Protein AF-0000000080723298 (afdb_homodimer)

Secondary structure (DSSP, 8-state):
-----GGGGGGG----TT-S----HHHHHHHHTTS-HHHHHHHHHHTS-S-----GGGGTT-------HHHHHHHHHHHHHHHHHHHHHHH----HHHHHHHHHHIIIIIGGGS-PPPBSS-----SSSSSS-SEEEEEEE-SSS-EEEEEEE--TT--TT-S-TT-HHHHHHHHHHHHHHHT---HHHHHHHHHHPPPHHHHHHHHHHHHHHHHHHSPTTPPPPP------EEEEEEEETTEEEEEEEE-TTSSBTTB-EEEEE---GGGGGG--EEEEEEES--SHHHHHHHHTTTTT---HHHHHHHHHHHHHHHHHTT-SS---TT--PPPSSGGGTT--EEEEEEE-TT-SS-EEEEEE-GGGT-S-HHHHHHHHHHHHHHTT-GGGTTSHHHHHHHHHH--TT---SS-SEEEEEEEEETTEEEEEEEEEPPP--B--GGGGS------/-----GGGGGGG----TT-S----HHHHHHHHTTS-HHHHHHHHHHTS-S-----GGGGTT-------HHHHHHHHHHHHHHHHHHHHHHH----HHHHHHHHHHIIIIIGGGS-PPPBSS-----SSSSSS-SEEEEEEE-SSS-EEEEEEE--TT--TT-S-TT-HHHHHHHHHHHHHHHT---HHHHHHHHHHPPPHHHHHHHHHHHHHHHHHHSPTTPPPPP------EEEEEEEETTEEEEEEEE-TTSSBTTB-EEEEE---GGGGGG--EEEEEEES--SHHHHHHHHTTTTT---HHHHHHHHHHHHHHHHHTT-SS---TT--PPPSSGGGTT--EEEEEEE-TT-SS-EEEEEE-GGGT-S-HHHHHHHHHHHHHHTT-GGGTTSHHHHHHHHHH--TT---SS-SEEEEEEEEETTEEEEEEEEEPPP--B--GGGGT------

Radius of gyration: 32.17 Å; Cα contacts (8 Å, |Δi|>4): 1566; chains: 2; bounding box: 75×94×84 Å

Foldseek 3Di:
DPPPPPPVPPVVPPPDCPDPPPPQPVVVVLVLQADFPVVNLCVLLVVVDDDLDPPPPPQPPPPPPPLPQVQQLVVCCVQPLQLLVLQVVLLVQEDPVLSVLVVCCCSPQPSSQQEGFAAPVRRQFDPVFPQRAQKKKKWKFFPDGIWIKMKGFGFANLDQVDLPQANLNSVVRSVVRNCVVQVWDCVVVVVNCSSQPDDSVRVVVVQVVVLVVVCVPDPPPDHDDRRRHDYFWMKMWTRDHNDTWIKIKGAAPRRDVFWGIKIWTTGHPVCSSFIKIKTKGFDLFDFLVVVLCQQCVNVVNDDPQSVVQSVLCQVLVCLQLLHPDHDDRRDTQDWPDPVCNRGAWMWMWIRHHPDSGTHIKIKGFNQRRHDFQVSNLVSVLVSCVSQVTPCNPPCSSVVSCCSSANDRPDDAPGHQWTMKMWDTDPSGIIIMTMTDGRRDHPYDPPPPPPPDDDD/DPPPPPPVPPVVPPPDCPPPPPPQPVVVVLVLQQDFPVVNLCVLLVVVPDDLDPPPPPQPPPPPPPPVQVQQLVVCCVQPLQLLVLQVVLLVQEDPVLSVLVVCCCSPQPSSQQEGFAAPVRRQFDPPFPQRAQKKKKWKFFPDGIWIKMKGFGFANLDQVDLPQANLNSVVRSVVRNCVVQVWDCVVVVVNCSSQPDDSVRVVVVQVVVLVVVCVVDPPPDHDDRRRHDYFKMKMWTRDHNDTWIKIKGAAPGRDPFWGIKIWTTGHPVCSSFIKIKTKGFDLFDFLVVVLCQQCVNVVNDDPQSVVQSVLCQVLVCLQLLHPDHDDRRDTQDWPDPVCNRGAWMWMWIRHHPDSGTHIKIKGFNQRRHDFQVSNLVSVLVSCVSQVTPCNPPCSSVVSCCSSANDRPDDAPGHQWTMKMWDTDPSGIIIMTMTDGRRDHPYDPPPPPPPDDDD

Structure (mmCIF, N/CA/C/O backbone):
data_AF-0000000080723298-model_v1
#
loop_
_entity.id
_entity.type
_entity.pdbx_description
1 polymer 'Aromatic prenyl transferase'
#
loop_
_atom_site.group_PDB
_atom_site.id
_atom_site.type_symbol
_atom_site.label_atom_id
_atom_site.label_alt_id
_atom_site.label_comp_id
_atom_site.label_asym_id
_atom_site.label_entity_id
_atom_site.label_seq_id
_atom_site.pdbx_PDB_ins_code
_atom_site.Cartn_x
_atom_site.Cartn_y
_atom_site.Cartn_z
_atom_site.occupancy
_atom_site.B_iso_or_equiv
_atom_site.auth_seq_id
_atom_site.auth_comp_id
_atom_site.auth_asym_id
_atom_site.auth_atom_id
_atom_site.pdbx_PDB_model_num
ATOM 1 N N . MET A 1 1 ? -46.5 25.875 42.969 1 20.73 1 MET A N 1
ATOM 2 C CA . MET A 1 1 ? -45.438 26.875 42.875 1 20.73 1 MET A CA 1
ATOM 3 C C . MET A 1 1 ? -44.094 26.234 43.062 1 20.73 1 MET A C 1
ATOM 5 O O . MET A 1 1 ? -43.594 26.125 44.188 1 20.73 1 MET A O 1
ATOM 9 N N . GLU A 1 2 ? -43.844 25.172 42.438 1 22.92 2 GLU A N 1
ATOM 10 C CA . GLU A 1 2 ? -42.812 24.203 42.719 1 22.92 2 GLU A CA 1
ATOM 11 C C . GLU A 1 2 ? -41.406 24.781 42.469 1 22.92 2 GLU A C 1
ATOM 13 O O . GLU A 1 2 ? -41.156 25.344 41.406 1 22.92 2 GLU A O 1
ATOM 18 N N . GLN A 1 3 ? -40.688 25.234 43.5 1 19.34 3 GLN A N 1
ATOM 19 C CA . GLN A 1 3 ? -39.438 25.953 43.594 1 19.34 3 GLN A CA 1
ATOM 20 C C . GLN A 1 3 ? -38.312 25.234 42.844 1 19.34 3 GLN A C 1
ATOM 22 O O . GLN A 1 3 ? -38.031 24.062 43.125 1 19.34 3 GLN A O 1
ATOM 27 N N . LYS A 1 4 ? -38.25 25.609 41.531 1 25.42 4 LYS A N 1
ATOM 28 C CA . LYS A 1 4 ? -37.25 25.203 40.562 1 25.42 4 LYS A CA 1
ATOM 29 C C . LYS A 1 4 ? -35.844 25.234 41.156 1 25.42 4 LYS A C 1
ATOM 31 O O . LYS A 1 4 ? -35.438 26.234 41.75 1 25.42 4 LYS A O 1
ATOM 36 N N . ASP A 1 5 ? -35.406 24.047 41.562 1 24 5 ASP A N 1
ATOM 37 C CA . ASP A 1 5 ? -34.188 23.938 42.344 1 24 5 ASP A CA 1
ATOM 38 C C . ASP A 1 5 ? -33.031 24.719 41.719 1 24 5 ASP A C 1
ATOM 40 O O . ASP A 1 5 ? -32.75 24.516 40.531 1 24 5 ASP A O 1
ATOM 44 N N . PRO A 1 6 ? -32.594 25.969 42.094 1 24.38 6 PRO A N 1
ATOM 45 C CA . PRO A 1 6 ? -31.609 26.953 41.625 1 24.38 6 PRO A CA 1
ATOM 46 C C . PRO A 1 6 ? -30.234 26.359 41.375 1 24.38 6 PRO A C 1
ATOM 48 O O . PRO A 1 6 ? -29.344 27.031 40.844 1 24.38 6 PRO A O 1
ATOM 51 N N . SER A 1 7 ? -29.984 25.25 41.938 1 21.5 7 SER A N 1
ATOM 52 C CA . SER A 1 7 ? -28.594 24.844 42.094 1 21.5 7 SER A CA 1
ATOM 53 C C . SER A 1 7 ? -27.938 24.562 40.75 1 21.5 7 SER A C 1
ATOM 55 O O . SER A 1 7 ? -26.734 24.312 40.656 1 21.5 7 SER A O 1
ATOM 57 N N . ILE A 1 8 ? -28.703 24.156 39.812 1 20.89 8 ILE A N 1
ATOM 58 C CA . ILE A 1 8 ? -28.125 23.641 38.594 1 20.89 8 ILE A CA 1
ATOM 59 C C . ILE A 1 8 ? -27.406 24.766 37.844 1 20.89 8 ILE A C 1
ATOM 61 O O . ILE A 1 8 ? -26.812 24.547 36.781 1 20.89 8 ILE A O 1
ATOM 65 N N . ALA A 1 9 ? -27.734 26.031 38.219 1 20.84 9 ALA A N 1
ATOM 66 C CA . ALA A 1 9 ? -27.25 27.219 37.531 1 20.84 9 ALA A CA 1
ATOM 67 C C . ALA A 1 9 ? -25.734 27.312 37.562 1 20.84 9 ALA A C 1
ATOM 69 O O . ALA A 1 9 ? -25.109 27.906 36.688 1 20.84 9 ALA A O 1
ATOM 70 N N . ALA A 1 10 ? -25.172 26.938 38.688 1 20.16 10 ALA A N 1
ATOM 71 C CA . ALA A 1 10 ? -23.812 27.375 38.969 1 20.16 10 ALA A CA 1
ATOM 72 C C . ALA A 1 10 ? -22.797 26.688 38.062 1 20.16 10 ALA A C 1
ATOM 74 O O . ALA A 1 10 ? -21.656 27.125 37.969 1 20.16 10 ALA A O 1
ATOM 75 N N . ILE A 1 11 ? -23.094 25.547 37.656 1 21.41 11 ILE A N 1
ATOM 76 C CA . ILE A 1 11 ? -21.953 24.781 37.188 1 21.41 11 ILE A CA 1
ATOM 77 C C . ILE A 1 11 ? -21.406 25.391 35.875 1 21.41 11 ILE A C 1
ATOM 79 O O . ILE A 1 11 ? -20.469 24.859 35.281 1 21.41 11 ILE A O 1
ATOM 83 N N . GLY A 1 12 ? -22.172 26.328 35.188 1 21.97 12 GLY A N 1
ATOM 84 C CA . GLY A 1 12 ? -21.844 27.094 34 1 21.97 12 GLY A CA 1
ATOM 85 C C . GLY A 1 12 ? -20.562 27.891 34.156 1 21.97 12 GLY A C 1
ATOM 86 O O . GLY A 1 12 ? -20.109 28.531 33.188 1 21.97 12 GLY A O 1
ATOM 87 N N . GLN A 1 13 ? -20.297 28.359 35.344 1 20.66 13 GLN A N 1
ATOM 88 C CA . GLN A 1 13 ? -19.266 29.375 35.562 1 20.66 13 GLN A CA 1
ATOM 89 C C . GLN A 1 13 ? -17.875 28.781 35.406 1 20.66 13 GLN A C 1
ATOM 91 O O . GLN A 1 13 ? -17.141 28.672 36.406 1 20.66 13 GLN A O 1
ATOM 96 N N . ILE A 1 14 ? -17.672 27.688 34.906 1 22.53 14 ILE A N 1
ATOM 97 C CA . ILE A 1 14 ? -16.234 27.469 34.875 1 22.53 14 ILE A CA 1
ATOM 98 C C . ILE A 1 14 ? -15.547 28.703 34.281 1 22.53 14 ILE A C 1
ATOM 100 O O . ILE A 1 14 ? -15.914 29.172 33.219 1 22.53 14 ILE A O 1
ATOM 104 N N . SER A 1 15 ? -14.969 29.531 35.062 1 20.53 15 SER A N 1
ATOM 105 C CA . SER A 1 15 ? -14.391 30.844 34.781 1 20.53 15 SER A CA 1
ATOM 106 C C . SER A 1 15 ? -13.602 30.844 33.469 1 20.53 15 SER A C 1
ATOM 108 O O . SER A 1 15 ? -12.906 29.875 33.156 1 20.53 15 SER A O 1
ATOM 110 N N . PRO A 1 16 ? -13.953 31.609 32.469 1 21.39 16 PRO A N 1
ATOM 111 C CA . PRO A 1 16 ? -13.266 32 31.219 1 21.39 16 PRO A CA 1
ATOM 112 C C . PRO A 1 16 ? -11.766 32.219 31.422 1 21.39 16 PRO A C 1
ATOM 114 O O . PRO A 1 16 ? -11.352 32.938 32.312 1 21.39 16 PRO A O 1
ATOM 117 N N . ILE A 1 17 ? -10.906 31.203 31.469 1 24.5 17 ILE A N 1
ATOM 118 C CA . ILE A 1 17 ? -9.484 31.531 31.469 1 24.5 17 ILE A CA 1
ATOM 119 C C . ILE A 1 17 ? -9.242 32.781 30.641 1 24.5 17 ILE A C 1
ATOM 121 O O . ILE A 1 17 ? -8.859 32.719 29.484 1 24.5 17 ILE A O 1
ATOM 125 N N . SER A 1 18 ? -10.18 33.688 30.375 1 21.62 18 SER A N 1
ATOM 126 C CA . SER A 1 18 ? -10.406 34.938 29.625 1 21.62 18 SER A CA 1
ATOM 127 C C . SER A 1 18 ? -9.32 35.969 29.922 1 21.62 18 SER A C 1
ATOM 129 O O . SER A 1 18 ? -8.773 36.562 29 1 21.62 18 SER A O 1
ATOM 131 N N . ALA A 1 19 ? -9.281 36.719 31.094 1 22.47 19 ALA A N 1
ATOM 132 C CA . ALA A 1 19 ? -9.008 38.125 31.328 1 22.47 19 ALA A CA 1
ATOM 133 C C . ALA A 1 19 ? -7.508 38.375 31.438 1 22.47 19 ALA A C 1
ATOM 135 O O . ALA A 1 19 ? -7.082 39.375 32.062 1 22.47 19 ALA A O 1
ATOM 136 N N . TYR A 1 20 ? -6.703 37.438 31.453 1 20.89 20 TYR A N 1
ATOM 137 C CA . TYR A 1 20 ? -5.398 38.062 31.609 1 20.89 20 TYR A CA 1
ATOM 138 C C . TYR A 1 20 ? -5.148 39.094 30.516 1 20.89 20 TYR A C 1
ATOM 140 O O . TYR A 1 20 ? -5.504 38.875 29.359 1 20.89 20 TYR A O 1
ATOM 148 N N . PRO A 1 21 ? -5.031 40.344 30.797 1 23.66 21 PRO A N 1
ATOM 149 C CA . PRO A 1 21 ? -4.828 41.375 29.781 1 23.66 21 PRO A CA 1
ATOM 150 C C . PRO A 1 21 ? -3.936 40.906 28.641 1 23.66 21 PRO A C 1
ATOM 152 O O . PRO A 1 21 ? -3.01 40.125 28.844 1 23.66 21 PRO A O 1
ATOM 155 N N . HIS A 1 22 ? -4.469 40.688 27.422 1 24.56 22 HIS A N 1
ATOM 156 C CA . HIS A 1 22 ? -3.844 40.562 26.109 1 24.56 22 HIS A CA 1
ATOM 157 C C . HIS A 1 22 ? -2.527 41.344 26.047 1 24.56 22 HIS A C 1
ATOM 159 O O . HIS A 1 22 ? -2.52 42.531 25.812 1 24.56 22 HIS A O 1
ATOM 165 N N . ARG A 1 23 ? -1.678 41.094 27.016 1 27.34 23 ARG A N 1
ATOM 166 C CA . ARG A 1 23 ? -0.468 41.844 26.703 1 27.34 23 ARG A CA 1
ATOM 167 C C . ARG A 1 23 ? -0.009 41.531 25.266 1 27.34 23 ARG A C 1
ATOM 169 O O . ARG A 1 23 ? -0.05 40.406 24.812 1 27.34 23 ARG A O 1
ATOM 176 N N . PRO A 1 24 ? -0.028 42.531 24.406 1 26.59 24 PRO A N 1
ATOM 177 C CA . PRO A 1 24 ? 0.326 42.406 22.984 1 26.59 24 PRO A CA 1
ATOM 178 C C . PRO A 1 24 ? 1.476 41.438 22.734 1 26.59 24 PRO A C 1
ATOM 180 O O . PRO A 1 24 ? 2.504 41.5 23.406 1 26.59 24 PRO A O 1
ATOM 183 N N . ILE A 1 25 ? 1.135 40.281 22.328 1 29.56 25 ILE A N 1
ATOM 184 C CA . ILE A 1 25 ? 2.066 39.25 21.844 1 29.56 25 ILE A CA 1
ATOM 185 C C . ILE A 1 25 ? 3.297 39.906 21.25 1 29.56 25 ILE A C 1
ATOM 187 O O . ILE A 1 25 ? 4.352 39.281 21.109 1 29.56 25 ILE A O 1
ATOM 191 N N . GLY A 1 26 ? 3.074 41.094 20.766 1 28.44 26 GLY A N 1
ATOM 192 C CA . GLY A 1 26 ? 4.141 41.812 20.062 1 28.44 26 GLY A CA 1
ATOM 193 C C . GLY A 1 26 ? 5.375 42 20.922 1 28.44 26 GLY A C 1
ATOM 194 O O . GLY A 1 26 ? 6.5 41.969 20.422 1 28.44 26 GLY A O 1
ATOM 195 N N . ARG A 1 27 ? 5.105 42.438 22.141 1 30.52 27 ARG A N 1
ATOM 196 C CA . ARG A 1 27 ? 6.293 42.875 22.859 1 30.52 27 ARG A CA 1
ATOM 197 C C . ARG A 1 27 ? 7.164 41.656 23.25 1 30.52 27 ARG A C 1
ATOM 199 O O . ARG A 1 27 ? 8.391 41.781 23.328 1 30.52 27 ARG A O 1
ATOM 206 N N . ARG A 1 28 ? 6.555 40.562 23.5 1 34.62 28 ARG A N 1
ATOM 207 C CA . ARG A 1 28 ? 7.348 39.438 24.016 1 34.62 28 ARG A CA 1
ATOM 208 C C . ARG A 1 28 ? 8.055 38.688 22.891 1 34.62 28 ARG A C 1
ATOM 210 O O . ARG A 1 28 ? 9.109 38.094 23.094 1 34.62 28 ARG A O 1
ATOM 217 N N . ILE A 1 29 ? 7.457 38.688 21.766 1 34.62 29 ILE A N 1
ATOM 218 C CA . ILE A 1 29 ? 8.031 37.938 20.656 1 34.62 29 ILE A CA 1
ATOM 219 C C . ILE A 1 29 ? 9.273 38.656 20.125 1 34.62 29 ILE A C 1
ATOM 221 O O . ILE A 1 29 ? 10.203 38.031 19.625 1 34.62 29 ILE A O 1
ATOM 225 N N . THR A 1 30 ? 9.25 39.969 20.25 1 33.72 30 THR A N 1
ATOM 226 C CA . THR A 1 30 ? 10.406 40.719 19.734 1 33.72 30 THR A CA 1
ATOM 227 C C . THR A 1 30 ? 11.672 40.312 20.484 1 33.72 30 THR A C 1
ATOM 229 O O . THR A 1 30 ? 12.773 40.375 19.938 1 33.72 30 THR A O 1
ATOM 232 N N . SER A 1 31 ? 11.453 39.969 21.75 1 34.91 31 SER A N 1
ATOM 233 C CA . SER A 1 31 ? 12.688 39.656 22.469 1 34.91 31 SER A CA 1
ATOM 234 C C . SER A 1 31 ? 13.25 38.312 22.047 1 34.91 31 SER A C 1
ATOM 236 O O . SER A 1 31 ? 14.43 38.031 22.281 1 34.91 31 SER A O 1
ATOM 238 N N . LEU A 1 32 ? 12.453 37.5 21.469 1 39.88 32 LEU A N 1
ATOM 239 C CA . LEU A 1 32 ? 12.891 36.125 21.141 1 39.88 32 LEU A CA 1
ATOM 240 C C . LEU A 1 32 ? 13.734 36.125 19.875 1 39.88 32 LEU A C 1
ATOM 242 O O . LEU A 1 32 ? 14.484 35.188 19.625 1 39.88 32 LEU A O 1
ATOM 246 N N . THR A 1 33 ? 13.531 37.094 19.016 1 36.75 33 THR A N 1
ATOM 247 C CA . THR A 1 33 ? 14.195 37.094 17.719 1 36.75 33 THR A CA 1
ATOM 248 C C . THR A 1 33 ? 15.703 37.281 17.875 1 36.75 33 THR A C 1
ATOM 250 O O . THR A 1 33 ? 16.453 37.156 16.922 1 36.75 33 THR A O 1
ATOM 253 N N . THR A 1 34 ? 16.047 37.875 18.953 1 38.31 34 THR A N 1
ATOM 254 C CA . THR A 1 34 ? 17.469 38.188 19.062 1 38.31 34 THR A CA 1
ATOM 255 C C . THR A 1 34 ? 18.234 37 19.641 1 38.31 34 THR A C 1
ATOM 257 O O . THR A 1 34 ? 19.453 37.062 19.812 1 38.31 34 THR A O 1
ATOM 260 N N . HIS A 1 35 ? 17.438 36 19.969 1 38.5 35 HIS A N 1
ATOM 261 C CA . HIS A 1 35 ? 18.156 34.969 20.703 1 38.5 35 HIS A CA 1
ATOM 262 C C . HIS A 1 35 ? 18.422 33.75 19.844 1 38.5 35 HIS A C 1
ATOM 264 O O . HIS A 1 35 ? 17.719 33.5 18.859 1 38.5 35 HIS A O 1
ATOM 270 N N . THR A 1 36 ? 19.625 33.188 19.984 1 41.19 36 THR A N 1
ATOM 271 C CA . THR A 1 36 ? 19.984 31.922 19.344 1 41.19 36 THR A CA 1
ATOM 272 C C . THR A 1 36 ? 18.938 30.844 19.641 1 41.19 36 THR A C 1
ATOM 274 O O . THR A 1 36 ? 18.25 30.906 20.672 1 41.19 36 THR A O 1
ATOM 277 N N . PRO A 1 37 ? 18.734 29.922 18.797 1 41.31 37 PRO A N 1
ATOM 278 C CA . PRO A 1 37 ? 17.75 28.859 19.016 1 41.31 37 PRO A CA 1
ATOM 279 C C . PRO A 1 37 ? 17.781 28.312 20.438 1 41.31 37 PRO A C 1
ATOM 281 O O . PRO A 1 37 ? 16.734 28.141 21.062 1 41.31 37 PRO A O 1
ATOM 284 N N . PRO A 1 38 ? 18.938 28.078 21.031 1 40.25 38 PRO A N 1
ATOM 285 C CA . PRO A 1 38 ? 18.906 27.609 22.406 1 40.25 38 PRO A CA 1
ATOM 286 C C . PRO A 1 38 ? 18.25 28.609 23.359 1 40.25 38 PRO A C 1
ATOM 288 O O . PRO A 1 38 ? 17.531 28.219 24.281 1 40.25 38 PRO A O 1
ATOM 291 N N . ALA A 1 39 ? 18.516 29.812 23.031 1 42.22 39 ALA A N 1
ATOM 292 C CA . ALA A 1 39 ? 17.969 30.828 23.938 1 42.22 39 ALA A CA 1
ATOM 293 C C . ALA A 1 39 ? 16.453 30.922 23.828 1 42.22 39 ALA A C 1
ATOM 295 O O . ALA A 1 39 ? 15.766 31.094 24.828 1 42.22 39 ALA A O 1
ATOM 296 N N . VAL A 1 40 ? 16.031 30.734 22.656 1 45.28 40 VAL A N 1
ATOM 297 C CA . VAL A 1 40 ? 14.594 30.75 22.453 1 45.28 40 VAL A CA 1
ATOM 298 C C . VAL A 1 40 ? 13.961 29.562 23.172 1 45.28 40 VAL A C 1
ATOM 300 O O . VAL A 1 40 ? 12.938 29.719 23.844 1 45.28 40 VAL A O 1
ATOM 303 N N . LEU A 1 41 ? 14.656 28.516 23 1 45.78 41 LEU A N 1
ATOM 304 C CA . LEU A 1 41 ? 14.188 27.312 23.688 1 45.78 41 LEU A CA 1
ATOM 305 C C . LEU A 1 41 ? 14.234 27.5 25.203 1 45.78 41 LEU A C 1
ATOM 307 O O . LEU A 1 41 ? 13.312 27.094 25.906 1 45.78 41 LEU A O 1
ATOM 311 N N . LEU A 1 42 ? 15.359 28.109 25.641 1 42.81 42 LEU A N 1
ATOM 312 C CA . LEU A 1 42 ? 15.516 28.375 27.062 1 42.81 42 LEU A CA 1
ATOM 313 C C . LEU A 1 42 ? 14.438 29.328 27.562 1 42.81 42 LEU A C 1
ATOM 315 O O . LEU A 1 42 ? 13.906 29.156 28.656 1 42.81 42 LEU A O 1
ATOM 319 N N . LEU A 1 43 ? 14.242 30.266 26.797 1 43.28 43 LEU A N 1
ATOM 320 C CA . LEU A 1 43 ? 13.219 31.219 27.188 1 43.28 43 LEU A CA 1
ATOM 321 C C . LEU A 1 43 ? 11.844 30.562 27.203 1 43.28 43 LEU A C 1
ATOM 323 O O . LEU A 1 43 ? 11.008 30.906 28.062 1 43.28 43 LEU A O 1
ATOM 327 N N . LEU A 1 44 ? 11.844 29.703 26.266 1 42.22 44 LEU A N 1
ATOM 328 C CA . LEU A 1 44 ? 10.586 28.969 26.25 1 42.22 44 LEU A CA 1
ATOM 329 C C . LEU A 1 44 ? 10.516 27.984 27.422 1 42.22 44 LEU A C 1
ATOM 331 O O . LEU A 1 44 ? 9.453 27.797 28.016 1 42.22 44 LEU A O 1
ATOM 335 N N . VAL A 1 45 ? 11.711 27.266 27.688 1 40.84 45 VAL A N 1
ATOM 336 C CA . VAL A 1 45 ? 11.812 26.344 28.797 1 40.84 45 VAL A CA 1
ATOM 337 C C . VAL A 1 45 ? 11.797 27.109 30.125 1 40.84 45 VAL A C 1
ATOM 339 O O . VAL A 1 45 ? 11.234 26.641 31.109 1 40.84 45 VAL A O 1
ATOM 342 N N . HIS A 1 46 ? 12.492 28.188 30.172 1 37.72 46 HIS A N 1
ATOM 343 C CA . HIS A 1 46 ? 12.539 28.906 31.438 1 37.72 46 HIS A CA 1
ATOM 344 C C . HIS A 1 46 ? 11.141 29.312 31.891 1 37.72 46 HIS A C 1
ATOM 346 O O . HIS A 1 46 ? 10.922 29.594 33.062 1 37.72 46 HIS A O 1
ATOM 352 N N . GLU A 1 47 ? 10.352 29.594 30.984 1 34.84 47 GLU A N 1
ATOM 353 C CA . GLU A 1 47 ? 9.023 29.812 31.531 1 34.84 47 GLU A CA 1
ATOM 354 C C . GLU A 1 47 ? 8.438 28.516 32.094 1 34.84 47 GLU A C 1
ATOM 356 O O . GLU A 1 47 ? 7.395 28.547 32.75 1 34.84 47 GLU A O 1
ATOM 361 N N . VAL A 1 48 ? 8.898 27.359 31.641 1 31.77 48 VAL A N 1
ATOM 362 C CA . VAL A 1 48 ? 8.602 26.094 32.312 1 31.77 48 VAL A CA 1
ATOM 363 C C . VAL A 1 48 ? 9.492 25.938 33.531 1 31.77 48 VAL A C 1
ATOM 365 O O . VAL A 1 48 ? 10.711 25.781 33.406 1 31.77 48 VAL A O 1
ATOM 368 N N . ASP A 1 49 ? 9.461 26.641 34.625 1 30.08 49 ASP A N 1
ATOM 369 C CA . ASP A 1 49 ? 10.25 26.672 35.875 1 30.08 49 ASP A CA 1
ATOM 370 C C . ASP A 1 49 ? 10.797 25.297 36.219 1 30.08 49 ASP A C 1
ATOM 372 O O . ASP A 1 49 ? 12.008 25.062 36.125 1 30.08 49 ASP A O 1
ATOM 376 N N . SER A 1 50 ? 10.562 24.828 37.688 1 27.36 50 SER A N 1
ATOM 377 C CA . SER A 1 50 ? 11.211 24.219 38.844 1 27.36 50 SER A CA 1
ATOM 378 C C . SER A 1 50 ? 11.398 22.719 38.625 1 27.36 50 SER A C 1
ATOM 380 O O . SER A 1 50 ? 11.961 22.031 39.5 1 27.36 50 SER A O 1
ATOM 382 N N . ILE A 1 51 ? 10.484 21.906 38.094 1 26.41 51 ILE A N 1
ATOM 383 C CA . ILE A 1 51 ? 10.398 20.531 38.562 1 26.41 51 ILE A CA 1
ATOM 384 C C . ILE A 1 51 ? 11.305 19.641 37.719 1 26.41 51 ILE A C 1
ATOM 386 O O . ILE A 1 51 ? 10.867 19.094 36.719 1 26.41 51 ILE A O 1
ATOM 390 N N . ARG A 1 52 ? 12.469 20 37.344 1 29.22 52 ARG A N 1
ATOM 391 C CA . ARG A 1 52 ? 13.297 19.172 36.469 1 29.22 52 ARG A CA 1
ATOM 392 C C . ARG A 1 52 ? 13.727 17.891 37.188 1 29.22 52 ARG A C 1
ATOM 394 O O . ARG A 1 52 ? 14.633 17.906 38 1 29.22 52 ARG A O 1
ATOM 401 N N . ARG A 1 53 ? 12.867 16.844 37.562 1 26.33 53 ARG A N 1
ATOM 402 C CA . ARG A 1 53 ? 13.469 15.641 38.125 1 26.33 53 ARG A CA 1
ATOM 403 C C . ARG A 1 53 ? 14.227 14.852 37.062 1 26.33 53 ARG A C 1
ATOM 405 O O . ARG A 1 53 ? 13.906 14.945 35.875 1 26.33 53 ARG A O 1
ATOM 412 N N . PRO A 1 54 ? 15.445 14.188 37.375 1 25.78 54 PRO A N 1
ATOM 413 C CA . PRO A 1 54 ? 16.359 13.352 36.594 1 25.78 54 PRO A CA 1
ATOM 414 C C . PRO A 1 54 ? 15.664 12.156 35.938 1 25.78 54 PRO A C 1
ATOM 416 O O . PRO A 1 54 ? 15.156 11.281 36.656 1 25.78 54 PRO A O 1
ATOM 419 N N . TYR A 1 55 ? 14.766 12.203 35.094 1 27.02 55 TYR A N 1
ATOM 420 C CA . TYR A 1 55 ? 14.07 11.031 34.562 1 27.02 55 TYR A CA 1
ATOM 421 C C . TYR A 1 55 ? 15.023 10.164 33.75 1 27.02 55 TYR A C 1
ATOM 423 O O . TYR A 1 55 ? 14.578 9.289 33 1 27.02 55 TYR A O 1
ATOM 431 N N . MET A 1 56 ? 16.344 10.148 33.844 1 26.52 56 MET A N 1
ATOM 432 C CA . MET A 1 56 ? 17.125 9.289 32.938 1 26.52 56 MET A CA 1
ATOM 433 C C . MET A 1 56 ? 16.766 7.824 33.156 1 26.52 56 MET A C 1
ATOM 435 O O . MET A 1 56 ? 17.297 6.949 32.469 1 26.52 56 MET A O 1
ATOM 439 N N . GLN A 1 57 ? 16.297 7.387 34.312 1 24.62 57 GLN A N 1
ATOM 440 C CA . GLN A 1 57 ? 16.438 5.961 34.625 1 24.62 57 GLN A CA 1
ATOM 441 C C . GLN A 1 57 ? 15.469 5.133 33.75 1 24.62 57 GLN A C 1
ATOM 443 O O . GLN A 1 57 ? 15.453 3.904 33.844 1 24.62 57 GLN A O 1
ATOM 448 N N . TYR A 1 58 ? 14.453 5.738 33.219 1 26.91 58 TYR A N 1
ATOM 449 C CA . TYR A 1 58 ? 13.398 4.836 32.781 1 26.91 58 TYR A CA 1
ATOM 450 C C . TYR A 1 58 ? 13.805 4.105 31.5 1 26.91 58 TYR A C 1
ATOM 452 O O . TYR A 1 58 ? 12.984 3.422 30.875 1 26.91 58 TYR A O 1
ATOM 460 N N . ALA A 1 59 ? 14.984 4.195 31 1 27.34 59 ALA A N 1
ATOM 461 C CA . ALA A 1 59 ? 15.266 3.49 29.75 1 27.34 59 ALA A CA 1
ATOM 462 C C . ALA A 1 59 ? 15.086 1.984 29.922 1 27.34 59 ALA A C 1
ATOM 464 O O . ALA A 1 59 ? 14.859 1.266 28.953 1 27.34 59 ALA A O 1
ATOM 465 N N . ALA A 1 60 ? 15.484 1.362 31.078 1 28.81 60 ALA A N 1
ATOM 466 C CA . ALA A 1 60 ? 15.891 -0.039 31 1 28.81 60 ALA A CA 1
ATOM 467 C C . ALA A 1 60 ? 14.68 -0.952 30.828 1 28.81 60 ALA A C 1
ATOM 469 O O . ALA A 1 60 ? 14.797 -2.061 30.297 1 28.81 60 ALA A O 1
ATOM 470 N N . MET A 1 61 ? 13.656 -0.799 31.688 1 27.27 61 MET A N 1
ATOM 471 C CA . MET A 1 61 ? 12.844 -1.98 31.953 1 27.27 61 MET A CA 1
ATOM 472 C C . MET A 1 61 ? 11.883 -2.242 30.797 1 27.27 61 MET A C 1
ATOM 474 O O . MET A 1 61 ? 10.875 -2.939 30.969 1 27.27 61 MET A O 1
ATOM 478 N N . ALA A 1 62 ? 11.82 -1.414 29.859 1 29.73 62 ALA A N 1
ATOM 479 C CA . ALA A 1 62 ? 10.688 -1.806 29.047 1 29.73 62 ALA A CA 1
ATOM 480 C C . ALA A 1 62 ? 10.758 -3.281 28.656 1 29.73 62 ALA A C 1
ATOM 482 O O . ALA A 1 62 ? 11.766 -3.736 28.109 1 29.73 62 ALA A O 1
ATOM 483 N N . GLY A 1 63 ? 10.188 -4.137 29.5 1 29.95 63 GLY A N 1
ATOM 484 C CA . GLY A 1 63 ? 9.93 -5.547 29.266 1 29.95 63 GLY A CA 1
ATOM 485 C C . GLY A 1 63 ? 9.523 -5.836 27.828 1 29.95 63 GLY A C 1
ATOM 486 O O . GLY A 1 63 ? 8.867 -5.02 27.188 1 29.95 63 GLY A O 1
ATOM 487 N N . GLN A 1 64 ? 10.227 -6.656 27.141 1 32.19 64 GLN A N 1
ATOM 488 C CA . GLN A 1 64 ? 10.18 -7.238 25.797 1 32.19 64 GLN A CA 1
ATOM 489 C C . GLN A 1 64 ? 8.781 -7.766 25.469 1 32.19 64 GLN A C 1
ATOM 491 O O . GLN A 1 64 ? 8.531 -8.969 25.562 1 32.19 64 GLN A O 1
ATOM 496 N N . THR A 1 65 ? 7.746 -7.449 26.156 1 33.25 65 THR A N 1
ATOM 497 C CA . THR A 1 65 ? 6.621 -8.133 25.531 1 33.25 65 THR A CA 1
ATOM 498 C C . THR A 1 65 ? 6.645 -7.941 24.016 1 33.25 65 THR A C 1
ATOM 500 O O . THR A 1 65 ? 6.871 -6.828 23.531 1 33.25 65 THR A O 1
ATOM 503 N N . ARG A 1 66 ? 6.879 -8.922 23.297 1 37.94 66 ARG A N 1
ATOM 504 C CA . ARG A 1 66 ? 6.941 -8.969 21.844 1 37.94 66 ARG A CA 1
ATOM 505 C C . ARG A 1 66 ? 5.758 -8.234 21.219 1 37.94 66 ARG A C 1
ATOM 507 O O . ARG A 1 66 ? 4.617 -8.695 21.312 1 37.94 66 ARG A O 1
ATOM 514 N N . PRO A 1 67 ? 5.43 -6.902 21.312 1 47.25 67 PRO A N 1
ATOM 515 C CA . PRO A 1 67 ? 4.344 -6.223 20.594 1 47.25 67 PRO A CA 1
ATOM 516 C C . PRO A 1 67 ? 4.062 -6.828 19.219 1 47.25 67 PRO A C 1
ATOM 518 O O . PRO A 1 67 ? 4.98 -7.332 18.562 1 47.25 67 PRO A O 1
ATOM 521 N N . ASP A 1 68 ? 2.955 -7.469 19.062 1 56.97 68 ASP A N 1
ATOM 522 C CA . ASP A 1 68 ? 2.467 -8.07 17.812 1 56.97 68 ASP A CA 1
ATOM 523 C C . ASP A 1 68 ? 2.764 -7.168 16.625 1 56.97 68 ASP A C 1
ATOM 525 O O . ASP A 1 68 ? 1.853 -6.574 16.047 1 56.97 68 ASP A O 1
ATOM 529 N N . THR A 1 69 ? 4.043 -7.051 16.281 1 81.56 69 THR A N 1
ATOM 530 C CA . THR A 1 69 ? 4.703 -5.996 15.523 1 81.56 69 THR A CA 1
ATOM 531 C C . THR A 1 69 ? 4.461 -6.18 14.023 1 81.56 69 THR A C 1
ATOM 533 O O . THR A 1 69 ? 4.242 -5.203 13.305 1 81.56 69 THR A O 1
ATOM 536 N N . SER A 1 70 ? 4.105 -7.516 13.758 1 88.19 70 SER A N 1
ATOM 537 C CA . SER A 1 70 ? 3.918 -7.68 12.32 1 88.19 70 SER A CA 1
ATOM 538 C C . SER A 1 70 ? 2.512 -7.273 11.891 1 88.19 70 SER A C 1
ATOM 540 O O . SER A 1 70 ? 2.33 -6.656 10.844 1 88.19 70 SER A O 1
ATOM 542 N N . LEU A 1 71 ? 1.573 -7.613 12.844 1 91.06 71 LEU A N 1
ATOM 543 C CA . LEU A 1 71 ? 0.191 -7.238 12.562 1 91.06 71 LEU A CA 1
ATOM 544 C C . LEU A 1 71 ? 0.024 -5.723 12.57 1 91.06 71 LEU A C 1
ATOM 546 O O . LEU A 1 71 ? -0.639 -5.164 11.695 1 91.06 71 LEU A O 1
ATOM 550 N N . ASP A 1 72 ? 0.633 -5.086 13.523 1 90.88 72 ASP A N 1
ATOM 551 C CA . ASP A 1 72 ? 0.55 -3.633 13.609 1 90.88 72 ASP A CA 1
ATOM 552 C C . ASP A 1 72 ? 1.234 -2.973 12.414 1 90.88 72 ASP A C 1
ATOM 554 O O . ASP A 1 72 ? 0.664 -2.08 11.781 1 90.88 72 ASP A O 1
ATOM 558 N N . LEU A 1 73 ? 2.42 -3.475 12.148 1 93.44 73 LEU A N 1
ATOM 559 C CA . LEU A 1 73 ? 3.15 -2.93 11.016 1 93.44 73 LEU A CA 1
ATOM 560 C C . LEU A 1 73 ? 2.363 -3.123 9.719 1 93.44 73 LEU A C 1
ATOM 562 O O . LEU A 1 73 ? 2.232 -2.191 8.922 1 93.44 73 LEU A O 1
ATOM 566 N N . GLY A 1 74 ? 1.838 -4.301 9.523 1 94.31 74 GLY A N 1
ATOM 567 C CA . GLY A 1 74 ? 1.054 -4.586 8.336 1 94.31 74 GLY A CA 1
ATOM 568 C C . GLY A 1 74 ? -0.16 -3.689 8.188 1 94.31 74 GLY A C 1
ATOM 569 O O . GLY A 1 74 ? -0.47 -3.229 7.086 1 94.31 74 GLY A O 1
ATOM 570 N N . PHE A 1 75 ? -0.834 -3.48 9.258 1 93.94 75 PHE A N 1
ATOM 571 C CA . PHE A 1 75 ? -2.004 -2.611 9.234 1 93.94 75 PHE A CA 1
ATOM 572 C C . PHE A 1 75 ? -1.629 -1.209 8.773 1 93.94 75 PHE A C 1
ATOM 574 O O . PHE A 1 75 ? -2.268 -0.652 7.875 1 93.94 75 PHE A O 1
ATOM 581 N N . TRP A 1 76 ? -0.613 -0.684 9.375 1 95 76 TRP A N 1
ATOM 582 C CA . TRP A 1 76 ? -0.219 0.686 9.07 1 95 76 TRP A CA 1
ATOM 583 C C . TRP A 1 76 ? 0.332 0.784 7.648 1 95 76 TRP A C 1
ATOM 585 O O . TRP A 1 76 ? 0.142 1.797 6.969 1 95 76 TRP A O 1
ATOM 595 N N . MET A 1 77 ? 1.037 -0.231 7.172 1 96.06 77 MET A N 1
ATOM 596 C CA . MET A 1 77 ? 1.504 -0.256 5.789 1 96.06 77 MET A CA 1
ATOM 597 C C . MET A 1 77 ? 0.329 -0.211 4.82 1 96.06 77 MET A C 1
ATOM 599 O O . MET A 1 77 ? 0.303 0.617 3.906 1 96.06 77 MET A O 1
ATOM 603 N N . ARG A 1 78 ? -0.658 -1.001 5.066 1 94.38 78 ARG A N 1
ATOM 604 C CA . ARG A 1 78 ? -1.817 -1.115 4.188 1 94.38 78 ARG A CA 1
ATOM 605 C C . ARG A 1 78 ? -2.584 0.201 4.117 1 94.38 78 ARG A C 1
ATOM 607 O O . ARG A 1 78 ? -3.164 0.534 3.084 1 94.38 78 ARG A O 1
ATOM 614 N N . HIS A 1 79 ? -2.455 0.966 5.125 1 94.12 79 HIS A N 1
ATOM 615 C CA . HIS A 1 79 ? -3.309 2.146 5.195 1 94.12 79 HIS A CA 1
ATOM 616 C C . HIS A 1 79 ? -2.535 3.408 4.824 1 94.12 79 HIS A C 1
ATOM 618 O O . HIS A 1 79 ? -3.133 4.453 4.562 1 94.12 79 HIS A O 1
ATOM 624 N N . SER A 1 80 ? -1.247 3.289 4.773 1 96.81 80 SER A N 1
ATOM 625 C CA . SER A 1 80 ? -0.518 4.543 4.617 1 96.81 80 SER A CA 1
ATOM 626 C C . SER A 1 80 ? 0.281 4.559 3.32 1 96.81 80 SER A C 1
ATOM 628 O O . SER A 1 80 ? 0.446 5.613 2.699 1 96.81 80 SER A O 1
ATOM 630 N N . ILE A 1 81 ? 0.729 3.453 2.852 1 97.62 81 ILE A N 1
ATOM 631 C CA . ILE A 1 81 ? 1.707 3.43 1.769 1 97.62 81 ILE A CA 1
ATOM 632 C C . ILE A 1 81 ? 1.053 3.9 0.472 1 97.62 81 ILE A C 1
ATOM 634 O O . ILE A 1 81 ? 1.597 4.758 -0.229 1 97.62 81 ILE A O 1
ATOM 638 N N . SER A 1 82 ? -0.094 3.324 0.173 1 96.5 82 SER A N 1
ATOM 639 C CA . SER A 1 82 ? -0.724 3.621 -1.11 1 96.5 82 SER A CA 1
ATOM 640 C C . SER A 1 82 ? -1.058 5.105 -1.232 1 96.5 82 SER A C 1
ATOM 642 O O . SER A 1 82 ? -0.737 5.734 -2.242 1 96.5 82 SER A O 1
ATOM 644 N N . PRO A 1 83 ? -1.68 5.73 -0.218 1 97.56 83 PRO A N 1
ATOM 645 C CA . PRO A 1 83 ? -1.937 7.168 -0.337 1 97.56 83 PRO A CA 1
ATOM 646 C C . PRO A 1 83 ? -0.656 7.984 -0.488 1 97.56 83 PRO A C 1
ATOM 648 O O . PRO A 1 83 ? -0.599 8.906 -1.311 1 97.56 83 PRO A O 1
ATOM 651 N N . ILE A 1 84 ? 0.349 7.676 0.266 1 98.25 84 ILE A N 1
ATOM 652 C CA . ILE A 1 84 ? 1.597 8.43 0.192 1 98.25 84 ILE A CA 1
ATOM 653 C C . ILE A 1 84 ? 2.215 8.266 -1.195 1 98.25 84 ILE A C 1
ATOM 655 O O . ILE A 1 84 ? 2.67 9.242 -1.796 1 98.25 84 ILE A O 1
ATOM 659 N N . LEU A 1 85 ? 2.158 7.047 -1.697 1 97.94 85 LEU A N 1
ATOM 660 C CA . LEU A 1 85 ? 2.711 6.789 -3.023 1 97.94 85 LEU A CA 1
ATOM 661 C C . LEU A 1 85 ? 1.912 7.523 -4.094 1 97.94 85 LEU A C 1
ATOM 663 O O . LEU A 1 85 ? 2.479 7.996 -5.082 1 97.94 85 LEU A O 1
ATOM 667 N N . ALA A 1 86 ? 0.587 7.566 -3.953 1 97.19 86 ALA A N 1
ATOM 668 C CA . ALA A 1 86 ? -0.238 8.32 -4.891 1 97.19 86 ALA A CA 1
ATOM 669 C C . ALA A 1 86 ? 0.226 9.773 -4.984 1 97.19 86 ALA A C 1
ATOM 671 O O . ALA A 1 86 ? 0.339 10.328 -6.078 1 97.19 86 ALA A O 1
ATOM 672 N N . PHE A 1 87 ? 0.56 10.398 -3.871 1 97.69 87 PHE A N 1
ATOM 673 C CA . PHE A 1 87 ? 1.033 11.781 -3.838 1 97.69 87 PHE A CA 1
ATOM 674 C C . PHE A 1 87 ? 2.416 11.891 -4.469 1 97.69 87 PHE A C 1
ATOM 676 O O . PHE A 1 87 ? 2.664 12.797 -5.273 1 97.69 87 PHE A O 1
ATOM 683 N N . LEU A 1 88 ? 3.309 10.984 -4.09 1 97.94 88 LEU A N 1
ATOM 684 C CA . LEU A 1 88 ? 4.664 11.023 -4.621 1 97.94 88 LEU A CA 1
ATOM 685 C C . LEU A 1 88 ? 4.656 10.914 -6.145 1 97.94 88 LEU A C 1
ATOM 687 O O . LEU A 1 88 ? 5.375 11.648 -6.828 1 97.94 88 LEU A O 1
ATOM 691 N N . ARG A 1 89 ? 3.855 10.039 -6.605 1 95.88 89 ARG A N 1
ATOM 692 C CA . ARG A 1 89 ? 3.785 9.812 -8.047 1 95.88 89 ARG A CA 1
ATOM 693 C C . ARG A 1 89 ? 3.141 11 -8.758 1 95.88 89 ARG A C 1
ATOM 695 O O . ARG A 1 89 ? 3.6 11.414 -9.82 1 95.88 89 ARG A O 1
ATOM 702 N N . ALA A 1 90 ? 2.078 11.547 -8.211 1 93.62 90 ALA A N 1
ATOM 703 C CA . ALA A 1 90 ? 1.37 12.672 -8.82 1 93.62 90 ALA A CA 1
ATOM 704 C C . ALA A 1 90 ? 2.244 13.922 -8.844 1 93.62 90 ALA A C 1
ATOM 706 O O . ALA A 1 90 ? 2.162 14.727 -9.773 1 93.62 90 ALA A O 1
ATOM 707 N N . ALA A 1 91 ? 3.045 14.117 -7.812 1 94.38 91 ALA A N 1
ATOM 708 C CA . ALA A 1 91 ? 3.896 15.297 -7.711 1 94.38 91 ALA A CA 1
ATOM 709 C C . ALA A 1 91 ? 4.871 15.375 -8.883 1 94.38 91 ALA A C 1
ATOM 711 O O . ALA A 1 91 ? 5.25 16.469 -9.312 1 94.38 91 ALA A O 1
ATOM 712 N N . GLY A 1 92 ? 5.406 14.156 -9.367 1 91.62 92 GLY A N 1
ATOM 713 C CA . GLY A 1 92 ? 6.27 14.102 -10.539 1 91.62 92 GLY A CA 1
ATOM 714 C C . GLY A 1 92 ? 7.703 14.5 -10.242 1 91.62 92 GLY A C 1
ATOM 715 O O . GLY A 1 92 ? 8.531 14.578 -11.148 1 91.62 92 GLY A O 1
ATOM 716 N N . ALA A 1 93 ? 8 14.797 -9.016 1 91.75 93 ALA A N 1
ATOM 717 C CA . ALA A 1 93 ? 9.328 15.281 -8.641 1 91.75 93 ALA A CA 1
ATOM 718 C C . ALA A 1 93 ? 10.211 14.141 -8.148 1 91.75 93 ALA A C 1
ATOM 720 O O . ALA A 1 93 ? 11.406 14.336 -7.914 1 91.75 93 ALA A O 1
ATOM 721 N N . TYR A 1 94 ? 9.695 12.961 -8.039 1 97.31 94 TYR A N 1
ATOM 722 C CA . TYR A 1 94 ? 10.406 11.867 -7.391 1 97.31 94 TYR A CA 1
ATOM 723 C C . TYR A 1 94 ? 10.648 10.719 -8.367 1 97.31 94 TYR A C 1
ATOM 725 O O . TYR A 1 94 ? 9.711 10.227 -9 1 97.31 94 TYR A O 1
ATOM 733 N N . SER A 1 95 ? 11.906 10.297 -8.461 1 97.44 95 SER A N 1
ATOM 734 C CA . SER A 1 95 ? 12.195 9.07 -9.203 1 97.44 95 SER A CA 1
ATOM 735 C C . SER A 1 95 ? 11.664 7.844 -8.477 1 97.44 95 SER A C 1
ATOM 737 O O . SER A 1 95 ? 11.281 7.926 -7.309 1 97.44 95 SER A O 1
ATOM 739 N N . ALA A 1 96 ? 11.648 6.734 -9.172 1 96.88 96 ALA A N 1
ATOM 740 C CA . ALA A 1 96 ? 11.234 5.488 -8.531 1 96.88 96 ALA A CA 1
ATOM 741 C C . ALA A 1 96 ? 12.125 5.164 -7.34 1 96.88 96 ALA A C 1
ATOM 743 O O . ALA A 1 96 ? 11.641 4.691 -6.305 1 96.88 96 ALA A O 1
ATOM 744 N N . ALA A 1 97 ? 13.383 5.352 -7.523 1 97.38 97 ALA A N 1
ATOM 745 C CA . ALA A 1 97 ? 14.336 5.109 -6.441 1 97.38 97 ALA A CA 1
ATOM 746 C C . ALA A 1 97 ? 14.055 6.012 -5.246 1 97.38 97 ALA A C 1
ATOM 748 O O . ALA A 1 97 ? 14.133 5.57 -4.098 1 97.38 97 ALA A O 1
ATOM 749 N N . ASP A 1 98 ? 13.711 7.32 -5.523 1 98.12 98 ASP A N 1
ATOM 750 C CA . ASP A 1 98 ? 13.352 8.242 -4.449 1 98.12 98 ASP A CA 1
ATOM 751 C C . ASP A 1 98 ? 12.133 7.738 -3.678 1 98.12 98 ASP A C 1
ATOM 753 O O . ASP A 1 98 ? 12.125 7.754 -2.445 1 98.12 98 ASP A O 1
ATOM 757 N N . GLN A 1 99 ? 11.133 7.344 -4.434 1 98.31 99 GLN A N 1
ATOM 758 C CA . GLN A 1 99 ? 9.914 6.832 -3.818 1 98.31 99 GLN A CA 1
ATOM 759 C C . GLN A 1 99 ? 10.203 5.625 -2.932 1 98.31 99 GLN A C 1
ATOM 761 O O . GLN A 1 99 ? 9.703 5.535 -1.81 1 98.31 99 GLN A O 1
ATOM 766 N N . GLY A 1 100 ? 11.047 4.695 -3.455 1 97.94 100 GLY A N 1
ATOM 767 C CA . GLY A 1 100 ? 11.445 3.537 -2.67 1 97.94 100 GLY A CA 1
ATOM 768 C C . GLY A 1 100 ? 12.141 3.908 -1.37 1 97.94 100 GLY A C 1
ATOM 769 O O . GLY A 1 100 ? 11.883 3.297 -0.33 1 97.94 100 GLY A O 1
ATOM 770 N N . GLU A 1 101 ? 12.938 4.91 -1.396 1 97.81 101 GLU A N 1
ATOM 771 C CA . GLU A 1 101 ? 13.672 5.348 -0.211 1 97.81 101 GLU A CA 1
ATOM 772 C C . GLU A 1 101 ? 12.734 5.957 0.827 1 97.81 101 GLU A C 1
ATOM 774 O O . GLU A 1 101 ? 12.883 5.703 2.025 1 97.81 101 GLU A O 1
ATOM 779 N N . HIS A 1 102 ? 11.828 6.75 0.388 1 98.44 102 HIS A N 1
ATOM 780 C CA . HIS A 1 102 ? 10.883 7.363 1.315 1 98.44 102 HIS A CA 1
ATOM 781 C C . HIS A 1 102 ? 9.992 6.312 1.969 1 98.44 102 HIS A C 1
ATOM 783 O O . HIS A 1 102 ? 9.695 6.395 3.164 1 98.44 102 HIS A O 1
ATOM 789 N N . ILE A 1 103 ? 9.586 5.312 1.191 1 98.19 103 ILE A N 1
ATOM 790 C CA . ILE A 1 103 ? 8.758 4.242 1.737 1 98.19 103 ILE A CA 1
ATOM 791 C C . ILE A 1 103 ? 9.586 3.404 2.717 1 98.19 103 ILE A C 1
ATOM 793 O O . ILE A 1 103 ? 9.07 2.971 3.752 1 98.19 103 ILE A O 1
ATOM 797 N N . ARG A 1 104 ? 10.828 3.186 2.381 1 97.38 104 ARG A N 1
ATOM 798 C CA . ARG A 1 104 ? 11.695 2.457 3.297 1 97.38 104 ARG A CA 1
ATOM 799 C C . ARG A 1 104 ? 11.797 3.17 4.641 1 97.38 104 ARG A C 1
ATOM 801 O O . ARG A 1 104 ? 11.672 2.543 5.695 1 97.38 104 ARG A O 1
ATOM 808 N N . ILE A 1 105 ? 12.039 4.465 4.656 1 97.31 105 ILE A N 1
ATOM 809 C CA . ILE A 1 105 ? 12.164 5.238 5.887 1 97.31 105 ILE A CA 1
ATOM 810 C C . ILE A 1 105 ? 10.859 5.168 6.676 1 97.31 105 ILE A C 1
ATOM 812 O O . ILE A 1 105 ? 10.867 4.988 7.895 1 97.31 105 ILE A O 1
ATOM 816 N N . LEU A 1 106 ? 9.742 5.332 5.992 1 97.44 106 LEU A N 1
ATOM 817 C CA . LEU A 1 106 ? 8.43 5.238 6.621 1 97.44 106 LEU A CA 1
ATOM 818 C C . LEU A 1 106 ? 8.258 3.896 7.32 1 97.44 106 LEU A C 1
ATOM 820 O O . LEU A 1 106 ? 7.898 3.85 8.5 1 97.44 106 LEU A O 1
ATOM 824 N N . CYS A 1 107 ? 8.562 2.795 6.637 1 96 107 CYS A N 1
ATOM 825 C CA . CYS A 1 107 ? 8.305 1.445 7.125 1 96 107 CYS A CA 1
ATOM 826 C C . CYS A 1 107 ? 9.297 1.055 8.211 1 96 107 CYS A C 1
ATOM 828 O O . CYS A 1 107 ? 8.953 0.304 9.125 1 96 107 CYS A O 1
ATOM 830 N N . ASP A 1 108 ? 10.477 1.572 8.148 1 95.12 108 ASP A N 1
ATOM 831 C CA . ASP A 1 108 ? 11.531 1.116 9.055 1 95.12 108 ASP A CA 1
ATOM 832 C C . ASP A 1 108 ? 11.562 1.954 10.328 1 95.12 108 ASP A C 1
ATOM 834 O O . ASP A 1 108 ? 11.945 1.461 11.398 1 95.12 108 ASP A O 1
ATOM 838 N N . HIS A 1 109 ? 11.117 3.232 10.219 1 93.69 109 HIS A N 1
ATOM 839 C CA . HIS A 1 109 ? 11.461 4.109 11.336 1 93.69 109 HIS A CA 1
ATOM 840 C C . HIS A 1 109 ? 10.227 4.812 11.883 1 93.69 109 HIS A C 1
ATOM 842 O O . HIS A 1 109 ? 10.211 5.227 13.047 1 93.69 109 HIS A O 1
ATOM 848 N N . ILE A 1 110 ? 9.18 4.922 11.102 1 94.88 110 ILE A N 1
ATOM 849 C CA . ILE A 1 110 ? 8.016 5.668 11.562 1 94.88 110 ILE A CA 1
ATOM 850 C C . ILE A 1 110 ? 6.902 4.695 11.961 1 94.88 110 ILE A C 1
ATOM 852 O O . ILE A 1 110 ? 6.52 4.629 13.125 1 94.88 110 ILE A O 1
ATOM 856 N N . LEU A 1 111 ? 6.516 3.816 11.07 1 94.44 111 LEU A N 1
ATOM 857 C CA . LEU A 1 111 ? 5.336 2.982 11.25 1 94.44 111 LEU A CA 1
ATOM 858 C C . LEU A 1 111 ? 5.504 2.047 12.445 1 94.44 111 LEU A C 1
ATOM 860 O O . LEU A 1 111 ? 4.555 1.805 13.188 1 94.44 111 LEU A O 1
ATOM 864 N N . PRO A 1 112 ? 6.703 1.511 12.664 1 90.38 112 PRO A N 1
ATOM 865 C CA . PRO A 1 112 ? 6.848 0.622 13.82 1 90.38 112 PRO A CA 1
ATOM 866 C C . PRO A 1 112 ? 6.605 1.337 15.148 1 90.38 112 PRO A C 1
ATOM 868 O O . PRO A 1 112 ? 6.41 0.686 16.172 1 90.38 112 PRO A O 1
ATOM 871 N N . ASN A 1 113 ? 6.566 2.654 15.102 1 83.88 113 ASN A N 1
ATOM 872 C CA . ASN A 1 113 ? 6.531 3.412 16.344 1 83.88 113 ASN A CA 1
ATOM 873 C C . ASN A 1 113 ? 5.215 4.172 16.5 1 83.88 113 ASN A C 1
ATOM 875 O O . ASN A 1 113 ? 5.047 4.938 17.453 1 83.88 113 ASN A O 1
ATOM 879 N N . ILE A 1 114 ? 4.305 4.035 15.625 1 87.62 114 ILE A N 1
ATOM 880 C CA . ILE A 1 114 ? 3.08 4.82 15.703 1 87.62 114 ILE A CA 1
ATOM 881 C C . ILE A 1 114 ? 2.082 4.125 16.625 1 87.62 114 ILE A C 1
ATOM 883 O O . ILE A 1 114 ? 1.011 4.664 16.922 1 87.62 114 ILE A O 1
ATOM 887 N N . GLY A 1 115 ? 2.408 2.93 17.141 1 82.06 115 GLY A N 1
ATOM 888 C CA . GLY A 1 115 ? 1.558 2.252 18.109 1 82.06 115 GLY A CA 1
ATOM 889 C C . GLY A 1 115 ? 0.758 1.113 17.5 1 82.06 115 GLY A C 1
ATOM 890 O O . GLY A 1 115 ? 0.912 0.799 16.328 1 82.06 115 GLY A O 1
ATOM 891 N N . PRO A 1 116 ? -0.06 0.511 18.328 1 86 116 PRO A N 1
ATOM 892 C CA . PRO A 1 116 ? -0.834 -0.64 17.844 1 86 116 PRO A CA 1
ATOM 893 C C . PRO A 1 116 ? -1.944 -0.245 16.875 1 86 116 PRO A C 1
ATOM 895 O O . PRO A 1 116 ? -2.441 0.883 16.922 1 86 116 PRO A O 1
ATOM 898 N N . ARG A 1 117 ? -2.268 -1.232 16.031 1 89.19 117 ARG A N 1
ATOM 899 C CA . ARG A 1 117 ? -3.402 -1.03 15.133 1 89.19 117 ARG A CA 1
ATOM 900 C C . ARG A 1 117 ? -4.695 -0.848 15.922 1 89.19 117 ARG A C 1
ATOM 902 O O . ARG A 1 117 ? -4.887 -1.479 16.969 1 89.19 117 ARG A O 1
ATOM 909 N N . PRO A 1 118 ? -5.598 0.005 15.5 1 87.06 118 PRO A N 1
ATOM 910 C CA . PRO A 1 118 ? -6.895 0.143 16.172 1 87.06 118 PRO A CA 1
ATOM 911 C C . PRO A 1 118 ? -7.793 -1.076 15.977 1 87.06 118 PRO A C 1
ATOM 913 O O . PRO A 1 118 ? -7.859 -1.628 14.875 1 87.06 118 PRO A O 1
ATOM 916 N N . THR A 1 119 ? -8.352 -1.513 16.984 1 85.44 119 THR A N 1
ATOM 917 C CA . THR A 1 119 ? -9.328 -2.598 16.969 1 85.44 119 THR A CA 1
ATOM 918 C C . THR A 1 119 ? -10.625 -2.172 17.656 1 85.44 119 THR A C 1
ATOM 920 O O . THR A 1 119 ? -10.695 -1.09 18.234 1 85.44 119 THR A O 1
ATOM 923 N N . ALA A 1 120 ? -11.617 -2.984 17.5 1 80.19 120 ALA A N 1
ATOM 924 C CA . ALA A 1 120 ? -12.883 -2.686 18.156 1 80.19 120 ALA A CA 1
ATOM 925 C C . ALA A 1 120 ? -12.711 -2.588 19.672 1 80.19 120 ALA A C 1
ATOM 927 O O . ALA A 1 120 ? -13.344 -1.759 20.328 1 80.19 120 ALA A O 1
ATOM 928 N N . SER A 1 121 ? -11.852 -3.451 20.156 1 77.12 121 SER A N 1
ATOM 929 C CA . SER A 1 121 ? -11.633 -3.486 21.594 1 77.12 121 SER A CA 1
ATOM 930 C C . SER A 1 121 ? -10.695 -2.363 22.031 1 77.12 121 SER A C 1
ATOM 932 O O . SER A 1 121 ? -10.758 -1.92 23.188 1 77.12 121 SER A O 1
ATOM 934 N N . HIS A 1 122 ? -9.906 -1.908 21.125 1 78.44 122 HIS A N 1
ATOM 935 C CA . HIS A 1 122 ? -8.977 -0.819 21.406 1 78.44 122 HIS A CA 1
ATOM 936 C C . HIS A 1 122 ? -8.977 0.206 20.281 1 78.44 122 HIS A C 1
ATOM 938 O O . HIS A 1 122 ? -8.008 0.297 19.516 1 78.44 122 HIS A O 1
ATOM 944 N N . PRO A 1 123 ? -9.977 1.036 20.344 1 79.75 123 PRO A N 1
ATOM 945 C CA . PRO A 1 123 ? -10.133 1.979 19.234 1 79.75 123 PRO A CA 1
ATOM 946 C C . PRO A 1 123 ? -9.312 3.25 19.406 1 79.75 123 PRO A C 1
ATOM 948 O O . PRO A 1 123 ? -9.867 4.344 19.516 1 79.75 123 PRO A O 1
ATOM 951 N N . ILE A 1 124 ? -8.078 3.135 19.406 1 74.44 124 ILE A N 1
ATOM 952 C CA . ILE A 1 124 ? -7.16 4.246 19.641 1 74.44 124 ILE A CA 1
ATOM 953 C C . ILE A 1 124 ? -7.391 5.332 18.594 1 74.44 124 ILE A C 1
ATOM 955 O O . ILE A 1 124 ? -7.609 5.027 17.422 1 74.44 124 ILE A O 1
ATOM 959 N N . LYS A 1 125 ? -7.34 6.562 19.125 1 81 125 LYS A N 1
ATOM 960 C CA . LYS A 1 125 ? -7.543 7.719 18.25 1 81 125 LYS A CA 1
ATOM 961 C C . LYS A 1 125 ? -6.41 8.734 18.422 1 81 125 LYS A C 1
ATOM 963 O O . LYS A 1 125 ? -5.953 8.984 19.531 1 81 125 LYS A O 1
ATOM 968 N N . SER A 1 126 ? -5.934 9.258 17.328 1 87.25 126 SER A N 1
ATOM 969 C CA . SER A 1 126 ? -4.926 10.312 17.312 1 87.25 126 SER A CA 1
ATOM 970 C C . SER A 1 126 ? -5.559 11.688 17.5 1 87.25 126 SER A C 1
ATOM 972 O O . SER A 1 126 ? -6.668 11.93 17.016 1 87.25 126 SER A O 1
ATOM 974 N N . SER A 1 127 ? -4.91 12.578 18.141 1 82.69 127 SER A N 1
ATOM 975 C CA . SER A 1 127 ? -5.352 13.961 18.312 1 82.69 127 SER A CA 1
ATOM 976 C C . SER A 1 127 ? -4.805 14.852 17.203 1 82.69 127 SER A C 1
ATOM 978 O O . SER A 1 127 ? -5.254 15.984 17.031 1 82.69 127 SER A O 1
ATOM 980 N N . LEU A 1 128 ? -3.934 14.258 16.453 1 87.31 128 LEU A N 1
ATOM 981 C CA . LEU A 1 128 ? -3.252 15.031 15.414 1 87.31 128 LEU A CA 1
ATOM 982 C C . LEU A 1 128 ? -4.207 15.383 14.281 1 87.31 128 LEU A C 1
ATOM 984 O O . LEU A 1 128 ? -4.09 16.453 13.672 1 87.31 128 LEU A O 1
ATOM 988 N N . THR A 1 129 ? -5.098 14.461 14.031 1 89.69 129 THR A N 1
ATOM 989 C CA . THR A 1 129 ? -5.949 14.641 12.859 1 89.69 129 THR A CA 1
ATOM 990 C C . THR A 1 129 ? -7.426 14.625 13.258 1 89.69 129 THR A C 1
ATOM 992 O O . THR A 1 129 ? -7.789 14.062 14.289 1 89.69 129 THR A O 1
ATOM 995 N N . ASN A 1 130 ? -8.25 15.203 12.453 1 87.88 130 ASN A N 1
ATOM 996 C CA . ASN A 1 130 ? -9.688 15.211 12.688 1 87.88 130 ASN A CA 1
ATOM 997 C C . ASN A 1 130 ? -10.297 13.828 12.469 1 87.88 130 ASN A C 1
ATOM 999 O O . ASN A 1 130 ? -11.375 13.531 12.992 1 87.88 130 ASN A O 1
ATOM 1003 N N . SER A 1 131 ? -9.672 12.969 11.695 1 90 131 SER A N 1
ATOM 1004 C CA . SER A 1 131 ? -10.164 11.617 11.453 1 90 131 SER A CA 1
ATOM 1005 C C . SER A 1 131 ? -9.82 10.688 12.609 1 90 131 SER A C 1
ATOM 1007 O O . SER A 1 131 ? -10.422 9.625 12.766 1 90 131 SER A O 1
ATOM 1009 N N . GLY A 1 132 ? -8.789 11.055 13.344 1 89.44 132 GLY A N 1
ATOM 1010 C CA . GLY A 1 132 ? -8.289 10.18 14.383 1 89.44 132 GLY A CA 1
ATOM 1011 C C . GLY A 1 132 ? -7.148 9.289 13.922 1 89.44 132 GLY A C 1
ATOM 1012 O O . GLY A 1 132 ? -6.562 8.555 14.711 1 89.44 132 GLY A O 1
ATOM 1013 N N . SER A 1 133 ? -6.848 9.297 12.672 1 92.56 133 SER A N 1
ATOM 1014 C CA . SER A 1 133 ? -5.668 8.594 12.18 1 92.56 133 SER A CA 1
ATOM 1015 C C . SER A 1 133 ? -4.383 9.305 12.602 1 92.56 133 SER A C 1
ATOM 1017 O O . SER A 1 133 ? -4.32 10.531 12.602 1 92.56 133 SER A O 1
ATOM 1019 N N . PRO A 1 134 ? -3.377 8.609 12.906 1 93.88 134 PRO A N 1
ATOM 1020 C CA . PRO A 1 134 ? -2.146 9.258 13.375 1 93.88 134 PRO A CA 1
ATOM 1021 C C . PRO A 1 134 ? -1.312 9.836 12.242 1 93.88 134 PRO A C 1
ATOM 1023 O O . PRO A 1 134 ? -0.281 10.469 12.484 1 93.88 134 PRO A O 1
ATOM 1026 N N . ILE A 1 135 ? -1.686 9.68 11 1 96.44 135 ILE A N 1
ATOM 1027 C CA . ILE A 1 135 ? -0.852 10.102 9.875 1 96.44 135 ILE A CA 1
ATOM 1028 C C . ILE A 1 135 ? -1.593 11.148 9.047 1 96.44 135 ILE A C 1
ATOM 1030 O O . ILE A 1 135 ? -2.768 10.977 8.719 1 96.44 135 ILE A O 1
ATOM 1034 N N . GLU A 1 136 ? -0.961 12.195 8.781 1 97.75 136 GLU A N 1
ATOM 1035 C CA . GLU A 1 136 ? -1.428 13.266 7.895 1 97.75 136 GLU A CA 1
ATOM 1036 C C . GLU A 1 136 ? -0.452 13.492 6.742 1 97.75 136 GLU A C 1
ATOM 1038 O O . GLU A 1 136 ? 0.759 13.57 6.957 1 97.75 136 GLU A O 1
ATOM 1043 N N . ILE A 1 137 ? -0.975 13.531 5.535 1 98.44 137 ILE A N 1
ATOM 1044 C CA . ILE A 1 137 ? -0.168 13.812 4.352 1 98.44 137 ILE A CA 1
ATOM 1045 C C . ILE A 1 137 ? -0.356 15.266 3.932 1 98.44 137 ILE A C 1
ATOM 1047 O O . ILE A 1 137 ? -1.419 15.852 4.152 1 98.44 137 ILE A O 1
ATOM 1051 N N . SER A 1 138 ? 0.676 15.867 3.395 1 98.12 138 SER A N 1
ATOM 1052 C CA . SER A 1 138 ? 0.505 17.219 2.881 1 98.12 138 SER A CA 1
ATOM 1053 C C . SER A 1 138 ? 1.211 17.391 1.54 1 98.12 138 SER A C 1
ATOM 1055 O O . SER A 1 138 ? 2.184 16.703 1.249 1 98.12 138 SER A O 1
ATOM 1057 N N . LEU A 1 139 ? 0.666 18.188 0.736 1 96.94 139 LEU A N 1
ATOM 1058 C CA . LEU A 1 139 ? 1.176 18.578 -0.573 1 96.94 139 LEU A CA 1
ATOM 1059 C C . LEU A 1 139 ? 1.566 20.047 -0.582 1 96.94 139 LEU A C 1
ATOM 1061 O O . LEU A 1 139 ? 0.713 20.922 -0.415 1 96.94 139 LEU A O 1
ATOM 1065 N N . ASN A 1 140 ? 2.82 20.312 -0.7 1 96.06 140 ASN A N 1
ATOM 1066 C CA . ASN A 1 140 ? 3.328 21.688 -0.745 1 96.06 140 ASN A CA 1
ATOM 1067 C C . ASN A 1 140 ? 3.447 22.188 -2.18 1 96.06 140 ASN A C 1
ATOM 1069 O O . ASN A 1 140 ? 4.152 21.594 -2.996 1 96.06 140 ASN A O 1
ATOM 1073 N N . LEU A 1 141 ? 2.713 23.203 -2.451 1 93.81 141 LEU A N 1
ATOM 1074 C CA . LEU A 1 141 ? 2.668 23.797 -3.783 1 93.81 141 LEU A CA 1
ATOM 1075 C C . LEU A 1 141 ? 3.379 25.141 -3.801 1 93.81 141 LEU A C 1
ATOM 1077 O O . LEU A 1 141 ? 3.039 26.031 -3.025 1 93.81 141 LEU A O 1
ATOM 1081 N N . ARG A 1 142 ? 4.387 25.25 -4.543 1 89.06 142 ARG A N 1
ATOM 1082 C CA . ARG A 1 142 ? 5.199 26.453 -4.738 1 89.06 142 ARG A CA 1
ATOM 1083 C C . ARG A 1 142 ? 5.637 26.578 -6.195 1 89.06 142 ARG A C 1
ATOM 1085 O O . ARG A 1 142 ? 5.094 25.906 -7.074 1 89.06 142 ARG A O 1
ATOM 1092 N N . SER A 1 143 ? 6.52 27.547 -6.316 1 82.19 143 SER A N 1
ATOM 1093 C CA . SER A 1 143 ? 7.082 27.609 -7.66 1 82.19 143 SER A CA 1
ATOM 1094 C C . SER A 1 143 ? 7.844 26.344 -8.008 1 82.19 143 SER A C 1
ATOM 1096 O O . SER A 1 143 ? 8.625 25.844 -7.195 1 82.19 143 SER A O 1
ATOM 1098 N N . GLY A 1 144 ? 7.492 25.719 -9.055 1 79.38 144 GLY A N 1
ATOM 1099 C CA . GLY A 1 144 ? 8.109 24.453 -9.438 1 79.38 144 GLY A CA 1
ATOM 1100 C C . GLY A 1 144 ? 7.238 23.25 -9.125 1 79.38 144 GLY A C 1
ATOM 1101 O O . GLY A 1 144 ? 6.012 23.344 -9.094 1 79.38 144 GLY A O 1
ATOM 1102 N N . LYS A 1 145 ? 7.914 22.062 -8.93 1 84.56 145 LYS A N 1
ATOM 1103 C CA . LYS A 1 145 ? 7.168 20.828 -8.656 1 84.56 145 LYS A CA 1
ATOM 1104 C C . LYS A 1 145 ? 6.785 20.75 -7.18 1 84.56 145 LYS A C 1
ATOM 1106 O O . LYS A 1 145 ? 7.566 21.125 -6.305 1 84.56 145 LYS A O 1
ATOM 1111 N N . PRO A 1 146 ? 5.637 20.266 -6.961 1 91.94 146 PRO A N 1
ATOM 1112 C CA . PRO A 1 146 ? 5.176 20.125 -5.578 1 91.94 146 PRO A CA 1
ATOM 1113 C C . PRO A 1 146 ? 6.023 19.141 -4.773 1 91.94 146 PRO A C 1
ATOM 1115 O O . PRO A 1 146 ? 6.695 18.281 -5.352 1 91.94 146 PRO A O 1
ATOM 1118 N N . SER A 1 147 ? 6.008 19.344 -3.488 1 95.31 147 SER A N 1
ATOM 1119 C CA . SER A 1 147 ? 6.68 18.422 -2.57 1 95.31 147 SER A CA 1
ATOM 1120 C C . SER A 1 147 ? 5.684 17.734 -1.647 1 95.31 147 SER A C 1
ATOM 1122 O O . SER A 1 147 ? 4.719 18.359 -1.19 1 95.31 147 SER A O 1
ATOM 1124 N N . VAL A 1 148 ? 5.949 16.469 -1.45 1 98.12 148 VAL A N 1
ATOM 1125 C CA . VAL A 1 148 ? 5.094 15.68 -0.573 1 98.12 148 VAL A CA 1
ATOM 1126 C C . VAL A 1 148 ? 5.699 15.625 0.828 1 98.12 148 VAL A C 1
ATOM 1128 O O . VAL A 1 148 ? 6.926 15.578 0.98 1 98.12 148 VAL A O 1
ATOM 1131 N N . ARG A 1 149 ? 4.836 15.734 1.831 1 98.31 149 ARG A N 1
ATOM 1132 C CA . ARG A 1 149 ? 5.211 15.602 3.234 1 98.31 149 ARG A CA 1
ATOM 1133 C C . ARG A 1 149 ? 4.215 14.727 3.986 1 98.31 149 ARG A C 1
ATOM 1135 O O . ARG A 1 149 ? 3.113 14.469 3.496 1 98.31 149 ARG A O 1
ATOM 1142 N N . TYR A 1 150 ? 4.648 14.203 5.07 1 98.5 150 TYR A N 1
ATOM 1143 C CA . TYR A 1 150 ? 3.697 13.586 5.988 1 98.5 150 TYR A CA 1
ATOM 1144 C C . TYR A 1 150 ? 4.109 13.805 7.438 1 98.5 150 TYR A C 1
ATOM 1146 O O . TYR A 1 150 ? 5.258 14.156 7.715 1 98.5 150 TYR A O 1
ATOM 1154 N N . CYS A 1 151 ? 3.193 13.773 8.281 1 97.94 151 CYS A N 1
ATOM 1155 C CA . CYS A 1 151 ? 3.35 13.891 9.727 1 97.94 151 CYS A CA 1
ATOM 1156 C C . CYS A 1 151 ? 2.672 12.734 10.445 1 97.94 151 CYS A C 1
ATOM 1158 O O . CYS A 1 151 ? 1.585 12.305 10.055 1 97.94 151 CYS A O 1
ATOM 1160 N N . ALA A 1 152 ? 3.324 12.203 11.453 1 96.62 152 ALA A N 1
ATOM 1161 C CA . ALA A 1 152 ? 2.775 11.07 12.195 1 96.62 152 ALA A CA 1
ATOM 1162 C C . ALA A 1 152 ? 2.898 11.289 13.703 1 96.62 152 ALA A C 1
ATOM 1164 O O . ALA A 1 152 ? 3.984 11.578 14.203 1 96.62 152 ALA A O 1
ATOM 1165 N N . GLU A 1 153 ? 1.79 11.133 14.367 1 94.69 153 GLU A N 1
ATOM 1166 C CA . GLU A 1 153 ? 1.818 11.156 15.828 1 94.69 153 GLU A CA 1
ATOM 1167 C C . GLU A 1 153 ? 2.303 9.82 16.391 1 94.69 153 GLU A C 1
ATOM 1169 O O . GLU A 1 153 ? 1.908 8.758 15.914 1 94.69 153 GLU A O 1
ATOM 1174 N N . ILE A 1 154 ? 3.121 9.906 17.344 1 92 154 ILE A N 1
ATOM 1175 C CA . ILE A 1 154 ? 3.598 8.711 18.031 1 92 154 ILE A CA 1
ATOM 1176 C C . ILE A 1 154 ? 2.65 8.352 19.172 1 92 154 ILE A C 1
ATOM 1178 O O . ILE A 1 154 ? 2.582 9.062 20.172 1 92 154 ILE A O 1
ATOM 1182 N N . LEU A 1 155 ? 1.923 7.258 19.078 1 85.06 155 LEU A N 1
ATOM 1183 C CA . LEU A 1 155 ? 0.91 6.871 20.047 1 85.06 155 LEU A CA 1
ATOM 1184 C C . LEU A 1 155 ? 1.499 5.941 21.109 1 85.06 155 LEU A C 1
ATOM 1186 O O . LEU A 1 155 ? 0.975 5.844 22.219 1 85.06 155 LEU A O 1
ATOM 1190 N N . GLY A 1 156 ? 2.57 5.391 20.844 1 74.88 156 GLY A N 1
ATOM 1191 C CA . GLY A 1 156 ? 3.16 4.473 21.812 1 74.88 156 GLY A CA 1
ATOM 1192 C C . GLY A 1 156 ? 2.479 3.119 21.844 1 74.88 156 GLY A C 1
ATOM 1193 O O . GLY A 1 156 ? 1.757 2.762 20.906 1 74.88 156 GLY A O 1
ATOM 1194 N N . SER A 1 157 ? 2.781 2.168 22.734 1 63.22 157 SER A N 1
ATOM 1195 C CA . SER A 1 157 ? 2.244 0.817 22.859 1 63.22 157 SER A CA 1
ATOM 1196 C C . SER A 1 157 ? 0.784 0.841 23.297 1 63.22 157 SER A C 1
ATOM 1198 O O . SER A 1 157 ? 0.046 -0.121 23.078 1 63.22 157 SER A O 1
ATOM 1200 N N . ALA A 1 158 ? 0.086 1.996 23.219 1 57.28 158 ALA A N 1
ATOM 1201 C CA . ALA A 1 158 ? -1.305 2.346 23.5 1 57.28 158 ALA A CA 1
ATOM 1202 C C . ALA A 1 158 ? -1.932 1.357 24.484 1 57.28 158 ALA A C 1
ATOM 1204 O O . ALA A 1 158 ? -3.158 1.234 24.547 1 57.28 158 ALA A O 1
ATOM 1205 N N . TRP A 1 159 ? -1.193 0.553 25.188 1 55.41 159 TRP A N 1
ATOM 1206 C CA . TRP A 1 159 ? -1.908 -0.363 26.062 1 55.41 159 TRP A CA 1
ATOM 1207 C C . TRP A 1 159 ? -2.305 0.331 27.375 1 55.41 159 TRP A C 1
ATOM 1209 O O . TRP A 1 159 ? -1.591 1.212 27.844 1 55.41 159 TRP A O 1
ATOM 1219 N N . PRO A 1 160 ? -3.547 0.169 27.641 1 52 160 PRO A N 1
ATOM 1220 C CA . PRO A 1 160 ? -4.137 0.824 28.812 1 52 160 PRO A CA 1
ATOM 1221 C C . PRO A 1 160 ? -3.211 0.8 30.031 1 52 160 PRO A C 1
ATOM 1223 O O . PRO A 1 160 ? -3.195 1.75 30.812 1 52 160 PRO A O 1
ATOM 1226 N N . ASP A 1 161 ? -2.66 -0.221 30.141 1 55.03 161 ASP A N 1
ATOM 1227 C CA . ASP A 1 161 ? -1.933 -0.342 31.391 1 55.03 161 ASP A CA 1
ATOM 1228 C C . ASP A 1 161 ? -0.546 0.29 31.297 1 55.03 161 ASP A C 1
ATOM 1230 O O . ASP A 1 161 ? 0.271 0.161 32.219 1 55.03 161 ASP A O 1
ATOM 1234 N N . ASP A 1 162 ? -0.484 1.009 30.266 1 61.34 162 ASP A N 1
ATOM 1235 C CA . ASP A 1 162 ? 0.846 1.587 30.094 1 61.34 162 ASP A CA 1
ATOM 1236 C C . ASP A 1 162 ? 0.988 2.875 30.906 1 61.34 162 ASP A C 1
ATOM 1238 O O . ASP A 1 162 ? 0.128 3.756 30.844 1 61.34 162 ASP A O 1
ATOM 1242 N N . ALA A 1 163 ? 1.896 2.855 31.828 1 66.94 163 ALA A N 1
ATOM 1243 C CA . ALA A 1 163 ? 2.207 4 32.688 1 66.94 163 ALA A CA 1
ATOM 1244 C C . ALA A 1 163 ? 2.721 5.176 31.859 1 66.94 163 ALA A C 1
ATOM 1246 O O . ALA A 1 163 ? 2.65 6.328 32.281 1 66.94 163 ALA A O 1
ATOM 1247 N N . ASP A 1 164 ? 3.135 4.91 30.688 1 78.5 164 ASP A N 1
ATOM 1248 C CA . ASP A 1 164 ? 3.652 5.984 29.844 1 78.5 164 ASP A CA 1
ATOM 1249 C C . ASP A 1 164 ? 2.549 6.57 28.969 1 78.5 164 ASP A C 1
ATOM 1251 O O . ASP A 1 164 ? 2.543 6.375 27.75 1 78.5 164 ASP A O 1
ATOM 1255 N N . ILE A 1 165 ? 1.754 7.391 29.562 1 79.94 165 ILE A N 1
ATOM 1256 C CA . ILE A 1 165 ? 0.529 7.891 28.953 1 79.94 165 ILE A CA 1
ATOM 1257 C C . ILE A 1 165 ? 0.876 8.844 27.812 1 79.94 165 ILE A C 1
ATOM 1259 O O . ILE A 1 165 ? 0.058 9.078 26.922 1 79.94 165 ILE A O 1
ATOM 1263 N N . TYR A 1 166 ? 2.1 9.391 27.828 1 84.06 166 TYR A N 1
ATOM 1264 C CA . TYR A 1 166 ? 2.516 10.328 26.781 1 84.06 166 TYR A CA 1
ATOM 1265 C C . TYR A 1 166 ? 3.391 9.633 25.75 1 84.06 166 TYR A C 1
ATOM 1267 O O . TYR A 1 166 ? 3.859 10.258 24.797 1 84.06 166 TYR A O 1
ATOM 1275 N N . ALA A 1 167 ? 3.664 8.383 25.891 1 87 167 ALA A N 1
ATOM 1276 C CA . ALA A 1 167 ? 4.477 7.566 24.984 1 87 167 ALA A CA 1
ATOM 1277 C C . ALA A 1 167 ? 5.883 8.141 24.844 1 87 167 ALA A C 1
ATOM 1279 O O . ALA A 1 167 ? 6.453 8.148 23.75 1 87 167 ALA A O 1
ATOM 1280 N N . VAL A 1 168 ? 6.406 8.648 25.906 1 87.75 168 VAL A N 1
ATOM 1281 C CA . VAL A 1 168 ? 7.703 9.32 25.891 1 87.75 168 VAL A CA 1
ATOM 1282 C C . VAL A 1 168 ? 8.789 8.344 25.438 1 87.75 168 VAL A C 1
ATOM 1284 O O . VAL A 1 168 ? 9.664 8.703 24.656 1 87.75 168 VAL A O 1
ATOM 1287 N N . GLU A 1 169 ? 8.75 7.199 25.922 1 86.31 169 GLU A N 1
ATOM 1288 C CA . GLU A 1 169 ? 9.75 6.199 25.562 1 86.31 169 GLU A CA 1
ATOM 1289 C C . GLU A 1 169 ? 9.727 5.906 24.062 1 86.31 169 GLU A C 1
ATOM 1291 O O . GLU A 1 169 ? 10.781 5.789 23.438 1 86.31 169 GLU A O 1
ATOM 1296 N N . THR A 1 170 ? 8.555 5.746 23.578 1 89.56 170 THR A N 1
ATOM 1297 C CA . THR A 1 170 ? 8.414 5.453 22.156 1 89.56 170 THR A CA 1
ATOM 1298 C C . THR A 1 170 ? 8.898 6.629 21.312 1 89.56 170 THR A C 1
ATOM 1300 O O . THR A 1 170 ? 9.477 6.434 20.234 1 89.56 170 THR A O 1
ATOM 1303 N N . VAL A 1 171 ? 8.633 7.812 21.766 1 91.94 171 VAL A N 1
ATOM 1304 C CA . VAL A 1 171 ? 9.102 9.008 21.078 1 91.94 171 VAL A CA 1
ATOM 1305 C C . VAL A 1 171 ? 10.625 9.008 21.016 1 91.94 171 VAL A C 1
ATOM 1307 O O . VAL A 1 171 ? 11.211 9.266 19.953 1 91.94 171 VAL A O 1
ATOM 1310 N N . GLN A 1 172 ? 11.234 8.727 22.125 1 91.56 172 GLN A N 1
ATOM 1311 C CA . GLN A 1 172 ? 12.688 8.703 22.188 1 91.56 172 GLN A CA 1
ATOM 1312 C C . GLN A 1 172 ? 13.266 7.629 21.266 1 91.56 172 GLN A C 1
ATOM 1314 O O . GLN A 1 172 ? 14.273 7.855 20.594 1 91.56 172 GLN A O 1
ATOM 1319 N N . LYS A 1 173 ? 12.633 6.543 21.297 1 90.31 173 LYS A N 1
ATOM 1320 C CA . LYS A 1 173 ? 13.062 5.449 20.438 1 90.31 173 LYS A CA 1
ATOM 1321 C C . LYS A 1 173 ? 12.984 5.848 18.969 1 90.31 173 LYS A C 1
ATOM 1323 O O . LYS A 1 173 ? 13.914 5.59 18.188 1 90.31 173 LYS A O 1
ATOM 1328 N N . CYS A 1 174 ? 11.906 6.395 18.594 1 93.12 174 CYS A N 1
ATOM 1329 C CA . CYS A 1 174 ? 11.719 6.832 17.203 1 93.12 174 CYS A CA 1
ATOM 1330 C C . CYS A 1 174 ? 12.75 7.891 16.828 1 93.12 174 CYS A C 1
ATOM 1332 O O . CYS A 1 174 ? 13.344 7.828 15.75 1 93.12 174 CYS A O 1
ATOM 1334 N N . LEU A 1 175 ? 12.93 8.828 17.719 1 95.88 175 LEU A N 1
ATOM 1335 C CA . LEU A 1 175 ? 13.898 9.898 17.484 1 95.88 175 LEU A CA 1
ATOM 1336 C C . LEU A 1 175 ? 15.297 9.328 17.281 1 95.88 175 LEU A C 1
ATOM 1338 O O . LEU A 1 175 ? 16 9.734 16.359 1 95.88 175 LEU A O 1
ATOM 1342 N N . THR A 1 176 ? 15.672 8.43 18.109 1 95 176 THR A N 1
ATOM 1343 C CA . THR A 1 176 ? 16.984 7.809 18.031 1 95 176 THR A CA 1
ATOM 1344 C C . THR A 1 176 ? 17.141 7.059 16.703 1 95 176 THR A C 1
ATOM 1346 O O . THR A 1 176 ? 18.156 7.195 16.031 1 95 176 THR A O 1
ATOM 1349 N N . SER A 1 177 ? 16.156 6.328 16.391 1 93.5 177 SER A N 1
ATOM 1350 C CA . SER A 1 177 ? 16.188 5.543 15.164 1 93.5 177 SER A CA 1
ATOM 1351 C C . SER A 1 177 ? 16.281 6.441 13.938 1 93.5 177 SER A C 1
ATOM 1353 O O . SER A 1 177 ? 17.109 6.199 13.055 1 93.5 177 SER A O 1
ATOM 1355 N N . LEU A 1 178 ? 15.477 7.43 13.883 1 95.69 178 LEU A N 1
ATOM 1356 C CA . LEU A 1 178 ? 15.422 8.344 12.75 1 95.69 178 LEU A CA 1
ATOM 1357 C C . LEU A 1 178 ? 16.719 9.117 12.609 1 95.69 178 LEU A C 1
ATOM 1359 O O . LEU A 1 178 ? 17.25 9.242 11.5 1 95.69 178 LEU A O 1
ATOM 1363 N N . CYS A 1 179 ? 17.234 9.625 13.703 1 96.38 179 CYS A N 1
ATOM 1364 C CA . CYS A 1 179 ? 18.469 10.406 13.664 1 96.38 179 CYS A CA 1
ATOM 1365 C C . CYS A 1 179 ? 19.656 9.547 13.266 1 96.38 179 CYS A C 1
ATOM 1367 O O . CYS A 1 179 ? 20.531 9.992 12.523 1 96.38 179 CYS A O 1
ATOM 1369 N N . ALA A 1 180 ? 19.703 8.344 13.758 1 96.31 180 ALA A N 1
ATOM 1370 C CA . ALA A 1 180 ? 20.781 7.43 13.375 1 96.31 180 ALA A CA 1
ATOM 1371 C C . ALA A 1 180 ? 20.734 7.121 11.883 1 96.31 180 ALA A C 1
ATOM 1373 O O . ALA A 1 180 ? 21.766 7.141 11.203 1 96.31 180 ALA A O 1
ATOM 1374 N N . GLU A 1 181 ? 19.578 6.875 11.367 1 95.62 181 GLU A N 1
ATOM 1375 C CA . GLU A 1 181 ? 19.375 6.523 9.961 1 95.62 181 GLU A CA 1
ATOM 1376 C C . GLU A 1 181 ? 19.781 7.676 9.047 1 95.62 181 GLU A C 1
ATOM 1378 O O . GLU A 1 181 ? 20.406 7.457 8 1 95.62 181 GLU A O 1
ATOM 1383 N N . LEU A 1 182 ? 19.484 8.883 9.438 1 97.25 182 LEU A N 1
ATOM 1384 C CA . LEU A 1 182 ? 19.625 10.023 8.539 1 97.25 182 LEU A CA 1
ATOM 1385 C C . LEU A 1 182 ? 20.875 10.828 8.891 1 97.25 182 LEU A C 1
ATOM 1387 O O . LEU A 1 182 ? 21.172 11.828 8.227 1 97.25 182 LEU A O 1
ATOM 1391 N N . GLY A 1 183 ? 21.594 10.445 9.898 1 96.88 183 GLY A N 1
ATOM 1392 C CA . GLY A 1 183 ? 22.797 11.133 10.312 1 96.88 183 GLY A CA 1
ATOM 1393 C C . GLY A 1 183 ? 22.547 12.5 10.906 1 96.88 183 GLY A C 1
ATOM 1394 O O . GLY A 1 183 ? 23.266 13.461 10.609 1 96.88 183 GLY A O 1
ATOM 1395 N N . LEU A 1 184 ? 21.562 12.641 11.727 1 97.56 184 LEU A N 1
ATOM 1396 C CA . LEU A 1 184 ? 21.156 13.922 12.289 1 97.56 184 LEU A CA 1
ATOM 1397 C C . LEU A 1 184 ? 21.578 14.039 13.75 1 97.56 184 LEU A C 1
ATOM 1399 O O . LEU A 1 184 ? 21.812 13.031 14.414 1 97.56 184 LEU A O 1
ATOM 1403 N N . SER A 1 185 ? 21.672 15.281 14.203 1 96.06 185 SER A N 1
ATOM 1404 C CA . SER A 1 185 ? 22.031 15.547 15.594 1 96.06 185 SER A CA 1
ATOM 1405 C C . SER A 1 185 ? 20.797 15.539 16.484 1 96.06 185 SER A C 1
ATOM 1407 O O . SER A 1 185 ? 19.734 16.062 16.109 1 96.06 185 SER A O 1
ATOM 1409 N N . ARG A 1 186 ? 20.891 15.031 17.672 1 94.62 186 ARG A N 1
ATOM 1410 C CA . ARG A 1 186 ? 19.797 15.031 18.641 1 94.62 186 ARG A CA 1
ATOM 1411 C C . ARG A 1 186 ? 20 16.094 19.703 1 94.62 186 ARG A C 1
ATOM 1413 O O . ARG A 1 186 ? 19.188 16.234 20.609 1 94.62 186 ARG A O 1
ATOM 1420 N N . ARG A 1 187 ? 20.969 16.891 19.531 1 91 187 ARG A N 1
ATOM 1421 C CA . ARG A 1 187 ? 21.344 17.828 20.594 1 91 187 ARG A CA 1
ATOM 1422 C C . ARG A 1 187 ? 20.156 18.719 20.984 1 91 187 ARG A C 1
ATOM 1424 O O . ARG A 1 187 ? 19.75 18.734 22.156 1 91 187 ARG A O 1
ATOM 1431 N N . TRP A 1 188 ? 19.562 19.375 20.016 1 86.5 188 TRP A N 1
ATOM 1432 C CA . TRP A 1 188 ? 18.484 20.312 20.328 1 86.5 188 TRP A CA 1
ATOM 1433 C C . TRP A 1 188 ? 17.188 19.562 20.641 1 86.5 188 TRP A C 1
ATOM 1435 O O . TRP A 1 188 ? 16.391 20 21.469 1 86.5 188 TRP A O 1
ATOM 1445 N N . SER A 1 189 ? 16.938 18.484 19.953 1 90.62 189 SER A N 1
ATOM 1446 C CA . SER A 1 189 ? 15.727 17.719 20.234 1 90.62 189 SER A CA 1
ATOM 1447 C C . SER A 1 189 ? 15.75 17.141 21.641 1 90.62 189 SER A C 1
ATOM 1449 O O . SER A 1 189 ? 14.734 17.141 22.328 1 90.62 189 SER A O 1
ATOM 1451 N N . ASP A 1 190 ? 16.875 16.719 22.078 1 88.06 190 ASP A N 1
ATOM 1452 C CA . ASP A 1 190 ? 17 16.188 23.422 1 88.06 190 ASP A CA 1
ATOM 1453 C C . ASP A 1 190 ? 16.781 17.281 24.469 1 88.06 190 ASP A C 1
ATOM 1455 O O . ASP A 1 190 ? 16.141 17.047 25.5 1 88.06 190 ASP A O 1
ATOM 1459 N N . GLU A 1 191 ? 17.312 18.406 24.219 1 82.44 191 GLU A N 1
ATOM 1460 C CA . GLU A 1 191 ? 17.109 19.531 25.125 1 82.44 191 GLU A CA 1
ATOM 1461 C C . GLU A 1 191 ? 15.625 19.906 25.219 1 82.44 191 GLU A C 1
ATOM 1463 O O . GLU A 1 191 ? 15.109 20.188 26.297 1 82.44 191 GLU A O 1
ATOM 1468 N N . LEU A 1 192 ? 15.016 19.906 24.094 1 83.12 192 LEU A N 1
ATOM 1469 C CA . LEU A 1 192 ? 13.594 20.234 24.047 1 83.12 192 LEU A CA 1
ATOM 1470 C C . LEU A 1 192 ? 12.773 19.188 24.766 1 83.12 192 LEU A C 1
ATOM 1472 O O . LEU A 1 192 ? 11.867 19.516 25.547 1 83.12 192 LEU A O 1
ATOM 1476 N N . LEU A 1 193 ? 13.062 17.969 24.5 1 84.88 193 LEU A N 1
ATOM 1477 C CA . LEU A 1 193 ? 12.328 16.875 25.141 1 84.88 193 LEU A CA 1
ATOM 1478 C C . LEU A 1 193 ? 12.539 16.891 26.641 1 84.88 193 LEU A C 1
ATOM 1480 O O . LEU A 1 193 ? 11.586 16.688 27.406 1 84.88 193 LEU A O 1
ATOM 1484 N N . GLU A 1 194 ? 13.719 17.125 27.016 1 80.25 194 GLU A N 1
ATOM 1485 C CA . GLU A 1 194 ? 14.016 17.172 28.453 1 80.25 194 GLU A CA 1
ATOM 1486 C C . GLU A 1 194 ? 13.234 18.281 29.141 1 80.25 194 GLU A C 1
ATOM 1488 O O . GLU A 1 194 ? 12.789 18.141 30.281 1 80.25 194 GLU A O 1
ATOM 1493 N N . ALA A 1 195 ? 13.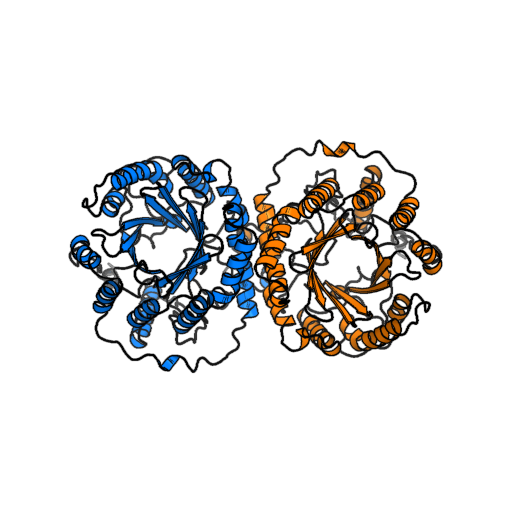055 19.328 28.453 1 76.62 195 ALA A N 1
ATOM 1494 C CA . ALA A 1 195 ? 12.375 20.484 29.016 1 76.62 195 ALA A CA 1
ATOM 1495 C C . ALA A 1 195 ? 10.867 20.266 29.078 1 76.62 195 ALA A C 1
ATOM 1497 O O . ALA A 1 195 ? 10.188 20.812 29.953 1 76.62 195 ALA A O 1
ATOM 1498 N N . PHE A 1 196 ? 10.352 19.422 28.203 1 81.06 196 PHE A N 1
ATOM 1499 C CA . PHE A 1 196 ? 8.906 19.422 28.078 1 81.06 196 PHE A CA 1
ATOM 1500 C C . PHE A 1 196 ? 8.32 18.062 28.453 1 81.06 196 PHE A C 1
ATOM 1502 O O . PHE A 1 196 ? 7.098 17.906 28.516 1 81.06 196 PHE A O 1
ATOM 1509 N N . ILE A 1 197 ? 9.094 17.094 28.688 1 81.94 197 ILE A N 1
ATOM 1510 C CA . ILE A 1 197 ? 8.578 15.82 29.172 1 81.94 197 ILE A CA 1
ATOM 1511 C C . ILE A 1 197 ? 7.922 16.016 30.531 1 81.94 197 ILE A C 1
ATOM 1513 O O . ILE A 1 197 ? 8.547 16.516 31.469 1 81.94 197 ILE A O 1
ATOM 1517 N N . PRO A 1 198 ? 6.703 15.641 30.609 1 77.56 198 PRO A N 1
ATOM 1518 C CA . PRO A 1 198 ? 6.039 15.805 31.906 1 77.56 198 PRO A CA 1
ATOM 1519 C C . PRO A 1 198 ? 6.57 14.844 32.969 1 77.56 198 PRO A C 1
ATOM 1521 O O . PRO A 1 198 ? 6.922 13.703 32.656 1 77.56 198 PRO A O 1
ATOM 1524 N N . THR A 1 199 ? 6.512 15.336 34.125 1 76.5 199 THR A N 1
ATOM 1525 C CA . THR A 1 199 ? 6.789 14.445 35.25 1 76.5 199 THR A CA 1
ATOM 1526 C C . THR A 1 199 ? 5.617 13.492 35.469 1 76.5 199 THR A C 1
ATOM 1528 O O . THR A 1 199 ? 4.527 13.695 34.938 1 76.5 199 THR A O 1
ATOM 1531 N N . ALA A 1 200 ? 5.887 12.508 36.281 1 76.69 200 ALA A N 1
ATOM 1532 C CA . ALA A 1 200 ? 4.824 11.562 36.594 1 76.69 200 ALA A CA 1
ATOM 1533 C C . ALA A 1 200 ? 3.631 12.273 37.25 1 76.69 200 ALA A C 1
ATOM 1535 O O . ALA A 1 200 ? 2.479 11.922 36.969 1 76.69 200 ALA A O 1
ATOM 1536 N N . GLU A 1 201 ? 3.893 13.219 38.125 1 80.06 201 GLU A N 1
ATOM 1537 C CA . GLU A 1 201 ? 2.836 13.969 38.812 1 80.06 201 GLU A CA 1
ATOM 1538 C C . GLU A 1 201 ? 2.051 14.82 37.812 1 80.06 201 GLU A C 1
ATOM 1540 O O . GLU A 1 201 ? 0.822 14.898 37.875 1 80.06 201 GLU A O 1
ATOM 1545 N N . GLU A 1 202 ? 2.777 15.438 36.938 1 75.06 202 GLU A N 1
ATOM 1546 C CA . GLU A 1 202 ? 2.133 16.25 35.906 1 75.06 202 GLU A CA 1
ATOM 1547 C C . GLU A 1 202 ? 1.258 15.406 35 1 75.06 202 GLU A C 1
ATOM 1549 O O . GLU A 1 202 ? 0.161 15.82 34.625 1 75.06 202 GLU A O 1
ATOM 1554 N N . ALA A 1 203 ? 1.78 14.281 34.656 1 77.81 203 ALA A N 1
ATOM 1555 C CA . ALA A 1 203 ? 1.038 13.359 33.812 1 77.81 203 ALA A CA 1
ATOM 1556 C C . ALA A 1 203 ? -0.263 12.922 34.469 1 77.81 203 ALA A C 1
ATOM 1558 O O . ALA A 1 203 ? -1.316 12.891 33.812 1 77.81 203 ALA A O 1
ATOM 1559 N N . LYS A 1 204 ? -0.169 12.594 35.656 1 79.06 204 LYS A N 1
ATOM 1560 C CA . LYS A 1 204 ? -1.351 12.172 36.406 1 79.06 204 LYS A CA 1
ATOM 1561 C C . LYS A 1 204 ? -2.377 13.297 36.5 1 79.06 204 LYS A C 1
ATOM 1563 O O . LYS A 1 204 ? -3.576 13.062 36.312 1 79.06 204 LYS A O 1
ATOM 1568 N N . ARG A 1 205 ? -1.916 14.398 36.812 1 78.81 205 ARG A N 1
ATOM 1569 C CA . ARG A 1 205 ? -2.805 15.555 36.906 1 78.81 205 ARG A CA 1
ATOM 1570 C C . ARG A 1 205 ? -3.492 15.82 35.562 1 78.81 205 ARG A C 1
ATOM 1572 O O . ARG A 1 205 ? -4.691 16.109 35.531 1 78.81 205 ARG A O 1
ATOM 1579 N N . SER A 1 206 ? -2.682 15.844 34.562 1 76.69 206 SER A N 1
ATOM 1580 C CA . SER A 1 206 ? -3.24 16.047 33.219 1 76.69 206 SER A CA 1
ATOM 1581 C C . SER A 1 206 ? -4.289 15 32.875 1 76.69 206 SER A C 1
ATOM 1583 O O . SER A 1 206 ? -5.332 15.312 32.312 1 76.69 206 SER A O 1
ATOM 1585 N N . GLN A 1 207 ? -3.973 13.797 33.188 1 76.5 207 GLN A N 1
ATOM 1586 C CA . GLN A 1 207 ? -4.902 12.703 32.969 1 76.5 207 GLN A CA 1
ATOM 1587 C C . GLN A 1 207 ? -6.219 12.922 33.688 1 76.5 207 GLN A C 1
ATOM 1589 O O . GLN A 1 207 ? -7.297 12.734 33.125 1 76.5 207 GLN A O 1
ATOM 1594 N N . GLU A 1 208 ? -6.113 13.281 34.875 1 77.81 208 GLU A N 1
ATOM 1595 C CA . GLU A 1 208 ? -7.293 13.531 35.688 1 77.81 208 GLU A CA 1
ATOM 1596 C C . GLU A 1 208 ? -8.102 14.703 35.156 1 77.81 208 GLU A C 1
ATOM 1598 O O . GLU A 1 208 ? -9.336 14.656 35.125 1 77.81 208 GLU A O 1
ATOM 1603 N N . ASN A 1 209 ? -7.398 15.703 34.812 1 73.44 209 ASN A N 1
ATOM 1604 C CA . ASN A 1 209 ? -8.07 16.875 34.281 1 73.44 209 ASN A CA 1
ATOM 1605 C C . ASN A 1 209 ? -8.836 16.547 33 1 73.44 209 ASN A C 1
ATOM 1607 O O . ASN A 1 209 ? -9.977 16.969 32.812 1 73.44 209 ASN A O 1
ATOM 1611 N N . VAL A 1 210 ? -8.18 15.875 32.156 1 73.44 210 VAL A N 1
ATOM 1612 C CA . VAL A 1 210 ? -8.82 15.5 30.891 1 73.44 210 VAL A CA 1
ATOM 1613 C C . VAL A 1 210 ? -10 14.57 31.172 1 73.44 210 VAL A C 1
ATOM 1615 O O . VAL A 1 210 ? -11.055 14.703 30.547 1 73.44 210 VAL A O 1
ATOM 1618 N N . GLN A 1 211 ? -9.797 13.68 32.062 1 74.69 211 GLN A N 1
ATOM 1619 C CA . GLN A 1 211 ? -10.875 12.766 32.438 1 74.69 211 GLN A CA 1
ATOM 1620 C C . GLN A 1 211 ? -12.086 13.531 32.969 1 74.69 211 GLN A C 1
ATOM 1622 O O . GLN A 1 211 ? -13.227 13.219 32.594 1 74.69 211 GLN A O 1
ATOM 1627 N N . GLN A 1 212 ? -11.82 14.414 33.75 1 72.5 212 GLN A N 1
ATOM 1628 C CA . GLN A 1 212 ? -12.898 15.227 34.312 1 72.5 212 GLN A CA 1
ATOM 1629 C C . GLN A 1 212 ? -13.609 16.031 33.219 1 72.5 212 GLN A C 1
ATOM 1631 O O . GLN A 1 212 ? -14.836 16.141 33.25 1 72.5 212 GLN A O 1
ATOM 1636 N N . TRP A 1 213 ? -12.773 16.562 32.406 1 68.06 213 TRP A N 1
ATOM 1637 C CA . TRP A 1 213 ? -13.336 17.328 31.312 1 68.06 213 TRP A CA 1
ATOM 1638 C C . TRP A 1 213 ? -14.234 16.453 30.438 1 68.06 213 TRP A C 1
ATOM 1640 O O . TRP A 1 213 ? -15.359 16.844 30.109 1 68.06 213 TRP A O 1
ATOM 1650 N N . MET A 1 214 ? -13.828 15.328 30.062 1 69.25 214 MET A N 1
ATOM 1651 C CA . MET A 1 214 ? -14.602 14.398 29.25 1 69.25 214 MET A CA 1
ATOM 1652 C C . MET A 1 214 ? -15.906 14.016 29.953 1 69.25 214 MET A C 1
ATOM 1654 O O . MET A 1 214 ? -16.953 13.93 29.312 1 69.25 214 MET A O 1
ATOM 1658 N N . THR A 1 215 ? -15.82 13.766 31.188 1 68.81 215 THR A N 1
ATOM 1659 C CA . THR A 1 215 ? -16.984 13.406 31.984 1 68.81 215 THR A CA 1
ATOM 1660 C C . THR A 1 215 ? -17.984 14.555 32.031 1 68.81 215 THR A C 1
ATOM 1662 O O . THR A 1 215 ? -19.203 14.328 32 1 68.81 215 THR A O 1
ATOM 1665 N N . SER A 1 216 ? -17.469 15.688 31.984 1 66.31 216 SER A N 1
ATOM 1666 C CA . SER A 1 216 ? -18.328 16.859 32.062 1 66.31 216 SER A CA 1
ATOM 1667 C C . SER A 1 216 ? -19.125 17.062 30.781 1 66.31 216 SER A C 1
ATOM 1669 O O . SER A 1 216 ? -20.156 17.734 30.766 1 66.31 216 SER A O 1
ATOM 1671 N N . LEU A 1 217 ? -18.641 16.484 29.641 1 63.16 217 LEU A N 1
ATOM 1672 C CA . LEU A 1 217 ? -19.297 16.609 28.344 1 63.16 217 LEU A CA 1
ATOM 1673 C C . LEU A 1 217 ? -20.406 15.578 28.203 1 63.16 217 LEU A C 1
ATOM 1675 O O . LEU A 1 217 ? -21.219 15.664 27.281 1 63.16 217 LEU A O 1
ATOM 1679 N N . LEU A 1 218 ? -20.422 14.586 29.062 1 64.12 218 LEU A N 1
ATOM 1680 C CA . LEU A 1 218 ? -21.391 13.5 28.969 1 64.12 218 LEU A CA 1
ATOM 1681 C C . LEU A 1 218 ? -22.562 13.742 29.922 1 64.12 218 LEU A C 1
ATOM 1683 O O . LEU A 1 218 ? -22.422 14.414 30.938 1 64.12 218 LEU A O 1
ATOM 1687 N N . PRO A 1 219 ? -23.734 13.219 29.375 1 67.94 219 PRO A N 1
ATOM 1688 C CA . PRO A 1 219 ? -24.859 13.242 30.328 1 67.94 219 PRO A CA 1
ATOM 1689 C C . PRO A 1 219 ? -24.531 12.57 31.656 1 67.94 219 PRO A C 1
ATOM 1691 O O . PRO A 1 219 ? -23.719 11.648 31.688 1 67.94 219 PRO A O 1
ATOM 1694 N N . PRO A 1 220 ? -25.172 13.203 32.688 1 68.69 220 PRO A N 1
ATOM 1695 C CA . PRO A 1 220 ? -24.906 12.609 34 1 68.69 220 PRO A CA 1
ATOM 1696 C C . PRO A 1 220 ? -25.219 11.109 34.031 1 68.69 220 PRO A C 1
ATOM 1698 O O . PRO A 1 220 ? -26.219 10.664 33.469 1 68.69 220 PRO A O 1
ATOM 1701 N N . GLY A 1 221 ? -24.312 10.266 34.5 1 73.19 221 GLY A N 1
ATOM 1702 C CA . GLY A 1 221 ? -24.516 8.836 34.656 1 73.19 221 GLY A CA 1
ATOM 1703 C C . GLY A 1 221 ? -23.75 8.008 33.625 1 73.19 221 GLY A C 1
ATOM 1704 O O . GLY A 1 221 ? -23.594 6.801 33.812 1 73.19 221 GLY A O 1
ATOM 1705 N N . LEU A 1 222 ? -23.391 8.68 32.594 1 71.06 222 LEU A N 1
ATOM 1706 C CA . LEU A 1 222 ? -22.641 7.922 31.609 1 71.06 222 LEU A CA 1
ATOM 1707 C C . LEU A 1 222 ? -21.156 7.898 31.953 1 71.06 222 LEU A C 1
ATOM 1709 O O . LEU A 1 222 ? -20.594 8.906 32.406 1 71.06 222 LEU A O 1
ATOM 1713 N N . GLU A 1 223 ? -20.656 6.734 32.031 1 71.19 223 GLU A N 1
ATOM 1714 C CA . GLU A 1 223 ? -19.234 6.59 32.344 1 71.19 223 GLU A CA 1
ATOM 1715 C C . GLU A 1 223 ? -18.391 6.707 31.078 1 71.19 223 GLU A C 1
ATOM 1717 O O . GLU A 1 223 ? -18.797 6.27 30 1 71.19 223 GLU A O 1
ATOM 1722 N N . THR A 1 224 ? -17.328 7.559 31.266 1 69.69 224 THR A N 1
ATOM 1723 C CA . THR A 1 224 ? -16.344 7.676 30.188 1 69.69 224 THR A CA 1
ATOM 1724 C C . THR A 1 224 ? -15.219 6.668 30.359 1 69.69 224 THR A C 1
ATOM 1726 O O . THR A 1 224 ? -14.875 6.312 31.5 1 69.69 224 THR A O 1
ATOM 1729 N N . LYS A 1 225 ? -14.82 6.109 29.297 1 71.12 225 LYS A N 1
ATOM 1730 C CA . LYS A 1 225 ? -13.625 5.27 29.375 1 71.12 225 LYS A CA 1
ATOM 1731 C C . LYS A 1 225 ? -12.422 6.066 29.859 1 71.12 225 LYS A C 1
ATOM 1733 O O . LYS A 1 225 ? -12.281 7.25 29.547 1 71.12 225 LYS A O 1
ATOM 1738 N N . PRO A 1 226 ? -11.664 5.414 30.703 1 73.12 226 PRO A N 1
ATOM 1739 C CA . PRO A 1 226 ? -10.469 6.105 31.188 1 73.12 226 PRO A CA 1
ATOM 1740 C C . PRO A 1 226 ? -9.562 6.594 30.062 1 73.12 226 PRO A C 1
ATOM 1742 O O . PRO A 1 226 ? -9.414 5.914 29.047 1 73.12 226 PRO A O 1
ATOM 1745 N N . VAL A 1 227 ? -9.047 7.77 30.344 1 73.75 227 VAL A N 1
ATOM 1746 C CA . VAL A 1 227 ? -8.07 8.305 29.391 1 73.75 227 VAL A CA 1
ATOM 1747 C C . VAL A 1 227 ? -6.785 7.488 29.469 1 73.75 227 VAL A C 1
ATOM 1749 O O . VAL A 1 227 ? -6.16 7.391 30.531 1 73.75 227 VAL A O 1
ATOM 1752 N N . SER A 1 228 ? -6.523 6.844 28.422 1 71.56 228 SER A N 1
ATOM 1753 C CA . SER A 1 228 ? -5.371 5.949 28.438 1 71.56 228 SER A CA 1
ATOM 1754 C C . SER A 1 228 ? -4.164 6.582 27.75 1 71.56 228 SER A C 1
ATOM 1756 O O . SER A 1 228 ? -3.031 6.137 27.953 1 71.56 228 SER A O 1
ATOM 1758 N N . ARG A 1 229 ? -4.422 7.711 27.047 1 78.31 229 ARG A N 1
ATOM 1759 C CA . ARG A 1 229 ? -3.32 8.312 26.312 1 78.31 229 ARG A CA 1
ATOM 1760 C C . ARG A 1 229 ? -3.545 9.812 26.125 1 78.31 229 ARG A C 1
ATOM 1762 O O . ARG A 1 229 ? -4.676 10.25 25.906 1 78.31 229 ARG A O 1
ATOM 1769 N N . LEU A 1 230 ? -2.43 10.516 26.234 1 80.44 230 LEU A N 1
ATOM 1770 C CA . LEU A 1 230 ? -2.424 11.945 25.938 1 80.44 230 LEU A CA 1
ATOM 1771 C C . LEU A 1 230 ? -1.435 12.273 24.828 1 80.44 230 LEU A C 1
ATOM 1773 O O . LEU A 1 230 ? -0.353 11.68 24.766 1 80.44 230 LEU A O 1
ATOM 1777 N N . PRO A 1 231 ? -1.764 13.141 23.953 1 85.88 231 PRO A N 1
ATOM 1778 C CA . PRO A 1 231 ? -0.842 13.508 22.875 1 85.88 231 PRO A CA 1
ATOM 1779 C C . PRO A 1 231 ? 0.427 14.18 23.391 1 85.88 231 PRO A C 1
ATOM 1781 O O . PRO A 1 231 ? 0.371 14.969 24.344 1 85.88 231 PRO A O 1
ATOM 1784 N N . PHE A 1 232 ? 1.571 13.914 22.812 1 88.56 232 PHE A N 1
ATOM 1785 C CA . PHE A 1 232 ? 2.824 14.508 23.25 1 88.56 232 PHE A CA 1
ATOM 1786 C C . PHE A 1 232 ? 3.66 14.969 22.062 1 88.56 232 PHE A C 1
ATOM 1788 O O . PHE A 1 232 ? 4.047 16.141 21.984 1 88.56 232 PHE A O 1
ATOM 1795 N N . ALA A 1 233 ? 3.873 13.969 21.109 1 92.75 233 ALA A N 1
ATOM 1796 C CA . ALA A 1 233 ? 4.832 14.32 20.062 1 92.75 233 ALA A CA 1
ATOM 1797 C C . ALA A 1 233 ? 4.441 13.688 18.734 1 92.75 233 ALA A C 1
ATOM 1799 O O . ALA A 1 233 ? 3.729 12.68 18.703 1 92.75 233 ALA A O 1
ATOM 1800 N N . ALA A 1 234 ? 4.902 14.297 17.688 1 95.94 234 ALA A N 1
ATOM 1801 C CA . ALA A 1 234 ? 4.777 13.812 16.312 1 95.94 234 ALA A CA 1
ATOM 1802 C C . ALA A 1 234 ? 6.051 14.078 15.516 1 95.94 234 ALA A C 1
ATOM 1804 O O . ALA A 1 234 ? 6.879 14.898 15.914 1 95.94 234 ALA A O 1
ATOM 1805 N N . PHE A 1 235 ? 6.266 13.328 14.5 1 97.56 235 PHE A N 1
ATOM 1806 C CA . PHE A 1 235 ? 7.352 13.555 13.555 1 97.56 235 PHE A CA 1
ATOM 1807 C C . PHE A 1 235 ? 6.805 13.898 12.172 1 97.56 235 PHE A C 1
ATOM 1809 O O . PHE A 1 235 ? 5.902 13.219 11.672 1 97.56 235 PHE A O 1
ATOM 1816 N N . ALA A 1 236 ? 7.262 14.961 11.633 1 98 236 ALA A N 1
ATOM 1817 C CA . ALA A 1 236 ? 6.949 15.328 10.258 1 98 236 ALA A CA 1
ATOM 1818 C C . ALA A 1 236 ? 8.172 15.172 9.359 1 98 236 ALA A C 1
ATOM 1820 O O . ALA A 1 236 ? 9.297 15.484 9.766 1 98 236 ALA A O 1
ATOM 1821 N N . LEU A 1 237 ? 7.977 14.719 8.156 1 98.5 237 LEU A N 1
ATOM 1822 C CA . LEU A 1 237 ? 9.062 14.57 7.199 1 98.5 237 LEU A CA 1
ATOM 1823 C C . LEU A 1 237 ? 8.75 15.297 5.898 1 98.5 237 LEU A C 1
ATOM 1825 O O . LEU A 1 237 ? 7.73 15.023 5.258 1 98.5 237 LEU A O 1
ATOM 1829 N N . ASP A 1 238 ? 9.586 16.25 5.551 1 97.62 238 ASP A N 1
ATOM 1830 C CA . ASP A 1 238 ? 9.578 16.828 4.211 1 97.62 238 ASP A CA 1
ATOM 1831 C C . ASP A 1 238 ? 10.344 15.938 3.232 1 97.62 238 ASP A C 1
ATOM 1833 O O . ASP A 1 238 ? 11.539 15.688 3.414 1 97.62 238 ASP A O 1
ATOM 1837 N N . LEU A 1 239 ? 9.664 15.469 2.223 1 98.12 239 LEU A N 1
ATOM 1838 C CA . LEU A 1 239 ? 10.297 14.586 1.255 1 98.12 239 LEU A CA 1
ATOM 1839 C C . LEU A 1 239 ? 10.883 15.383 0.094 1 98.12 239 LEU A C 1
ATOM 1841 O O . LEU A 1 239 ? 10.164 15.766 -0.828 1 98.12 239 LEU A O 1
ATOM 1845 N N . ASP A 1 240 ? 12.195 15.633 0.123 1 94.31 240 ASP A N 1
ATOM 1846 C CA . ASP A 1 240 ? 12.945 16.453 -0.825 1 94.31 240 ASP A CA 1
ATOM 1847 C C . ASP A 1 240 ? 13.859 15.602 -1.692 1 94.31 240 ASP A C 1
ATOM 1849 O O . ASP A 1 240 ? 15.031 15.398 -1.358 1 94.31 240 ASP A O 1
ATOM 1853 N N . GLY A 1 241 ? 13.344 15.297 -2.922 1 93.06 241 GLY A N 1
ATOM 1854 C CA . GLY A 1 241 ? 14.07 14.305 -3.695 1 93.06 241 GLY A CA 1
ATOM 1855 C C . GLY A 1 241 ? 14.258 12.992 -2.959 1 93.06 241 GLY A C 1
ATOM 1856 O O . GLY A 1 241 ? 13.297 12.414 -2.457 1 93.06 241 GLY A O 1
ATOM 1857 N N . PRO A 1 242 ? 15.484 12.539 -2.885 1 91.88 242 PRO A N 1
ATOM 1858 C CA . PRO A 1 242 ? 15.727 11.297 -2.152 1 91.88 242 PRO A CA 1
ATOM 1859 C C . PRO A 1 242 ? 15.852 11.508 -0.646 1 91.88 242 PRO A C 1
ATOM 1861 O O . PRO A 1 242 ? 15.883 10.539 0.118 1 91.88 242 PRO A O 1
ATOM 1864 N N . ARG A 1 243 ? 15.898 12.773 -0.27 1 94.75 243 ARG A N 1
ATOM 1865 C CA . ARG A 1 243 ? 16.203 13.055 1.13 1 94.75 243 ARG A CA 1
ATOM 1866 C C . ARG A 1 243 ? 14.922 13.344 1.915 1 94.75 243 ARG A C 1
ATOM 1868 O O . ARG A 1 243 ? 14.031 14.039 1.424 1 94.75 243 ARG A O 1
ATOM 1875 N N . ALA A 1 244 ? 14.875 12.742 3.074 1 97.12 244 ALA A N 1
ATOM 1876 C CA . ALA A 1 244 ? 13.844 13.094 4.047 1 97.12 244 ALA A CA 1
ATOM 1877 C C . ALA A 1 244 ? 14.367 14.094 5.066 1 97.12 244 ALA A C 1
ATOM 1879 O O . ALA A 1 244 ? 15.477 13.938 5.59 1 97.12 244 ALA A O 1
ATOM 1880 N N . ARG A 1 245 ? 13.641 15.18 5.305 1 97 245 ARG A N 1
ATOM 1881 C CA . ARG A 1 245 ? 13.984 16.188 6.305 1 97 245 ARG A CA 1
ATOM 1882 C C . ARG A 1 245 ? 12.984 16.172 7.457 1 97 245 ARG A C 1
ATOM 1884 O O . ARG A 1 245 ? 11.914 16.781 7.363 1 97 245 ARG A O 1
ATOM 1891 N N . PRO A 1 246 ? 13.352 15.57 8.57 1 98 246 PRO A N 1
ATOM 1892 C CA . PRO A 1 246 ? 12.398 15.391 9.664 1 98 246 PRO A CA 1
ATOM 1893 C C . PRO A 1 246 ? 12.336 16.594 10.602 1 98 246 PRO A C 1
ATOM 1895 O O . PRO A 1 246 ? 13.305 17.344 10.703 1 98 246 PRO A O 1
ATOM 1898 N N . LYS A 1 247 ? 11.242 16.719 11.203 1 97.25 247 LYS A N 1
ATOM 1899 C CA . LYS A 1 247 ? 10.953 17.672 12.266 1 97.25 247 LYS A CA 1
ATOM 1900 C C . LYS A 1 247 ? 10.305 16.984 13.461 1 97.25 247 LYS A C 1
ATOM 1902 O O . LYS A 1 247 ? 9.523 16.047 13.297 1 97.25 247 LYS A O 1
ATOM 1907 N N . LEU A 1 248 ? 10.672 17.453 14.594 1 96.38 248 LEU A N 1
ATOM 1908 C CA . LEU A 1 248 ? 10 17.047 15.82 1 96.38 248 LEU A CA 1
ATOM 1909 C C . LEU A 1 248 ? 8.93 18.047 16.219 1 96.38 248 LEU A C 1
ATOM 1911 O O . LEU A 1 248 ? 9.188 19.25 16.281 1 96.38 248 LEU A O 1
ATOM 1915 N N . PHE A 1 249 ? 7.77 17.578 16.406 1 94.81 249 PHE A N 1
ATOM 1916 C CA . PHE A 1 249 ? 6.664 18.375 16.906 1 94.81 249 PHE A CA 1
ATOM 1917 C C . PHE A 1 249 ? 6.34 18.016 18.359 1 94.81 249 PHE A C 1
ATOM 1919 O O . PHE A 1 249 ? 6.219 16.828 18.688 1 94.81 249 PHE A O 1
ATOM 1926 N N . LEU A 1 250 ? 6.262 18.953 19.156 1 89.62 250 LEU A N 1
ATOM 1927 C CA . LEU A 1 250 ? 5.645 18.812 20.484 1 89.62 250 LEU A CA 1
ATOM 1928 C C . LEU A 1 250 ? 4.207 19.328 20.469 1 89.62 250 LEU A C 1
ATOM 1930 O O . LEU A 1 250 ? 3.961 20.469 20.094 1 89.62 250 LEU A O 1
ATOM 1934 N N . LEU A 1 251 ? 3.326 18.453 20.828 1 80.38 251 LEU A N 1
ATOM 1935 C CA . LEU A 1 251 ? 1.903 18.734 20.672 1 80.38 251 LEU A CA 1
ATOM 1936 C C . LEU A 1 251 ? 1.347 19.422 21.906 1 80.38 251 LEU A C 1
ATOM 1938 O O . LEU A 1 251 ? 2.08 19.672 22.875 1 80.38 251 LEU A O 1
ATOM 1942 N N . GLU A 1 252 ? -0.048 19.766 21.781 1 63.41 252 GLU A N 1
ATOM 1943 C CA . GLU A 1 252 ? -0.801 20.625 22.672 1 63.41 252 GLU A CA 1
ATOM 1944 C C . GLU A 1 252 ? -0.709 20.156 24.125 1 63.41 252 GLU A C 1
ATOM 1946 O O . GLU A 1 252 ? -0.783 18.953 24.391 1 63.41 252 GLU A O 1
ATOM 1951 N N . GLY A 1 253 ? -0.839 21.094 24.922 1 57.09 253 GLY A N 1
ATOM 1952 C CA . GLY A 1 253 ? -0.978 20.891 26.359 1 57.09 253 GLY A CA 1
ATOM 1953 C C . GLY A 1 253 ? 0.349 20.656 27.047 1 57.09 253 GLY A C 1
ATOM 1954 O O . GLY A 1 253 ? 0.427 20.703 28.281 1 57.09 253 GLY A O 1
ATOM 1955 N N . VAL A 1 254 ? 1.235 20.562 26.125 1 43.72 254 VAL A N 1
ATOM 1956 C CA . VAL A 1 254 ? 2.512 20.203 26.734 1 43.72 254 VAL A CA 1
ATOM 1957 C C . VAL A 1 254 ? 3.312 21.453 27.047 1 43.72 254 VAL A C 1
ATOM 1959 O O . VAL A 1 254 ? 3.943 21.562 28.094 1 43.72 254 VAL A O 1
ATOM 1962 N N . VAL A 1 255 ? 3.201 22.406 26.156 1 45.06 255 VAL A N 1
ATOM 1963 C CA . VAL A 1 255 ? 4.117 23.531 26.25 1 45.06 255 VAL A CA 1
ATOM 1964 C C . VAL A 1 255 ? 3.484 24.641 27.109 1 45.06 255 VAL A C 1
ATOM 1966 O O . VAL A 1 255 ? 4.039 25.031 28.141 1 45.06 255 VAL A O 1
ATOM 1969 N N . SER A 1 256 ? 2.521 25.266 26.562 1 51.94 256 SER A N 1
ATOM 1970 C CA . SER A 1 256 ? 1.815 26.375 27.203 1 51.94 256 SER A CA 1
ATOM 1971 C C . SER A 1 256 ? 0.365 26.453 26.734 1 51.94 256 SER A C 1
ATOM 1973 O O . SER A 1 256 ? 0.04 26 25.625 1 51.94 256 SER A O 1
ATOM 1975 N N . PRO A 1 257 ? -0.365 26.844 27.656 1 52.84 257 PRO A N 1
ATOM 1976 C CA . PRO A 1 257 ? -1.753 27.031 27.219 1 52.84 257 PRO A CA 1
ATOM 1977 C C . PRO A 1 257 ? -1.877 27.969 26.016 1 52.84 257 PRO A C 1
ATOM 1979 O O . PRO A 1 257 ? -2.869 27.906 25.281 1 52.84 257 PRO A O 1
ATOM 1982 N N . SER A 1 258 ? -0.834 28.703 25.859 1 60.38 258 SER A N 1
ATOM 1983 C CA . SER A 1 258 ? -0.954 29.703 24.797 1 60.38 258 SER A CA 1
ATOM 1984 C C . SER A 1 258 ? -0.303 29.203 23.5 1 60.38 258 SER A C 1
ATOM 1986 O O . SER A 1 258 ? -0.423 29.844 22.453 1 60.38 258 SER A O 1
ATOM 1988 N N . ILE A 1 259 ? 0.442 28.25 23.547 1 75.81 259 ILE A N 1
ATOM 1989 C CA . ILE A 1 259 ? 1.106 27.672 22.375 1 75.81 259 ILE A CA 1
ATOM 1990 C C . ILE A 1 259 ? 0.502 26.312 22.062 1 75.81 259 ILE A C 1
ATOM 1992 O O . ILE A 1 259 ? 0.469 25.422 22.922 1 75.81 259 ILE A O 1
ATOM 1996 N N . ASP A 1 260 ? 0.055 26.25 20.922 1 81.44 260 ASP A N 1
ATOM 1997 C CA . ASP A 1 260 ? -0.621 25.016 20.531 1 81.44 260 ASP A CA 1
ATOM 1998 C C . ASP A 1 260 ? 0.386 23.906 20.234 1 81.44 260 ASP A C 1
ATOM 2000 O O . ASP A 1 260 ? 0.161 22.75 20.594 1 81.44 260 ASP A O 1
ATOM 2004 N N . MET A 1 261 ? 1.429 24.234 19.531 1 88.69 261 MET A N 1
ATOM 2005 C CA . MET A 1 261 ? 2.461 23.281 19.141 1 88.69 261 MET A CA 1
ATOM 2006 C C . MET A 1 261 ? 3.807 23.969 18.969 1 88.69 261 MET A C 1
ATOM 2008 O O . MET A 1 261 ? 3.859 25.172 18.688 1 88.69 261 MET A O 1
ATOM 2012 N N . LEU A 1 262 ? 4.805 23.203 19.156 1 88.38 262 LEU A N 1
ATOM 2013 C CA . LEU A 1 262 ? 6.176 23.641 18.906 1 88.38 262 LEU A CA 1
ATOM 2014 C C . LEU A 1 262 ? 6.898 22.641 18.016 1 88.38 262 LEU A C 1
ATOM 2016 O O . LEU A 1 262 ? 6.746 21.422 18.172 1 88.38 262 LEU A O 1
ATOM 2020 N N . SER A 1 263 ? 7.617 23.156 17.047 1 92.81 263 SER A N 1
ATOM 2021 C CA . SER A 1 263 ? 8.352 22.219 16.188 1 92.81 263 SER A CA 1
ATOM 2022 C C . SER A 1 263 ? 9.797 22.672 16.016 1 92.81 263 SER A C 1
ATOM 2024 O O . SER A 1 263 ? 10.102 23.875 16.109 1 92.81 263 SER A O 1
ATOM 2026 N N . ILE A 1 264 ? 10.695 21.781 15.797 1 91.38 264 ILE A N 1
ATOM 2027 C CA . ILE A 1 264 ? 12.102 22.062 15.516 1 91.38 264 ILE A CA 1
ATOM 2028 C C . ILE A 1 264 ? 12.586 21.156 14.375 1 91.38 264 ILE A C 1
ATOM 2030 O O . ILE A 1 264 ? 12.211 19.984 14.297 1 91.38 264 ILE A O 1
ATOM 2034 N N . ASP A 1 265 ? 13.383 21.688 13.492 1 94.56 265 ASP A N 1
ATOM 2035 C CA . ASP A 1 265 ? 14.016 20.906 12.438 1 94.56 265 ASP A CA 1
ATOM 2036 C C . ASP A 1 265 ? 15.094 19.984 13 1 94.56 265 ASP A C 1
ATOM 2038 O O . ASP A 1 265 ? 15.906 20.406 13.828 1 94.56 265 ASP A O 1
ATOM 2042 N N . LEU A 1 266 ? 15.055 18.766 12.641 1 96.44 266 LEU A N 1
ATOM 2043 C CA . LEU A 1 266 ? 16.172 17.875 12.93 1 96.44 266 LEU A CA 1
ATOM 2044 C C . LEU A 1 266 ? 17.219 17.938 11.812 1 96.44 266 LEU A C 1
ATOM 2046 O O . LEU A 1 266 ? 16.922 17.594 10.664 1 96.44 266 LEU A O 1
ATOM 2050 N N . VAL A 1 267 ? 18.406 18.359 12.203 1 95.88 267 VAL A N 1
ATOM 2051 C CA . VAL A 1 267 ? 19.438 18.625 11.211 1 95.88 267 VAL A CA 1
ATOM 2052 C C . VAL A 1 267 ? 20.766 17.984 11.656 1 95.88 267 VAL A C 1
ATOM 2054 O O . VAL A 1 267 ? 20.859 17.484 12.773 1 95.88 267 VAL A O 1
ATOM 2057 N N . LYS A 1 268 ? 21.688 18.016 10.742 1 96.75 268 LYS A N 1
ATOM 2058 C CA . LYS A 1 268 ? 23.031 17.531 11.07 1 96.75 268 LYS A CA 1
ATOM 2059 C C . LYS A 1 268 ? 23.703 18.453 12.086 1 96.75 268 LYS A C 1
ATOM 2061 O O . LYS A 1 268 ? 23.328 19.609 12.227 1 96.75 268 LYS A O 1
ATOM 2066 N N . GLU A 1 269 ? 24.766 17.953 12.711 1 94.69 269 GLU A N 1
ATOM 2067 C CA . GLU A 1 269 ? 25.5 18.688 13.742 1 94.69 269 GLU A CA 1
ATOM 2068 C C . GLU A 1 269 ? 26.016 20.016 13.211 1 94.69 269 GLU A C 1
ATOM 2070 O O . GLU A 1 269 ? 25.922 21.047 13.883 1 94.69 269 GLU A O 1
ATOM 2075 N N . GLU A 1 270 ? 26.453 20.016 11.984 1 94.38 270 GLU A N 1
ATOM 2076 C CA . GLU A 1 270 ? 27.062 21.203 11.398 1 94.38 270 GLU A CA 1
ATOM 2077 C C . GLU A 1 270 ? 26.016 22.234 11.031 1 94.38 270 GLU A C 1
ATOM 2079 O O . GLU A 1 270 ? 26.328 23.422 10.875 1 94.38 270 GLU A O 1
ATOM 2084 N N . ASP A 1 271 ? 24.766 21.828 10.938 1 91.25 271 ASP A N 1
ATOM 2085 C CA . ASP A 1 271 ? 23.703 22.719 10.492 1 91.25 271 ASP A CA 1
ATOM 2086 C C . ASP A 1 271 ? 22.828 23.172 11.664 1 91.25 271 ASP A C 1
ATOM 2088 O O . ASP A 1 271 ? 21.797 23.812 11.469 1 91.25 271 ASP A O 1
ATOM 2092 N N . LEU A 1 272 ? 23.203 22.922 12.867 1 88.62 272 LEU A N 1
ATOM 2093 C CA . LEU A 1 272 ? 22.406 23.203 14.062 1 88.62 272 LEU A CA 1
ATOM 2094 C C . LEU A 1 272 ? 22.094 24.688 14.18 1 88.62 272 LEU A C 1
ATOM 2096 O O . LEU A 1 272 ? 21.016 25.062 14.648 1 88.62 272 LEU A O 1
ATOM 2100 N N . HIS A 1 273 ? 22.953 25.453 13.719 1 82.75 273 HIS A N 1
ATOM 2101 C CA . HIS A 1 273 ? 22.766 26.891 13.805 1 82.75 273 HIS A CA 1
ATOM 2102 C C . HIS A 1 273 ? 21.609 27.344 12.922 1 82.75 273 HIS A C 1
ATOM 2104 O O . HIS A 1 273 ? 21.016 28.406 13.156 1 82.75 273 HIS A O 1
ATOM 2110 N N . GLY A 1 274 ? 21.281 26.5 12 1 82.25 274 GLY A N 1
ATOM 2111 C CA . GLY A 1 274 ? 20.203 26.859 11.086 1 82.25 274 GLY A CA 1
ATOM 2112 C C . GLY A 1 274 ? 18.906 26.109 11.352 1 82.25 274 GLY A C 1
ATOM 2113 O O . GLY A 1 274 ? 17.953 26.219 10.578 1 82.25 274 GLY A O 1
ATOM 2114 N N . ALA A 1 275 ? 18.859 25.359 12.43 1 87.31 275 ALA A N 1
ATOM 2115 C CA . ALA A 1 275 ? 17.641 24.609 12.75 1 87.31 275 ALA A CA 1
ATOM 2116 C C . ALA A 1 275 ? 16.484 25.562 13.07 1 87.31 275 ALA A C 1
ATOM 2118 O O . ALA A 1 275 ? 16.594 26.406 13.969 1 87.31 275 ALA A O 1
ATOM 2119 N N . ARG A 1 276 ? 15.414 25.484 12.352 1 87.44 276 ARG A N 1
ATOM 2120 C CA . ARG A 1 276 ? 14.266 26.375 12.516 1 87.44 276 ARG A CA 1
ATOM 2121 C C . ARG A 1 276 ? 13.352 25.891 13.633 1 87.44 276 ARG A C 1
ATOM 2123 O O . ARG A 1 276 ? 13.125 24.688 13.781 1 87.44 276 ARG A O 1
ATOM 2130 N N . VAL A 1 277 ? 12.922 26.828 14.406 1 87.81 277 VAL A N 1
ATOM 2131 C CA . VAL A 1 277 ? 11.906 26.578 15.422 1 87.81 277 VAL A CA 1
ATOM 2132 C C . VAL A 1 277 ? 10.609 27.297 15.039 1 87.81 277 VAL A C 1
ATOM 2134 O O . VAL A 1 277 ? 10.641 28.469 14.641 1 87.81 277 VAL A O 1
ATOM 2137 N N . LYS A 1 278 ? 9.555 26.562 15.164 1 90 278 LYS A N 1
ATOM 2138 C CA . LYS A 1 278 ? 8.258 27.156 14.844 1 90 278 LYS A CA 1
ATOM 2139 C C . LYS A 1 278 ? 7.281 27.016 16.016 1 90 278 LYS A C 1
ATOM 2141 O O . LYS A 1 278 ? 7.242 25.969 16.672 1 90 278 LYS A O 1
ATOM 2146 N N . MET A 1 279 ? 6.605 28.125 16.281 1 88 279 MET A N 1
ATOM 2147 C CA . MET A 1 279 ? 5.535 28.141 17.266 1 88 279 MET A CA 1
ATOM 2148 C C . MET A 1 279 ? 4.172 28.281 16.594 1 88 279 MET A C 1
ATOM 2150 O O . MET A 1 279 ? 3.986 29.125 15.719 1 88 279 MET A O 1
ATOM 2154 N N . TYR A 1 280 ? 3.297 27.469 17.016 1 90.12 280 TYR A N 1
ATOM 2155 C CA . TYR A 1 280 ? 1.961 27.484 16.438 1 90.12 280 TYR A CA 1
ATOM 2156 C C . TYR A 1 280 ? 0.939 28.031 17.422 1 90.12 280 TYR A C 1
ATOM 2158 O O . TYR A 1 280 ? 0.927 27.641 18.594 1 90.12 280 TYR A O 1
ATOM 2166 N N . LEU A 1 281 ? 0.16 28.922 16.938 1 86.44 281 LEU A N 1
ATOM 2167 C CA . LEU A 1 281 ? -0.879 29.578 17.719 1 86.44 281 LEU A CA 1
ATOM 2168 C C . LEU A 1 281 ? -2.217 29.547 16.984 1 86.44 281 LEU A C 1
ATOM 2170 O O . LEU A 1 281 ? -2.271 29.203 15.805 1 86.44 281 LEU A O 1
ATOM 2174 N N . HIS A 1 282 ? -3.301 29.844 17.734 1 89.25 282 HIS A N 1
ATOM 2175 C CA . HIS A 1 282 ? -4.605 29.891 17.094 1 89.25 282 HIS A CA 1
ATOM 2176 C C . HIS A 1 282 ? -5.309 31.219 17.391 1 89.25 282 HIS A C 1
ATOM 2178 O O . HIS A 1 282 ? -4.922 31.938 18.297 1 89.25 282 HIS A O 1
ATOM 2184 N N . THR A 1 283 ? -6.199 31.562 16.516 1 88.38 283 THR A N 1
ATOM 2185 C CA . THR A 1 283 ? -7.062 32.719 16.719 1 88.38 283 THR A CA 1
ATOM 2186 C C . THR A 1 283 ? -8.484 32.281 17.062 1 88.38 283 THR A C 1
ATOM 2188 O O . THR A 1 283 ? -8.859 31.141 16.828 1 88.38 283 THR A O 1
ATOM 2191 N N . THR A 1 284 ? -9.25 33.219 17.656 1 87.25 284 THR A N 1
ATOM 2192 C CA . THR A 1 284 ? -10.633 32.938 18.031 1 87.25 284 THR A CA 1
ATOM 2193 C C . THR A 1 284 ? -11.602 33.531 17.016 1 87.25 284 THR A C 1
ATOM 2195 O O . THR A 1 284 ? -12.82 33.344 17.141 1 87.25 284 THR A O 1
ATOM 2198 N N . THR A 1 285 ? -11.109 34.25 16.094 1 90.31 285 THR A N 1
ATOM 2199 C CA . THR A 1 285 ? -11.883 34.781 14.977 1 90.31 285 THR A CA 1
ATOM 2200 C C . THR A 1 285 ? -11.273 34.375 13.648 1 90.31 285 THR A C 1
ATOM 2202 O O . THR A 1 285 ? -10.094 34.031 13.586 1 90.31 285 THR A O 1
ATOM 2205 N N . ASN A 1 286 ? -12.117 34.375 12.594 1 95.38 286 ASN A N 1
ATOM 2206 C CA . ASN A 1 286 ? -11.602 33.875 11.328 1 95.38 286 ASN A CA 1
ATOM 2207 C C . ASN A 1 286 ? -11.875 34.844 10.188 1 95.38 286 ASN A C 1
ATOM 2209 O O . ASN A 1 286 ? -11.977 34.438 9.031 1 95.38 286 ASN A O 1
ATOM 2213 N N . SER A 1 287 ? -12.117 36.125 10.477 1 96.81 287 SER A N 1
ATOM 2214 C CA . SER A 1 287 ? -12.32 37.094 9.438 1 96.81 287 SER A CA 1
ATOM 2215 C C . SER A 1 287 ? -11.016 37.438 8.727 1 96.81 287 SER A C 1
ATOM 2217 O O . SER A 1 287 ? -9.93 37.188 9.242 1 96.81 287 SER A O 1
ATOM 2219 N N . PHE A 1 2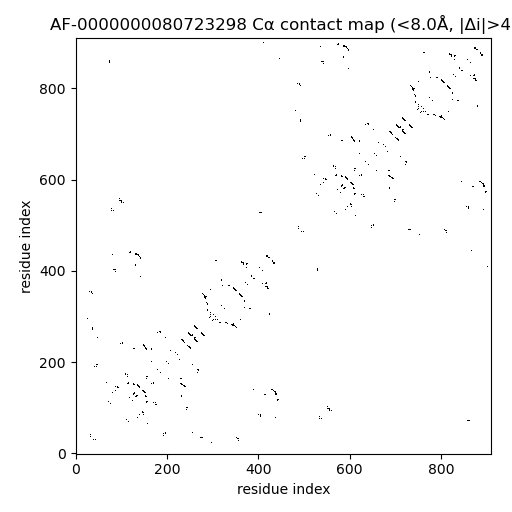88 ? -11.156 38.062 7.52 1 97.94 288 PHE A N 1
ATOM 2220 C CA . PHE A 1 288 ? -9.945 38.469 6.812 1 97.94 288 PHE A CA 1
ATOM 2221 C C . PHE A 1 288 ? -9.234 39.562 7.57 1 97.94 288 PHE A C 1
ATOM 2223 O O . PHE A 1 288 ? -8.008 39.719 7.48 1 97.94 288 PHE A O 1
ATOM 2230 N N . ASN A 1 289 ? -9.938 40.375 8.336 1 96.44 289 ASN A N 1
ATOM 2231 C CA . ASN A 1 289 ? -9.312 41.375 9.195 1 96.44 289 ASN A CA 1
ATOM 2232 C C . ASN A 1 289 ? -8.367 40.719 10.203 1 96.44 289 ASN A C 1
ATOM 2234 O O . ASN A 1 289 ? -7.277 41.25 10.461 1 96.44 289 ASN A O 1
ATOM 2238 N N . THR A 1 290 ? -8.828 39.656 10.766 1 95.31 290 THR A N 1
ATOM 2239 C CA . THR A 1 290 ? -7.984 38.906 11.68 1 95.31 290 THR A CA 1
ATOM 2240 C C . THR A 1 290 ? -6.727 38.406 10.977 1 95.31 290 THR A C 1
ATOM 2242 O O . THR A 1 290 ? -5.625 38.5 11.516 1 95.31 290 THR A O 1
ATOM 2245 N N . VAL A 1 291 ? -6.906 37.906 9.797 1 97.19 291 VAL A N 1
ATOM 2246 C CA . VAL A 1 291 ? -5.801 37.375 8.992 1 97.19 291 VAL A CA 1
ATOM 2247 C C . VAL A 1 291 ? -4.793 38.5 8.719 1 97.19 291 VAL A C 1
ATOM 2249 O O . VAL A 1 291 ? -3.586 38.312 8.891 1 97.19 291 VAL A O 1
ATOM 2252 N N . ARG A 1 292 ? -5.285 39.625 8.305 1 96.38 292 ARG A N 1
ATOM 2253 C CA . ARG A 1 292 ? -4.441 40.781 8.016 1 96.38 292 ARG A CA 1
ATOM 2254 C C . ARG A 1 292 ? -3.645 41.188 9.25 1 96.38 292 ARG A C 1
ATOM 2256 O O . ARG A 1 292 ? -2.443 41.438 9.164 1 96.38 292 ARG A O 1
ATOM 2263 N N . GLN A 1 293 ? -4.293 41.219 10.367 1 93.94 293 GLN A N 1
ATOM 2264 C CA . GLN A 1 293 ? -3.635 41.594 11.617 1 93.94 293 GLN A CA 1
ATOM 2265 C C . GLN A 1 293 ? -2.527 40.594 11.953 1 93.94 293 GLN A C 1
ATOM 2267 O O . GLN A 1 293 ? -1.436 41 12.367 1 93.94 293 GLN A O 1
ATOM 2272 N N . CYS A 1 294 ? -2.822 39.344 11.758 1 93.12 294 CYS A N 1
ATOM 2273 C CA . CYS A 1 294 ? -1.878 38.312 12.094 1 93.12 294 CYS A CA 1
ATOM 2274 C C . CYS A 1 294 ? -0.676 38.312 11.156 1 93.12 294 CYS A C 1
ATOM 2276 O O . CYS A 1 294 ? 0.469 38.344 11.609 1 93.12 294 CYS A O 1
ATOM 2278 N N . LEU A 1 295 ? -0.915 38.406 9.852 1 94.75 295 LEU A N 1
ATOM 2279 C CA . LEU A 1 295 ? 0.152 38.281 8.867 1 94.75 295 LEU A CA 1
ATOM 2280 C C . LEU A 1 295 ? 1.028 39.531 8.859 1 94.75 295 LEU A C 1
ATOM 2282 O O . LEU A 1 295 ? 2.193 39.469 8.461 1 94.75 295 LEU A O 1
ATOM 2286 N N . THR A 1 296 ? 0.49 40.688 9.375 1 94 296 THR A N 1
ATOM 2287 C CA . THR A 1 296 ? 1.266 41.906 9.422 1 94 296 THR A CA 1
ATOM 2288 C C . THR A 1 296 ? 1.851 42.125 10.812 1 94 296 THR A C 1
ATOM 2290 O O . THR A 1 296 ? 2.518 43.125 11.062 1 94 296 THR A O 1
ATOM 2293 N N . LEU A 1 297 ? 1.529 41.25 11.641 1 91.12 297 LEU A N 1
ATOM 2294 C CA . LEU A 1 297 ? 1.94 41.406 13.031 1 91.12 297 LEU A CA 1
ATOM 2295 C C . LEU A 1 297 ? 1.453 42.719 13.602 1 91.12 297 LEU A C 1
ATOM 2297 O O . LEU A 1 297 ? 2.244 43.5 14.141 1 91.12 297 LEU A O 1
ATOM 2301 N N . GLY A 1 298 ? 0.166 42.906 13.398 1 89.25 298 GLY A N 1
ATOM 2302 C CA . GLY A 1 298 ? -0.455 44.125 13.914 1 89.25 298 GLY A CA 1
ATOM 2303 C C . GLY A 1 298 ? -0.026 45.375 13.18 1 89.25 298 GLY A C 1
ATOM 2304 O O . GLY A 1 298 ? 0.048 46.469 13.766 1 89.25 298 GLY A O 1
ATOM 2305 N N . GLY A 1 299 ? 0.41 45.219 11.977 1 89.62 299 GLY A N 1
ATOM 2306 C CA . GLY A 1 299 ? 0.804 46.344 11.18 1 89.62 299 GLY A CA 1
ATOM 2307 C C . GLY A 1 299 ? 2.295 46.625 11.219 1 89.62 299 GLY A C 1
ATOM 2308 O O . GLY A 1 299 ? 2.799 47.469 10.469 1 89.62 299 GLY A O 1
ATOM 2309 N N . ARG A 1 300 ? 3.047 45.906 11.906 1 90.56 300 ARG A N 1
ATOM 2310 C CA . ARG A 1 300 ? 4.488 46.125 12.023 1 90.56 300 ARG A CA 1
ATOM 2311 C C . ARG A 1 300 ? 5.211 45.719 10.75 1 90.56 300 ARG A C 1
ATOM 2313 O O . ARG A 1 300 ? 6.242 46.281 10.398 1 90.56 300 ARG A O 1
ATOM 2320 N N . ARG A 1 301 ? 4.773 44.688 10.125 1 90.56 301 ARG A N 1
ATOM 2321 C CA . ARG A 1 301 ? 5.32 44.219 8.852 1 90.56 301 ARG A CA 1
ATOM 2322 C C . ARG A 1 301 ? 4.527 44.812 7.68 1 90.56 301 ARG A C 1
ATOM 2324 O O . ARG A 1 301 ? 3.375 44.438 7.457 1 90.56 301 ARG A O 1
ATOM 2331 N N . GLN A 1 302 ? 5.164 45.688 6.914 1 88.25 302 GLN A N 1
ATOM 2332 C CA . GLN A 1 302 ? 4.457 46.344 5.828 1 88.25 302 GLN A CA 1
ATOM 2333 C C . GLN A 1 302 ? 5.301 46.375 4.555 1 88.25 302 GLN A C 1
ATOM 2335 O O . GLN A 1 302 ? 5.113 47.219 3.693 1 88.25 302 GLN A O 1
ATOM 2340 N N . ASP A 1 303 ? 6.23 45.5 4.5 1 90.94 303 ASP A N 1
ATOM 2341 C CA . ASP A 1 303 ? 7.074 45.469 3.309 1 90.94 303 ASP A CA 1
ATOM 2342 C C . ASP A 1 303 ? 6.273 45.031 2.078 1 90.94 303 ASP A C 1
ATOM 2344 O O . ASP A 1 303 ? 5.148 44.562 2.201 1 90.94 303 ASP A O 1
ATOM 2348 N N . GLU A 1 304 ? 6.84 45.25 0.98 1 94.12 304 GLU A N 1
ATOM 2349 C CA . GLU A 1 304 ? 6.164 45.031 -0.295 1 94.12 304 GLU A CA 1
ATOM 2350 C C . GLU A 1 304 ? 5.723 43.594 -0.442 1 94.12 304 GLU A C 1
ATOM 2352 O O . GLU A 1 304 ? 4.633 43.312 -0.945 1 94.12 304 GLU A O 1
ATOM 2357 N N . THR A 1 305 ? 6.539 42.656 -0.138 1 93.69 305 THR A N 1
ATOM 2358 C CA . THR A 1 305 ? 6.238 41.25 -0.253 1 93.69 305 THR A CA 1
ATOM 2359 C C . THR A 1 305 ? 5.012 40.875 0.583 1 93.69 305 THR A C 1
ATOM 2361 O O . THR A 1 305 ? 4.137 40.156 0.123 1 93.69 305 THR A O 1
ATOM 2364 N N . THR A 1 306 ? 4.938 41.344 1.77 1 93.69 306 THR A N 1
ATOM 2365 C CA . THR A 1 306 ? 3.818 41.094 2.666 1 93.69 306 THR A CA 1
ATOM 2366 C C . THR A 1 306 ? 2.521 41.656 2.096 1 93.69 306 THR A C 1
ATOM 2368 O O . THR A 1 306 ? 1.483 41 2.125 1 93.69 306 THR A O 1
ATOM 2371 N N . ILE A 1 307 ? 2.58 42.844 1.605 1 95.25 307 ILE A N 1
ATOM 2372 C CA . ILE A 1 307 ? 1.394 43.531 1.07 1 95.25 307 ILE A CA 1
ATOM 2373 C C . ILE A 1 307 ? 0.902 42.781 -0.166 1 95.25 307 ILE A C 1
ATOM 2375 O O . ILE A 1 307 ? -0.298 42.531 -0.314 1 95.25 307 ILE A O 1
ATOM 2379 N N . LYS A 1 308 ? 1.813 42.438 -0.997 1 95.75 308 LYS A N 1
ATOM 2380 C CA . LYS A 1 308 ? 1.45 41.625 -2.172 1 95.75 308 LYS A CA 1
ATOM 2381 C C . LYS A 1 308 ? 0.832 40.312 -1.771 1 95.75 308 LYS A C 1
ATOM 2383 O O . LYS A 1 308 ? -0.114 39.844 -2.408 1 95.75 308 LYS A O 1
ATOM 2388 N N . GLY A 1 309 ? 1.432 39.688 -0.801 1 96.31 309 GLY A N 1
ATOM 2389 C CA . GLY A 1 309 ? 0.888 38.438 -0.276 1 96.31 309 GLY A CA 1
ATOM 2390 C C . GLY A 1 309 ? -0.535 38.594 0.231 1 96.31 309 GLY A C 1
ATOM 2391 O O . GLY A 1 309 ? -1.385 37.75 -0.05 1 96.31 309 GLY A O 1
ATOM 2392 N N . LEU A 1 310 ? -0.822 39.656 0.928 1 96.94 310 LEU A N 1
ATOM 2393 C CA . LEU A 1 310 ? -2.156 39.875 1.464 1 96.94 310 LEU A CA 1
ATOM 2394 C C . LEU A 1 310 ? -3.162 40.125 0.339 1 96.94 310 LEU A C 1
ATOM 2396 O O . LEU A 1 310 ? -4.301 39.656 0.417 1 96.94 310 LEU A O 1
ATOM 2400 N N . GLU A 1 311 ? -2.748 40.812 -0.655 1 96.81 311 GLU A N 1
ATOM 2401 C CA . GLU A 1 311 ? -3.617 41.062 -1.804 1 96.81 311 GLU A CA 1
ATOM 2402 C C . GLU A 1 311 ? -3.963 39.75 -2.518 1 96.81 311 GLU A C 1
ATOM 2404 O O . GLU A 1 311 ? -5.113 39.531 -2.895 1 96.81 311 GLU A O 1
ATOM 2409 N N . THR A 1 312 ? -2.953 38.938 -2.703 1 96.44 312 THR A N 1
ATOM 2410 C CA . THR A 1 312 ? -3.164 37.656 -3.334 1 96.44 312 THR A CA 1
ATOM 2411 C C . THR A 1 312 ? -4.094 36.781 -2.488 1 96.44 312 THR A C 1
ATOM 2413 O O . THR A 1 312 ? -5.035 36.188 -3.01 1 96.44 312 THR A O 1
ATOM 2416 N N . LEU A 1 313 ? -3.799 36.719 -1.207 1 98.06 313 LEU A N 1
ATOM 2417 C CA . LEU A 1 313 ? -4.605 35.938 -0.288 1 98.06 313 LEU A CA 1
ATOM 2418 C C . LEU A 1 313 ? -6.055 36.406 -0.294 1 98.06 313 LEU A C 1
ATOM 2420 O O . LEU A 1 313 ? -6.977 35.594 -0.194 1 98.06 313 LEU A O 1
ATOM 2424 N N . ARG A 1 314 ? -6.25 37.656 -0.371 1 97.88 314 ARG A N 1
ATOM 2425 C CA . ARG A 1 314 ? -7.602 38.219 -0.365 1 97.88 314 ARG A CA 1
ATOM 2426 C C . ARG A 1 314 ? -8.422 37.688 -1.536 1 97.88 314 ARG A C 1
ATOM 2428 O O . ARG A 1 314 ? -9.625 37.469 -1.412 1 97.88 314 ARG A O 1
ATOM 2435 N N . THR A 1 315 ? -7.789 37.469 -2.646 1 97 315 THR A N 1
ATOM 2436 C CA . THR A 1 315 ? -8.484 37 -3.844 1 97 315 THR A CA 1
ATOM 2437 C C . THR A 1 315 ? -8.922 35.562 -3.693 1 97 315 THR A C 1
ATOM 2439 O O . THR A 1 315 ? -9.859 35.094 -4.367 1 97 315 THR A O 1
ATOM 2442 N N . ILE A 1 316 ? -8.289 34.844 -2.83 1 97.69 316 ILE A N 1
ATOM 2443 C CA . ILE A 1 316 ? -8.609 33.438 -2.738 1 97.69 316 ILE A CA 1
ATOM 2444 C C . ILE A 1 316 ? -9.172 33.094 -1.356 1 97.69 316 ILE A C 1
ATOM 2446 O O . ILE A 1 316 ? -9.531 31.969 -1.071 1 97.69 316 ILE A O 1
ATOM 2450 N N . TRP A 1 317 ? -9.312 34.062 -0.496 1 98.38 317 TRP A N 1
ATOM 2451 C CA . TRP A 1 317 ? -9.688 33.875 0.9 1 98.38 317 TRP A CA 1
ATOM 2452 C C . TRP A 1 317 ? -11.023 33.125 1.007 1 98.38 317 TRP A C 1
ATOM 2454 O O . TRP A 1 317 ? -11.156 32.188 1.797 1 98.38 317 TRP A O 1
ATOM 2464 N N . HIS A 1 318 ? -12 33.531 0.234 1 98.12 318 HIS A N 1
ATOM 2465 C CA . HIS A 1 318 ? -13.312 32.906 0.288 1 98.12 318 HIS A CA 1
ATOM 2466 C C . HIS A 1 318 ? -13.234 31.438 -0.033 1 98.12 318 HIS A C 1
ATOM 2468 O O . HIS A 1 318 ? -13.969 30.625 0.55 1 98.12 318 HIS A O 1
ATOM 2474 N N . LEU A 1 319 ? -12.336 30.984 -0.877 1 97.81 319 LEU A N 1
ATOM 2475 C CA . LEU A 1 319 ? -12.156 29.578 -1.222 1 97.81 319 LEU A CA 1
ATOM 2476 C C . LEU A 1 319 ? -11.508 28.812 -0.073 1 97.81 319 LEU A C 1
ATOM 2478 O O . LEU A 1 319 ? -11.875 27.672 0.21 1 97.81 319 LEU A O 1
ATOM 2482 N N . MET A 1 320 ? -10.562 29.469 0.617 1 97.75 320 MET A N 1
ATOM 2483 C CA . MET A 1 320 ? -9.867 28.844 1.736 1 97.75 320 MET A CA 1
ATOM 2484 C C . MET A 1 320 ? -10.828 28.562 2.887 1 97.75 320 MET A C 1
ATOM 2486 O O . MET A 1 320 ? -10.719 27.547 3.562 1 97.75 320 MET A O 1
ATOM 2490 N N . ILE A 1 321 ? -11.773 29.469 3.109 1 97.56 321 ILE A N 1
ATOM 2491 C CA . ILE A 1 321 ? -12.734 29.266 4.191 1 97.56 321 ILE A CA 1
ATOM 2492 C C . ILE A 1 321 ? -13.984 28.578 3.652 1 97.56 321 ILE A C 1
ATOM 2494 O O . ILE A 1 321 ? -15.023 28.547 4.312 1 97.56 321 ILE A O 1
ATOM 2498 N N . GLN A 1 322 ? -13.953 28.078 2.412 1 97.75 322 GLN A N 1
ATOM 2499 C CA . GLN A 1 322 ? -14.93 27.156 1.824 1 97.75 322 GLN A CA 1
ATOM 2500 C C . GLN A 1 322 ? -16.219 27.891 1.488 1 97.75 322 GLN A C 1
ATOM 2502 O O . GLN A 1 322 ? -17.312 27.375 1.743 1 97.75 322 GLN A O 1
ATOM 2507 N N . GLU A 1 323 ? -16.047 29.109 0.986 1 97.31 323 GLU A N 1
ATOM 2508 C CA . GLU A 1 323 ? -17.125 29.875 0.383 1 97.31 323 GLU A CA 1
ATOM 2509 C C . GLU A 1 323 ? -16.906 30.062 -1.116 1 97.31 323 GLU A C 1
ATOM 2511 O O . GLU A 1 323 ? -15.789 30.344 -1.555 1 97.31 323 GLU A O 1
ATOM 2516 N N . LYS A 1 324 ? -17.922 29.938 -1.871 1 95 324 LYS A N 1
ATOM 2517 C CA . LYS A 1 324 ? -17.812 30.047 -3.322 1 95 324 LYS A CA 1
ATOM 2518 C C . LYS A 1 324 ? -17.641 31.5 -3.752 1 95 324 LYS A C 1
ATOM 2520 O O . LYS A 1 324 ? -16.844 31.781 -4.656 1 95 324 LYS A O 1
ATOM 2525 N N . ASP A 1 325 ? -18.359 32.312 -3.086 1 95.81 325 ASP A N 1
ATOM 2526 C CA . ASP A 1 325 ? -18.328 33.719 -3.445 1 95.81 325 ASP A CA 1
ATOM 2527 C C . ASP A 1 325 ? -17.438 34.5 -2.486 1 95.81 325 ASP A C 1
ATOM 2529 O O . ASP A 1 325 ? -17.203 34.094 -1.353 1 95.81 325 ASP A O 1
ATOM 2533 N N . GLU A 1 326 ? -17.016 35.656 -2.939 1 96.44 326 GLU A N 1
ATOM 2534 C CA . GLU A 1 326 ? -16.219 36.562 -2.098 1 96.44 326 GLU A CA 1
ATOM 2535 C C . GLU A 1 326 ? -17 37.031 -0.883 1 96.44 326 GLU A C 1
ATOM 2537 O O . GLU A 1 326 ? -18.219 37.219 -0.962 1 96.44 326 GLU A O 1
ATOM 2542 N N . VAL A 1 327 ? -16.281 37.25 0.17 1 97.62 327 VAL A N 1
ATOM 2543 C CA . VAL A 1 327 ? -16.906 37.688 1.413 1 97.62 327 VAL A CA 1
ATOM 2544 C C . VAL A 1 327 ? -16.281 39 1.868 1 97.62 327 VAL A C 1
ATOM 2546 O O . VAL A 1 327 ? -15.164 39.344 1.454 1 97.62 327 VAL A O 1
ATOM 2549 N N . ALA A 1 328 ? -16.984 39.688 2.734 1 97.38 328 ALA A N 1
ATOM 2550 C CA . ALA A 1 328 ? -16.453 40.906 3.305 1 97.38 328 ALA A CA 1
ATOM 2551 C C . ALA A 1 328 ? -15.281 40.625 4.242 1 97.38 328 ALA A C 1
ATOM 2553 O O . ALA A 1 328 ? -15.141 39.531 4.742 1 97.38 328 ALA A O 1
ATOM 2554 N N . ASP A 1 329 ? -14.469 41.656 4.477 1 97.19 329 ASP A N 1
ATOM 2555 C CA . ASP A 1 329 ? -13.258 41.5 5.281 1 97.19 329 ASP A CA 1
ATOM 2556 C C . ASP A 1 329 ? -13.609 41.188 6.734 1 97.19 329 ASP A C 1
ATOM 2558 O O . ASP A 1 329 ? -12.797 40.625 7.465 1 97.19 329 ASP A O 1
ATOM 2562 N N . ASP A 1 330 ? -14.75 41.594 7.211 1 96.25 330 ASP A N 1
ATOM 2563 C CA . ASP A 1 330 ? -15.141 41.375 8.602 1 96.25 330 ASP A CA 1
ATOM 2564 C C . ASP A 1 330 ? -16.031 40.125 8.734 1 96.25 330 ASP A C 1
ATOM 2566 O O . ASP A 1 330 ? -16.5 39.812 9.828 1 96.25 330 ASP A O 1
ATOM 2570 N N . TYR A 1 331 ? -16.312 39.5 7.609 1 97.56 331 TYR A N 1
ATOM 2571 C CA . TYR A 1 331 ? -17.141 38.281 7.645 1 97.56 331 TYR A CA 1
ATOM 2572 C C . TYR A 1 331 ? -16.453 37.188 8.414 1 97.56 331 TYR A C 1
ATOM 2574 O O . TYR A 1 331 ? -15.273 36.875 8.18 1 97.56 331 TYR A O 1
ATOM 2582 N N . GLU A 1 332 ? -17.125 36.562 9.359 1 95.25 332 GLU A N 1
ATOM 2583 C CA . GLU A 1 332 ? -16.672 35.406 10.094 1 95.25 332 GLU A CA 1
ATOM 2584 C C . GLU A 1 332 ? -17.5 34.156 9.711 1 95.25 332 GLU A C 1
ATOM 2586 O O . GLU A 1 332 ? -18.719 34.125 9.914 1 95.25 332 GLU A O 1
ATOM 2591 N N . LYS A 1 333 ? -16.859 33.219 9.164 1 95.19 333 LYS A N 1
ATOM 2592 C CA . LYS A 1 333 ? -17.547 31.969 8.812 1 95.19 333 LYS A CA 1
ATOM 2593 C C . LYS A 1 333 ? -17.875 31.141 10.055 1 95.19 333 LYS A C 1
ATOM 2595 O O . LYS A 1 333 ? -16.984 30.891 10.883 1 95.19 333 LYS A O 1
ATOM 2600 N N . PRO A 1 334 ? -19.125 30.703 10.219 1 93 334 PRO A N 1
ATOM 2601 C CA . PRO A 1 334 ? -19.453 29.828 11.336 1 93 334 PRO A CA 1
ATOM 2602 C C . PRO A 1 334 ? -18.797 28.453 11.227 1 93 334 PRO A C 1
ATOM 2604 O O . PRO A 1 334 ? -18.672 27.922 10.117 1 93 334 PRO A O 1
ATOM 2607 N N . VAL A 1 335 ? -18.422 27.938 12.297 1 91.12 335 VAL A N 1
ATOM 2608 C CA . VAL A 1 335 ? -17.812 26.609 12.336 1 91.12 335 VAL A CA 1
ATOM 2609 C C . VAL A 1 335 ? -18.906 25.547 12.289 1 91.12 335 VAL A C 1
ATOM 2611 O O . VAL A 1 335 ? -20.031 25.766 12.75 1 91.12 335 VAL A O 1
ATOM 2614 N N . ASN A 1 336 ? -18.641 24.422 11.703 1 87.44 336 ASN A N 1
ATOM 2615 C CA . ASN A 1 336 ? -19.609 23.344 11.586 1 87.44 336 ASN A CA 1
ATOM 2616 C C . ASN A 1 336 ? -19.875 22.688 12.938 1 87.44 336 ASN A C 1
ATOM 2618 O O . ASN A 1 336 ? -21 22.281 13.219 1 87.44 336 ASN A O 1
ATOM 2622 N N . ASP A 1 337 ? -18.875 22.531 13.664 1 78.25 337 ASP A N 1
ATOM 2623 C CA . ASP A 1 337 ? -18.953 21.891 14.969 1 78.25 337 ASP A CA 1
ATOM 2624 C C . ASP A 1 337 ? -18.703 22.891 16.094 1 78.25 337 ASP A C 1
ATOM 2626 O O . ASP A 1 337 ? -17.641 23.5 16.156 1 78.25 337 ASP A O 1
ATOM 2630 N N . ALA A 1 338 ? -19.594 22.938 16.938 1 66.5 338 ALA A N 1
ATOM 2631 C CA . ALA A 1 338 ? -19.531 23.891 18.031 1 66.5 338 ALA A CA 1
ATOM 2632 C C . ALA A 1 338 ? -18.312 23.656 18.922 1 66.5 338 ALA A C 1
ATOM 2634 O O . ALA A 1 338 ? -17.781 24.594 19.516 1 66.5 338 ALA A O 1
ATOM 2635 N N . ALA A 1 339 ? -17.859 22.453 18.938 1 61.59 339 ALA A N 1
ATOM 2636 C CA . ALA A 1 339 ? -16.703 22.109 19.75 1 61.59 339 ALA A CA 1
ATOM 2637 C C . ALA A 1 339 ? -15.445 22.797 19.234 1 61.59 339 ALA A C 1
ATOM 2639 O O . ALA A 1 339 ? -14.461 22.953 19.969 1 61.59 339 ALA A O 1
ATOM 2640 N N . GLN A 1 340 ? -15.523 23.312 18.078 1 64.69 340 GLN A N 1
ATOM 2641 C CA . GLN A 1 340 ? -14.367 23.906 17.422 1 64.69 340 GLN A CA 1
ATOM 2642 C C . GLN A 1 340 ? -14.445 25.438 17.453 1 64.69 340 GLN A C 1
ATOM 2644 O O . GLN A 1 340 ? -13.742 26.109 16.688 1 64.69 340 GLN A O 1
ATOM 2649 N N . GLN A 1 341 ? -15.18 25.891 18.312 1 63.62 341 GLN A N 1
ATOM 2650 C CA . GLN A 1 341 ? -15.461 27.328 18.312 1 63.62 341 GLN A CA 1
ATOM 2651 C C . GLN A 1 341 ? -14.266 28.125 18.844 1 63.62 341 GLN A C 1
ATOM 2653 O O . GLN A 1 341 ? -14.109 29.297 18.547 1 63.62 341 GLN A O 1
ATOM 2658 N N . ALA A 1 342 ? -13.484 27.375 19.453 1 69.56 342 ALA A N 1
ATOM 2659 C CA . ALA A 1 342 ? -12.414 28.109 20.125 1 69.56 342 ALA A CA 1
ATOM 2660 C C . ALA A 1 342 ? -11.203 28.266 19.219 1 69.56 342 ALA A C 1
ATOM 2662 O O . ALA A 1 342 ? -10.406 29.203 19.391 1 69.56 342 ALA A O 1
ATOM 2663 N N . MET A 1 343 ? -11 27.516 18.328 1 81.56 343 MET A N 1
ATOM 2664 C CA . MET A 1 343 ? -9.836 27.578 17.438 1 81.56 343 MET A CA 1
ATOM 2665 C C . MET A 1 343 ? -10.273 27.688 15.977 1 81.56 343 MET A C 1
ATOM 2667 O O . MET A 1 343 ? -10.641 26.703 15.352 1 81.56 343 MET A O 1
ATOM 2671 N N . LYS A 1 344 ? -10.133 28.891 15.5 1 90.81 344 LYS A N 1
ATOM 2672 C CA . LYS A 1 344 ? -10.758 29.156 14.203 1 90.81 344 LYS A CA 1
ATOM 2673 C C . LYS A 1 344 ? -9.711 29.266 13.102 1 90.81 344 LYS A C 1
ATOM 2675 O O . LYS A 1 344 ? -9.992 28.938 11.945 1 90.81 344 LYS A O 1
ATOM 2680 N N . LEU A 1 345 ? -8.562 29.875 13.422 1 94.31 345 LEU A N 1
ATOM 2681 C CA . LEU A 1 345 ? -7.402 29.891 12.539 1 94.31 345 LEU A CA 1
ATOM 2682 C C . LEU A 1 345 ? -6.133 29.547 13.312 1 94.31 345 LEU A C 1
ATOM 2684 O O . LEU A 1 345 ? -6.094 29.672 14.539 1 94.31 345 LEU A O 1
ATOM 2688 N N . PHE A 1 346 ? -5.191 29.109 12.531 1 94 346 PHE A N 1
ATOM 2689 C CA . PHE A 1 346 ? -3.893 28.844 13.141 1 94 346 PHE A CA 1
ATOM 2690 C C . PHE A 1 346 ? -2.789 29.594 12.406 1 94 346 PHE A C 1
ATOM 2692 O O . PHE A 1 346 ? -2.947 29.953 11.234 1 94 346 PHE A O 1
ATOM 2699 N N . LEU A 1 347 ? -1.729 29.891 13.133 1 93.62 347 LEU A N 1
ATOM 2700 C CA . LEU A 1 347 ? -0.55 30.562 12.586 1 93.62 347 LEU A CA 1
ATOM 2701 C C . LEU A 1 347 ? 0.729 29.891 13.086 1 93.62 347 LEU A C 1
ATOM 2703 O O . LEU A 1 347 ? 0.756 29.344 14.195 1 93.62 347 LEU A O 1
ATOM 2707 N N . SER A 1 348 ? 1.619 29.844 12.289 1 93.69 348 SER A N 1
ATOM 2708 C CA . SER A 1 348 ? 2.955 29.5 12.758 1 93.69 348 SER A CA 1
ATOM 2709 C C . SER A 1 348 ? 3.896 30.703 12.695 1 93.69 348 SER A C 1
ATOM 2711 O O . SER A 1 348 ? 3.832 31.5 11.766 1 93.69 348 SER A O 1
ATOM 2713 N N . LEU A 1 349 ? 4.633 30.844 13.711 1 89.69 349 LEU A N 1
ATOM 2714 C CA . LEU A 1 349 ? 5.695 31.828 13.805 1 89.69 349 LEU A CA 1
ATOM 2715 C C . LEU A 1 349 ? 7.066 31.172 13.727 1 89.69 349 LEU A C 1
ATOM 2717 O O . LEU A 1 349 ? 7.418 30.344 14.578 1 89.69 349 LEU A O 1
ATOM 2721 N N . GLU A 1 350 ? 7.66 31.453 12.711 1 88.69 350 GLU A N 1
ATOM 2722 C CA . GLU A 1 350 ? 9.016 30.922 12.555 1 88.69 350 GLU A CA 1
ATOM 2723 C C . GLU A 1 350 ? 10.055 31.922 13.078 1 88.69 350 GLU A C 1
ATOM 2725 O O . GLU A 1 350 ? 10.133 33.062 12.602 1 88.69 350 GLU A O 1
ATOM 2730 N N . ILE A 1 351 ? 10.773 31.375 13.984 1 78.88 351 ILE A N 1
ATOM 2731 C CA . ILE A 1 351 ? 11.797 32.219 14.602 1 78.88 351 ILE A CA 1
ATOM 2732 C C . ILE A 1 351 ? 13.164 31.906 14 1 78.88 351 ILE A C 1
ATOM 2734 O O . ILE A 1 351 ? 13.625 30.766 14.086 1 78.88 351 ILE A O 1
ATOM 2738 N N . THR A 1 352 ? 13.672 32.781 13.266 1 72.69 352 THR A N 1
ATOM 2739 C CA . THR A 1 352 ? 15 32.656 12.688 1 72.69 352 THR A CA 1
ATOM 2740 C C . THR A 1 352 ? 15.992 33.594 13.352 1 72.69 352 THR A C 1
ATOM 2742 O O . THR A 1 352 ? 15.711 34.781 13.477 1 72.69 352 THR A O 1
ATOM 2745 N N . PRO A 1 353 ? 17.094 33.062 13.656 1 65.5 353 PRO A N 1
ATOM 2746 C CA . PRO A 1 353 ? 18.094 33.969 14.266 1 65.5 353 PRO A CA 1
ATOM 2747 C C . PRO A 1 353 ? 18.484 35.125 13.344 1 65.5 353 PRO A C 1
ATOM 2749 O O . PRO A 1 353 ? 18.672 34.906 12.141 1 65.5 353 PRO A O 1
ATOM 2752 N N . GLY A 1 354 ? 18.625 36.25 13.82 1 64 354 GLY A N 1
ATOM 2753 C CA . GLY A 1 354 ? 19.094 37.406 13.086 1 64 354 GLY A CA 1
ATOM 2754 C C . GLY A 1 354 ? 17.969 38.188 12.438 1 64 354 GLY A C 1
ATOM 2755 O O . GLY A 1 354 ? 18.188 39.312 11.945 1 64 354 GLY A O 1
ATOM 2756 N N . ARG A 1 355 ? 16.875 37.625 12.438 1 73.94 355 ARG A N 1
ATOM 2757 C CA . ARG A 1 355 ? 15.75 38.344 11.859 1 73.94 355 ARG A CA 1
ATOM 2758 C C . ARG A 1 355 ? 14.906 39 12.953 1 73.94 355 ARG A C 1
ATOM 2760 O O . ARG A 1 355 ? 14.664 38.406 14 1 73.94 355 ARG A O 1
ATOM 2767 N N . ASP A 1 356 ? 14.562 40.25 12.711 1 75.19 356 ASP A N 1
ATOM 2768 C CA . ASP A 1 356 ? 13.859 41.031 13.711 1 75.19 356 ASP A CA 1
ATOM 2769 C C . ASP A 1 356 ? 12.438 40.5 13.922 1 75.19 356 ASP A C 1
ATOM 2771 O O . ASP A 1 356 ? 11.961 40.438 15.055 1 75.19 356 ASP A O 1
ATOM 2775 N N . LEU A 1 357 ? 11.773 40.219 12.789 1 82.81 357 LEU A N 1
ATOM 2776 C CA . LEU A 1 357 ? 10.391 39.781 12.891 1 82.81 357 LEU A CA 1
ATOM 2777 C C . LEU A 1 357 ? 10.258 38.344 12.438 1 82.81 357 LEU A C 1
ATOM 2779 O O . LEU A 1 357 ? 10.914 37.906 11.484 1 82.81 357 LEU A O 1
ATOM 2783 N N . PRO A 1 358 ? 9.438 37.594 13.18 1 87.31 358 PRO A N 1
ATOM 2784 C CA . PRO A 1 358 ? 9.211 36.219 12.742 1 87.31 358 PRO A CA 1
ATOM 2785 C C . PRO A 1 358 ? 8.43 36.156 11.43 1 87.31 358 PRO A C 1
ATOM 2787 O O . PRO A 1 358 ? 7.68 37.062 11.102 1 87.31 358 PRO A O 1
ATOM 2790 N N . GLU A 1 359 ? 8.641 35.094 10.758 1 88.31 359 GLU A N 1
ATOM 2791 C CA . GLU A 1 359 ? 7.797 34.812 9.594 1 88.31 359 GLU A CA 1
ATOM 2792 C C . GLU A 1 359 ? 6.484 34.156 10.016 1 88.31 359 GLU A C 1
ATOM 2794 O O . GLU A 1 359 ? 6.473 33.25 10.867 1 88.31 359 GLU A O 1
ATOM 2799 N N . VAL A 1 360 ? 5.426 34.656 9.445 1 92 360 VAL A N 1
ATOM 2800 C CA . VAL A 1 360 ? 4.105 34.188 9.852 1 92 360 VAL A CA 1
ATOM 2801 C C . VAL A 1 360 ? 3.453 33.438 8.695 1 92 360 VAL A C 1
ATOM 2803 O O . VAL A 1 360 ? 3.387 33.938 7.574 1 92 360 VAL A O 1
ATOM 2806 N N . LYS A 1 361 ? 3.078 32.25 8.984 1 95.38 361 LYS A N 1
ATOM 2807 C CA . LYS A 1 361 ? 2.324 31.453 8.023 1 95.38 361 LYS A CA 1
ATOM 2808 C C . LYS A 1 361 ? 0.916 31.156 8.531 1 95.38 361 LYS A C 1
ATOM 2810 O O . LYS A 1 361 ? 0.724 30.891 9.719 1 95.38 361 LYS A O 1
ATOM 2815 N N . LEU A 1 362 ? -0.031 31.25 7.633 1 97.69 362 LEU A N 1
ATOM 2816 C CA . LEU A 1 362 ? -1.436 31.047 7.969 1 97.69 362 LEU A CA 1
ATOM 2817 C C . LEU A 1 362 ? -1.839 29.594 7.738 1 97.69 362 LEU A C 1
ATOM 2819 O O . LEU A 1 362 ? -1.454 28.984 6.738 1 97.69 362 LEU A O 1
ATOM 2823 N N . TYR A 1 363 ? -2.607 29.016 8.656 1 97.56 363 TYR A N 1
ATOM 2824 C CA . TYR A 1 363 ? -3.23 27.703 8.508 1 97.56 363 TYR A CA 1
ATOM 2825 C C . TYR A 1 363 ? -4.734 27.781 8.734 1 97.56 363 TYR A C 1
ATOM 2827 O O . TYR A 1 363 ? -5.191 28.188 9.805 1 97.56 363 TYR A O 1
ATOM 2835 N N . VAL A 1 364 ? -5.484 27.438 7.777 1 97.62 364 VAL A N 1
ATOM 2836 C CA . VAL A 1 364 ? -6.938 27.391 7.871 1 97.62 364 VAL A CA 1
ATOM 2837 C C . VAL A 1 364 ? -7.398 25.953 8.094 1 97.62 364 VAL A C 1
ATOM 2839 O O . VAL A 1 364 ? -7.086 25.062 7.297 1 97.62 364 VAL A O 1
ATOM 2842 N N . PRO A 1 365 ? -8.039 25.656 9.211 1 96.19 365 PRO A N 1
ATOM 2843 C CA . PRO A 1 365 ? -8.625 24.328 9.398 1 96.19 365 PRO A CA 1
ATOM 2844 C C . PRO A 1 365 ? -9.844 24.078 8.508 1 96.19 365 PRO A C 1
ATOM 2846 O O . PRO A 1 365 ? -10.984 24.141 8.977 1 96.19 365 PRO A O 1
ATOM 2849 N N . VAL A 1 366 ? -9.672 23.672 7.359 1 97 366 VAL A N 1
ATOM 2850 C CA . VAL A 1 366 ? -10.688 23.531 6.32 1 97 366 VAL A CA 1
ATOM 2851 C C . VAL A 1 366 ? -11.773 22.562 6.797 1 97 366 VAL A C 1
ATOM 2853 O O . VAL A 1 366 ? -12.953 22.75 6.48 1 97 366 VAL A O 1
ATOM 2856 N N . PHE A 1 367 ? -11.422 21.547 7.555 1 95 367 PHE A N 1
ATOM 2857 C CA . PHE A 1 367 ? -12.352 20.516 7.992 1 95 367 PHE A CA 1
ATOM 2858 C C . PHE A 1 367 ? -13.445 21.109 8.867 1 95 367 PHE A C 1
ATOM 2860 O O . PHE A 1 367 ? -14.516 20.516 9.008 1 95 367 PHE A O 1
ATOM 2867 N N . THR A 1 368 ? -13.227 22.297 9.422 1 93.69 368 THR A N 1
ATOM 2868 C CA . THR A 1 368 ? -14.203 22.938 10.289 1 93.69 368 THR A CA 1
ATOM 2869 C C . THR A 1 368 ? -15.227 23.719 9.477 1 93.69 368 THR A C 1
ATOM 2871 O O . THR A 1 368 ? -16.297 24.062 9.969 1 93.69 368 THR A O 1
ATOM 2874 N N . TYR A 1 369 ? -14.898 24.016 8.266 1 96.19 369 TYR A N 1
ATOM 2875 C CA . TYR A 1 369 ? -15.727 24.938 7.492 1 96.19 369 TYR A CA 1
ATOM 2876 C C . TYR A 1 369 ? -16.344 24.234 6.289 1 96.19 369 TYR A C 1
ATOM 2878 O O . TYR A 1 369 ? -17.297 24.734 5.695 1 96.19 369 TYR A O 1
ATOM 2886 N N . MET A 1 370 ? -15.82 23.109 5.918 1 95.88 370 MET A N 1
ATOM 2887 C CA . MET A 1 370 ? -16.188 22.484 4.656 1 95.88 370 MET A CA 1
ATOM 2888 C C . MET A 1 370 ? -17.516 21.734 4.785 1 95.88 370 MET A C 1
ATOM 2890 O O . MET A 1 370 ? -17.875 21.297 5.879 1 95.88 370 MET A O 1
ATOM 2894 N N . LYS A 1 371 ? -18.125 21.547 3.666 1 93.94 371 LYS A N 1
ATOM 2895 C CA . LYS A 1 371 ? -19.328 20.734 3.602 1 93.94 371 LYS A CA 1
ATOM 2896 C C . LYS A 1 371 ? -19.016 19.297 3.201 1 93.94 371 LYS A C 1
ATOM 2898 O O . LYS A 1 371 ? -19.594 18.344 3.738 1 93.94 371 LYS A O 1
ATOM 2903 N N . SER A 1 372 ? -18.188 19.203 2.225 1 94.81 372 SER A N 1
ATOM 2904 C CA . SER A 1 372 ? -17.766 17.891 1.731 1 94.81 372 SER A CA 1
ATOM 2905 C C . SER A 1 372 ? -16.406 17.953 1.056 1 94.81 372 SER A C 1
ATOM 2907 O O . SER A 1 372 ? -15.961 19.031 0.648 1 94.81 372 SER A O 1
ATOM 2909 N N . ASP A 1 373 ? -15.797 16.812 0.938 1 96.56 373 ASP A N 1
ATOM 2910 C CA . ASP A 1 373 ? -14.531 16.766 0.207 1 96.56 373 ASP A CA 1
ATOM 2911 C C . ASP A 1 373 ? -14.727 17.141 -1.258 1 96.56 373 ASP A C 1
ATOM 2913 O O . ASP A 1 373 ? -13.867 17.797 -1.854 1 96.56 373 ASP A O 1
ATOM 2917 N N . ALA A 1 374 ? -15.82 16.766 -1.818 1 95.19 374 ALA A N 1
ATOM 2918 C CA . ALA A 1 374 ? -16.109 17.078 -3.217 1 95.19 374 ALA A CA 1
ATOM 2919 C C . ALA A 1 374 ? -16.125 18.594 -3.447 1 95.19 374 ALA A C 1
ATOM 2921 O O . ALA A 1 374 ? -15.508 19.094 -4.395 1 95.19 374 ALA A O 1
ATOM 2922 N N . GLU A 1 375 ? -16.828 19.281 -2.635 1 95.62 375 GLU A N 1
ATOM 2923 C CA . GLU A 1 375 ? -16.906 20.734 -2.766 1 95.62 375 GLU A CA 1
ATOM 2924 C C . GLU A 1 375 ? -15.547 21.375 -2.518 1 95.62 375 GLU A C 1
ATOM 2926 O O . GLU A 1 375 ? -15.195 22.375 -3.156 1 95.62 375 GLU A O 1
ATOM 2931 N N . THR A 1 376 ? -14.828 20.859 -1.55 1 96.75 376 THR A N 1
ATOM 2932 C CA . THR A 1 376 ? -13.5 21.391 -1.253 1 96.75 376 THR A CA 1
ATOM 2933 C C . THR A 1 376 ? -12.57 21.219 -2.445 1 96.75 376 THR A C 1
ATOM 2935 O O . THR A 1 376 ? -11.766 22.094 -2.75 1 96.75 376 THR A O 1
ATOM 2938 N N . VAL A 1 377 ? -12.633 20.047 -3.127 1 95.5 377 VAL A N 1
ATOM 2939 C CA . VAL A 1 377 ? -11.828 19.812 -4.32 1 95.5 377 VAL A CA 1
ATOM 2940 C C . VAL A 1 377 ? -12.133 20.875 -5.367 1 95.5 377 VAL A C 1
ATOM 2942 O O . VAL A 1 377 ? -11.227 21.438 -5.984 1 95.5 377 VAL A O 1
ATOM 2945 N N . GLU A 1 378 ? -13.359 21.219 -5.551 1 93.69 378 GLU A N 1
ATOM 2946 C CA . GLU A 1 378 ? -13.75 22.266 -6.496 1 93.69 378 GLU A CA 1
ATOM 2947 C C . GLU A 1 378 ? -13.172 23.609 -6.094 1 93.69 378 GLU A C 1
ATOM 2949 O O . GLU A 1 378 ? -12.609 24.328 -6.926 1 93.69 378 GLU A O 1
ATOM 2954 N N . ASN A 1 379 ? -13.344 23.969 -4.828 1 95.56 379 ASN A N 1
ATOM 2955 C CA . ASN A 1 379 ? -12.805 25.234 -4.316 1 95.56 379 ASN A CA 1
ATOM 2956 C C . ASN A 1 379 ? -11.297 25.312 -4.508 1 95.56 379 ASN A C 1
ATOM 2958 O O . ASN A 1 379 ? -10.773 26.328 -4.961 1 95.56 379 ASN A O 1
ATOM 2962 N N . PHE A 1 380 ? -10.625 24.25 -4.176 1 96.06 380 PHE A N 1
ATOM 2963 C CA . PHE A 1 380 ? -9.164 24.25 -4.215 1 96.06 380 PHE A CA 1
ATOM 2964 C C . PHE A 1 380 ? -8.664 24.266 -5.656 1 96.06 380 PHE A C 1
ATOM 2966 O O . PHE A 1 380 ? -7.629 24.859 -5.957 1 96.06 380 PHE A O 1
ATOM 2973 N N . GLU A 1 381 ? -9.359 23.594 -6.543 1 93.81 381 GLU A N 1
ATOM 2974 C CA . GLU A 1 381 ? -8.977 23.672 -7.949 1 93.81 381 GLU A CA 1
ATOM 2975 C C . GLU A 1 381 ? -9.039 25.109 -8.461 1 93.81 381 GLU A C 1
ATOM 2977 O O . GLU A 1 381 ? -8.141 25.562 -9.18 1 93.81 381 GLU A O 1
ATOM 2982 N N . ILE A 1 382 ? -10.078 25.844 -8.102 1 94.31 382 ILE A N 1
ATOM 2983 C CA . ILE A 1 382 ? -10.195 27.25 -8.477 1 94.31 382 ILE A CA 1
ATOM 2984 C C . ILE A 1 382 ? -9.07 28.047 -7.816 1 94.31 382 ILE A C 1
ATOM 2986 O O . ILE A 1 382 ? -8.453 28.891 -8.461 1 94.31 382 ILE A O 1
ATOM 2990 N N . MET A 1 383 ? -8.812 27.797 -6.562 1 95.25 383 MET A N 1
ATOM 2991 C CA . MET A 1 383 ? -7.746 28.484 -5.832 1 95.25 383 MET A CA 1
ATOM 2992 C C . MET A 1 383 ? -6.398 28.266 -6.508 1 95.25 383 MET A C 1
ATOM 2994 O O . MET A 1 383 ? -5.641 29.219 -6.707 1 95.25 383 MET A O 1
ATOM 2998 N N . LEU A 1 384 ? -6.145 27.016 -6.82 1 92.88 384 LEU A N 1
ATOM 2999 C CA . LEU A 1 384 ? -4.875 26.672 -7.453 1 92.88 384 LEU A CA 1
ATOM 3000 C C . LEU A 1 384 ? -4.746 27.359 -8.812 1 92.88 384 LEU A C 1
ATOM 3002 O O . LEU A 1 384 ? -3.658 27.797 -9.195 1 92.88 384 LEU A O 1
ATOM 3006 N N . GLU A 1 385 ? -5.785 27.422 -9.484 1 91.56 385 GLU A N 1
ATOM 3007 C CA . GLU A 1 385 ? -5.789 28.141 -10.758 1 91.56 385 GLU A CA 1
ATOM 3008 C C . GLU A 1 385 ? -5.469 29.609 -10.562 1 91.56 385 GLU A C 1
ATOM 3010 O O . GLU A 1 385 ? -4.66 30.188 -11.305 1 91.56 385 GLU A O 1
ATOM 3015 N N . LYS A 1 386 ? -6.109 30.203 -9.625 1 91.88 386 LYS A N 1
ATOM 3016 C CA . LYS A 1 386 ? -5.891 31.625 -9.336 1 91.88 386 LYS A CA 1
ATOM 3017 C C . LYS A 1 386 ? -4.449 31.875 -8.906 1 91.88 386 LYS A C 1
ATOM 3019 O O . LYS A 1 386 ? -3.912 32.969 -9.148 1 91.88 386 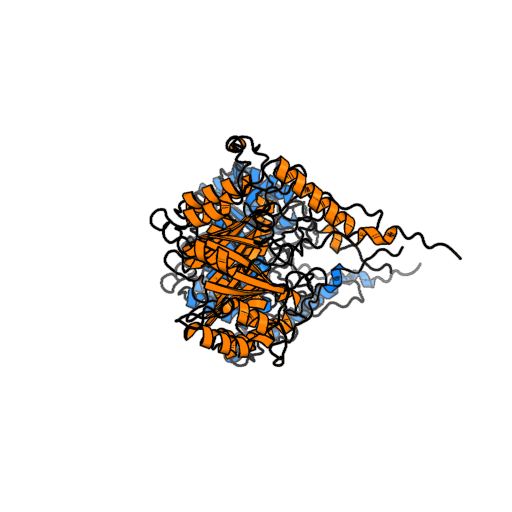LYS A O 1
ATOM 3024 N N . CYS A 1 387 ? -3.811 30.922 -8.312 1 92.06 387 CYS A N 1
ATOM 3025 C CA . CYS A 1 387 ? -2.432 31.062 -7.855 1 92.06 387 CYS A CA 1
ATOM 3026 C C . CYS A 1 387 ? -1.455 30.562 -8.922 1 92.06 387 CYS A C 1
ATOM 3028 O O . CYS A 1 387 ? -0.264 30.406 -8.648 1 92.06 387 CYS A O 1
ATOM 3030 N N . ASN A 1 388 ? -1.928 30.156 -10.07 1 87.5 388 ASN A N 1
ATOM 3031 C CA . ASN A 1 388 ? -1.134 29.734 -11.219 1 87.5 388 ASN A CA 1
ATOM 3032 C C . ASN A 1 388 ? -0.352 28.453 -10.906 1 87.5 388 ASN A C 1
ATOM 3034 O O . ASN A 1 388 ? 0.831 28.359 -11.234 1 87.5 388 ASN A O 1
ATOM 3038 N N . GLN A 1 389 ? -1.023 27.641 -10.211 1 86.75 389 GLN A N 1
ATOM 3039 C CA . GLN A 1 389 ? -0.431 26.328 -9.938 1 86.75 389 GLN A CA 1
ATOM 3040 C C . GLN A 1 389 ? -0.805 25.328 -11.016 1 86.75 389 GLN A C 1
ATOM 3042 O O . GLN A 1 389 ? -1.967 25.234 -11.414 1 86.75 389 GLN A O 1
ATOM 3047 N N . GLU A 1 390 ? 0.141 24.562 -11.508 1 78.12 390 GLU A N 1
ATOM 3048 C CA . GLU A 1 390 ? -0.057 23.594 -12.578 1 78.12 390 GLU A CA 1
ATOM 3049 C C . GLU A 1 390 ? -1.095 22.531 -12.188 1 78.12 390 GLU A C 1
ATOM 3051 O O . GLU A 1 390 ? -1.805 22.016 -13.047 1 78.12 390 GLU A O 1
ATOM 3056 N N . TRP A 1 391 ? -1.284 22.219 -11.023 1 79.44 391 TRP A N 1
ATOM 3057 C CA . TRP A 1 391 ? -2.166 21.156 -10.539 1 79.44 391 TRP A CA 1
ATOM 3058 C C . TRP A 1 391 ? -3.631 21.547 -10.727 1 79.44 391 TRP A C 1
ATOM 3060 O O . TRP A 1 391 ? -4.52 20.688 -10.641 1 79.44 391 TRP A O 1
ATOM 3070 N N . ALA A 1 392 ? -4.02 22.75 -11 1 66.56 392 ALA A N 1
ATOM 3071 C CA . ALA A 1 392 ? -5.391 23.234 -11.188 1 66.56 392 ALA A CA 1
ATOM 3072 C C . ALA A 1 392 ? -5.973 22.703 -12.5 1 66.56 392 ALA A C 1
ATOM 3074 O O . ALA A 1 392 ? -7.145 22.328 -12.555 1 66.56 392 ALA A O 1
ATOM 3075 N N . SER A 1 393 ? -5.305 22.797 -13.594 1 64.19 393 SER A N 1
ATOM 3076 C CA . SER A 1 393 ? -5.84 22.766 -14.953 1 64.19 393 SER A CA 1
ATOM 3077 C C . SER A 1 393 ? -6.027 21.328 -15.422 1 64.19 393 SER A C 1
ATOM 3079 O O . SER A 1 393 ? -6.734 21.078 -16.406 1 64.19 393 SER A O 1
ATOM 3081 N N . SER A 1 394 ? -5.652 20.438 -14.734 1 66.31 394 SER A N 1
ATOM 3082 C CA . SER A 1 394 ? -5.539 19.172 -15.461 1 66.31 394 SER A CA 1
ATOM 3083 C C . SER A 1 394 ? -6.352 18.078 -14.789 1 66.31 394 SER A C 1
ATOM 3085 O O . SER A 1 394 ? -6.34 16.922 -15.234 1 66.31 394 SER A O 1
ATOM 3087 N N . GLY A 1 395 ? -7.23 18.562 -13.773 1 82.62 395 GLY A N 1
ATOM 3088 C CA . GLY A 1 395 ? -7.895 17.5 -13.055 1 82.62 395 GLY A CA 1
ATOM 3089 C C . GLY A 1 395 ? -6.949 16.672 -12.203 1 82.62 395 GLY A C 1
ATOM 3090 O O . GLY A 1 395 ? -7.359 15.672 -11.594 1 82.62 395 GLY A O 1
ATOM 3091 N N . LYS A 1 396 ? -5.781 17.109 -12.18 1 89 396 LYS A N 1
ATOM 3092 C CA . LYS A 1 396 ? -4.738 16.359 -11.492 1 89 396 LYS A CA 1
ATOM 3093 C C . LYS A 1 396 ? -5.02 16.266 -9.992 1 89 396 LYS A C 1
ATOM 3095 O O . LYS A 1 396 ? -4.75 15.25 -9.367 1 89 396 LYS A O 1
ATOM 3100 N N . TYR A 1 397 ? -5.52 17.375 -9.477 1 93.31 397 TYR A N 1
ATOM 3101 C CA . TYR A 1 397 ? -5.812 17.391 -8.055 1 93.31 397 TYR A CA 1
ATOM 3102 C C . TYR A 1 397 ? -6.867 16.344 -7.699 1 93.31 397 TYR A C 1
ATOM 3104 O O . TYR A 1 397 ? -6.691 15.57 -6.762 1 93.31 397 TYR A O 1
ATOM 3112 N N . ARG A 1 398 ? -7.918 16.344 -8.453 1 92.44 398 ARG A N 1
ATOM 3113 C CA . ARG A 1 398 ? -9 15.383 -8.25 1 92.44 398 ARG A CA 1
ATOM 3114 C C . ARG A 1 398 ? -8.508 13.953 -8.445 1 92.44 398 ARG A C 1
ATOM 3116 O O . ARG A 1 398 ? -8.844 13.062 -7.664 1 92.44 398 ARG A O 1
ATOM 3123 N N . ASP A 1 399 ? -7.75 13.719 -9.516 1 92.81 399 ASP A N 1
ATOM 3124 C CA . ASP A 1 399 ? -7.219 12.391 -9.805 1 92.81 399 ASP A CA 1
ATOM 3125 C C . ASP A 1 399 ? -6.344 11.883 -8.664 1 92.81 399 ASP A C 1
ATOM 3127 O O . ASP A 1 399 ? -6.43 10.719 -8.281 1 92.81 399 ASP A O 1
ATOM 3131 N N . MET A 1 400 ? -5.512 12.773 -8.203 1 94.5 400 MET A N 1
ATOM 3132 C CA . MET A 1 400 ? -4.641 12.398 -7.09 1 94.5 400 MET A CA 1
ATOM 3133 C C . MET A 1 400 ? -5.465 12.031 -5.859 1 94.5 400 MET A C 1
ATOM 3135 O O . MET A 1 400 ? -5.195 11.023 -5.207 1 94.5 400 MET A O 1
ATOM 3139 N N . PHE A 1 401 ? -6.469 12.867 -5.562 1 95.75 401 PHE A N 1
ATOM 3140 C CA . PHE A 1 401 ? -7.336 12.602 -4.422 1 95.75 401 PHE A CA 1
ATOM 3141 C C . PHE A 1 401 ? -8 11.234 -4.555 1 95.75 401 PHE A C 1
ATOM 3143 O O . PHE A 1 401 ? -7.961 10.43 -3.625 1 95.75 401 PHE A O 1
ATOM 3150 N N . GLU A 1 402 ? -8.547 10.977 -5.672 1 94.44 402 GLU A N 1
ATOM 3151 C CA . GLU A 1 402 ? -9.273 9.727 -5.891 1 94.44 402 GLU A CA 1
ATOM 3152 C C . GLU A 1 402 ? -8.328 8.531 -5.852 1 94.44 402 GLU A C 1
ATOM 3154 O O . GLU A 1 402 ? -8.688 7.469 -5.336 1 94.44 402 GLU A O 1
ATOM 3159 N N . THR A 1 403 ? -7.172 8.641 -6.434 1 95.12 403 THR A N 1
ATOM 3160 C CA . THR A 1 403 ? -6.188 7.562 -6.398 1 95.12 403 THR A CA 1
ATOM 3161 C C . THR A 1 403 ? -5.766 7.27 -4.961 1 95.12 403 THR A C 1
ATOM 3163 O O . THR A 1 403 ? -5.609 6.105 -4.582 1 95.12 403 THR A O 1
ATOM 3166 N N . ALA A 1 404 ? -5.652 8.312 -4.188 1 96.88 404 ALA A N 1
ATOM 3167 C CA . ALA A 1 404 ? -5.133 8.156 -2.834 1 96.88 404 ALA A CA 1
ATOM 3168 C C . ALA A 1 404 ? -6.223 7.676 -1.878 1 96.88 404 ALA A C 1
ATOM 3170 O O . ALA A 1 404 ? -5.965 6.855 -0.997 1 96.88 404 ALA A O 1
ATOM 3171 N N . PHE A 1 405 ? -7.488 8.25 -2.1 1 95.75 405 PHE A N 1
ATOM 3172 C CA . PHE A 1 405 ? -8.453 8.086 -1.018 1 95.75 405 PHE A CA 1
ATOM 3173 C C . PHE A 1 405 ? -9.742 7.469 -1.533 1 95.75 405 PHE A C 1
ATOM 3175 O O . PHE A 1 405 ? -10.633 7.133 -0.749 1 95.75 405 PHE A O 1
ATOM 3182 N N . GLY A 1 406 ? -9.867 7.27 -2.836 1 92.75 406 GLY A N 1
ATOM 3183 C CA . GLY A 1 406 ? -11.086 6.707 -3.396 1 92.75 406 GLY A CA 1
ATOM 3184 C C . GLY A 1 406 ? -12.094 7.758 -3.814 1 92.75 406 GLY A C 1
ATOM 3185 O O . GLY A 1 406 ? -11.734 8.914 -4.039 1 92.75 406 GLY A O 1
ATOM 3186 N N . ASP A 1 407 ? -13.266 7.363 -3.873 1 91.12 407 ASP A N 1
ATOM 3187 C CA . ASP A 1 407 ? -14.344 8.18 -4.422 1 91.12 407 ASP A CA 1
ATOM 3188 C C . ASP A 1 407 ? -14.57 9.438 -3.582 1 91.12 407 ASP A C 1
ATOM 3190 O O . ASP A 1 407 ? -14.695 9.359 -2.359 1 91.12 407 ASP A O 1
ATOM 3194 N N . LEU A 1 408 ? -14.617 10.492 -4.281 1 90.62 408 LEU A N 1
ATOM 3195 C CA . LEU A 1 408 ? -14.805 11.797 -3.662 1 90.62 408 LEU A CA 1
ATOM 3196 C C . LEU A 1 408 ? -16.156 11.875 -2.949 1 90.62 408 LEU A C 1
ATOM 3198 O O . LEU A 1 408 ? -16.297 12.602 -1.961 1 90.62 408 LEU A O 1
ATOM 3202 N N . ASN A 1 409 ? -17.078 11.164 -3.383 1 89.25 409 ASN A N 1
ATOM 3203 C CA . ASN A 1 409 ? -18.438 11.258 -2.857 1 89.25 409 ASN A CA 1
ATOM 3204 C C . ASN A 1 409 ? -18.703 10.18 -1.808 1 89.25 409 ASN A C 1
ATOM 3206 O O . ASN A 1 409 ? -19.828 10.039 -1.337 1 89.25 409 ASN A O 1
ATOM 3210 N N . ARG A 1 410 ? -17.719 9.5 -1.495 1 88.31 410 ARG A N 1
ATOM 3211 C CA . ARG A 1 410 ? -17.859 8.484 -0.456 1 88.31 410 ARG A CA 1
ATOM 3212 C C . ARG A 1 410 ? -18.203 9.125 0.887 1 88.31 410 ARG A C 1
ATOM 3214 O O . ARG A 1 410 ? -17.625 10.148 1.257 1 88.31 410 ARG A O 1
ATOM 3221 N N . LYS A 1 411 ? -19.156 8.555 1.563 1 84.31 411 LYS A N 1
ATOM 3222 C CA . LYS A 1 411 ? -19.469 9.023 2.908 1 84.31 411 LYS A CA 1
ATOM 3223 C C . LYS A 1 411 ? -18.422 8.57 3.916 1 84.31 411 LYS A C 1
ATOM 3225 O O . LYS A 1 411 ? -18.109 7.383 4.008 1 84.31 411 LYS A O 1
ATOM 3230 N N . ARG A 1 412 ? -17.859 9.539 4.566 1 88.31 412 ARG A N 1
ATOM 3231 C CA . ARG A 1 412 ? -16.828 9.273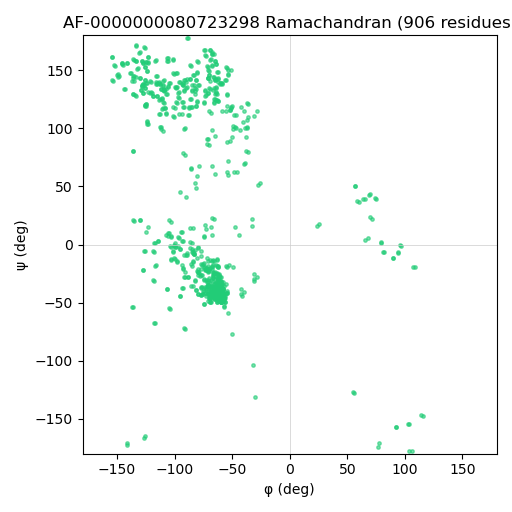 5.562 1 88.31 412 ARG A CA 1
ATOM 3232 C C . ARG A 1 412 ? -17.203 9.867 6.914 1 88.31 412 ARG A C 1
ATOM 3234 O O . ARG A 1 412 ? -17.953 10.836 6.984 1 88.31 412 ARG A O 1
ATOM 3241 N N . GLU A 1 413 ? -16.734 9.188 7.969 1 85.44 413 GLU A N 1
ATOM 3242 C CA . GLU A 1 413 ? -16.953 9.727 9.305 1 85.44 413 GLU A CA 1
ATOM 3243 C C . GLU A 1 413 ? -16.312 11.109 9.453 1 85.44 413 GLU A C 1
ATOM 3245 O O . GLU A 1 413 ? -16.875 11.984 10.109 1 85.44 413 GLU A O 1
ATOM 3250 N N . ALA A 1 414 ? -15.188 11.25 8.898 1 91.25 414 ALA A N 1
ATOM 3251 C CA . ALA A 1 414 ? -14.461 12.523 8.898 1 91.25 414 ALA A CA 1
ATOM 3252 C C . ALA A 1 414 ? -13.93 12.844 7.504 1 91.25 414 ALA A C 1
ATOM 3254 O O . ALA A 1 414 ? -13.531 11.945 6.762 1 91.25 414 ALA A O 1
ATOM 3255 N N . PRO A 1 415 ? -13.953 14.109 7.195 1 94.31 415 PRO A N 1
ATOM 3256 C CA . PRO A 1 415 ? -13.414 14.469 5.879 1 94.31 415 PRO A CA 1
ATOM 3257 C C . PRO A 1 415 ? -11.914 14.18 5.758 1 94.31 415 PRO A C 1
ATOM 3259 O O . PRO A 1 415 ? -11.211 14.125 6.77 1 94.31 415 PRO A O 1
ATOM 3262 N N . ILE A 1 416 ? -11.492 14.055 4.531 1 97.12 416 ILE A N 1
ATOM 3263 C CA . ILE A 1 416 ? -10.086 13.789 4.238 1 97.12 416 ILE A CA 1
ATOM 3264 C C . ILE A 1 416 ? -9.281 15.086 4.328 1 97.12 416 ILE A C 1
ATOM 3266 O O . ILE A 1 416 ? -8.172 15.102 4.867 1 97.12 416 ILE A O 1
ATOM 3270 N N . HIS A 1 417 ? -9.859 16.188 3.779 1 97.69 417 HIS A N 1
ATOM 3271 C CA . HIS A 1 417 ? -9.18 17.469 3.852 1 97.69 417 HIS A CA 1
ATOM 3272 C C . HIS A 1 417 ? -9.094 17.969 5.293 1 97.69 417 HIS A C 1
ATOM 3274 O O . HIS A 1 417 ? -10.086 17.938 6.023 1 97.69 417 HIS A O 1
ATOM 3280 N N . SER A 1 418 ? -7.945 18.406 5.676 1 96.62 418 SER A N 1
ATOM 3281 C CA . SER A 1 418 ? -7.746 18.844 7.055 1 96.62 418 SER A CA 1
ATOM 3282 C C . SER A 1 418 ? -7.395 20.312 7.121 1 96.62 418 SER A C 1
ATOM 3284 O O . SER A 1 418 ? -8.25 21.156 7.438 1 96.62 418 SER A O 1
ATOM 3286 N N . TYR A 1 419 ? -6.184 20.75 6.617 1 97.5 419 TYR A N 1
ATOM 3287 C CA . TYR A 1 419 ? -5.77 22.141 6.684 1 97.5 419 TYR A CA 1
ATOM 3288 C C . TYR A 1 419 ? -5.332 22.641 5.312 1 97.5 419 TYR A C 1
ATOM 3290 O O . TYR A 1 419 ? -5.039 21.859 4.418 1 97.5 419 TYR A O 1
ATOM 3298 N N . ALA A 1 420 ? -5.383 23.906 5.172 1 98.12 420 ALA A N 1
ATOM 3299 C CA . ALA A 1 420 ? -4.73 24.625 4.074 1 98.12 420 ALA A CA 1
ATOM 3300 C C . ALA A 1 420 ? -3.879 25.766 4.602 1 98.12 420 ALA A C 1
ATOM 3302 O O . ALA A 1 420 ? -4.316 26.531 5.465 1 98.12 420 ALA A O 1
ATOM 3303 N N . SER A 1 421 ? -2.709 25.844 4.105 1 98 421 SER A N 1
ATOM 3304 C CA . SER A 1 421 ? -1.835 26.922 4.582 1 98 421 SER A CA 1
ATOM 3305 C C . SER A 1 421 ? -1.47 27.875 3.455 1 98 421 SER A C 1
ATOM 3307 O O . SER A 1 421 ? -1.567 27.531 2.277 1 98 421 SER A O 1
ATOM 3309 N N . PHE A 1 422 ? -1.088 29.078 3.814 1 97.25 422 PHE A N 1
ATOM 3310 C CA . PHE A 1 422 ? -0.701 30.125 2.867 1 97.25 422 PHE A CA 1
ATOM 3311 C C . PHE A 1 422 ? 0.455 30.953 3.414 1 97.25 422 PHE A C 1
ATOM 3313 O O . PHE A 1 422 ? 0.458 31.312 4.59 1 97.25 422 PHE A O 1
ATOM 3320 N N . TYR A 1 423 ? 1.339 31.125 2.566 1 94.94 423 TYR A N 1
ATOM 3321 C CA . TYR A 1 423 ? 2.492 31.984 2.789 1 94.94 423 TYR A CA 1
ATOM 3322 C C . TYR A 1 423 ? 2.959 32.625 1.483 1 94.94 423 TYR A C 1
ATOM 3324 O O . TYR A 1 423 ? 2.707 32.094 0.401 1 94.94 423 TYR A O 1
ATOM 3332 N N . TYR A 1 424 ? 3.43 33.844 1.573 1 94.12 424 TYR A N 1
ATOM 3333 C CA . TYR A 1 424 ? 3.941 34.531 0.398 1 94.12 424 TYR A CA 1
ATOM 3334 C C . TYR A 1 424 ? 5.363 35.031 0.636 1 94.12 424 TYR A C 1
ATOM 3336 O O . TYR A 1 424 ? 5.617 35.75 1.601 1 94.12 424 TYR A O 1
ATOM 3344 N N . ASN A 1 425 ? 6.242 34.562 -0.17 1 88.88 425 ASN A N 1
ATOM 3345 C CA . ASN A 1 425 ? 7.621 35.031 -0.083 1 88.88 425 ASN A CA 1
ATOM 3346 C C . ASN A 1 425 ? 8.125 35.562 -1.426 1 88.88 425 ASN A C 1
ATOM 3348 O O . ASN A 1 425 ? 7.328 35.812 -2.328 1 88.88 425 ASN A O 1
ATOM 3352 N N . GLU A 1 426 ? 9.453 35.719 -1.54 1 86.38 426 GLU A N 1
ATOM 3353 C CA . GLU A 1 426 ? 10.031 36.344 -2.73 1 86.38 426 GLU A CA 1
ATOM 3354 C C . GLU A 1 426 ? 9.789 35.5 -3.969 1 86.38 426 GLU A C 1
ATOM 3356 O O . GLU A 1 426 ? 9.695 36 -5.082 1 86.38 426 GLU A O 1
ATOM 3361 N N . SER A 1 427 ? 9.578 34.219 -3.768 1 87.44 427 SER A N 1
ATOM 3362 C CA . SER A 1 427 ? 9.375 33.312 -4.883 1 87.44 427 SER A CA 1
ATOM 3363 C C . SER A 1 427 ? 7.898 33.219 -5.266 1 87.44 427 SER A C 1
ATOM 3365 O O . SER A 1 427 ? 7.547 32.625 -6.289 1 87.44 427 SER A O 1
ATOM 3367 N N . GLY A 1 428 ? 7.102 33.844 -4.418 1 90.75 428 GLY A N 1
ATOM 3368 C CA . GLY A 1 428 ? 5.68 33.875 -4.723 1 90.75 428 GLY A CA 1
ATOM 3369 C C . GLY A 1 428 ? 4.844 33.094 -3.711 1 90.75 428 GLY A C 1
ATOM 3370 O O . GLY A 1 428 ? 5.145 33.125 -2.516 1 90.75 428 GLY A O 1
ATOM 3371 N N . VAL A 1 429 ? 3.795 32.531 -4.254 1 93.88 429 VAL A N 1
ATOM 3372 C CA . VAL A 1 429 ? 2.822 31.875 -3.4 1 93.88 429 VAL A CA 1
ATOM 3373 C C . VAL A 1 429 ? 3.404 30.547 -2.9 1 93.88 429 VAL A C 1
ATOM 3375 O O . VAL A 1 429 ? 4.008 29.797 -3.67 1 93.88 429 VAL A O 1
ATOM 3378 N N . TYR A 1 430 ? 3.273 30.344 -1.67 1 94.62 430 TYR A N 1
ATOM 3379 C CA . TYR A 1 430 ? 3.646 29.109 -0.965 1 94.62 430 TYR A CA 1
ATOM 3380 C C . TYR A 1 430 ? 2.459 28.547 -0.202 1 94.62 430 TYR A C 1
ATOM 3382 O O . TYR A 1 430 ? 2.057 29.078 0.832 1 94.62 430 TYR A O 1
ATOM 3390 N N . GLN A 1 431 ? 1.899 27.438 -0.759 1 95.56 431 GLN A N 1
ATOM 3391 C CA . GLN A 1 431 ? 0.695 26.844 -0.186 1 95.56 431 GLN A CA 1
ATOM 3392 C C . GLN A 1 431 ? 0.904 25.375 0.127 1 95.56 431 GLN A C 1
ATOM 3394 O O . GLN A 1 431 ? 1.622 24.672 -0.594 1 95.56 431 GLN A O 1
ATOM 3399 N N . THR A 1 432 ? 0.35 24.953 1.225 1 97.25 432 THR A N 1
ATOM 3400 C CA . THR A 1 432 ? 0.347 23.531 1.555 1 97.25 432 THR A CA 1
ATOM 3401 C C . THR A 1 432 ? -1.069 23.047 1.858 1 97.25 432 THR A C 1
ATOM 3403 O O . THR A 1 432 ? -1.814 23.719 2.582 1 97.25 432 THR A O 1
ATOM 3406 N N . LEU A 1 433 ? -1.448 22 1.257 1 97.56 433 LEU A N 1
ATOM 3407 C CA . LEU A 1 433 ? -2.721 21.344 1.522 1 97.56 433 LEU A CA 1
ATOM 3408 C C . LEU A 1 433 ? -2.508 20.062 2.322 1 97.56 433 LEU A C 1
ATOM 3410 O O . LEU A 1 433 ? -1.565 19.312 2.061 1 97.56 433 LEU A O 1
ATOM 3414 N N . TYR A 1 434 ? -3.322 19.859 3.307 1 98.31 434 TYR A N 1
ATOM 3415 C CA . TYR A 1 434 ? -3.148 18.734 4.227 1 98.31 434 TYR A CA 1
ATOM 3416 C C . TYR A 1 434 ? -4.312 17.75 4.125 1 98.31 434 TYR A C 1
ATOM 3418 O O . TYR A 1 434 ? -5.457 18.172 3.914 1 98.31 434 TYR A O 1
ATOM 3426 N N . PHE A 1 435 ? -4.004 16.469 4.285 1 98.38 435 PHE A N 1
ATOM 3427 C CA . PHE A 1 435 ? -4.969 15.391 4.145 1 98.38 435 PHE A CA 1
ATOM 3428 C C . PHE A 1 435 ? -4.801 14.367 5.266 1 98.38 435 PHE A C 1
ATOM 3430 O O . PHE A 1 435 ? -3.695 13.891 5.52 1 98.38 435 PHE A O 1
ATOM 3437 N N . CYS A 1 436 ? -5.887 14.062 5.891 1 96.5 436 CYS A N 1
ATOM 3438 C CA . CYS A 1 436 ? -5.844 12.992 6.887 1 96.5 436 CYS A CA 1
ATOM 3439 C C . CYS A 1 436 ? -6.172 11.648 6.258 1 96.5 436 CYS A C 1
ATOM 3441 O O . CYS A 1 436 ? -7.035 11.562 5.379 1 96.5 436 CYS A O 1
ATOM 3443 N N . LEU A 1 437 ? -5.48 10.648 6.695 1 94.88 437 LEU A N 1
ATOM 3444 C CA . LEU A 1 437 ? -5.895 9.297 6.316 1 94.88 437 LEU A CA 1
ATOM 3445 C C . LEU A 1 437 ? -7.199 8.922 7.012 1 94.88 437 LEU A C 1
ATOM 3447 O O . LEU A 1 437 ? -7.461 9.359 8.133 1 94.88 437 LEU A O 1
ATOM 3451 N N . PRO A 1 438 ? -8.031 8.141 6.328 1 89.38 438 PRO A N 1
ATOM 3452 C CA . PRO A 1 438 ? -9.227 7.66 7.02 1 89.38 438 PR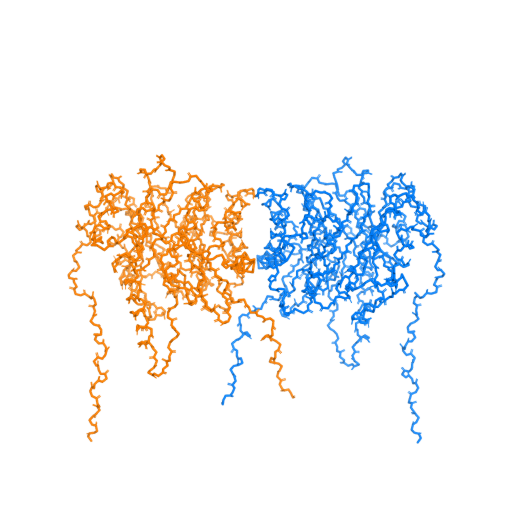O A CA 1
ATOM 3453 C C . PRO A 1 438 ? -8.898 6.73 8.188 1 89.38 438 PRO A C 1
ATOM 3455 O O . PRO A 1 438 ? -7.945 5.949 8.109 1 89.38 438 PRO A O 1
ATOM 3458 N N . ARG A 1 439 ? -9.648 6.883 9.219 1 84.62 439 ARG A N 1
ATOM 3459 C CA . ARG A 1 439 ? -9.492 5.953 10.328 1 84.62 439 ARG A CA 1
ATOM 3460 C C . ARG A 1 439 ? -10.219 4.645 10.062 1 84.62 439 ARG A C 1
ATOM 3462 O O . ARG A 1 439 ? -11.391 4.648 9.688 1 84.62 439 ARG A O 1
ATOM 3469 N N . GLU A 1 440 ? -9.477 3.557 10.117 1 83.56 440 GLU A N 1
ATOM 3470 C CA . GLU A 1 440 ? -10.031 2.219 9.93 1 83.56 440 GLU A CA 1
ATOM 3471 C C . GLU A 1 440 ? -9.703 1.314 11.117 1 83.56 440 GLU A C 1
ATOM 3473 O O . GLU A 1 440 ? -8.648 1.464 11.742 1 83.56 440 GLU A O 1
ATOM 3478 N N . LEU A 1 441 ? -10.68 0.53 11.508 1 77.38 441 LEU A N 1
ATOM 3479 C CA . LEU A 1 441 ? -10.453 -0.481 12.539 1 77.38 441 LEU A CA 1
ATOM 3480 C C . LEU A 1 441 ? -10.086 -1.821 11.906 1 77.38 441 LEU A C 1
ATOM 3482 O O . LEU A 1 441 ? -10.586 -2.162 10.828 1 77.38 441 LEU A O 1
ATOM 3486 N N . ASP A 1 442 ? -9.164 -2.426 12.508 1 80.56 442 ASP A N 1
ATOM 3487 C CA . ASP A 1 442 ? -8.891 -3.793 12.07 1 80.56 442 ASP A CA 1
ATOM 3488 C C . ASP A 1 442 ? -10 -4.742 12.508 1 80.56 442 ASP A C 1
ATOM 3490 O O . ASP A 1 442 ? -10.133 -5.055 13.695 1 80.56 442 ASP A O 1
ATOM 3494 N N . VAL A 1 443 ? -11.078 -4.984 11.688 1 67 443 VAL A N 1
ATOM 3495 C CA . VAL A 1 443 ? -12.258 -5.766 12.062 1 67 443 VAL A CA 1
ATOM 3496 C C . VAL A 1 443 ? -12.047 -7.227 11.672 1 67 443 VAL A C 1
ATOM 3498 O O . VAL A 1 443 ? -11.477 -7.516 10.617 1 67 443 VAL A O 1
ATOM 3501 N N . ASP A 1 444 ? -12.312 -8.156 12.516 1 56.53 444 ASP A N 1
ATOM 3502 C CA . ASP A 1 444 ? -12.438 -9.586 12.258 1 56.53 444 ASP A CA 1
ATOM 3503 C C . ASP A 1 444 ? -13.648 -9.883 11.367 1 56.53 444 ASP A C 1
ATOM 3505 O O . ASP A 1 444 ? -14.625 -9.125 11.367 1 56.53 444 ASP A O 1
ATOM 3509 N N . GLY A 1 445 ? -13.688 -10.586 10.156 1 43.59 445 GLY A N 1
ATOM 3510 C CA . GLY A 1 445 ? -14.75 -10.992 9.25 1 43.59 445 GLY A CA 1
ATOM 3511 C C . GLY A 1 445 ? -16.062 -11.273 9.961 1 43.59 445 GLY A C 1
ATOM 3512 O O . GLY A 1 445 ? -17.062 -11.602 9.32 1 43.59 445 GLY A O 1
ATOM 3513 N N . GLU A 1 446 ? -16.312 -11.68 11.102 1 40.19 446 GLU A N 1
ATOM 3514 C CA . GLU A 1 446 ? -17.594 -12.133 11.625 1 40.19 446 GLU A CA 1
ATOM 3515 C C . GLU A 1 446 ? -18.672 -11.07 11.414 1 40.19 446 GLU A C 1
ATOM 3517 O O . GLU A 1 446 ? -19.859 -11.398 11.266 1 40.19 446 GLU A O 1
ATOM 3522 N N . ASN A 1 447 ? -18.484 -9.945 11.555 1 37.44 447 ASN A N 1
ATOM 3523 C CA . ASN A 1 447 ? -19.609 -9.031 11.727 1 37.44 447 ASN A CA 1
ATOM 3524 C C . ASN A 1 447 ? -20.156 -8.555 10.383 1 37.44 447 ASN A C 1
ATOM 3526 O O . ASN A 1 447 ? -21.031 -7.684 10.336 1 37.44 447 ASN A O 1
ATOM 3530 N N . MET A 1 448 ? -19.688 -8.961 9.266 1 34.06 448 MET A N 1
ATOM 3531 C CA . MET A 1 448 ? -20.375 -8.531 8.047 1 34.06 448 MET A CA 1
ATOM 3532 C C . MET A 1 448 ? -21.5 -9.508 7.688 1 34.06 448 MET A C 1
ATOM 3534 O O . MET A 1 448 ? -22.281 -9.25 6.766 1 34.06 448 MET A O 1
ATOM 3538 N N . VAL A 1 449 ? -21.688 -10.93 7.949 1 31.56 449 VAL A N 1
ATOM 3539 C CA . VAL A 1 449 ? -22.672 -11.875 7.434 1 31.56 449 VAL A CA 1
ATOM 3540 C C . VAL A 1 449 ? -24.016 -11.648 8.125 1 31.56 449 VAL A C 1
ATOM 3542 O O . VAL A 1 449 ? -25.047 -12.133 7.66 1 31.56 449 VAL A O 1
ATOM 3545 N N . GLU A 1 450 ? -24.203 -11.438 9.297 1 29.59 450 GLU A N 1
ATOM 3546 C CA . GLU A 1 450 ? -25.469 -11.852 9.898 1 29.59 450 GLU A CA 1
ATOM 3547 C C . GLU A 1 450 ? -26.625 -11.016 9.367 1 29.59 450 GLU A C 1
ATOM 3549 O O . GLU A 1 450 ? -27.781 -11.25 9.719 1 29.59 450 GLU A O 1
ATOM 3554 N N . ARG A 1 451 ? -26.719 -9.859 8.969 1 29.44 451 ARG A N 1
ATOM 3555 C CA . ARG A 1 451 ? -28.078 -9.375 9.062 1 29.44 451 ARG A CA 1
ATOM 3556 C C . ARG A 1 451 ? -28.922 -9.867 7.879 1 29.44 451 ARG A C 1
ATOM 3558 O O . ARG A 1 451 ? -28.828 -9.312 6.781 1 29.44 451 ARG A O 1
ATOM 3565 N N . GLN A 1 452 ? -29.062 -11.211 7.668 1 22.28 452 GLN A N 1
ATOM 3566 C CA . GLN A 1 452 ? -30.203 -11.672 6.879 1 22.28 452 GLN A CA 1
ATOM 3567 C C . GLN A 1 452 ? -31.5 -11.086 7.406 1 22.28 452 GLN A C 1
ATOM 3569 O O . GLN A 1 452 ? -31.75 -11.102 8.617 1 22.28 452 GLN A O 1
ATOM 3574 N N . PRO A 1 453 ? -32.25 -10.289 6.633 1 23.2 453 PRO A N 1
ATOM 3575 C CA . PRO A 1 453 ? -33.625 -9.969 7 1 23.2 453 PRO A CA 1
ATOM 3576 C C . PRO A 1 453 ? -34.469 -11.211 7.332 1 23.2 453 PRO A C 1
ATOM 3578 O O . PRO A 1 453 ? -34.156 -12.305 6.84 1 23.2 453 PRO A O 1
ATOM 3581 N N . ASP A 1 454 ? -34.969 -11.352 8.555 1 21.7 454 ASP A N 1
ATOM 3582 C CA . ASP A 1 454 ? -36.125 -12.195 8.891 1 21.7 454 ASP A CA 1
ATOM 3583 C C . ASP A 1 454 ? -37.188 -12.109 7.812 1 21.7 454 ASP A C 1
ATOM 3585 O O . ASP A 1 454 ? -37.688 -11.023 7.5 1 21.7 454 ASP A O 1
ATOM 3589 N N . CYS A 1 455 ? -37.344 -13.008 6.91 1 18.45 455 CYS A N 1
ATOM 3590 C CA . CYS A 1 455 ? -38.656 -13.352 6.41 1 18.45 455 CYS A CA 1
ATOM 3591 C C . CYS A 1 455 ? -39.438 -14.195 7.422 1 18.45 455 CYS A C 1
ATOM 3593 O O . CYS A 1 455 ? -38.844 -15.055 8.086 1 18.45 455 CYS A O 1
ATOM 3595 N N . MET B 1 1 ? -49 -46.812 -7.273 1 21.2 1 MET B N 1
ATOM 3596 C CA . MET B 1 1 ? -47.938 -47.281 -8.156 1 21.2 1 MET B CA 1
ATOM 3597 C C . MET B 1 1 ? -47.406 -46.125 -8.984 1 21.2 1 MET B C 1
ATOM 3599 O O . MET B 1 1 ? -47.812 -45.906 -10.125 1 21.2 1 MET B O 1
ATOM 3603 N N . GLU B 1 2 ? -47.25 -45 -8.367 1 22.8 2 GLU B N 1
ATOM 3604 C CA . GLU B 1 2 ? -47.062 -43.656 -8.883 1 22.8 2 GLU B CA 1
ATOM 3605 C C . GLU B 1 2 ? -45.719 -43.562 -9.641 1 22.8 2 GLU B C 1
ATOM 3607 O O . GLU B 1 2 ? -44.688 -43.875 -9.102 1 22.8 2 GLU B O 1
ATOM 3612 N N . GLN B 1 3 ? -45.781 -43.781 -10.969 1 18.89 3 GLN B N 1
ATOM 3613 C CA . GLN B 1 3 ? -44.75 -43.906 -12 1 18.89 3 GLN B CA 1
ATOM 3614 C C . GLN B 1 3 ? -43.812 -42.719 -12.016 1 18.89 3 GLN B C 1
ATOM 3616 O O . GLN B 1 3 ? -44.25 -41.594 -12.305 1 18.89 3 GLN B O 1
ATOM 3621 N N . LYS B 1 4 ? -43 -42.719 -10.945 1 27.77 4 LYS B N 1
ATOM 3622 C CA . LYS B 1 4 ? -41.969 -41.688 -10.805 1 27.77 4 LYS B CA 1
ATOM 3623 C C . LYS 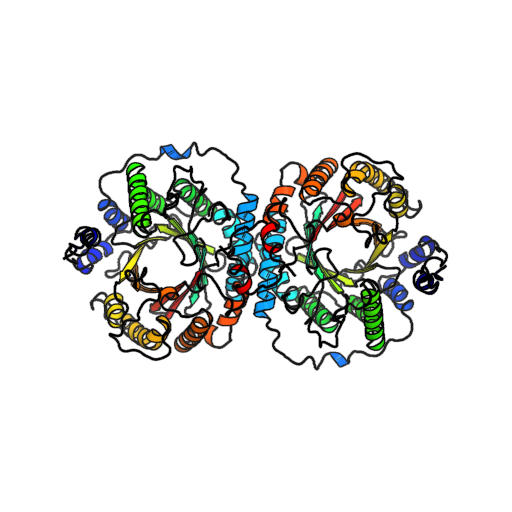B 1 4 ? -41.312 -41.406 -12.141 1 27.77 4 LYS B C 1
ATOM 3625 O O . LYS B 1 4 ? -40.969 -42.312 -12.891 1 27.77 4 LYS B O 1
ATOM 3630 N N . ASP B 1 5 ? -41.688 -40.219 -12.711 1 23.89 5 ASP B N 1
ATOM 3631 C CA . ASP B 1 5 ? -41.344 -39.781 -14.07 1 23.89 5 ASP B CA 1
ATOM 3632 C C . ASP B 1 5 ? -39.875 -39.969 -14.359 1 23.89 5 ASP B C 1
ATOM 3634 O O . ASP B 1 5 ? -39.031 -39.5 -13.609 1 23.89 5 ASP B O 1
ATOM 3638 N N . PRO B 1 6 ? -39.281 -41 -15.086 1 24.5 6 PRO B N 1
ATOM 3639 C CA . PRO B 1 6 ? -37.938 -41.469 -15.414 1 24.5 6 PRO B CA 1
ATOM 3640 C C . PRO B 1 6 ? -37.062 -40.375 -16.016 1 24.5 6 PRO B C 1
ATOM 3642 O O . PRO B 1 6 ? -35.875 -40.594 -16.266 1 24.5 6 PRO B O 1
ATOM 3645 N N . SER B 1 7 ? -37.688 -39.344 -16.469 1 21.86 7 SER B N 1
ATOM 3646 C CA . SER B 1 7 ? -37 -38.469 -17.406 1 21.86 7 SER B CA 1
ATOM 3647 C C . SER B 1 7 ? -35.844 -37.75 -16.719 1 21.86 7 SER B C 1
ATOM 3649 O O . SER B 1 7 ? -35.062 -37.031 -17.375 1 21.86 7 SER B O 1
ATOM 3651 N N . ILE B 1 8 ? -35.938 -37.469 -15.461 1 21.22 8 ILE B N 1
ATOM 3652 C CA . ILE B 1 8 ? -34.969 -36.594 -14.836 1 21.22 8 ILE B CA 1
ATOM 3653 C C . ILE B 1 8 ? -33.594 -37.219 -14.867 1 21.22 8 ILE B C 1
ATOM 3655 O O . ILE B 1 8 ? -32.625 -36.594 -14.422 1 21.22 8 ILE B O 1
ATOM 3659 N N . ALA B 1 9 ? -33.5 -38.5 -15.094 1 22.66 9 ALA B N 1
ATOM 3660 C CA . ALA B 1 9 ? -32.281 -39.312 -15.078 1 22.66 9 ALA B CA 1
ATOM 3661 C C . ALA B 1 9 ? -31.281 -38.844 -16.125 1 22.66 9 ALA B C 1
ATOM 3663 O O . ALA B 1 9 ? -30.062 -39.031 -15.984 1 22.66 9 ALA B O 1
ATOM 3664 N N . ALA B 1 10 ? -31.781 -38.438 -17.25 1 21.16 10 ALA B N 1
ATOM 3665 C CA . ALA B 1 10 ? -30.922 -38.344 -18.422 1 21.16 10 ALA B CA 1
ATOM 3666 C C . ALA B 1 10 ? -29.906 -37.219 -18.281 1 21.16 10 ALA B C 1
ATOM 3668 O O . ALA B 1 10 ? -28.922 -37.156 -19.016 1 21.16 10 ALA B O 1
ATOM 3669 N N . ILE B 1 11 ? -30.328 -36.219 -17.641 1 21.64 11 ILE B N 1
ATOM 3670 C CA . ILE B 1 11 ? -29.531 -35.031 -17.891 1 21.64 11 ILE B CA 1
ATOM 3671 C C . ILE B 1 11 ? -28.141 -35.219 -17.312 1 21.64 11 ILE B C 1
ATOM 3673 O O . ILE B 1 11 ? -27.297 -34.312 -17.391 1 21.64 11 ILE B O 1
ATOM 3677 N N . GLY B 1 12 ? -27.906 -36.25 -16.438 1 22.16 12 GLY B N 1
ATOM 3678 C CA . GLY B 1 12 ? -26.641 -36.625 -15.828 1 22.16 12 GLY B CA 1
ATOM 3679 C C . GLY B 1 12 ? -25.562 -36.938 -16.844 1 22.16 12 GLY B C 1
ATOM 3680 O O . GLY B 1 12 ? -24.422 -37.219 -16.469 1 22.16 12 GLY B O 1
ATOM 3681 N N . GLN B 1 13 ? -25.953 -37.469 -17.984 1 20.75 13 GLN B N 1
ATOM 3682 C CA . GLN B 1 13 ? -25.016 -38.094 -18.922 1 20.75 13 GLN B CA 1
ATOM 3683 C C . GLN B 1 13 ? -24.188 -37.031 -19.641 1 20.75 13 GLN B C 1
ATOM 3685 O O . GLN B 1 13 ? -24.375 -36.781 -20.828 1 20.75 13 GLN B O 1
ATOM 3690 N N . ILE B 1 14 ? -24.094 -35.875 -19.234 1 22.86 14 ILE B N 1
ATOM 3691 C CA . ILE B 1 14 ? -23.141 -35.188 -20.078 1 22.86 14 ILE B CA 1
ATOM 3692 C C . ILE B 1 14 ? -21.891 -36.031 -20.281 1 22.86 14 ILE B C 1
ATOM 3694 O O . ILE B 1 14 ? -21.297 -36.531 -19.312 1 22.86 14 ILE B O 1
ATOM 3698 N N . SER B 1 15 ? -21.781 -36.688 -21.375 1 20.7 15 SER B N 1
ATOM 3699 C CA . SER B 1 15 ? -20.781 -37.656 -21.75 1 20.7 15 SER B CA 1
ATOM 3700 C C . SER B 1 15 ? -19.391 -37.25 -21.281 1 20.7 15 SER B C 1
ATOM 3702 O O . SER B 1 15 ? -19.031 -36.062 -21.344 1 20.7 15 SER B O 1
ATOM 3704 N N . PRO B 1 16 ? -18.75 -37.969 -20.391 1 21.81 16 PRO B N 1
ATOM 3705 C CA . PRO B 1 16 ? -17.344 -37.938 -19.969 1 21.81 16 PRO B CA 1
ATOM 3706 C C . PRO B 1 16 ? -16.375 -37.656 -21.109 1 21.81 16 PRO B C 1
ATOM 3708 O O . PRO B 1 16 ? -16.422 -38.344 -22.141 1 21.81 16 PRO B O 1
ATOM 3711 N N . ILE B 1 17 ? -16.172 -36.438 -21.562 1 25 17 ILE B N 1
ATOM 3712 C CA . ILE B 1 17 ? -15.102 -36.25 -22.531 1 25 17 ILE B CA 1
ATOM 3713 C C . ILE B 1 17 ? -13.961 -37.219 -22.25 1 25 17 ILE B C 1
ATOM 3715 O O . ILE B 1 17 ? -12.789 -36.906 -22.453 1 25 17 ILE B O 1
ATOM 3719 N N . SER B 1 18 ? -14.133 -38.281 -21.453 1 22.05 18 SER B N 1
ATOM 3720 C CA . SER B 1 18 ? -13.32 -39.375 -20.953 1 22.05 18 SER B CA 1
ATOM 3721 C C . SER B 1 18 ? -12.633 -40.125 -22.094 1 22.05 18 SER B C 1
ATOM 3723 O O . SER B 1 18 ? -11.484 -40.562 -21.969 1 22.05 18 SER B O 1
ATOM 3725 N N . ALA B 1 19 ? -13.32 -40.719 -23.078 1 23.11 19 ALA B N 1
ATOM 3726 C CA . ALA B 1 19 ? -12.906 -42 -23.688 1 23.11 19 ALA B CA 1
ATOM 3727 C C . ALA B 1 19 ? -11.812 -41.75 -24.719 1 23.11 19 ALA B C 1
ATOM 3729 O O . ALA B 1 19 ? -11.57 -42.625 -25.578 1 23.11 19 ALA B O 1
ATOM 3730 N N . TYR B 1 20 ? -11.547 -40.562 -25.094 1 21.19 20 TYR B N 1
ATOM 3731 C CA . TYR B 1 20 ? -10.523 -40.719 -26.125 1 21.19 20 TYR B CA 1
ATOM 3732 C C . TYR B 1 20 ? -9.297 -41.438 -25.578 1 21.19 20 TYR B C 1
ATOM 3734 O O . TYR B 1 20 ? -8.898 -41.219 -24.438 1 21.19 20 TYR B O 1
ATOM 3742 N N . PRO B 1 21 ? -8.93 -42.625 -26.016 1 23.89 21 PRO B N 1
ATOM 3743 C CA . PRO B 1 21 ? -7.777 -43.375 -25.516 1 23.89 21 PRO B CA 1
ATOM 3744 C C . PRO B 1 21 ? -6.59 -42.5 -25.172 1 23.89 21 PRO B C 1
ATOM 3746 O O . PRO B 1 21 ? -6.355 -41.469 -25.828 1 23.89 21 PRO B O 1
ATOM 3749 N N . HIS B 1 22 ? -6.266 -42.281 -23.891 1 24.88 22 HIS B N 1
ATOM 3750 C CA . HIS B 1 22 ? -5.039 -41.781 -23.281 1 24.88 22 HIS B CA 1
ATOM 3751 C C . HIS B 1 22 ? -3.83 -42.062 -24.172 1 24.88 22 HIS B C 1
ATOM 3753 O O . HIS B 1 22 ? -3.27 -43.156 -24.125 1 24.88 22 HIS B O 1
ATOM 3759 N N . ARG B 1 23 ? -3.916 -41.656 -25.406 1 27.7 23 ARG B N 1
ATOM 3760 C CA . ARG B 1 23 ? -2.619 -41.906 -26.031 1 27.7 23 ARG B CA 1
ATOM 3761 C C . ARG B 1 23 ? -1.488 -41.312 -25.188 1 27.7 23 ARG B C 1
ATOM 3763 O O . ARG B 1 23 ? -1.612 -40.219 -24.656 1 27.7 23 ARG B O 1
ATOM 3770 N N . PRO B 1 24 ? -0.615 -42.156 -24.656 1 26.62 24 PRO B N 1
ATOM 3771 C CA . PRO B 1 24 ? 0.494 -41.75 -23.781 1 26.62 24 PRO B CA 1
ATOM 3772 C C . PRO B 1 24 ? 1.133 -40.438 -24.188 1 26.62 24 PRO B C 1
ATOM 3774 O O . PRO B 1 24 ? 1.438 -40.219 -25.359 1 26.62 24 PRO B O 1
ATOM 3777 N N . ILE B 1 25 ? 0.783 -39.406 -23.5 1 29.61 25 ILE B N 1
ATOM 3778 C CA . ILE B 1 25 ? 1.398 -38.094 -23.609 1 29.61 25 ILE B CA 1
ATOM 3779 C C . ILE B 1 25 ? 2.869 -38.25 -23.984 1 29.61 25 ILE B C 1
ATOM 3781 O O . ILE B 1 25 ? 3.496 -37.281 -24.453 1 29.61 25 ILE B O 1
ATOM 3785 N N . GLY B 1 26 ? 3.434 -39.375 -23.641 1 28.25 26 GLY B N 1
ATOM 3786 C CA . GLY B 1 26 ? 4.855 -39.594 -23.859 1 28.25 26 GLY B CA 1
ATOM 3787 C C . GLY B 1 26 ? 5.27 -39.469 -25.312 1 28.25 26 GLY B C 1
ATOM 3788 O O . GLY B 1 26 ? 6.359 -38.969 -25.609 1 28.25 26 GLY B O 1
ATOM 3789 N N . ARG B 1 27 ? 4.473 -40.094 -26.156 1 30.05 27 ARG B N 1
ATOM 3790 C CA . ARG B 1 27 ? 5.012 -40.188 -27.516 1 30.05 27 ARG B CA 1
ATOM 3791 C C . ARG B 1 27 ? 4.973 -38.812 -28.188 1 30.05 27 ARG B C 1
ATOM 3793 O O . ARG B 1 27 ? 5.809 -38.531 -29.047 1 30.05 27 ARG B O 1
ATOM 3800 N N . ARG B 1 28 ? 3.99 -38.031 -27.828 1 33.91 28 ARG B N 1
ATOM 3801 C CA . ARG B 1 28 ? 3.842 -36.781 -28.578 1 33.91 28 ARG B CA 1
ATOM 3802 C C . ARG B 1 28 ? 4.789 -35.688 -28.047 1 33.91 28 ARG B C 1
ATOM 3804 O O . ARG B 1 28 ? 5.188 -34.781 -28.781 1 33.91 28 ARG B O 1
ATOM 3811 N N . ILE B 1 29 ? 5.039 -35.75 -26.797 1 34.06 29 ILE B N 1
ATOM 3812 C CA . ILE B 1 29 ? 5.879 -34.719 -26.203 1 34.06 29 ILE B CA 1
ATOM 3813 C C . ILE B 1 29 ? 7.32 -34.906 -26.672 1 34.06 29 ILE B C 1
ATOM 3815 O O . ILE B 1 29 ? 8.07 -33.906 -26.766 1 34.06 29 ILE B O 1
ATOM 3819 N N . THR B 1 30 ? 7.707 -36.125 -26.938 1 32.69 30 THR B N 1
ATOM 3820 C CA . THR B 1 30 ? 9.086 -36.344 -27.359 1 32.69 30 THR B CA 1
ATOM 3821 C C . THR B 1 30 ? 9.375 -35.594 -28.656 1 32.69 30 THR B C 1
ATOM 3823 O O . THR B 1 30 ? 10.516 -35.219 -28.922 1 32.69 30 THR B O 1
ATOM 3826 N N . SER B 1 31 ? 8.328 -35.5 -29.453 1 33.84 31 SER B N 1
ATOM 3827 C CA . SER B 1 31 ? 8.648 -34.875 -30.734 1 33.84 31 SER B CA 1
ATOM 3828 C C . SER B 1 31 ? 8.828 -33.375 -30.578 1 33.84 31 SER B C 1
ATOM 3830 O O . SER B 1 31 ? 9.367 -32.719 -31.453 1 33.84 31 SER B O 1
ATOM 3832 N N . LEU B 1 32 ? 8.32 -32.812 -29.516 1 38.84 32 LEU B N 1
ATOM 3833 C CA . LEU B 1 32 ? 8.344 -31.375 -29.344 1 38.84 32 LEU B CA 1
ATOM 3834 C C . LEU B 1 32 ? 9.719 -30.906 -28.906 1 38.84 32 LEU B C 1
ATOM 3836 O O . LEU B 1 32 ? 10.047 -29.719 -29.031 1 38.84 32 LEU B O 1
ATOM 3840 N N . THR B 1 33 ? 10.469 -31.75 -28.25 1 35.59 33 THR B N 1
ATOM 3841 C CA . THR B 1 33 ? 11.75 -31.344 -27.672 1 35.59 33 THR B CA 1
ATOM 3842 C C . THR B 1 33 ? 12.742 -30.953 -28.766 1 35.59 33 THR B C 1
ATOM 3844 O O . THR B 1 33 ? 13.812 -30.422 -28.484 1 35.59 33 THR B O 1
ATOM 3847 N N . THR B 1 34 ? 12.547 -31.578 -29.875 1 37.06 34 THR B N 1
ATOM 3848 C CA . THR B 1 34 ? 13.586 -31.344 -30.891 1 37.06 34 THR B CA 1
ATOM 3849 C C . THR B 1 34 ? 13.32 -30.031 -31.641 1 37.06 34 THR B C 1
ATOM 3851 O O . THR B 1 34 ? 14.078 -29.672 -32.531 1 37.06 34 THR B O 1
ATOM 3854 N N . HIS B 1 35 ? 12.18 -29.453 -31.281 1 37.25 35 HIS B N 1
ATOM 3855 C CA . HIS B 1 35 ? 11.836 -28.359 -32.156 1 37.25 35 HIS B CA 1
ATOM 3856 C C . HIS B 1 35 ? 12.125 -27.016 -31.5 1 37.25 35 HIS B C 1
ATOM 3858 O O . HIS B 1 35 ? 12.164 -26.906 -30.266 1 37.25 35 HIS B O 1
ATOM 3864 N N . THR B 1 36 ? 12.664 -26.062 -32.281 1 39.41 36 THR B N 1
ATOM 3865 C CA . THR B 1 36 ? 12.867 -24.688 -31.828 1 39.41 36 THR B CA 1
ATOM 3866 C C . THR B 1 36 ? 11.57 -24.094 -31.281 1 39.41 36 THR B C 1
ATOM 3868 O O . THR B 1 36 ? 10.477 -24.547 -31.641 1 39.41 36 THR B O 1
ATOM 3871 N N . PRO B 1 37 ? 11.641 -23.203 -30.359 1 40.5 37 PRO B N 1
ATOM 3872 C CA . PRO B 1 37 ? 10.438 -22.594 -29.781 1 40.5 37 PRO B CA 1
ATOM 3873 C C . PRO B 1 37 ? 9.375 -22.281 -30.844 1 40.5 37 PRO B C 1
ATOM 3875 O O . PRO B 1 37 ? 8.195 -22.578 -30.641 1 40.5 37 PRO B O 1
ATOM 3878 N N . PRO B 1 38 ? 9.719 -21.719 -31.984 1 39.31 38 PRO B N 1
ATOM 3879 C CA . PRO B 1 38 ? 8.656 -21.5 -32.969 1 39.31 38 PRO B CA 1
ATOM 3880 C C . PRO B 1 38 ? 7.965 -22.797 -33.406 1 39.31 38 PRO B C 1
ATOM 3882 O O . PRO B 1 38 ? 6.75 -22.812 -33.594 1 39.31 38 PRO B O 1
ATOM 3885 N N . ALA B 1 39 ? 8.773 -23.766 -33.469 1 41.28 39 ALA B N 1
ATOM 3886 C CA . ALA B 1 39 ? 8.203 -25.031 -33.938 1 41.28 39 ALA B CA 1
ATOM 3887 C C . ALA B 1 39 ? 7.258 -25.625 -32.906 1 41.28 39 ALA B C 1
ATOM 3889 O O . ALA B 1 39 ? 6.207 -26.172 -33.25 1 41.28 39 ALA B O 1
ATOM 3890 N N . VAL B 1 40 ? 7.641 -25.438 -31.719 1 44.44 40 VAL B N 1
ATOM 3891 C CA . VAL B 1 40 ? 6.773 -25.922 -30.656 1 44.44 40 VAL B CA 1
ATOM 3892 C C . VAL B 1 40 ? 5.453 -25.156 -30.672 1 44.44 40 VAL B C 1
ATOM 3894 O O . VAL B 1 40 ? 4.379 -25.75 -30.547 1 44.44 40 VAL B O 1
ATOM 3897 N N . LEU B 1 41 ? 5.672 -23.906 -30.844 1 45.06 41 LEU B N 1
ATOM 3898 C CA . LEU B 1 41 ? 4.48 -23.062 -30.938 1 45.06 41 LEU B CA 1
ATOM 3899 C C . LEU B 1 41 ? 3.639 -23.438 -32.156 1 45.06 41 LEU B C 1
ATOM 3901 O O . LEU B 1 41 ? 2.41 -23.484 -32.062 1 45.06 41 LEU B O 1
ATOM 3905 N N . LEU B 1 42 ? 4.348 -23.656 -33.25 1 42.41 42 LEU B N 1
ATOM 3906 C CA . LEU B 1 42 ? 3.66 -24.047 -34.469 1 42.41 42 LEU B CA 1
ATOM 3907 C C . LEU B 1 42 ? 2.947 -25.391 -34.281 1 42.41 42 LEU B C 1
ATOM 3909 O O . LEU B 1 42 ? 1.832 -25.578 -34.781 1 42.41 42 LEU B O 1
ATOM 3913 N N . LEU B 1 43 ? 3.635 -26.188 -33.688 1 42.72 43 LEU B N 1
ATOM 3914 C CA . LEU B 1 43 ? 3.029 -27.5 -33.469 1 42.72 43 LEU B CA 1
ATOM 3915 C C . LEU B 1 43 ? 1.826 -27.391 -32.531 1 42.72 43 LEU B C 1
ATOM 3917 O O . LEU B 1 43 ? 0.839 -28.109 -32.688 1 42.72 43 LEU B O 1
ATOM 3921 N N . LEU B 1 44 ? 2.117 -26.453 -31.688 1 41.91 44 LEU B N 1
ATOM 3922 C CA . LEU B 1 44 ? 0.987 -26.219 -30.797 1 41.91 44 LEU B CA 1
ATOM 3923 C C . LEU B 1 44 ? -0.146 -25.516 -31.531 1 41.91 44 LEU B C 1
ATOM 3925 O O . LEU B 1 44 ? -1.32 -25.812 -31.312 1 41.91 44 LEU B O 1
ATOM 3929 N N . VAL B 1 45 ? 0.253 -24.438 -32.406 1 40.09 45 VAL B N 1
ATOM 3930 C CA . VAL B 1 45 ? -0.713 -23.688 -33.188 1 40.09 45 VAL B CA 1
ATOM 3931 C C . VAL B 1 45 ? -1.252 -24.578 -34.312 1 40.09 45 VAL B C 1
ATOM 3933 O O . VAL B 1 45 ? -2.426 -24.484 -34.688 1 40.09 45 VAL B O 1
ATOM 3936 N N . HIS B 1 46 ? -0.43 -25.312 -34.938 1 37.12 46 HIS B N 1
ATOM 3937 C CA . HIS B 1 46 ? -0.924 -26.141 -36.031 1 37.12 46 HIS B CA 1
ATOM 3938 C C . HIS B 1 46 ? -2.033 -27.078 -35.562 1 37.12 46 HIS B C 1
ATOM 3940 O O . HIS B 1 46 ? -2.824 -27.562 -36.375 1 37.12 46 HIS B O 1
ATOM 3946 N N . GLU B 1 47 ? -1.899 -27.516 -34.406 1 34.5 47 GLU B N 1
ATOM 3947 C CA . GLU B 1 47 ? -3.102 -28.266 -34.062 1 34.5 47 GLU B CA 1
ATOM 3948 C C . GLU B 1 47 ? -4.312 -27.344 -33.938 1 34.5 47 GLU B C 1
ATOM 3950 O O . GLU B 1 47 ? -5.449 -27.797 -33.844 1 34.5 47 GLU B O 1
ATOM 3955 N N . VAL B 1 48 ? -4.105 -26.031 -33.719 1 32.12 48 VAL B N 1
ATOM 3956 C CA . VAL B 1 48 ? -5.152 -25.031 -33.875 1 32.12 48 VAL B CA 1
ATOM 3957 C C . VAL B 1 48 ? -5.297 -24.656 -35.344 1 32.12 48 VAL B C 1
ATOM 3959 O O . VAL B 1 48 ? -4.438 -23.984 -35.906 1 32.12 48 VAL B O 1
ATOM 3962 N N . ASP B 1 49 ? -5.398 -25.469 -36.375 1 30.67 49 ASP B N 1
ATOM 3963 C CA . ASP B 1 49 ? -5.43 -25.328 -37.812 1 30.67 49 ASP B CA 1
ATOM 3964 C C . ASP B 1 49 ? -6.09 -24.016 -38.219 1 30.67 49 ASP B C 1
ATOM 3966 O O . ASP B 1 49 ? -5.531 -23.25 -39 1 30.67 49 ASP B O 1
ATOM 3970 N N . SER B 1 50 ? -7.469 -24.094 -38.719 1 27.59 50 SER B N 1
ATOM 3971 C CA . SER B 1 50 ? -8.18 -23.531 -39.875 1 27.59 50 SER B CA 1
ATOM 3972 C C . SER B 1 50 ? -8.422 -22.031 -39.688 1 27.59 50 SER B C 1
ATOM 3974 O O . SER B 1 50 ? -8.93 -21.359 -40.594 1 27.59 50 SER B O 1
ATOM 3976 N N . ILE B 1 51 ? -8.859 -21.469 -38.531 1 26.67 51 ILE B N 1
ATOM 3977 C CA . ILE B 1 51 ? -9.711 -20.281 -38.625 1 26.67 51 ILE B CA 1
ATOM 3978 C C . ILE B 1 51 ? -8.852 -19.031 -38.5 1 26.67 51 ILE B C 1
ATOM 3980 O O . ILE B 1 51 ? -8.586 -18.547 -37.406 1 26.67 51 ILE B O 1
ATOM 3984 N N . ARG B 1 52 ? -7.719 -18.891 -39.156 1 28.56 52 ARG B N 1
ATOM 3985 C CA . ARG B 1 52 ? -6.879 -17.703 -39.031 1 28.56 52 ARG B CA 1
ATOM 3986 C C . ARG B 1 52 ? -7.586 -16.469 -39.562 1 28.56 52 ARG B C 1
ATOM 3988 O O . ARG B 1 52 ? -7.625 -16.266 -40.781 1 28.56 52 ARG B O 1
ATOM 3995 N N . ARG B 1 53 ? -8.781 -15.93 -39.094 1 26.62 53 ARG B N 1
ATOM 3996 C CA . ARG B 1 53 ? -9.219 -14.695 -39.719 1 26.62 53 ARG B CA 1
ATOM 3997 C C . ARG B 1 53 ? -8.305 -13.531 -39.344 1 26.62 53 ARG B C 1
ATOM 3999 O O . ARG B 1 53 ? -7.68 -13.547 -38.281 1 26.62 53 ARG B O 1
ATOM 4006 N N . PRO B 1 54 ? -7.938 -12.539 -40.312 1 25.86 54 PRO B N 1
ATOM 4007 C CA . PRO B 1 54 ? -7.141 -11.312 -40.219 1 25.86 54 PRO B CA 1
ATOM 4008 C C . PRO B 1 54 ? -7.609 -10.367 -39.125 1 25.86 54 PRO B C 1
ATOM 4010 O O . PRO B 1 54 ? -8.719 -9.836 -39.188 1 25.86 54 PRO B O 1
ATOM 4013 N N . TYR B 1 55 ? -7.656 -10.641 -37.938 1 27.25 55 TYR B N 1
ATOM 4014 C CA . TYR B 1 55 ? -8.211 -9.727 -36.938 1 27.25 55 TYR B CA 1
ATOM 4015 C C . TYR B 1 55 ? -7.344 -8.484 -36.781 1 27.25 55 TYR B C 1
ATOM 4017 O O . TYR B 1 55 ? -7.477 -7.738 -35.812 1 27.25 55 TYR B O 1
ATOM 4025 N N . MET B 1 56 ? -6.477 -8.016 -37.719 1 26.69 56 MET B N 1
ATOM 4026 C CA . MET B 1 56 ? -5.68 -6.836 -37.375 1 26.69 56 MET B CA 1
ATOM 4027 C C . MET B 1 56 ? -6.578 -5.637 -37.094 1 26.69 56 MET B C 1
ATOM 4029 O O . MET B 1 56 ? -6.086 -4.551 -36.781 1 26.69 56 MET B O 1
ATOM 4033 N N . GLN B 1 57 ? -7.797 -5.555 -37.625 1 24.52 57 GLN B N 1
ATOM 4034 C CA . GLN B 1 57 ? -8.391 -4.227 -37.75 1 24.52 57 GLN B CA 1
ATOM 4035 C C . GLN B 1 57 ? -8.773 -3.68 -36.375 1 24.52 57 GLN B C 1
ATOM 4037 O O . GLN B 1 57 ? -9.305 -2.57 -36.281 1 24.52 57 GLN B O 1
ATOM 4042 N N . TYR B 1 58 ? -8.883 -4.543 -35.375 1 26.78 58 TYR B N 1
ATOM 4043 C CA . TYR B 1 58 ? -9.617 -4.016 -34.25 1 26.78 58 TYR B CA 1
ATOM 4044 C C . TYR B 1 58 ? -8.781 -3.006 -33.469 1 26.78 58 TYR B C 1
ATOM 4046 O O . TYR B 1 58 ? -9.156 -2.594 -32.375 1 26.78 58 TYR B O 1
ATOM 4054 N N . ALA B 1 59 ? -7.633 -2.602 -33.875 1 26.98 59 ALA B N 1
ATOM 4055 C CA . ALA B 1 59 ? -6.906 -1.654 -33.031 1 26.98 59 ALA B CA 1
ATOM 4056 C C . ALA B 1 59 ? -7.719 -0.38 -32.812 1 26.98 59 ALA B C 1
ATOM 4058 O O . ALA B 1 59 ? -7.516 0.333 -31.828 1 26.98 59 ALA B O 1
ATOM 4059 N N . ALA B 1 60 ? -8.406 0.187 -33.844 1 29.08 60 ALA B N 1
ATOM 4060 C CA . ALA B 1 60 ? -8.594 1.636 -33.844 1 29.08 60 ALA B CA 1
ATOM 4061 C C . ALA B 1 60 ? -9.641 2.061 -32.812 1 29.08 60 ALA B C 1
ATOM 4063 O O . ALA B 1 60 ? -9.609 3.191 -32.344 1 29.08 60 ALA B O 1
ATOM 4064 N N . MET B 1 61 ? -10.828 1.435 -32.844 1 27.11 61 MET B N 1
ATOM 4065 C CA . MET B 1 61 ? -11.977 2.201 -32.375 1 27.11 61 MET B CA 1
ATOM 4066 C C . MET B 1 61 ? -12 2.26 -30.859 1 27.11 61 MET B C 1
ATOM 4068 O O . MET B 1 61 ? -13.023 2.602 -30.266 1 27.11 61 MET B O 1
ATOM 4072 N N . ALA B 1 62 ? -11.195 1.53 -30.219 1 29.95 62 ALA B N 1
ATOM 4073 C CA . ALA B 1 62 ? -11.633 1.586 -28.828 1 29.95 62 ALA B CA 1
ATOM 4074 C C . ALA B 1 62 ? -11.82 3.029 -28.375 1 29.95 62 ALA B C 1
ATOM 4076 O O . ALA B 1 62 ? -10.914 3.854 -28.5 1 29.95 62 ALA B O 1
ATOM 4077 N N . GLY B 1 63 ? -13.039 3.535 -28.516 1 30.05 63 GLY B N 1
ATOM 4078 C CA . GLY B 1 63 ? -13.547 4.785 -27.969 1 30.05 63 GLY B CA 1
ATOM 4079 C C . GLY B 1 63 ? -12.992 5.094 -26.594 1 30.05 63 GLY B C 1
ATOM 4080 O O . GLY B 1 63 ? -12.742 4.18 -25.797 1 30.05 63 GLY B O 1
ATOM 4081 N N . GLN B 1 64 ? -12.344 6.168 -26.406 1 32.78 64 GLN B N 1
ATOM 4082 C CA . GLN B 1 64 ? -11.742 6.898 -25.297 1 32.78 64 GLN B CA 1
ATOM 4083 C C . GLN B 1 64 ? -12.672 6.938 -24.094 1 32.78 64 GLN B C 1
ATOM 4085 O O . GLN B 1 64 ? -13.273 7.977 -23.797 1 32.78 64 GLN B O 1
ATOM 4090 N N . THR B 1 65 ? -13.75 6.254 -24.047 1 33.44 65 THR B N 1
ATOM 4091 C CA . THR B 1 65 ? -14.383 6.609 -22.781 1 33.44 65 THR B CA 1
ATOM 4092 C C . THR B 1 65 ? -13.375 6.539 -21.641 1 33.44 65 THR B C 1
ATOM 4094 O O . THR B 1 65 ? -12.641 5.559 -21.516 1 33.44 65 THR B O 1
ATOM 4097 N N . ARG B 1 66 ? -13.039 7.586 -21.109 1 37.84 66 ARG B N 1
ATOM 4098 C CA . ARG B 1 66 ? -12.102 7.801 -20 1 37.84 66 ARG B CA 1
ATOM 4099 C C . ARG B 1 66 ? -12.391 6.852 -18.844 1 37.84 66 ARG B C 1
ATOM 4101 O O . ARG B 1 66 ? -13.398 6.996 -18.156 1 37.84 66 ARG B O 1
ATOM 4108 N N . PRO B 1 67 ? -12.336 5.445 -18.844 1 47.06 67 PRO B N 1
ATOM 4109 C CA . PRO B 1 67 ? -12.469 4.609 -17.641 1 47.06 67 PRO B CA 1
ATOM 4110 C C . PRO B 1 67 ? -11.992 5.309 -16.375 1 47.06 67 PRO B C 1
ATOM 4112 O O . PRO B 1 67 ? -11.117 6.18 -16.438 1 47.06 67 PRO B O 1
ATOM 4115 N N . ASP B 1 68 ? -12.906 5.551 -15.5 1 56.47 68 ASP B N 1
ATOM 4116 C CA . ASP B 1 68 ? -12.648 6.145 -14.188 1 56.47 68 ASP B CA 1
ATOM 4117 C C . ASP B 1 68 ? -11.359 5.609 -13.578 1 56.47 68 ASP B C 1
ATOM 4119 O O . ASP B 1 68 ? -11.391 4.805 -12.648 1 56.47 68 ASP B O 1
ATOM 4123 N N . THR B 1 69 ? -10.219 6.02 -14.172 1 81.56 69 THR B N 1
ATOM 4124 C CA . THR B 1 69 ? -8.891 5.41 -14.172 1 81.56 69 THR B CA 1
ATOM 4125 C C . THR B 1 69 ? -8.172 5.676 -12.852 1 81.56 69 THR B C 1
ATOM 4127 O O . THR B 1 69 ? -7.512 4.789 -12.312 1 81.56 69 THR B O 1
ATOM 4130 N N . SER B 1 70 ? -8.766 6.805 -12.242 1 88.31 70 SER B N 1
ATOM 4131 C CA . SER B 1 70 ? -8.031 7.078 -11.016 1 88.31 70 SER B CA 1
ATOM 4132 C C . SER B 1 70 ? -8.57 6.254 -9.852 1 88.31 70 SER B C 1
ATOM 4134 O O . SER B 1 70 ? -7.801 5.758 -9.023 1 88.31 70 SER B O 1
ATOM 4136 N N . LEU B 1 71 ? -9.945 6.098 -9.914 1 91.06 71 LEU B N 1
ATOM 4137 C CA . LEU B 1 71 ? -10.578 5.297 -8.875 1 91.06 71 LEU B CA 1
ATOM 4138 C C . LEU B 1 71 ? -10.148 3.836 -8.977 1 91.06 71 LEU B C 1
ATOM 4140 O O . LEU B 1 71 ? -9.844 3.199 -7.969 1 91.06 71 LEU B O 1
ATOM 4144 N N . ASP B 1 72 ? -10.117 3.334 -10.18 1 90.94 72 ASP B N 1
ATOM 4145 C CA . ASP B 1 72 ? -9.703 1.95 -10.391 1 90.94 72 ASP B CA 1
ATOM 4146 C C . ASP B 1 72 ? -8.234 1.75 -10.008 1 90.94 72 ASP B C 1
ATOM 4148 O O . ASP B 1 72 ? -7.902 0.812 -9.281 1 90.94 72 ASP B O 1
ATOM 4152 N N . LEU B 1 73 ? -7.441 2.67 -10.5 1 93.44 73 LEU B N 1
ATOM 4153 C CA . LEU B 1 73 ? -6.02 2.584 -10.172 1 93.44 73 LEU B CA 1
ATOM 4154 C C . LEU B 1 73 ? -5.805 2.654 -8.664 1 93.44 73 LEU B C 1
ATOM 4156 O O . LEU B 1 73 ? -5.047 1.858 -8.102 1 93.44 73 LEU B O 1
ATOM 4160 N N . GLY B 1 74 ? -6.465 3.58 -8.023 1 94.31 74 GLY B N 1
ATOM 4161 C CA . GLY B 1 74 ? -6.344 3.727 -6.578 1 94.31 74 GLY B CA 1
ATOM 4162 C C . GLY B 1 74 ? -6.754 2.48 -5.816 1 94.31 74 GLY B C 1
ATOM 4163 O O . GLY B 1 74 ? -6.102 2.096 -4.848 1 94.31 74 GLY B O 1
ATOM 4164 N N . PHE B 1 75 ? -7.816 1.91 -6.23 1 93.94 75 PHE B N 1
ATOM 4165 C CA . PHE B 1 75 ? -8.289 0.69 -5.582 1 93.94 75 PHE B CA 1
ATOM 4166 C C . PHE B 1 75 ? -7.234 -0.407 -5.664 1 93.94 75 PHE B C 1
ATOM 4168 O O . PHE B 1 75 ? -6.898 -1.028 -4.652 1 93.94 75 PHE B O 1
ATOM 4175 N N . TRP B 1 76 ? -6.746 -0.607 -6.848 1 95.12 76 TRP B N 1
ATOM 4176 C CA . TRP B 1 76 ? -5.785 -1.687 -7.043 1 95.12 76 TRP B CA 1
ATOM 4177 C C . TRP B 1 76 ? -4.473 -1.385 -6.328 1 95.12 76 TRP B C 1
ATOM 4179 O O . TRP B 1 76 ? -3.809 -2.295 -5.824 1 95.12 76 TRP B O 1
ATOM 4189 N N . MET B 1 77 ? -4.047 -0.136 -6.277 1 96.12 77 MET B N 1
ATOM 4190 C CA . MET B 1 77 ? -2.857 0.244 -5.52 1 96.12 77 MET B CA 1
ATOM 4191 C C . MET B 1 77 ? -3.027 -0.091 -4.039 1 96.12 77 MET B C 1
ATOM 4193 O O . MET B 1 77 ? -2.166 -0.74 -3.443 1 96.12 77 MET B O 1
ATOM 4197 N N . ARG B 1 78 ? -4.141 0.252 -3.48 1 94.38 78 ARG B N 1
ATOM 4198 C CA . ARG B 1 78 ? -4.414 0.062 -2.061 1 94.38 78 ARG B CA 1
ATOM 4199 C C . ARG B 1 78 ? -4.422 -1.419 -1.697 1 94.38 78 ARG B C 1
ATOM 4201 O O . ARG B 1 78 ? -4.043 -1.793 -0.587 1 94.38 78 ARG B O 1
ATOM 4208 N N . HIS B 1 79 ? -4.703 -2.217 -2.66 1 94.12 79 HIS B N 1
ATOM 4209 C CA . HIS B 1 79 ? -4.906 -3.621 -2.328 1 94.12 79 HIS B CA 1
ATOM 4210 C C . HIS B 1 79 ? -3.689 -4.457 -2.713 1 94.12 79 HIS B C 1
ATOM 4212 O O . HIS B 1 79 ? -3.555 -5.602 -2.275 1 94.12 79 HIS B O 1
ATOM 4218 N N . SER B 1 80 ? -2.826 -3.885 -3.469 1 96.81 80 SER B N 1
ATOM 4219 C CA . SER B 1 80 ? -1.778 -4.762 -3.984 1 96.81 80 SER B CA 1
ATOM 4220 C C . SER B 1 80 ? -0.401 -4.316 -3.506 1 96.81 80 SER B C 1
ATOM 4222 O O . SER B 1 80 ? 0.482 -5.145 -3.279 1 96.81 80 SER B O 1
ATOM 4224 N N . ILE B 1 81 ? -0.196 -3.059 -3.299 1 97.62 81 ILE B N 1
ATOM 4225 C CA . ILE B 1 81 ? 1.151 -2.539 -3.092 1 97.62 81 ILE B CA 1
ATOM 4226 C C . ILE B 1 81 ? 1.695 -3.035 -1.754 1 97.62 81 ILE B C 1
ATOM 4228 O O . ILE B 1 81 ? 2.82 -3.535 -1.681 1 97.62 81 ILE B O 1
ATOM 4232 N N . SER B 1 82 ? 0.892 -2.877 -0.718 1 96.56 82 SER B N 1
ATOM 4233 C CA . SER B 1 82 ? 1.381 -3.203 0.618 1 96.56 82 SER B CA 1
ATOM 4234 C C . SER B 1 82 ? 1.768 -4.676 0.72 1 96.56 82 SER B C 1
ATOM 4236 O O . SER B 1 82 ? 2.855 -5.004 1.196 1 96.56 82 SER B O 1
ATOM 4238 N N . PRO B 1 83 ? 0.931 -5.605 0.256 1 97.62 83 PRO B N 1
ATOM 4239 C CA . PRO B 1 83 ? 1.35 -7.008 0.317 1 97.62 83 PRO B CA 1
ATOM 4240 C C . PRO B 1 83 ? 2.615 -7.281 -0.493 1 97.62 83 PRO B C 1
ATOM 4242 O O . PRO B 1 83 ? 3.508 -7.992 -0.027 1 97.62 83 PRO B O 1
ATOM 4245 N N . ILE B 1 84 ? 2.711 -6.75 -1.663 1 98.25 84 ILE B N 1
ATOM 4246 C CA . ILE B 1 84 ? 3.883 -6.984 -2.5 1 98.25 84 ILE B CA 1
ATOM 4247 C C . ILE B 1 84 ? 5.129 -6.426 -1.813 1 98.25 84 ILE B C 1
ATOM 4249 O O . ILE B 1 84 ? 6.172 -7.082 -1.778 1 98.25 84 ILE B O 1
ATOM 4253 N N . LEU B 1 85 ? 4.965 -5.25 -1.23 1 98 85 LEU B N 1
ATOM 4254 C CA . LEU B 1 85 ? 6.09 -4.633 -0.537 1 98 85 LEU B CA 1
ATOM 4255 C C . LEU B 1 85 ? 6.488 -5.453 0.687 1 98 85 LEU B C 1
ATOM 4257 O O . LEU B 1 85 ? 7.676 -5.551 1.013 1 98 85 LEU B O 1
ATOM 4261 N N . ALA B 1 86 ? 5.508 -5.977 1.419 1 97.19 86 ALA B N 1
ATOM 4262 C CA . ALA B 1 86 ? 5.812 -6.844 2.557 1 97.19 86 ALA B CA 1
ATOM 4263 C C . ALA B 1 86 ? 6.707 -8.008 2.137 1 97.19 86 ALA B C 1
ATOM 4265 O O . ALA B 1 86 ? 7.684 -8.32 2.822 1 97.19 86 ALA B O 1
ATOM 4266 N N . PHE B 1 87 ? 6.453 -8.617 0.994 1 97.62 87 PHE B N 1
ATOM 4267 C CA . PHE B 1 87 ? 7.254 -9.727 0.485 1 97.62 87 PHE B CA 1
ATOM 4268 C C . PHE B 1 87 ? 8.641 -9.25 0.072 1 97.62 87 PHE B C 1
ATOM 4270 O O . PHE B 1 87 ? 9.641 -9.883 0.402 1 97.62 87 PHE B O 1
ATOM 4277 N N . LEU B 1 88 ? 8.688 -8.141 -0.664 1 98 88 LEU B N 1
ATOM 4278 C CA . LEU B 1 88 ? 9.969 -7.621 -1.124 1 98 88 LEU B CA 1
ATOM 4279 C C . LEU B 1 88 ? 10.883 -7.32 0.055 1 98 88 LEU B C 1
ATOM 4281 O O . LEU B 1 88 ? 12.07 -7.648 0.019 1 98 88 LEU B O 1
ATOM 4285 N N . ARG B 1 89 ? 10.32 -6.734 1.035 1 95.88 89 ARG B N 1
ATOM 4286 C CA . ARG B 1 89 ? 11.109 -6.359 2.207 1 95.88 89 ARG B CA 1
ATOM 4287 C C . ARG B 1 89 ? 11.539 -7.59 2.994 1 95.88 89 ARG B C 1
ATOM 4289 O O . ARG B 1 89 ? 12.68 -7.668 3.455 1 95.88 89 ARG B O 1
ATOM 4296 N N . ALA B 1 90 ? 10.664 -8.555 3.176 1 93.62 90 ALA B N 1
ATOM 4297 C CA . ALA B 1 90 ? 10.969 -9.766 3.934 1 93.62 90 ALA B CA 1
ATOM 4298 C C . ALA B 1 90 ? 12.031 -10.602 3.227 1 93.62 90 ALA B C 1
ATOM 4300 O O . ALA B 1 90 ? 12.859 -11.25 3.877 1 93.62 90 ALA B O 1
ATOM 4301 N N . ALA B 1 91 ? 11.992 -10.633 1.91 1 94.44 91 ALA B N 1
ATOM 4302 C CA . ALA B 1 91 ? 12.945 -11.43 1.134 1 94.44 91 ALA B CA 1
ATOM 4303 C C . ALA B 1 91 ? 14.375 -10.984 1.399 1 94.44 91 ALA B C 1
ATOM 4305 O O . ALA B 1 91 ? 15.305 -11.789 1.333 1 94.44 91 ALA B O 1
ATOM 4306 N N . GLY B 1 92 ? 14.625 -9.609 1.597 1 91.75 92 GLY B N 1
ATOM 4307 C CA . GLY B 1 92 ? 15.938 -9.086 1.948 1 91.75 92 GLY B CA 1
ATOM 4308 C C . GLY B 1 92 ? 16.875 -8.969 0.759 1 91.75 92 GLY B C 1
ATOM 4309 O O . GLY B 1 92 ? 18.047 -8.625 0.916 1 91.75 92 GLY B O 1
ATOM 4310 N N . ALA B 1 93 ? 16.406 -9.305 -0.404 1 91.94 93 ALA B N 1
ATOM 4311 C CA . ALA B 1 93 ? 17.25 -9.32 -1.594 1 91.94 93 ALA B CA 1
ATOM 4312 C C . ALA B 1 93 ? 17.125 -8.016 -2.377 1 91.94 93 ALA B C 1
ATOM 4314 O O . ALA B 1 93 ? 17.891 -7.781 -3.324 1 91.94 93 ALA B O 1
ATOM 4315 N N . TYR B 1 94 ? 16.281 -7.133 -1.977 1 97.38 94 TYR B N 1
ATOM 4316 C CA . TYR B 1 94 ? 15.961 -5.953 -2.773 1 97.38 94 TYR B CA 1
ATOM 4317 C C . TYR B 1 94 ? 16.328 -4.676 -2.027 1 97.38 94 TYR B C 1
ATOM 4319 O O . TYR B 1 94 ? 15.906 -4.469 -0.889 1 97.38 94 TYR B O 1
ATOM 4327 N N . SER B 1 95 ? 17.094 -3.818 -2.693 1 97.5 95 SER B N 1
ATOM 4328 C CA . SER B 1 95 ? 17.312 -2.486 -2.146 1 97.5 95 SER B CA 1
ATOM 4329 C C . SER B 1 95 ? 16.047 -1.641 -2.197 1 97.5 95 SER B C 1
ATOM 4331 O O . SER B 1 95 ? 15.078 -2.014 -2.854 1 97.5 95 SER B O 1
ATOM 4333 N N . ALA B 1 96 ? 16.078 -0.531 -1.506 1 96.94 96 ALA B N 1
ATOM 4334 C CA . ALA B 1 96 ? 14.945 0.383 -1.561 1 96.94 96 ALA B CA 1
ATOM 4335 C C . ALA B 1 96 ? 14.68 0.844 -2.992 1 96.94 96 ALA B C 1
ATOM 4337 O O . ALA B 1 96 ? 13.523 0.966 -3.406 1 96.94 96 ALA B O 1
ATOM 4338 N N . ALA B 1 97 ? 15.727 1.147 -3.674 1 97.44 97 ALA B N 1
ATOM 4339 C CA . ALA B 1 97 ? 15.609 1.572 -5.066 1 97.44 97 ALA B CA 1
ATOM 4340 C C . ALA B 1 97 ? 14.977 0.475 -5.922 1 97.44 97 ALA B C 1
ATOM 4342 O O . ALA B 1 97 ? 14.141 0.753 -6.781 1 97.44 97 ALA B O 1
ATOM 4343 N N . ASP B 1 98 ? 15.391 -0.819 -5.672 1 98.12 98 ASP B N 1
ATOM 4344 C CA . ASP B 1 98 ? 14.797 -1.944 -6.387 1 98.12 98 ASP B CA 1
ATOM 4345 C C . ASP B 1 98 ? 13.297 -2.023 -6.133 1 98.12 98 ASP B C 1
ATOM 4347 O O . ASP B 1 98 ? 12.516 -2.207 -7.07 1 98.12 98 ASP B O 1
ATOM 4351 N N . GLN B 1 99 ? 12.945 -1.914 -4.879 1 98.31 99 GLN B N 1
ATOM 4352 C CA . GLN B 1 99 ? 11.539 -1.967 -4.5 1 98.31 99 GLN B CA 1
ATOM 4353 C C . GLN B 1 99 ? 10.742 -0.867 -5.195 1 98.31 99 GLN B C 1
ATOM 4355 O O . GLN B 1 99 ? 9.648 -1.117 -5.711 1 98.31 99 GLN B O 1
ATOM 4360 N N . GLY B 1 100 ? 11.312 0.368 -5.207 1 97.88 100 GLY B N 1
ATOM 4361 C CA . GLY B 1 100 ? 10.672 1.473 -5.902 1 97.88 100 GLY B CA 1
ATOM 4362 C C . GLY B 1 100 ? 10.453 1.202 -7.379 1 97.88 100 GLY B C 1
ATOM 4363 O O . GLY B 1 100 ? 9.398 1.528 -7.922 1 97.88 100 GLY B O 1
ATOM 4364 N N . GLU B 1 101 ? 11.383 0.569 -8 1 97.88 101 GLU B N 1
ATOM 4365 C CA . GLU B 1 101 ? 11.289 0.269 -9.43 1 97.88 101 GLU B CA 1
ATOM 4366 C C . GLU B 1 101 ? 10.203 -0.771 -9.703 1 97.88 101 GLU B C 1
ATOM 4368 O O . GLU B 1 101 ? 9.453 -0.649 -10.672 1 97.88 101 GLU B O 1
ATOM 4373 N N . HIS B 1 102 ? 10.148 -1.777 -8.898 1 98.44 102 HIS B N 1
ATOM 4374 C CA . HIS B 1 102 ? 9.133 -2.809 -9.086 1 98.44 102 HIS B CA 1
ATOM 4375 C C . HIS B 1 102 ? 7.734 -2.248 -8.875 1 98.44 102 HIS B C 1
ATOM 4377 O O . HIS B 1 102 ? 6.805 -2.594 -9.609 1 98.44 102 HIS B O 1
ATOM 4383 N N . ILE B 1 103 ? 7.586 -1.362 -7.887 1 98.12 103 ILE B N 1
ATOM 4384 C CA . ILE B 1 103 ? 6.289 -0.745 -7.633 1 98.12 103 ILE B CA 1
ATOM 4385 C C . ILE B 1 103 ? 5.93 0.19 -8.789 1 98.12 103 ILE B C 1
ATOM 4387 O O . ILE B 1 103 ? 4.766 0.269 -9.188 1 98.12 103 ILE B O 1
ATOM 4391 N N . ARG B 1 104 ? 6.914 0.882 -9.289 1 97.25 104 ARG B N 1
ATOM 4392 C CA . ARG B 1 104 ? 6.664 1.744 -10.445 1 97.25 104 ARG B CA 1
ATOM 4393 C C . ARG B 1 104 ? 6.137 0.939 -11.625 1 97.25 104 ARG B C 1
ATOM 4395 O O . ARG B 1 104 ? 5.152 1.33 -12.258 1 97.25 104 ARG B O 1
ATOM 4402 N N . ILE B 1 105 ? 6.758 -0.17 -11.969 1 97.19 105 ILE B N 1
ATOM 4403 C CA . ILE B 1 105 ? 6.336 -1.004 -13.086 1 97.19 105 ILE B CA 1
ATOM 4404 C C . ILE B 1 105 ? 4.918 -1.516 -12.844 1 97.19 105 ILE B C 1
ATOM 4406 O O . ILE B 1 105 ? 4.086 -1.508 -13.758 1 97.19 105 ILE B O 1
ATOM 4410 N N . LEU B 1 106 ? 4.648 -1.967 -11.641 1 97.38 106 LEU B N 1
ATOM 4411 C CA . LEU B 1 106 ? 3.318 -2.438 -11.273 1 97.38 106 LEU B CA 1
ATOM 4412 C C . LEU B 1 106 ? 2.271 -1.355 -11.516 1 97.38 106 LEU B C 1
ATOM 4414 O O . LEU B 1 106 ? 1.264 -1.6 -12.18 1 97.38 106 LEU B O 1
ATOM 4418 N N . CYS B 1 107 ? 2.525 -0.139 -11.039 1 95.94 107 CYS B N 1
ATOM 4419 C CA . CYS B 1 107 ? 1.554 0.948 -11.062 1 95.94 107 CYS B CA 1
ATOM 4420 C C . CYS B 1 107 ? 1.404 1.518 -12.469 1 95.94 107 CYS B C 1
ATOM 4422 O O . CYS B 1 107 ? 0.322 1.966 -12.852 1 95.94 107 CYS B O 1
ATOM 4424 N N . ASP B 1 108 ? 2.434 1.47 -13.258 1 95.12 108 ASP B N 1
ATOM 4425 C CA . ASP B 1 108 ? 2.418 2.145 -14.547 1 95.12 108 ASP B CA 1
ATOM 4426 C C . ASP B 1 108 ? 1.929 1.209 -15.648 1 95.12 108 ASP B C 1
ATOM 4428 O O . ASP B 1 108 ? 1.336 1.656 -16.641 1 95.12 108 ASP B O 1
ATOM 4432 N N . HIS B 1 109 ? 2.148 -0.115 -15.461 1 93.69 109 HIS B N 1
ATOM 4433 C CA . HIS B 1 109 ? 1.993 -0.953 -16.641 1 93.69 109 HIS B CA 1
ATOM 4434 C C . HIS B 1 109 ? 1.05 -2.121 -16.375 1 93.69 109 HIS B C 1
ATOM 4436 O O . HIS B 1 109 ? 0.45 -2.668 -17.297 1 93.69 109 HIS B O 1
ATOM 4442 N N . ILE B 1 110 ? 0.873 -2.492 -15.117 1 94.88 110 ILE B N 1
ATOM 4443 C CA . ILE B 1 110 ? 0.054 -3.664 -14.828 1 94.88 110 ILE B CA 1
ATOM 4444 C C . ILE B 1 110 ? -1.308 -3.223 -14.297 1 94.88 110 ILE B C 1
ATOM 4446 O O . ILE B 1 110 ? -2.336 -3.461 -14.938 1 94.88 110 ILE B O 1
ATOM 4450 N N . LEU B 1 111 ? -1.327 -2.434 -13.258 1 94.5 111 LEU B N 1
ATOM 4451 C CA . LEU B 1 111 ? -2.551 -2.113 -12.531 1 94.5 111 LEU B CA 1
ATOM 4452 C C . LEU B 1 111 ? -3.527 -1.35 -13.422 1 94.5 111 LEU B C 1
ATOM 4454 O O . LEU B 1 111 ? -4.738 -1.572 -13.352 1 94.5 111 LEU B O 1
ATOM 4458 N N . PRO B 1 112 ? -3.035 -0.451 -14.273 1 90.56 112 PRO B N 1
ATOM 4459 C CA . PRO B 1 112 ? -3.992 0.264 -15.125 1 90.56 112 PRO B CA 1
ATOM 4460 C C . PRO B 1 112 ? -4.742 -0.661 -16.078 1 90.56 112 PRO B C 1
ATOM 4462 O O . PRO B 1 112 ? -5.77 -0.272 -16.641 1 90.56 112 PRO B O 1
ATOM 4465 N N . ASN B 1 113 ? -4.258 -1.889 -16.203 1 84.25 113 ASN B N 1
ATOM 4466 C CA . ASN B 1 113 ? -4.801 -2.77 -17.234 1 84.25 113 ASN B CA 1
ATOM 4467 C C . ASN B 1 113 ? -5.527 -3.965 -16.625 1 84.25 113 ASN B C 1
ATOM 4469 O O . ASN B 1 113 ? -5.98 -4.855 -17.344 1 84.25 113 ASN B O 1
ATOM 4473 N N . ILE B 1 114 ? -5.641 -4.055 -15.359 1 87.94 114 ILE B N 1
ATOM 4474 C CA . ILE B 1 114 ? -6.246 -5.23 -14.742 1 87.94 114 ILE B CA 1
ATOM 4475 C C . ILE B 1 114 ? -7.766 -5.086 -14.742 1 87.94 114 ILE B C 1
ATOM 4477 O O . ILE B 1 114 ? -8.484 -6.035 -14.422 1 87.94 114 ILE B O 1
ATOM 4481 N N . GLY B 1 115 ? -8.305 -3.916 -15.125 1 82.56 115 GLY B N 1
ATOM 4482 C CA . GLY B 1 115 ? -9.742 -3.732 -15.234 1 82.56 115 GLY B CA 1
ATOM 4483 C C . GLY B 1 115 ? -10.328 -2.893 -14.117 1 82.56 115 GLY B C 1
ATOM 4484 O O . GLY B 1 115 ? -9.586 -2.383 -13.266 1 82.56 115 GLY B O 1
ATOM 4485 N N . PRO B 1 116 ? -11.609 -2.74 -14.141 1 86.38 116 PRO B N 1
ATOM 4486 C CA . PRO B 1 116 ? -12.258 -1.896 -13.141 1 86.38 116 PRO B CA 1
ATOM 4487 C C . PRO B 1 116 ? -12.25 -2.523 -11.742 1 86.38 116 PRO B C 1
ATOM 4489 O O . PRO B 1 116 ? -12.219 -3.75 -11.617 1 86.38 116 PRO B O 1
ATOM 4492 N N . ARG B 1 117 ? -12.289 -1.615 -10.758 1 89.31 117 ARG B N 1
ATOM 4493 C CA . ARG B 1 117 ? -12.422 -2.088 -9.383 1 89.31 117 ARG B CA 1
ATOM 4494 C C . ARG B 1 117 ? -13.742 -2.828 -9.18 1 89.31 117 ARG B C 1
ATOM 4496 O O . ARG B 1 117 ? -14.766 -2.453 -9.766 1 89.31 117 ARG B O 1
ATOM 4503 N N . PRO B 1 118 ? -13.789 -3.871 -8.398 1 87.38 118 PRO B N 1
ATOM 4504 C CA . PRO B 1 118 ? -15.055 -4.555 -8.102 1 87.38 118 PRO B CA 1
ATOM 4505 C C . PRO B 1 118 ? -15.977 -3.725 -7.219 1 87.38 118 PRO B C 1
ATOM 4507 O O . PRO B 1 118 ? -15.523 -3.08 -6.27 1 87.38 118 PRO B O 1
ATOM 4510 N N . THR B 1 119 ? -17.156 -3.678 -7.562 1 85.69 119 THR B N 1
ATOM 4511 C CA . THR B 1 119 ? -18.203 -3.025 -6.777 1 85.69 119 THR B CA 1
ATOM 4512 C C . THR B 1 119 ? -19.359 -3.977 -6.531 1 85.69 119 THR B C 1
ATOM 4514 O O . THR B 1 119 ? -19.391 -5.082 -7.078 1 85.69 119 THR B O 1
ATOM 4517 N N . ALA B 1 120 ? -20.234 -3.559 -5.676 1 80.69 120 ALA B N 1
ATOM 4518 C CA . ALA B 1 120 ? -21.422 -4.383 -5.406 1 80.69 120 ALA B CA 1
ATOM 4519 C C . ALA B 1 120 ? -22.219 -4.613 -6.68 1 80.69 120 ALA B C 1
ATOM 4521 O O . ALA B 1 120 ? -22.781 -5.699 -6.887 1 80.69 120 ALA B O 1
ATOM 4522 N N . SER B 1 121 ? -22.25 -3.58 -7.48 1 77.38 121 SER B N 1
ATOM 4523 C CA . SER B 1 121 ? -23.031 -3.664 -8.711 1 77.38 121 SER B CA 1
ATOM 4524 C C . SER B 1 121 ? -22.281 -4.434 -9.789 1 77.38 121 SER B C 1
ATOM 4526 O O . SER B 1 121 ? -22.891 -5.027 -10.68 1 77.38 121 SER B O 1
ATOM 4528 N N . HIS B 1 122 ? -21 -4.449 -9.672 1 78.5 122 HIS B N 1
ATOM 4529 C CA . HIS B 1 122 ? -20.156 -5.16 -10.625 1 78.5 122 HIS B CA 1
ATOM 4530 C C . HIS B 1 122 ? -19.062 -5.949 -9.906 1 78.5 122 HIS B C 1
ATOM 4532 O O . HIS B 1 122 ? -17.891 -5.574 -9.961 1 78.5 122 HIS B O 1
ATOM 4538 N N . PRO B 1 123 ? -19.484 -7.086 -9.422 1 79.94 123 PRO B N 1
ATOM 4539 C CA . PRO B 1 123 ? -18.531 -7.859 -8.609 1 79.94 123 PRO B CA 1
ATOM 4540 C C . PRO B 1 123 ? -17.625 -8.75 -9.453 1 79.94 123 PRO B C 1
ATOM 4542 O O . PRO B 1 123 ? -17.688 -9.977 -9.336 1 79.94 123 PRO B O 1
ATOM 4545 N N . ILE B 1 124 ? -16.828 -8.203 -10.219 1 74.69 124 ILE B N 1
ATOM 4546 C CA . ILE B 1 124 ? -15.945 -8.922 -11.133 1 74.69 124 ILE B CA 1
ATOM 4547 C C . ILE B 1 124 ? -15.039 -9.867 -10.344 1 74.69 124 ILE B C 1
ATOM 4549 O O . ILE B 1 124 ? -14.547 -9.508 -9.273 1 74.69 124 ILE B O 1
ATOM 4553 N N . LYS B 1 125 ? -14.914 -11.055 -10.945 1 81.5 125 LYS B N 1
ATOM 4554 C CA . LYS B 1 125 ? -14.078 -12.078 -10.328 1 81.5 125 LYS B CA 1
ATOM 4555 C C . LYS B 1 125 ? -13.039 -12.609 -11.312 1 81.5 125 LYS B C 1
ATOM 4557 O O . LYS B 1 125 ? -13.344 -12.82 -12.492 1 81.5 125 LYS B O 1
ATOM 4562 N N . SER B 1 126 ? -11.828 -12.789 -10.859 1 87.44 126 SER B N 1
ATOM 4563 C CA . SER B 1 126 ? -10.75 -13.398 -11.641 1 87.44 126 SER B CA 1
ATOM 4564 C C . SER B 1 126 ? -10.805 -14.914 -11.562 1 87.44 126 SER B C 1
ATOM 4566 O O . SER B 1 126 ? -11.172 -15.484 -10.531 1 87.44 126 SER B O 1
ATOM 4568 N N . SER B 1 127 ? -10.461 -15.586 -12.586 1 82.88 127 SER B N 1
ATOM 4569 C CA . SER B 1 127 ? -10.367 -17.047 -12.625 1 82.88 127 SER B CA 1
ATOM 4570 C C . SER B 1 127 ? -8.969 -17.516 -12.242 1 82.88 127 SER B C 1
ATOM 4572 O O . SER B 1 127 ? -8.766 -18.703 -11.977 1 82.88 127 SER B O 1
ATOM 4574 N N . LEU B 1 128 ? -8.102 -16.562 -12.133 1 87.38 128 LEU B N 1
ATOM 4575 C CA . LEU B 1 128 ? -6.703 -16.891 -11.883 1 87.38 128 LEU B CA 1
ATOM 4576 C C . LEU B 1 128 ? -6.516 -17.406 -10.461 1 87.38 128 LEU B C 1
ATOM 4578 O O . LEU B 1 128 ? -5.668 -18.266 -10.219 1 87.38 128 LEU B O 1
ATOM 4582 N N . THR B 1 129 ? -7.301 -16.844 -9.578 1 89.81 129 THR B N 1
ATOM 4583 C CA . THR B 1 129 ? -7.078 -17.156 -8.172 1 89.81 129 THR B CA 1
ATOM 4584 C C . THR B 1 129 ? -8.344 -17.719 -7.539 1 89.81 129 THR B C 1
ATOM 4586 O O . THR B 1 129 ? -9.453 -17.469 -8.016 1 89.81 129 THR B O 1
ATOM 4589 N N . ASN B 1 130 ? -8.203 -18.453 -6.492 1 87.88 130 ASN B N 1
ATOM 4590 C CA . ASN B 1 130 ? -9.336 -19 -5.758 1 87.88 130 ASN B CA 1
ATOM 4591 C C . ASN B 1 130 ? -10.109 -17.922 -5.02 1 87.88 130 ASN B C 1
ATOM 4593 O O . ASN B 1 130 ? -11.281 -18.109 -4.688 1 87.88 130 ASN B O 1
ATOM 4597 N N . SER B 1 131 ? -9.5 -16.797 -4.715 1 90.12 131 SER B N 1
ATOM 4598 C CA . SER B 1 131 ? -10.18 -15.703 -4.035 1 90.12 131 SER B CA 1
ATOM 4599 C C . SER B 1 131 ? -11 -14.875 -5.016 1 90.12 131 SER B C 1
ATOM 4601 O O . SER B 1 131 ? -11.891 -14.125 -4.605 1 90.12 131 SER B O 1
ATOM 4603 N N . GLY B 1 132 ? -10.633 -14.938 -6.266 1 89.5 132 GLY B N 1
ATOM 4604 C CA . GLY B 1 132 ? -11.266 -14.086 -7.266 1 89.5 132 GLY B CA 1
ATOM 4605 C C . GLY B 1 132 ? -10.508 -12.797 -7.508 1 89.5 132 GLY B C 1
ATOM 4606 O O . GLY B 1 132 ? -10.875 -12.016 -8.391 1 89.5 132 GLY B O 1
ATOM 4607 N N . SER B 1 133 ? -9.508 -12.531 -6.75 1 92.69 133 SER B N 1
ATOM 4608 C CA . SER B 1 133 ? -8.641 -11.391 -7.023 1 92.69 133 SER B CA 1
ATOM 4609 C C . SER B 1 133 ? -7.773 -11.641 -8.258 1 92.69 133 SER B C 1
ATOM 4611 O O . SER B 1 133 ? -7.285 -12.75 -8.461 1 92.69 133 SER B O 1
ATOM 4613 N N . PRO B 1 134 ? -7.527 -10.672 -9.031 1 93.88 134 PRO B N 1
ATOM 4614 C CA . PRO B 1 134 ? -6.75 -10.883 -10.258 1 93.88 134 PRO B CA 1
ATOM 4615 C C . PRO B 1 134 ? -5.246 -10.961 -10 1 93.88 134 PRO B C 1
ATOM 4617 O O . PRO B 1 134 ? -4.469 -11.211 -10.922 1 93.88 134 PRO B O 1
ATOM 4620 N N . ILE B 1 135 ? -4.773 -10.797 -8.797 1 96.44 135 ILE B N 1
ATOM 4621 C CA . ILE B 1 135 ? -3.338 -10.734 -8.531 1 96.44 135 ILE B CA 1
ATOM 4622 C C . ILE B 1 135 ? -2.945 -11.859 -7.574 1 96.44 135 ILE B C 1
ATOM 4624 O O . ILE B 1 135 ? -3.604 -12.07 -6.555 1 96.44 135 ILE B O 1
ATOM 4628 N N . GLU B 1 136 ? -1.96 -12.547 -7.906 1 97.75 136 GLU B N 1
ATOM 4629 C CA . GLU B 1 136 ? -1.334 -13.578 -7.086 1 97.75 136 GLU B CA 1
ATOM 4630 C C . GLU B 1 136 ? 0.146 -13.289 -6.859 1 97.75 136 GLU B C 1
ATOM 4632 O O . GLU B 1 136 ? 0.866 -12.945 -7.801 1 97.75 136 GLU B O 1
ATOM 4637 N N . ILE B 1 137 ? 0.569 -13.359 -5.621 1 98.44 137 ILE B N 1
ATOM 4638 C CA . ILE B 1 137 ? 1.973 -13.164 -5.27 1 98.44 137 ILE B CA 1
ATOM 4639 C C . ILE B 1 137 ? 2.635 -14.523 -5.031 1 98.44 137 ILE B C 1
ATOM 4641 O O . ILE B 1 137 ? 1.979 -15.477 -4.609 1 98.44 137 ILE B O 1
ATOM 4645 N N . SER B 1 138 ? 3.895 -14.617 -5.34 1 98.12 138 SER B N 1
ATOM 4646 C CA . SER B 1 138 ? 4.594 -15.859 -5.023 1 98.12 138 SER B CA 1
ATOM 4647 C C . SER B 1 138 ? 5.992 -15.578 -4.473 1 98.12 138 SER B C 1
ATOM 4649 O O . SER B 1 138 ? 6.586 -14.539 -4.773 1 98.12 138 SER B O 1
ATOM 4651 N N . LEU B 1 139 ? 6.414 -16.391 -3.641 1 96.88 139 LEU B N 1
ATOM 4652 C CA . LEU B 1 139 ? 7.734 -16.391 -3.021 1 96.88 139 LEU B CA 1
ATOM 4653 C C . LEU B 1 139 ? 8.539 -17.609 -3.455 1 96.88 139 LEU B C 1
ATOM 4655 O O . LEU B 1 139 ? 8.164 -18.75 -3.15 1 96.88 139 LEU B O 1
ATOM 4659 N N . ASN B 1 140 ? 9.562 -17.391 -4.195 1 96 140 ASN B N 1
ATOM 4660 C CA . ASN B 1 140 ? 10.438 -18.469 -4.66 1 96 140 ASN B CA 1
ATOM 4661 C C . ASN B 1 140 ? 11.602 -18.703 -3.707 1 96 140 ASN B C 1
ATOM 4663 O O . ASN B 1 140 ? 12.383 -17.781 -3.445 1 96 140 ASN B O 1
ATOM 4667 N N . LEU B 1 141 ? 11.648 -19.859 -3.172 1 93.62 141 LEU B N 1
ATOM 4668 C CA . LEU B 1 141 ? 12.672 -20.25 -2.207 1 93.62 141 LEU B CA 1
ATOM 4669 C C . LEU B 1 141 ? 13.656 -21.234 -2.824 1 93.62 141 LEU B C 1
ATOM 4671 O O . LEU B 1 141 ? 13.25 -22.281 -3.322 1 93.62 141 LEU B O 1
ATOM 4675 N N . ARG B 1 142 ? 14.852 -20.875 -2.914 1 88.88 142 ARG B N 1
ATOM 4676 C CA . ARG B 1 142 ? 15.961 -21.656 -3.438 1 88.88 142 ARG B CA 1
ATOM 4677 C C . ARG B 1 142 ? 17.234 -21.422 -2.627 1 88.88 142 ARG B C 1
ATOM 4679 O O . ARG B 1 142 ? 17.172 -20.875 -1.525 1 88.88 142 ARG B O 1
ATOM 4686 N N . SER B 1 143 ? 18.25 -22 -3.213 1 82.06 143 SER B N 1
ATOM 4687 C CA . SER B 1 143 ? 19.516 -21.672 -2.555 1 82.06 143 SER B CA 1
ATOM 4688 C C . SER B 1 143 ? 19.812 -20.188 -2.615 1 82.06 143 SER B C 1
ATOM 4690 O O . SER B 1 143 ? 19.672 -19.562 -3.67 1 82.06 143 SER B O 1
ATOM 4692 N N . GLY B 1 144 ? 20 -19.562 -1.513 1 79.19 144 GLY B N 1
ATOM 4693 C CA . GLY B 1 144 ? 20.203 -18.125 -1.451 1 79.19 144 GLY B CA 1
ATOM 4694 C C . GLY B 1 144 ? 18.984 -17.359 -0.977 1 79.19 144 GLY B C 1
ATOM 4695 O O . GLY B 1 144 ? 18.156 -17.891 -0.232 1 79.19 144 GLY B O 1
ATOM 4696 N N . LYS B 1 145 ? 18.906 -16.047 -1.407 1 84.5 145 LYS B N 1
ATOM 4697 C CA . LYS B 1 145 ? 17.781 -15.219 -0.979 1 84.5 145 LYS B CA 1
ATOM 4698 C C . LYS B 1 145 ? 16.547 -15.477 -1.844 1 84.5 145 LYS B C 1
ATOM 4700 O O . LYS B 1 145 ? 16.656 -15.664 -3.057 1 84.5 145 LYS B O 1
ATOM 4705 N N . PRO B 1 146 ? 15.445 -15.469 -1.212 1 91.88 146 PRO B N 1
ATOM 4706 C CA . PRO B 1 146 ? 14.203 -15.695 -1.951 1 91.88 146 PRO B CA 1
ATOM 4707 C C . PRO B 1 146 ? 13.922 -14.594 -2.973 1 91.88 146 PRO B C 1
ATOM 4709 O O . PRO B 1 146 ? 14.438 -13.484 -2.85 1 91.88 146 PRO B O 1
ATOM 4712 N N . SER B 1 147 ? 13.164 -14.961 -3.969 1 95.31 147 SER B N 1
ATOM 4713 C CA . SER B 1 147 ? 12.711 -14.008 -4.977 1 95.31 147 SER B CA 1
ATOM 4714 C C . SER B 1 147 ? 11.195 -13.852 -4.953 1 95.31 147 SER B C 1
ATOM 4716 O O . SER B 1 147 ? 10.469 -14.828 -4.777 1 95.31 147 SER B O 1
ATOM 4718 N N . VAL B 1 148 ? 10.797 -12.625 -5.082 1 98.12 148 VAL B N 1
ATOM 4719 C CA . VAL B 1 148 ? 9.367 -12.312 -5.098 1 98.12 148 VAL B CA 1
ATOM 4720 C C . VAL B 1 148 ? 8.875 -12.234 -6.539 1 98.12 148 VAL B C 1
ATOM 4722 O O . VAL B 1 148 ? 9.594 -11.766 -7.426 1 98.12 148 VAL B O 1
ATOM 4725 N N . ARG B 1 149 ? 7.684 -12.773 -6.77 1 98.31 149 ARG B N 1
ATOM 4726 C CA . ARG B 1 149 ? 7.004 -12.695 -8.062 1 98.31 149 ARG B CA 1
ATOM 4727 C C . ARG B 1 149 ? 5.527 -12.352 -7.883 1 98.31 149 ARG B C 1
ATOM 4729 O O . ARG B 1 149 ? 4.992 -12.445 -6.773 1 98.31 149 ARG B O 1
ATOM 4736 N N . TYR B 1 150 ? 4.945 -11.875 -8.914 1 98.5 150 TYR B N 1
ATOM 4737 C CA . TYR B 1 150 ? 3.492 -11.773 -8.922 1 98.5 150 TYR B CA 1
ATOM 4738 C C . TYR B 1 150 ? 2.934 -12.023 -10.312 1 98.5 150 TYR B C 1
ATOM 4740 O O . TYR B 1 150 ? 3.668 -11.969 -11.305 1 98.5 150 TYR B O 1
ATOM 4748 N N . CYS B 1 151 ? 1.759 -12.43 -10.375 1 97.94 151 CYS B N 1
ATOM 4749 C CA . CYS B 1 151 ? 0.993 -12.68 -11.594 1 97.94 151 CYS B CA 1
ATOM 4750 C C . CYS B 1 151 ? -0.345 -11.953 -11.555 1 97.94 151 CYS B C 1
ATOM 4752 O O . CYS B 1 151 ? -0.995 -11.891 -10.508 1 97.94 151 CYS B O 1
ATOM 4754 N N . ALA B 1 152 ? -0.721 -11.367 -12.664 1 96.69 152 ALA B N 1
ATOM 4755 C CA . ALA B 1 152 ? -1.974 -10.617 -12.719 1 96.69 152 ALA B CA 1
ATOM 4756 C C . ALA B 1 152 ? -2.766 -10.977 -13.977 1 96.69 152 ALA B C 1
ATOM 4758 O O . ALA B 1 152 ? -2.236 -10.922 -15.086 1 96.69 152 ALA B O 1
ATOM 4759 N N . GLU B 1 153 ? -4.004 -11.312 -13.766 1 94.81 153 GLU B N 1
ATOM 4760 C CA . GLU B 1 153 ? -4.902 -11.523 -14.898 1 94.81 153 GLU B CA 1
ATOM 4761 C C . GLU B 1 153 ? -5.41 -10.195 -15.453 1 94.81 153 GLU B C 1
ATOM 4763 O O . GLU B 1 153 ? -5.758 -9.289 -14.688 1 94.81 153 GLU B O 1
ATOM 4768 N N . ILE B 1 154 ? -5.422 -10.117 -16.719 1 92.19 154 ILE B N 1
ATOM 4769 C CA . ILE B 1 154 ? -5.965 -8.93 -17.375 1 92.19 154 ILE B CA 1
ATOM 4770 C C . ILE B 1 154 ? -7.465 -9.109 -17.594 1 92.19 154 ILE B C 1
ATOM 4772 O O . ILE B 1 154 ? -7.887 -9.914 -18.422 1 92.19 154 ILE B O 1
ATOM 4776 N N . LEU B 1 155 ? -8.305 -8.359 -16.906 1 85.38 155 LEU B N 1
ATOM 4777 C CA . LEU B 1 155 ? -9.75 -8.5 -16.969 1 85.38 155 LEU B CA 1
ATOM 4778 C C . LEU B 1 155 ? -10.352 -7.574 -18.016 1 85.38 155 LEU B C 1
ATOM 4780 O O . LEU B 1 155 ? -11.438 -7.84 -18.531 1 85.38 155 LEU B O 1
ATOM 4784 N N . GLY B 1 156 ? -9.648 -6.594 -18.375 1 75.56 156 GLY B N 1
ATOM 4785 C CA . GLY B 1 156 ? -10.188 -5.656 -19.359 1 75.56 156 GLY B CA 1
ATOM 4786 C C . GLY B 1 156 ? -11.188 -4.684 -18.766 1 75.56 156 GLY B C 1
ATOM 4787 O O . GLY B 1 156 ? -11.203 -4.473 -17.547 1 75.56 156 GLY B O 1
ATOM 4788 N N . SER B 1 157 ? -11.93 -3.859 -19.516 1 64.25 157 SER B N 1
ATOM 4789 C CA . SER B 1 157 ? -12.898 -2.852 -19.094 1 64.25 157 SER B CA 1
ATOM 4790 C C . SER B 1 157 ? -14.125 -3.492 -18.469 1 64.25 157 SER B C 1
ATOM 4792 O O . SER B 1 157 ? -14.82 -2.867 -17.656 1 64.25 157 SER B O 1
ATOM 4794 N N . ALA B 1 158 ? -14.133 -4.836 -18.219 1 58.19 158 ALA B N 1
ATOM 4795 C CA . ALA B 1 158 ? -15.109 -5.742 -17.625 1 58.19 158 ALA B CA 1
ATOM 4796 C C . ALA B 1 158 ? -16.531 -5.203 -17.781 1 58.19 158 ALA B C 1
ATOM 4798 O O . ALA B 1 158 ? -17.422 -5.559 -17 1 58.19 158 ALA B O 1
ATOM 4799 N N . TRP B 1 159 ? -16.797 -4.254 -18.672 1 56.28 159 TRP B N 1
ATOM 4800 C CA . TRP B 1 159 ? -18.172 -3.793 -18.734 1 56.28 159 TRP B CA 1
ATOM 4801 C C . TRP B 1 159 ? -19.016 -4.734 -19.594 1 56.28 159 TRP B C 1
ATOM 4803 O O . TRP B 1 159 ? -18.531 -5.32 -20.562 1 56.28 159 TRP B O 1
ATOM 4813 N N . PRO B 1 160 ? -20.109 -5.051 -19.031 1 52.91 160 PRO B N 1
ATOM 4814 C CA . PRO B 1 160 ? -21.016 -6.016 -19.672 1 52.91 160 PRO B CA 1
ATOM 4815 C C . PRO B 1 160 ? -21.156 -5.793 -21.172 1 52.91 160 PRO B C 1
ATOM 4817 O O . PRO B 1 160 ? -21.312 -6.75 -21.938 1 52.91 160 PRO B O 1
ATOM 4820 N N . ASP B 1 161 ? -21.172 -4.66 -21.453 1 55.91 161 ASP B N 1
ATOM 4821 C CA . ASP B 1 161 ? -21.5 -4.422 -22.844 1 55.91 161 ASP B CA 1
ATOM 4822 C C . ASP B 1 161 ? -20.25 -4.48 -23.719 1 55.91 161 ASP B C 1
ATOM 4824 O O . ASP B 1 161 ? -20.312 -4.184 -24.922 1 55.91 161 ASP B O 1
ATOM 4828 N N . ASP B 1 162 ? -19.312 -4.992 -23.078 1 61.75 162 ASP B N 1
ATOM 4829 C CA . ASP B 1 162 ? -18.078 -5.027 -23.875 1 61.75 162 ASP B CA 1
ATOM 4830 C C . ASP B 1 162 ? -18.016 -6.281 -24.75 1 61.75 162 ASP B C 1
ATOM 4832 O O . ASP B 1 162 ? -18.25 -7.391 -24.25 1 61.75 162 ASP B O 1
ATOM 4836 N N . ALA B 1 163 ? -17.984 -6.066 -26.031 1 67.5 163 ALA B N 1
ATOM 4837 C CA . ALA B 1 163 ? -17.891 -7.133 -27.016 1 67.5 163 ALA B CA 1
ATOM 4838 C C . ALA B 1 163 ? -16.578 -7.91 -26.859 1 67.5 163 ALA B C 1
ATOM 4840 O O . ALA B 1 163 ? -16.484 -9.062 -27.281 1 67.5 163 ALA B O 1
ATOM 4841 N N . ASP B 1 164 ? -15.648 -7.34 -26.219 1 78.69 164 ASP B N 1
ATOM 4842 C CA . ASP B 1 164 ? -14.375 -8.016 -26.031 1 78.69 164 ASP B CA 1
ATOM 4843 C C . ASP B 1 164 ? -14.367 -8.836 -24.734 1 78.69 164 ASP B C 1
ATOM 4845 O O . ASP B 1 164 ? -13.672 -8.484 -23.781 1 78.69 164 ASP B O 1
ATOM 4849 N N . ILE B 1 165 ? -15.008 -9.953 -24.797 1 79.94 165 ILE B N 1
ATOM 4850 C CA . ILE B 1 165 ? -15.281 -10.766 -23.609 1 79.94 165 ILE B CA 1
ATOM 4851 C C . ILE B 1 165 ? -13.984 -11.367 -23.094 1 79.94 165 ILE B C 1
ATOM 4853 O O . ILE B 1 165 ? -13.891 -11.742 -21.906 1 79.94 165 ILE B O 1
ATOM 4857 N N . TYR B 1 166 ? -12.953 -11.445 -23.953 1 84.12 166 TYR B N 1
ATOM 4858 C CA . TYR B 1 166 ? -11.672 -12.016 -23.547 1 84.12 166 TYR B CA 1
ATOM 4859 C C . TYR B 1 166 ? -10.664 -10.922 -23.219 1 84.12 166 TYR B C 1
ATOM 4861 O O . TYR B 1 166 ? -9.516 -11.211 -22.875 1 84.12 166 TYR B O 1
ATOM 4869 N N . ALA B 1 167 ? -11.008 -9.688 -23.344 1 87.12 167 ALA B N 1
ATOM 4870 C CA . ALA B 1 167 ? -10.172 -8.516 -23.062 1 87.12 167 ALA B CA 1
ATOM 4871 C C . ALA B 1 167 ? -8.914 -8.523 -23.938 1 87.12 167 ALA B C 1
ATOM 4873 O O . ALA B 1 167 ? -7.828 -8.172 -23.453 1 87.12 167 ALA B O 1
ATOM 4874 N N . VAL B 1 168 ? -9.039 -8.961 -25.125 1 87.81 168 VAL B N 1
ATOM 4875 C CA . VAL B 1 168 ? -7.906 -9.117 -26.031 1 87.81 168 VAL B CA 1
ATOM 4876 C C . VAL B 1 168 ? -7.23 -7.766 -26.266 1 87.81 168 VAL B C 1
ATOM 4878 O O . VAL B 1 168 ? -6 -7.672 -26.25 1 87.81 168 VAL B O 1
ATOM 4881 N N . GLU B 1 169 ? -7.973 -6.785 -26.438 1 86.38 169 GLU B N 1
ATOM 4882 C CA . GLU B 1 169 ? -7.418 -5.457 -26.672 1 86.38 169 GLU B CA 1
ATOM 4883 C C . GLU B 1 169 ? -6.594 -4.988 -25.469 1 86.38 169 GLU B C 1
ATOM 4885 O O . GLU B 1 169 ? -5.512 -4.418 -25.641 1 86.38 169 GLU B O 1
ATOM 4890 N N . THR B 1 170 ? -7.145 -5.191 -24.328 1 89.81 170 THR B N 1
ATOM 4891 C CA . THR B 1 170 ? -6.445 -4.777 -23.109 1 89.81 170 THR B CA 1
ATOM 4892 C C . THR B 1 170 ? -5.156 -5.574 -22.938 1 89.81 170 THR B C 1
ATOM 4894 O O . THR B 1 170 ? -4.148 -5.039 -22.469 1 89.81 170 THR B O 1
ATOM 4897 N N . VAL B 1 171 ? -5.207 -6.816 -23.281 1 92.06 171 VAL B N 1
ATOM 4898 C CA . VAL B 1 171 ? -4.02 -7.66 -23.203 1 92.06 171 VAL B CA 1
ATOM 4899 C C . VAL B 1 171 ? -2.936 -7.105 -24.125 1 92.06 171 VAL B C 1
ATOM 4901 O O . VAL B 1 171 ? -1.774 -6.984 -23.734 1 92.06 171 VAL B O 1
ATOM 4904 N N . GLN B 1 172 ? -3.322 -6.785 -25.328 1 91.62 172 GLN B N 1
ATOM 4905 C CA . GLN B 1 172 ? -2.377 -6.25 -26.297 1 91.62 172 GLN B CA 1
ATOM 4906 C C . GLN B 1 172 ? -1.791 -4.922 -25.828 1 91.62 172 GLN B C 1
ATOM 4908 O O . GLN B 1 172 ? -0.592 -4.68 -25.969 1 91.62 172 GLN B O 1
ATOM 4913 N N . LYS B 1 173 ? -2.637 -4.148 -25.297 1 90.44 173 LYS B N 1
ATOM 4914 C CA . LYS B 1 173 ? -2.186 -2.865 -24.766 1 90.44 173 LYS B CA 1
ATOM 4915 C C . LYS B 1 173 ? -1.163 -3.061 -23.656 1 90.44 173 LYS B C 1
ATOM 4917 O O . LYS B 1 173 ? -0.133 -2.383 -23.625 1 90.44 173 LYS B O 1
ATOM 4922 N N . CYS B 1 174 ? -1.472 -3.896 -22.75 1 93.19 174 CYS B N 1
ATOM 4923 C CA . CYS B 1 174 ? -0.567 -4.18 -21.641 1 93.19 174 CYS B CA 1
ATOM 4924 C C . CYS B 1 174 ? 0.76 -4.734 -22.141 1 93.19 174 CYS B C 1
ATOM 4926 O O . CYS B 1 174 ? 1.825 -4.309 -21.688 1 93.19 174 CYS B O 1
ATOM 4928 N N . LEU B 1 175 ? 0.664 -5.648 -23.062 1 95.94 175 LEU B N 1
ATOM 4929 C CA . LEU B 1 175 ? 1.854 -6.258 -23.656 1 95.94 175 LEU B CA 1
ATOM 4930 C C . LEU B 1 175 ? 2.736 -5.199 -24.312 1 95.94 175 LEU B C 1
ATOM 4932 O O . LEU B 1 175 ? 3.953 -5.191 -24.109 1 95.94 175 LEU B O 1
ATOM 4936 N N . THR B 1 176 ? 2.152 -4.355 -25.047 1 95.06 176 THR B N 1
ATOM 4937 C CA . THR B 1 176 ? 2.881 -3.293 -25.734 1 95.06 176 THR B CA 1
ATOM 4938 C C . THR B 1 176 ? 3.557 -2.367 -24.734 1 95.06 176 THR B C 1
ATOM 4940 O O . THR B 1 176 ? 4.734 -2.037 -24.875 1 95.06 176 THR B O 1
ATOM 4943 N N . SER B 1 177 ? 2.811 -2.002 -23.766 1 93.5 177 SER B N 1
ATOM 4944 C CA . SER B 1 177 ? 3.322 -1.1 -22.734 1 93.5 177 SER B CA 1
ATOM 4945 C C . SER B 1 177 ? 4.492 -1.727 -21.984 1 93.5 177 SER B C 1
ATOM 4947 O O . SER B 1 177 ? 5.531 -1.089 -21.797 1 93.5 177 SER B O 1
ATOM 4949 N N . LEU B 1 178 ? 4.332 -2.92 -21.578 1 95.69 178 LEU B N 1
ATOM 4950 C CA . LEU B 1 178 ? 5.34 -3.627 -20.797 1 95.69 178 LEU B CA 1
ATOM 4951 C C . LEU B 1 178 ? 6.605 -3.855 -21.625 1 95.69 178 LEU B C 1
ATOM 4953 O O . LEU B 1 178 ? 7.715 -3.631 -21.141 1 95.69 178 LEU B O 1
ATOM 4957 N N . CYS B 1 179 ? 6.445 -4.285 -22.844 1 96.38 179 CYS B N 1
ATOM 4958 C CA . CYS B 1 179 ? 7.594 -4.566 -23.703 1 96.38 179 CYS B CA 1
ATOM 4959 C C . CYS B 1 179 ? 8.352 -3.285 -24.031 1 96.38 179 CYS B C 1
ATOM 4961 O O . CYS B 1 179 ? 9.578 -3.283 -24.094 1 96.38 179 CYS B O 1
ATOM 4963 N N . ALA B 1 180 ? 7.625 -2.227 -24.281 1 96.31 180 ALA B N 1
ATOM 4964 C CA . ALA B 1 180 ? 8.273 -0.948 -24.547 1 96.31 180 ALA B CA 1
ATOM 4965 C C . ALA B 1 180 ? 9.078 -0.477 -23.344 1 96.31 180 ALA B C 1
ATOM 4967 O O . ALA B 1 180 ? 10.227 -0.034 -23.484 1 96.31 180 ALA B O 1
ATOM 4968 N N . GLU B 1 181 ? 8.531 -0.592 -22.172 1 95.62 181 GLU B N 1
ATOM 4969 C CA . GLU B 1 181 ? 9.164 -0.147 -20.938 1 95.62 181 GLU B CA 1
ATOM 4970 C C . GLU B 1 181 ? 10.438 -0.941 -20.656 1 95.62 181 GLU B C 1
ATOM 4972 O O . GLU B 1 181 ? 11.445 -0.375 -20.234 1 95.62 181 GLU B O 1
ATOM 4977 N N . LEU B 1 182 ? 10.414 -2.221 -20.922 1 97.31 182 LEU B N 1
ATOM 4978 C CA . LEU B 1 182 ? 11.492 -3.098 -20.484 1 97.31 182 LEU B CA 1
ATOM 4979 C C . LEU B 1 182 ? 12.414 -3.447 -21.656 1 97.31 182 LEU B C 1
ATOM 4981 O O . LEU B 1 182 ? 13.406 -4.168 -21.469 1 97.31 182 LEU B O 1
ATOM 4985 N N . GLY B 1 183 ? 12.117 -2.982 -22.828 1 96.88 183 GLY B N 1
ATOM 4986 C CA . GLY B 1 183 ? 12.93 -3.232 -24 1 96.88 183 GLY B CA 1
ATOM 4987 C C . GLY B 1 183 ? 12.875 -4.676 -24.469 1 96.88 183 GLY B C 1
ATOM 4988 O O . GLY B 1 183 ? 13.898 -5.254 -24.828 1 96.88 183 GLY B O 1
ATOM 4989 N N . LEU B 1 184 ? 11.734 -5.266 -24.5 1 97.56 184 LEU B N 1
ATOM 4990 C CA . LEU B 1 184 ? 11.57 -6.676 -24.828 1 97.56 184 LEU B CA 1
ATOM 4991 C C . LEU B 1 184 ? 10.969 -6.832 -26.219 1 97.56 184 LEU B C 1
ATOM 4993 O O . LEU B 1 184 ? 10.344 -5.906 -26.734 1 97.56 184 LEU B O 1
ATOM 4997 N N . SER B 1 185 ? 11.195 -7.996 -26.797 1 95.81 185 SER B N 1
ATOM 4998 C CA . SER B 1 185 ? 10.648 -8.305 -28.125 1 95.81 185 SER B CA 1
ATOM 4999 C C . SER B 1 185 ? 9.234 -8.867 -28.016 1 95.81 185 SER B C 1
ATOM 5001 O O . SER B 1 185 ? 8.945 -9.672 -27.125 1 95.81 185 SER B O 1
ATOM 5003 N N . ARG B 1 186 ? 8.367 -8.531 -28.906 1 94.56 186 ARG B N 1
ATOM 5004 C CA . ARG B 1 186 ? 7.004 -9.047 -28.953 1 94.56 186 ARG B CA 1
ATOM 5005 C C . ARG B 1 186 ? 6.852 -10.102 -30.031 1 94.56 186 ARG B C 1
ATOM 5007 O O . ARG B 1 186 ? 5.762 -10.641 -30.234 1 94.56 186 ARG B O 1
ATOM 5014 N N . ARG B 1 187 ? 7.91 -10.477 -30.641 1 90.88 187 ARG B N 1
ATOM 5015 C CA . ARG B 1 187 ? 7.824 -11.344 -31.812 1 90.88 187 ARG B CA 1
ATOM 5016 C C . ARG B 1 187 ? 7.09 -12.633 -31.484 1 90.88 187 ARG B C 1
ATOM 5018 O O . ARG B 1 187 ? 6.078 -12.961 -32.094 1 90.88 187 ARG B O 1
ATOM 5025 N N . TRP B 1 188 ? 7.539 -13.328 -30.438 1 86.44 188 TRP B N 1
ATOM 5026 C CA . TRP B 1 188 ? 6.941 -14.617 -30.109 1 86.44 188 TRP B CA 1
ATOM 5027 C C . TRP B 1 188 ? 5.59 -14.438 -29.422 1 86.44 188 TRP B C 1
ATOM 5029 O O . TRP B 1 188 ? 4.676 -15.242 -29.609 1 86.44 188 TRP B O 1
ATOM 5039 N N . SER B 1 189 ? 5.465 -13.445 -28.594 1 90.62 189 SER B N 1
ATOM 5040 C CA . SER B 1 189 ? 4.188 -13.195 -27.938 1 90.62 189 SER B CA 1
ATOM 5041 C C . SER B 1 189 ? 3.098 -12.852 -28.953 1 90.62 189 SER B C 1
ATOM 5043 O O . SER B 1 189 ? 1.962 -13.312 -28.828 1 90.62 189 SER B O 1
ATOM 5045 N N . ASP B 1 190 ? 3.436 -12.117 -29.938 1 88.06 190 ASP B N 1
ATOM 5046 C CA . ASP B 1 190 ? 2.469 -11.773 -30.969 1 88.06 190 ASP B CA 1
ATOM 5047 C C . ASP B 1 190 ? 2.051 -13.008 -31.766 1 88.06 190 ASP B C 1
ATOM 5049 O O . ASP B 1 190 ? 0.878 -13.164 -32.125 1 88.06 190 ASP B O 1
ATOM 5053 N N . GLU B 1 191 ? 2.982 -13.82 -32.062 1 82.44 191 GLU B N 1
ATOM 5054 C CA . GLU B 1 191 ? 2.666 -15.062 -32.781 1 82.44 191 GLU B CA 1
ATOM 5055 C C . GLU B 1 191 ? 1.735 -15.945 -31.953 1 82.44 191 GLU B C 1
ATOM 5057 O O . GLU B 1 191 ? 0.791 -16.531 -32.5 1 82.44 191 GLU B O 1
ATOM 5062 N N . LEU B 1 192 ? 2.035 -16.016 -30.719 1 83.19 192 LEU B N 1
ATOM 5063 C CA . LEU B 1 192 ? 1.211 -16.812 -29.812 1 83.19 192 LEU B CA 1
ATOM 5064 C C . LEU B 1 192 ? -0.195 -16.234 -29.703 1 83.19 192 LEU B C 1
ATOM 5066 O O . LEU B 1 192 ? -1.183 -16.969 -29.781 1 83.19 192 LEU B O 1
ATOM 5070 N N . LEU B 1 193 ? -0.274 -14.969 -29.516 1 84.69 193 LEU B N 1
ATOM 5071 C CA . LEU B 1 193 ? -1.571 -14.312 -29.391 1 84.69 193 LEU B CA 1
ATOM 5072 C C . LEU B 1 193 ? -2.379 -14.461 -30.672 1 84.69 193 LEU B C 1
ATOM 5074 O O . LEU B 1 193 ? -3.582 -14.727 -30.625 1 84.69 193 LEU B O 1
ATOM 5078 N N . GLU B 1 194 ? -1.716 -14.297 -31.75 1 80.12 194 GLU B N 1
ATOM 5079 C CA . GLU B 1 194 ? -2.4 -14.43 -33.031 1 80.12 194 GLU B CA 1
ATOM 5080 C C . GLU B 1 194 ? -2.971 -15.836 -33.219 1 80.12 194 GLU B C 1
ATOM 5082 O O . GLU B 1 194 ? -4.051 -16 -33.781 1 80.12 194 GLU B O 1
ATOM 5087 N N . ALA B 1 195 ? -2.291 -16.766 -32.719 1 76.5 195 ALA B N 1
ATOM 5088 C CA . ALA B 1 195 ? -2.691 -18.172 -32.875 1 76.5 195 ALA B CA 1
ATOM 5089 C C . ALA B 1 195 ? -3.846 -18.516 -31.938 1 76.5 195 ALA B C 1
ATOM 5091 O O . ALA B 1 195 ? -4.664 -19.375 -32.25 1 76.5 195 ALA B O 1
ATOM 5092 N N . PHE B 1 196 ? -3.949 -17.797 -30.828 1 80.94 196 PHE B N 1
ATOM 5093 C CA . PHE B 1 196 ? -4.852 -18.312 -29.812 1 80.94 196 PHE B CA 1
ATOM 5094 C C . PHE B 1 196 ? -5.98 -17.312 -29.531 1 80.94 196 PHE B C 1
ATOM 5096 O O . PHE B 1 196 ? -6.91 -17.625 -28.781 1 80.94 196 PHE B O 1
ATOM 5103 N N . ILE B 1 197 ? -5.957 -16.172 -30.078 1 81.81 197 ILE B N 1
ATOM 5104 C CA . ILE B 1 197 ? -7.078 -15.258 -29.938 1 81.81 197 ILE B CA 1
ATOM 5105 C C . ILE B 1 197 ? -8.32 -15.867 -30.594 1 81.81 197 ILE B C 1
ATOM 5107 O O . ILE B 1 197 ? -8.305 -16.234 -31.766 1 81.81 197 ILE B O 1
ATOM 5111 N N . PRO B 1 198 ? -9.344 -15.969 -29.828 1 77.31 198 PRO B N 1
ATOM 5112 C CA . PRO B 1 198 ? -10.555 -16.547 -30.422 1 77.31 198 PRO B CA 1
ATOM 5113 C C . PRO B 1 198 ? -11.211 -15.609 -31.438 1 77.31 198 PRO B C 1
ATOM 5115 O O . PRO B 1 19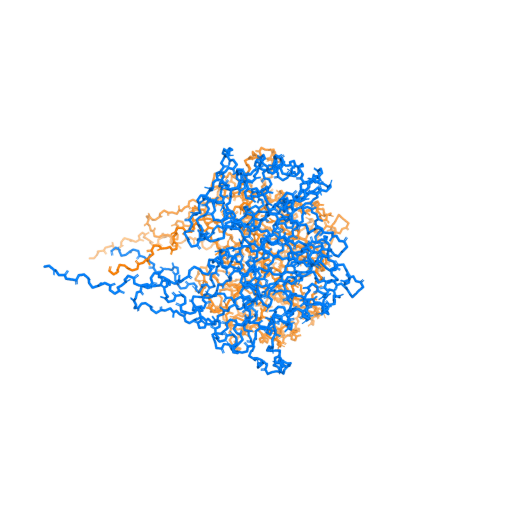8 ? -11.18 -14.391 -31.266 1 77.31 198 PRO B O 1
ATOM 5118 N N . THR B 1 199 ? -11.812 -16.25 -32.344 1 76.31 199 THR B N 1
ATOM 5119 C CA . THR B 1 199 ? -12.656 -15.477 -33.25 1 76.31 199 THR B CA 1
ATOM 5120 C C . THR B 1 199 ? -13.945 -15.055 -32.562 1 76.31 199 THR B C 1
ATOM 5122 O O . THR B 1 199 ? -14.273 -15.547 -31.469 1 76.31 199 THR B O 1
ATOM 5125 N N . ALA B 1 200 ? -14.609 -14.172 -33.188 1 76.56 200 ALA B N 1
ATOM 5126 C CA . ALA B 1 200 ? -15.891 -13.719 -32.625 1 76.56 200 ALA B CA 1
ATOM 5127 C C . ALA B 1 200 ? -16.844 -14.891 -32.438 1 76.56 200 ALA B C 1
ATOM 5129 O O . ALA B 1 200 ? -17.578 -14.938 -31.453 1 76.56 200 ALA B O 1
ATOM 5130 N N . GLU B 1 201 ? -16.906 -15.797 -33.406 1 79.75 201 GLU B N 1
ATOM 5131 C CA . GLU B 1 201 ? -17.781 -16.953 -33.344 1 79.75 201 GLU B CA 1
ATOM 5132 C C . GLU B 1 201 ? -17.375 -17.891 -32.219 1 79.75 201 GLU B C 1
ATOM 5134 O O . GLU B 1 201 ? -18.234 -18.406 -31.484 1 79.75 201 GLU B O 1
ATOM 5139 N N . GLU B 1 202 ? -16.109 -18.094 -32.094 1 75 202 GLU B N 1
ATOM 5140 C CA . GLU B 1 202 ? -15.594 -18.922 -31.016 1 75 202 GLU B CA 1
ATOM 5141 C C . GLU B 1 202 ? -15.922 -18.328 -29.641 1 75 202 GLU B C 1
ATOM 5143 O O . GLU B 1 202 ? -16.281 -19.047 -28.719 1 75 202 GLU B O 1
ATOM 5148 N N . ALA B 1 203 ? -15.75 -17.047 -29.578 1 77.56 203 ALA B N 1
ATOM 5149 C CA . ALA B 1 203 ? -16.047 -16.344 -28.328 1 77.56 203 ALA B CA 1
ATOM 5150 C C . ALA B 1 203 ? -17.516 -16.484 -27.953 1 77.56 203 ALA B C 1
ATOM 5152 O O . ALA B 1 203 ? -17.844 -16.75 -26.781 1 77.56 203 ALA B O 1
ATOM 5153 N N . LYS B 1 204 ? -18.328 -16.312 -28.859 1 79.19 204 LYS B N 1
ATOM 5154 C CA . LYS B 1 204 ? -19.766 -16.438 -28.609 1 79.19 204 LYS B CA 1
ATOM 5155 C C . LYS B 1 204 ? -20.125 -17.859 -28.172 1 79.19 204 LYS B C 1
ATOM 5157 O O . LYS B 1 204 ? -20.922 -18.047 -27.25 1 79.19 204 LYS B O 1
ATOM 5162 N N . ARG B 1 205 ? -19.609 -18.766 -28.859 1 79 205 ARG B N 1
ATOM 5163 C CA . ARG B 1 205 ? -19.859 -20.156 -28.516 1 79 205 ARG B CA 1
ATOM 5164 C C . ARG B 1 205 ? -19.391 -20.469 -27.109 1 79 205 ARG B C 1
ATOM 5166 O O . ARG B 1 205 ? -20.078 -21.156 -26.344 1 79 205 ARG B O 1
ATOM 5173 N N . SER B 1 206 ? -18.172 -20.062 -26.859 1 76.81 206 SER B N 1
ATOM 5174 C CA . SER B 1 206 ? -17.641 -20.266 -25.516 1 76.81 206 SER B CA 1
ATOM 5175 C C . SER B 1 206 ? -18.531 -19.625 -24.453 1 76.81 206 SER B C 1
ATOM 5177 O O . SER B 1 206 ? -18.766 -20.203 -23.406 1 76.81 206 SER B O 1
ATOM 5179 N N . GLN B 1 207 ? -18.938 -18.453 -24.734 1 76.38 207 GLN B N 1
ATOM 5180 C CA . GLN B 1 207 ? -19.812 -17.734 -23.812 1 76.38 207 GLN B CA 1
ATOM 5181 C C . GLN B 1 207 ? -21.109 -18.5 -23.562 1 76.38 207 GLN B C 1
ATOM 5183 O O . GLN B 1 207 ? -21.547 -18.641 -22.422 1 76.38 207 GLN B O 1
ATOM 5188 N N . GLU B 1 208 ? -21.656 -18.969 -24.578 1 77.94 208 GLU B N 1
ATOM 5189 C CA . GLU B 1 208 ? -22.906 -19.734 -24.484 1 77.94 208 GLU B CA 1
ATOM 5190 C C . GLU B 1 208 ? -22.688 -21.031 -23.703 1 77.94 208 GLU B C 1
ATOM 5192 O O . GLU B 1 208 ? -23.531 -21.422 -22.891 1 77.94 208 GLU B O 1
ATOM 5197 N N . ASN B 1 209 ? -21.641 -21.641 -24.031 1 73.62 209 ASN B N 1
ATOM 5198 C CA . ASN B 1 209 ? -21.328 -22.891 -23.344 1 73.62 209 ASN B CA 1
ATOM 5199 C C . ASN B 1 209 ? -21.156 -22.688 -21.844 1 73.62 209 ASN B C 1
ATOM 5201 O O . ASN B 1 209 ? -21.688 -23.469 -21.031 1 73.62 209 ASN B O 1
ATOM 5205 N N . VAL B 1 210 ? -20.422 -21.719 -21.531 1 73.5 210 VAL B N 1
ATOM 5206 C CA . VAL B 1 210 ? -20.203 -21.422 -20.109 1 73.5 210 VAL B CA 1
ATOM 5207 C C . VAL B 1 210 ? -21.516 -21.016 -19.453 1 73.5 210 VAL B C 1
ATOM 5209 O O . VAL B 1 210 ? -21.797 -21.438 -18.328 1 73.5 210 VAL B O 1
ATOM 5212 N N . GLN B 1 211 ? -22.266 -20.25 -20.141 1 74.75 211 GLN B N 1
ATOM 5213 C CA . GLN B 1 211 ? -23.562 -19.844 -19.625 1 74.75 211 GLN B CA 1
ATOM 5214 C C . GLN B 1 211 ? -24.453 -21.047 -19.344 1 74.75 211 GLN B C 1
ATOM 5216 O O . GLN B 1 211 ? -25.109 -21.125 -18.312 1 74.75 211 GLN B O 1
ATOM 5221 N N . GLN B 1 212 ? -24.453 -21.891 -20.234 1 72.62 212 GLN B N 1
ATOM 5222 C CA . GLN B 1 212 ? -25.266 -23.109 -20.078 1 72.62 212 GLN B CA 1
ATOM 5223 C C . GLN B 1 212 ? -24.766 -23.953 -18.906 1 72.62 212 GLN B C 1
ATOM 5225 O O . GLN B 1 212 ? -25.578 -24.484 -18.141 1 72.62 212 GLN B O 1
ATOM 5230 N N . TRP B 1 213 ? -23.516 -24.016 -18.891 1 68.19 213 TRP B N 1
ATOM 5231 C CA . TRP B 1 213 ? -22.922 -24.766 -17.797 1 68.19 213 TRP B CA 1
ATOM 5232 C C . TRP B 1 213 ? -23.297 -24.172 -16.438 1 68.19 213 TRP B C 1
ATOM 5234 O O . TRP B 1 213 ? -23.719 -24.875 -15.531 1 68.19 213 TRP B O 1
ATOM 5244 N N . MET B 1 214 ? -23.172 -22.938 -16.25 1 69.69 214 MET B N 1
ATOM 5245 C CA . MET B 1 214 ? -23.516 -22.25 -15.023 1 69.69 214 MET B CA 1
ATOM 5246 C C . MET B 1 214 ? -25 -22.438 -14.68 1 69.69 214 MET B C 1
ATOM 5248 O O . MET B 1 214 ? -25.344 -22.656 -13.523 1 69.69 214 MET B O 1
ATOM 5252 N N . THR B 1 215 ? -25.812 -22.359 -15.656 1 68.88 215 THR B N 1
ATOM 5253 C CA . THR B 1 215 ? -27.25 -22.562 -15.477 1 68.88 215 THR B CA 1
ATOM 5254 C C . THR B 1 215 ? -27.547 -23.984 -15.008 1 68.88 215 THR B C 1
ATOM 5256 O O . THR B 1 215 ? -28.438 -24.203 -14.188 1 68.88 215 THR B O 1
ATOM 5259 N N . SER B 1 216 ? -26.766 -24.844 -15.445 1 66.75 216 SER B N 1
ATOM 5260 C CA . SER B 1 216 ? -27 -26.25 -15.109 1 66.75 216 SER B CA 1
ATOM 5261 C C . SER B 1 216 ? -26.656 -26.531 -13.656 1 66.75 216 SER B C 1
ATOM 5263 O O . SER B 1 216 ? -27.125 -27.516 -13.078 1 66.75 216 SER B O 1
ATOM 5265 N N . LEU B 1 217 ? -25.812 -25.656 -13.047 1 63.44 217 LEU B N 1
ATOM 5266 C CA . LEU B 1 217 ? -25.391 -25.828 -11.656 1 63.44 217 LEU B CA 1
ATOM 5267 C C . LEU B 1 217 ? -26.438 -25.25 -10.703 1 63.44 217 LEU B C 1
ATOM 5269 O O . LEU B 1 217 ? -26.375 -25.5 -9.492 1 63.44 217 LEU B O 1
ATOM 5273 N N . LEU B 1 218 ? -27.344 -24.469 -11.227 1 64.25 218 LEU B N 1
ATOM 5274 C CA . LEU B 1 218 ? -28.328 -23.797 -10.398 1 64.25 218 LEU B CA 1
ATOM 5275 C C . LEU B 1 218 ? -29.656 -24.562 -10.406 1 64.25 218 LEU B C 1
ATOM 5277 O O . LEU B 1 218 ? -29.953 -25.266 -11.367 1 64.25 218 LEU B O 1
ATOM 5281 N N . PRO B 1 219 ? -30.312 -24.438 -9.18 1 67.94 219 PRO B N 1
ATOM 5282 C CA . PRO B 1 219 ? -31.672 -25 -9.195 1 67.94 219 PRO B CA 1
ATOM 5283 C C . PRO B 1 219 ? -32.531 -24.438 -10.328 1 67.94 219 PRO B C 1
ATOM 5285 O O . PRO B 1 219 ? -32.312 -23.297 -10.758 1 67.94 219 PRO B O 1
ATOM 5288 N N . PRO B 1 220 ? -33.406 -25.391 -10.797 1 69.44 220 PRO B N 1
ATOM 5289 C CA . PRO B 1 220 ? -34.25 -24.938 -11.883 1 69.44 220 PRO B CA 1
ATOM 5290 C C . PRO B 1 220 ? -35.031 -23.656 -11.523 1 69.44 220 PRO B C 1
ATOM 5292 O O . PRO B 1 220 ? -35.5 -23.516 -10.391 1 69.44 220 PRO B O 1
ATOM 5295 N N . GLY B 1 221 ? -35 -22.609 -12.336 1 72.81 221 GLY B N 1
ATOM 5296 C CA . GLY B 1 221 ? -35.75 -21.375 -12.141 1 72.81 221 GLY B CA 1
ATOM 5297 C C . GLY B 1 221 ? -34.875 -20.203 -11.75 1 72.81 221 GLY B C 1
ATOM 5298 O O . GLY B 1 221 ? -35.281 -19.047 -11.82 1 72.81 221 GLY B O 1
ATOM 5299 N N . LEU B 1 222 ? -33.719 -20.547 -11.281 1 70.94 222 LEU B N 1
ATOM 5300 C CA . LEU B 1 222 ? -32.844 -19.453 -10.906 1 70.94 222 LEU B CA 1
ATOM 5301 C C . LEU B 1 222 ? -32.031 -18.953 -12.102 1 70.94 222 LEU B C 1
ATOM 5303 O O . LEU B 1 222 ? -31.578 -19.75 -12.922 1 70.94 222 LEU B O 1
ATOM 5307 N N . GLU B 1 223 ? -32.156 -17.703 -12.312 1 71.38 223 GLU B N 1
ATOM 5308 C CA . GLU B 1 223 ? -31.422 -17.109 -13.43 1 71.38 223 GLU B CA 1
ATOM 5309 C C . GLU B 1 223 ? -30 -16.734 -13.023 1 71.38 223 GLU B C 1
ATOM 5311 O O . GLU B 1 223 ? -29.75 -16.328 -11.891 1 71.38 223 GLU B O 1
ATOM 5316 N N . THR B 1 224 ? -29.078 -17.188 -13.938 1 70 224 THR B N 1
ATOM 5317 C CA . THR B 1 224 ? -27.688 -16.797 -13.758 1 70 224 THR B CA 1
ATOM 5318 C C . THR B 1 224 ? -27.391 -15.484 -14.469 1 70 224 THR B C 1
ATOM 5320 O O . THR B 1 224 ? -27.984 -15.18 -15.5 1 70 224 THR B O 1
ATOM 5323 N N . LYS B 1 225 ? -26.594 -14.711 -13.867 1 71.62 225 LYS B N 1
ATOM 5324 C CA . LYS B 1 225 ? -26.125 -13.516 -14.555 1 71.62 225 LYS B CA 1
ATOM 5325 C C . LYS B 1 225 ? -25.328 -13.883 -15.812 1 71.62 225 LYS B C 1
ATOM 5327 O O . LYS B 1 225 ? -24.609 -14.883 -15.828 1 71.62 225 LYS B O 1
ATOM 5332 N N . PRO B 1 226 ? -25.594 -13.094 -16.828 1 73.12 226 PRO B N 1
ATOM 5333 C CA . PRO B 1 226 ? -24.844 -13.375 -18.047 1 73.12 226 PRO B CA 1
ATOM 5334 C C . PRO B 1 226 ? -23.344 -13.352 -17.844 1 73.12 226 PRO B C 1
ATOM 5336 O O . PRO B 1 226 ? -22.828 -12.531 -17.062 1 73.12 226 PRO B O 1
ATOM 5339 N N . VAL B 1 227 ? -22.734 -14.289 -18.531 1 73.88 227 VAL B N 1
ATOM 5340 C CA . VAL B 1 227 ? -21.281 -14.312 -18.516 1 73.88 227 VAL B CA 1
ATOM 5341 C C . VAL B 1 227 ? -20.734 -13.102 -19.266 1 73.88 227 VAL B C 1
ATOM 5343 O O . VAL B 1 227 ? -21.016 -12.922 -20.453 1 73.88 227 VAL B O 1
ATOM 5346 N N . SER B 1 228 ? -20.125 -12.266 -18.531 1 71.38 228 SER B N 1
ATOM 5347 C CA . SER B 1 228 ? -19.672 -11.023 -19.156 1 71.38 228 SER B CA 1
ATOM 5348 C C . SER B 1 228 ? -18.188 -11.086 -19.5 1 71.38 228 SER B C 1
ATOM 5350 O O . SER B 1 228 ? -17.688 -10.297 -20.312 1 71.38 228 SER B O 1
ATOM 5352 N N . ARG B 1 229 ? -17.5 -12.125 -18.953 1 78.44 229 ARG B N 1
ATOM 5353 C CA . ARG B 1 229 ? -16.062 -12.188 -19.172 1 78.44 229 ARG B CA 1
ATOM 5354 C C . ARG B 1 229 ? -15.555 -13.625 -19.094 1 78.44 229 ARG B C 1
ATOM 5356 O O . ARG B 1 229 ? -16.031 -14.414 -18.266 1 78.44 229 ARG B O 1
ATOM 5363 N N . LEU B 1 230 ? -14.633 -13.891 -19.984 1 80.75 230 LEU B N 1
ATOM 5364 C CA . LEU B 1 230 ? -13.93 -15.172 -19.984 1 80.75 230 LEU B CA 1
ATOM 5365 C C . LEU B 1 230 ? -12.43 -14.969 -19.812 1 80.75 230 LEU B C 1
ATOM 5367 O O . LEU B 1 230 ? -11.859 -14.023 -20.359 1 80.75 230 LEU B O 1
ATOM 5371 N N . PRO B 1 231 ? -11.789 -15.781 -19.062 1 86.06 231 PRO B N 1
ATOM 5372 C CA . PRO B 1 231 ? -10.344 -15.641 -18.875 1 86.06 231 PRO B CA 1
ATOM 5373 C C . PRO B 1 231 ? -9.562 -15.875 -20.172 1 86.06 231 PRO B C 1
ATOM 5375 O O . PRO B 1 231 ? -9.922 -16.75 -20.969 1 86.06 231 PRO B O 1
ATOM 5378 N N . PHE B 1 232 ? -8.508 -15.141 -20.406 1 88.5 232 PHE B N 1
ATOM 5379 C CA . PHE B 1 232 ? -7.727 -15.297 -21.625 1 88.5 232 PHE B CA 1
ATOM 5380 C C . PHE B 1 232 ? -6.234 -15.258 -21.312 1 88.5 232 PHE B C 1
ATOM 5382 O O . PHE B 1 232 ? -5.5 -16.188 -21.656 1 88.5 232 PHE B O 1
ATOM 5389 N N . ALA B 1 233 ? -5.832 -14.133 -20.594 1 92.81 233 ALA B N 1
ATOM 5390 C CA . ALA B 1 233 ? -4.387 -13.969 -20.453 1 92.81 233 ALA B CA 1
ATOM 5391 C C . ALA B 1 233 ? -4.035 -13.344 -19.109 1 92.81 233 ALA B C 1
ATOM 5393 O O . ALA B 1 233 ? -4.863 -12.664 -18.5 1 92.81 233 ALA B O 1
ATOM 5394 N N . ALA B 1 234 ? -2.832 -13.586 -18.688 1 96 234 ALA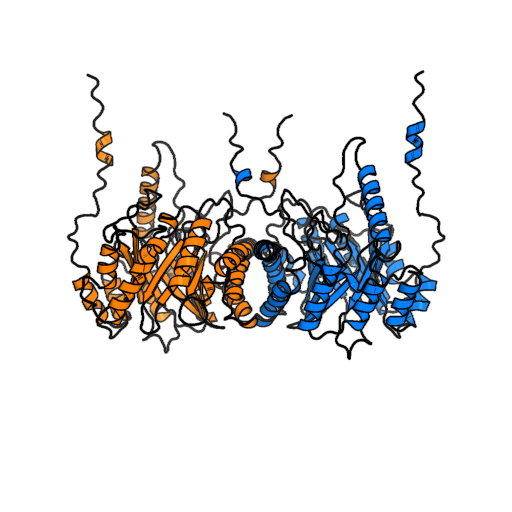 B N 1
ATOM 5395 C CA . ALA B 1 234 ? -2.227 -12.992 -17.484 1 96 234 ALA B CA 1
ATOM 5396 C C . ALA B 1 234 ? -0.753 -12.672 -17.734 1 96 234 ALA B C 1
ATOM 5398 O O . ALA B 1 234 ? -0.144 -13.18 -18.672 1 96 234 ALA B O 1
ATOM 5399 N N . PHE B 1 235 ? -0.238 -11.766 -17 1 97.56 235 PHE B N 1
ATOM 5400 C CA . PHE B 1 235 ? 1.187 -11.453 -17 1 97.56 235 PHE B CA 1
ATOM 5401 C C . PHE B 1 235 ? 1.812 -11.781 -15.641 1 97.56 235 PHE B C 1
ATOM 5403 O O . PHE B 1 235 ? 1.269 -11.414 -14.602 1 97.56 235 PHE B O 1
ATOM 5410 N N . ALA B 1 236 ? 2.855 -12.523 -15.664 1 98 236 ALA B N 1
ATOM 5411 C CA . ALA B 1 236 ? 3.648 -12.789 -14.469 1 98 236 ALA B CA 1
ATOM 5412 C C . ALA B 1 236 ? 5.004 -12.094 -14.539 1 98 236 ALA B C 1
ATOM 5414 O O . ALA B 1 236 ? 5.621 -12.031 -15.609 1 98 236 ALA B O 1
ATOM 5415 N N . LEU B 1 237 ? 5.457 -11.57 -13.453 1 98.5 237 LEU B N 1
ATOM 5416 C CA . LEU B 1 237 ? 6.754 -10.914 -13.391 1 98.5 237 LEU B CA 1
ATOM 5417 C C . LEU B 1 237 ? 7.629 -11.523 -12.305 1 98.5 237 LEU B C 1
ATOM 5419 O O . LEU B 1 237 ? 7.242 -11.547 -11.133 1 98.5 237 LEU B O 1
ATOM 5423 N N . ASP B 1 238 ? 8.766 -12.062 -12.695 1 97.62 238 ASP B N 1
ATOM 5424 C CA . ASP B 1 238 ? 9.82 -12.414 -11.75 1 97.62 238 ASP B CA 1
ATOM 5425 C C . ASP B 1 238 ? 10.648 -11.188 -11.375 1 97.62 238 ASP B C 1
ATOM 5427 O O . ASP B 1 238 ? 11.266 -10.555 -12.234 1 97.62 238 ASP B O 1
ATOM 5431 N N . LEU B 1 239 ? 10.656 -10.859 -10.109 1 98.12 239 LEU B N 1
ATOM 5432 C CA . LEU B 1 239 ? 11.391 -9.68 -9.656 1 98.12 239 LEU B CA 1
ATOM 5433 C C . LEU B 1 239 ? 12.812 -10.047 -9.258 1 98.12 239 LEU B C 1
ATOM 5435 O O . LEU B 1 239 ? 13.047 -10.562 -8.156 1 98.12 239 LEU B O 1
ATOM 5439 N N . ASP B 1 240 ? 13.789 -9.797 -10.133 1 94.31 240 ASP B N 1
ATOM 5440 C CA . ASP B 1 240 ? 15.195 -10.156 -9.992 1 94.31 240 ASP B CA 1
ATOM 5441 C C . ASP B 1 240 ? 16.062 -8.914 -9.812 1 94.31 240 ASP B C 1
ATOM 5443 O O . ASP B 1 240 ? 16.578 -8.352 -10.781 1 94.31 240 ASP B O 1
ATOM 5447 N N . GLY B 1 241 ? 16.391 -8.664 -8.5 1 93.06 241 GLY B N 1
ATOM 5448 C CA . GLY B 1 241 ? 17.016 -7.379 -8.25 1 93.06 241 GLY B CA 1
ATOM 5449 C C . GLY B 1 241 ? 16.203 -6.203 -8.75 1 93.06 241 GLY B C 1
ATOM 5450 O O . GLY B 1 241 ? 15.016 -6.086 -8.43 1 93.06 241 GLY B O 1
ATOM 5451 N N . PRO B 1 242 ? 16.812 -5.363 -9.523 1 91.94 242 PRO B N 1
ATOM 5452 C CA . PRO B 1 242 ? 16.062 -4.227 -10.062 1 91.94 242 PRO B CA 1
ATOM 5453 C C . PRO B 1 242 ? 15.266 -4.586 -11.312 1 91.94 242 PRO B C 1
ATOM 5455 O O . PRO B 1 242 ? 14.453 -3.787 -11.781 1 91.94 242 PRO B O 1
ATOM 5458 N N . ARG B 1 243 ? 15.516 -5.781 -11.797 1 94.75 243 ARG B N 1
ATOM 5459 C CA . ARG B 1 243 ? 14.938 -6.125 -13.094 1 94.75 243 ARG B CA 1
ATOM 5460 C C . ARG B 1 243 ? 13.672 -6.961 -12.922 1 94.75 243 ARG B C 1
ATOM 5462 O O . ARG B 1 243 ? 13.625 -7.855 -12.078 1 94.75 243 ARG B O 1
ATOM 5469 N N . ALA B 1 244 ? 12.68 -6.578 -13.688 1 97 244 ALA B N 1
ATOM 5470 C CA . ALA B 1 244 ? 11.484 -7.406 -13.82 1 97 244 ALA B CA 1
ATOM 5471 C C . ALA B 1 244 ? 11.562 -8.281 -15.07 1 97 244 ALA B C 1
ATOM 5473 O O . ALA B 1 244 ? 11.93 -7.809 -16.141 1 97 244 ALA B O 1
ATOM 5474 N N . ARG B 1 245 ? 11.297 -9.57 -14.93 1 97 245 ARG B N 1
ATOM 5475 C CA . ARG B 1 245 ? 11.258 -10.508 -16.047 1 97 245 ARG B CA 1
ATOM 5476 C C . ARG B 1 245 ? 9.844 -11.023 -16.281 1 97 245 ARG B C 1
ATOM 5478 O O . ARG B 1 245 ? 9.391 -11.945 -15.609 1 97 245 ARG B O 1
ATOM 5485 N N . PRO B 1 246 ? 9.172 -10.477 -17.281 1 98 246 PRO B N 1
ATOM 5486 C CA . PRO B 1 246 ? 7.758 -10.805 -17.484 1 98 246 PRO B CA 1
ATOM 5487 C C . PRO B 1 246 ? 7.555 -12.062 -18.312 1 98 246 PRO B C 1
ATOM 5489 O O . PRO B 1 246 ? 8.43 -12.43 -19.109 1 98 246 PRO B O 1
ATOM 5492 N N . LYS B 1 247 ? 6.477 -12.664 -18.094 1 97.31 247 LYS B N 1
ATOM 5493 C CA . LYS B 1 247 ? 5.949 -13.789 -18.859 1 97.31 247 LYS B CA 1
ATOM 5494 C C . LYS B 1 247 ? 4.5 -13.555 -19.266 1 97.31 247 LYS B C 1
ATOM 5496 O O . LYS B 1 247 ? 3.732 -12.938 -18.516 1 97.31 247 LYS B O 1
ATOM 5501 N N . LEU B 1 248 ? 4.203 -14.008 -20.422 1 96.25 248 LEU B N 1
ATOM 5502 C CA . LEU B 1 248 ? 2.816 -14.031 -20.859 1 96.25 248 LEU B CA 1
ATOM 5503 C C . LEU B 1 248 ? 2.189 -15.398 -20.625 1 96.25 248 LEU B C 1
ATOM 5505 O O . LEU B 1 248 ? 2.768 -16.422 -21 1 96.25 248 LEU B O 1
ATOM 5509 N N . PHE B 1 249 ? 1.1 -15.398 -19.969 1 94.75 249 PHE B N 1
ATOM 5510 C CA . PHE B 1 249 ? 0.315 -16.609 -19.766 1 94.75 249 PHE B CA 1
ATOM 5511 C C . PHE B 1 249 ? -0.952 -16.594 -20.609 1 94.75 249 PHE B C 1
ATOM 5513 O O . PHE B 1 249 ? -1.672 -15.586 -20.625 1 94.75 249 PHE B O 1
ATOM 5520 N N . LEU B 1 250 ? -1.179 -17.594 -21.297 1 89.56 250 LEU B N 1
ATOM 5521 C CA . LEU B 1 250 ? -2.488 -17.875 -21.875 1 89.56 250 LEU B CA 1
ATOM 5522 C C . LEU B 1 250 ? -3.273 -18.859 -21.016 1 89.56 250 LEU B C 1
ATOM 5524 O O . LEU B 1 250 ? -2.793 -19.953 -20.734 1 89.56 250 LEU B O 1
ATOM 5528 N N . LEU B 1 251 ? -4.418 -18.406 -20.609 1 80.56 251 LEU B N 1
ATOM 5529 C CA . LEU B 1 251 ? -5.184 -19.156 -19.625 1 80.56 251 LEU B CA 1
ATOM 5530 C C . LEU B 1 251 ? -6.102 -20.172 -20.297 1 80.56 251 LEU B C 1
ATOM 5532 O O . LEU B 1 251 ? -6.129 -20.266 -21.516 1 80.56 251 LEU B O 1
ATOM 5536 N N . GLU B 1 252 ? -6.832 -20.969 -19.344 1 63.47 252 GLU B N 1
ATOM 5537 C CA . GLU B 1 252 ? -7.602 -22.172 -19.672 1 63.47 252 GLU B CA 1
ATOM 5538 C C . GLU B 1 252 ? -8.641 -21.891 -20.75 1 63.47 252 GLU B C 1
ATOM 5540 O O . GLU B 1 252 ? -9.297 -20.844 -20.734 1 63.47 252 GLU B O 1
ATOM 5545 N N . GLY B 1 253 ? -8.906 -22.906 -21.422 1 56.84 253 GLY B N 1
ATOM 5546 C CA . GLY B 1 253 ? -9.992 -22.938 -22.391 1 56.84 253 GLY B CA 1
ATOM 5547 C C . GLY B 1 253 ? -9.609 -22.344 -23.734 1 56.84 253 GLY B C 1
ATOM 5548 O O . GLY B 1 253 ? -10.32 -22.516 -24.719 1 56.84 253 GLY B O 1
ATOM 5549 N N . VAL B 1 254 ? -8.438 -21.844 -23.578 1 43.41 254 VAL B N 1
ATOM 5550 C CA . VAL B 1 254 ? -8.078 -21.125 -24.797 1 43.41 254 VAL B CA 1
ATOM 5551 C C . VAL B 1 254 ? -7.281 -22.047 -25.719 1 43.41 254 VAL B C 1
ATOM 5553 O O . VAL B 1 254 ? -7.484 -22.031 -26.938 1 43.41 254 VAL B O 1
ATOM 5556 N N . VAL B 1 255 ? -6.457 -22.844 -25.109 1 45.41 255 VAL B N 1
ATOM 5557 C CA . VAL B 1 255 ? -5.492 -23.578 -25.922 1 45.41 255 VAL B CA 1
ATOM 5558 C C . VAL B 1 255 ? -6.078 -24.938 -26.328 1 45.41 255 VAL B C 1
ATOM 5560 O O . VAL B 1 255 ? -6.242 -25.219 -27.516 1 45.41 255 VAL B O 1
ATOM 5563 N N . SER B 1 256 ? -6.148 -25.812 -25.391 1 51.53 256 SER B N 1
ATOM 5564 C CA . SER B 1 256 ? -6.652 -27.172 -25.578 1 51.53 256 SER B CA 1
ATOM 5565 C C . SER B 1 256 ? -7.32 -27.703 -24.312 1 51.53 256 SER B C 1
ATOM 5567 O O . SER B 1 256 ? -7.004 -27.25 -23.219 1 51.53 256 SER B O 1
ATOM 5569 N N . PRO B 1 257 ? -8.258 -28.453 -24.594 1 52.66 257 PRO B N 1
ATOM 5570 C CA . PRO B 1 257 ? -8.867 -29.078 -23.406 1 52.66 257 PRO B CA 1
ATOM 5571 C C . PRO B 1 257 ? -7.848 -29.812 -22.531 1 52.66 257 PRO B C 1
ATOM 5573 O O . PRO B 1 257 ? -8.086 -30.016 -21.344 1 52.66 257 PRO B O 1
ATOM 5576 N N . SER B 1 258 ? -6.754 -30.094 -23.188 1 60.41 258 SER B N 1
ATOM 5577 C CA . SER B 1 258 ? -5.801 -30.906 -22.422 1 60.41 258 SER B CA 1
ATOM 5578 C C . SER B 1 258 ? -4.715 -30.031 -21.797 1 60.41 258 SER B C 1
ATOM 5580 O O . SER B 1 258 ? -3.906 -30.516 -21 1 60.41 258 SER B O 1
ATOM 5582 N N . ILE B 1 259 ? -4.582 -28.891 -22.188 1 75.62 259 ILE B N 1
ATOM 5583 C CA . ILE B 1 259 ? -3.596 -27.953 -21.656 1 75.62 259 ILE B CA 1
ATOM 5584 C C . ILE B 1 259 ? -4.297 -26.859 -20.844 1 75.62 259 ILE B C 1
ATOM 5586 O O . ILE B 1 259 ? -5.18 -26.172 -21.359 1 75.62 259 ILE B O 1
ATOM 5590 N N . ASP B 1 260 ? -3.908 -26.812 -19.703 1 81.31 260 ASP B N 1
ATOM 5591 C CA . ASP B 1 260 ? -4.57 -25.859 -18.812 1 81.31 260 ASP B CA 1
ATOM 5592 C C . ASP B 1 260 ? -4.09 -24.438 -19.078 1 81.31 260 ASP B C 1
ATOM 5594 O O . ASP B 1 260 ? -4.887 -23.5 -19.047 1 81.31 260 ASP B O 1
ATOM 5598 N N . MET B 1 261 ? -2.809 -24.266 -19.25 1 88.69 261 MET B N 1
ATOM 5599 C CA . MET B 1 261 ? -2.205 -22.953 -19.484 1 88.69 261 MET B CA 1
ATOM 5600 C C . MET B 1 261 ? -0.92 -23.094 -20.281 1 88.69 261 MET B C 1
ATOM 5602 O O . MET B 1 261 ? -0.277 -24.141 -20.281 1 88.69 261 MET B O 1
ATOM 5606 N N . LEU B 1 262 ? -0.629 -22.047 -20.953 1 88.5 262 LEU B N 1
ATOM 5607 C CA . LEU B 1 262 ? 0.624 -21.906 -21.688 1 88.5 262 LEU B CA 1
ATOM 5608 C C . LEU B 1 262 ? 1.325 -20.609 -21.328 1 88.5 262 LEU B C 1
ATOM 5610 O O . LEU B 1 262 ? 0.678 -19.562 -21.203 1 88.5 262 LEU B O 1
ATOM 5614 N N . SER B 1 263 ? 2.613 -20.703 -21.125 1 92.88 263 SER B N 1
ATOM 5615 C CA . SER B 1 263 ? 3.326 -19.469 -20.828 1 92.88 263 SER B CA 1
ATOM 5616 C C . SER B 1 263 ? 4.594 -19.328 -21.656 1 92.88 263 SER B C 1
ATOM 5618 O O . SER B 1 263 ? 5.172 -20.344 -22.078 1 92.88 263 SER B O 1
ATOM 5620 N N . ILE B 1 264 ? 5.016 -18.141 -21.953 1 91.38 264 ILE B N 1
ATOM 5621 C CA . ILE B 1 264 ? 6.258 -17.859 -22.656 1 91.38 264 ILE B CA 1
ATOM 5622 C C . ILE B 1 264 ? 6.988 -16.703 -21.969 1 91.38 264 ILE B C 1
ATOM 5624 O O . ILE B 1 264 ? 6.359 -15.75 -21.516 1 91.38 264 ILE B O 1
ATOM 5628 N N . ASP B 1 265 ? 8.289 -16.797 -21.875 1 94.44 265 ASP B N 1
ATOM 5629 C CA . ASP B 1 265 ? 9.109 -15.695 -21.359 1 94.44 265 ASP B CA 1
ATOM 5630 C C . ASP B 1 265 ? 9.164 -14.539 -22.359 1 94.44 265 ASP B C 1
ATOM 5632 O O . ASP B 1 265 ? 9.344 -14.75 -23.562 1 94.44 265 ASP B O 1
ATOM 5636 N N . LEU B 1 266 ? 8.914 -13.383 -21.891 1 96.5 266 LEU B N 1
ATOM 5637 C CA . LEU B 1 266 ? 9.164 -12.188 -22.703 1 96.5 266 LEU B CA 1
ATOM 5638 C C . LEU B 1 266 ? 10.609 -11.711 -22.516 1 96.5 266 LEU B C 1
ATOM 5640 O O . LEU B 1 266 ? 11.016 -11.344 -21.406 1 96.5 266 LEU B O 1
ATOM 5644 N N . VAL B 1 267 ? 11.336 -11.734 -23.625 1 95.75 267 VAL B N 1
ATOM 5645 C CA . VAL B 1 267 ? 12.766 -11.469 -23.547 1 95.75 267 VAL B CA 1
ATOM 5646 C C . VAL B 1 267 ? 13.164 -10.469 -24.641 1 95.75 267 VAL B C 1
ATOM 5648 O O . VAL B 1 267 ? 12.336 -10.109 -25.484 1 95.75 267 VAL B O 1
ATOM 5651 N N . LYS B 1 268 ? 14.391 -10.047 -24.547 1 96.75 268 LYS B N 1
ATOM 5652 C CA . LYS B 1 268 ? 14.922 -9.172 -25.594 1 96.75 268 LYS B CA 1
ATOM 5653 C C . LYS B 1 268 ? 15.062 -9.914 -26.922 1 96.75 268 LYS B C 1
ATOM 5655 O O . LYS B 1 268 ? 15.141 -11.141 -26.938 1 96.75 268 LYS B O 1
ATOM 5660 N N . GLU B 1 269 ? 15.211 -9.156 -27.984 1 94.56 269 GLU B N 1
ATOM 5661 C CA . GLU B 1 269 ? 15.32 -9.703 -29.328 1 94.56 269 GLU B CA 1
ATOM 5662 C C . GLU B 1 269 ? 16.5 -10.672 -29.438 1 94.56 269 GLU B C 1
ATOM 5664 O O . GLU B 1 269 ? 16.375 -11.75 -30.031 1 94.56 269 GLU B O 1
ATOM 5669 N N . GLU B 1 270 ? 17.562 -10.344 -28.781 1 94.25 270 GLU B N 1
ATOM 5670 C CA . GLU B 1 270 ? 18.797 -11.141 -28.891 1 94.25 270 GLU B CA 1
ATOM 5671 C C . GLU B 1 270 ? 18.688 -12.422 -28.078 1 94.25 270 GLU B C 1
ATOM 5673 O O . GLU B 1 270 ? 19.422 -13.375 -28.312 1 94.25 270 GLU B O 1
ATOM 5678 N N . ASP B 1 271 ? 17.719 -12.484 -27.156 1 91.12 271 ASP B N 1
ATOM 5679 C CA . ASP B 1 271 ? 17.594 -13.633 -26.266 1 91.12 271 ASP B CA 1
ATOM 5680 C C . ASP B 1 271 ? 16.422 -14.523 -26.672 1 91.12 271 ASP B C 1
ATOM 5682 O O . ASP B 1 271 ? 16.078 -15.453 -25.938 1 91.12 271 ASP B O 1
ATOM 5686 N N . LEU B 1 272 ? 15.828 -14.328 -27.781 1 88.62 272 LEU B N 1
ATOM 5687 C CA . LEU B 1 272 ? 14.633 -15.031 -28.219 1 88.62 272 LEU B CA 1
ATOM 5688 C C . LEU B 1 272 ? 14.883 -16.531 -28.312 1 88.62 272 LEU B C 1
ATOM 5690 O O . LEU B 1 272 ? 13.992 -17.328 -28.031 1 88.62 272 LEU B O 1
ATOM 5694 N N . HIS B 1 273 ? 16.031 -16.859 -28.609 1 82.62 273 HIS B N 1
ATOM 5695 C CA . HIS B 1 273 ? 16.375 -18.281 -28.75 1 82.62 273 HIS B CA 1
ATOM 5696 C C . HIS B 1 273 ? 16.312 -18.984 -27.406 1 82.62 273 HIS B C 1
ATOM 5698 O O . HIS B 1 273 ? 16.141 -20.203 -27.359 1 82.62 273 HIS B O 1
ATOM 5704 N N . GLY B 1 274 ? 16.359 -18.188 -26.391 1 82.19 274 GLY B N 1
ATOM 5705 C CA . GLY B 1 274 ? 16.344 -18.781 -25.062 1 82.19 274 GLY B CA 1
ATOM 5706 C C . GLY B 1 274 ? 15.023 -18.578 -24.344 1 82.19 274 GLY B C 1
ATOM 5707 O O . GLY B 1 274 ? 14.898 -18.906 -23.156 1 82.19 274 GLY B O 1
ATOM 5708 N N . ALA B 1 275 ? 14.031 -18.062 -25.016 1 87.25 275 ALA B N 1
ATOM 5709 C CA . ALA B 1 275 ? 12.734 -17.859 -24.391 1 87.25 275 ALA B CA 1
ATOM 5710 C C . ALA B 1 275 ? 12.078 -19.188 -24.031 1 87.25 275 ALA B C 1
ATOM 5712 O O . ALA B 1 275 ? 11.883 -20.047 -24.906 1 87.25 275 ALA B O 1
ATOM 5713 N N . ARG B 1 276 ? 11.75 -19.406 -22.812 1 87.75 276 ARG B N 1
ATOM 5714 C CA . ARG B 1 276 ? 11.188 -20.672 -22.328 1 87.75 276 ARG B CA 1
ATOM 5715 C C . ARG B 1 276 ? 9.672 -20.703 -22.531 1 87.75 276 ARG B C 1
ATOM 5717 O O . ARG B 1 276 ? 8.992 -19.688 -22.344 1 87.75 276 ARG B O 1
ATOM 5724 N N . VAL B 1 277 ? 9.242 -21.812 -22.969 1 87.88 277 VAL B N 1
ATOM 5725 C CA . VAL B 1 277 ? 7.812 -22.094 -23.062 1 87.88 277 VAL B CA 1
ATOM 5726 C C . VAL B 1 277 ? 7.426 -23.172 -22.047 1 87.88 277 VAL B C 1
ATOM 5728 O O . VAL B 1 277 ? 8.117 -24.188 -21.922 1 87.88 277 VAL B O 1
ATOM 5731 N N . LYS B 1 278 ? 6.359 -22.891 -21.375 1 90.06 278 LYS B N 1
ATOM 5732 C CA . LYS B 1 278 ? 5.891 -23.859 -20.391 1 90.06 278 LYS B CA 1
ATOM 5733 C C . LYS B 1 278 ? 4.434 -24.234 -20.641 1 90.06 278 LYS B C 1
ATOM 5735 O O . LYS B 1 278 ? 3.609 -23.375 -20.953 1 90.06 278 LYS B O 1
ATOM 5740 N N . MET B 1 279 ? 4.199 -25.547 -20.562 1 87.94 279 MET B N 1
ATOM 5741 C CA . MET B 1 279 ? 2.846 -26.078 -20.641 1 87.94 279 MET B CA 1
ATOM 5742 C C . MET B 1 279 ? 2.385 -26.609 -19.281 1 87.94 279 MET B C 1
ATOM 5744 O O . MET B 1 279 ? 3.113 -27.344 -18.625 1 87.94 279 MET B O 1
ATOM 5748 N N . TYR B 1 280 ? 1.226 -26.234 -18.953 1 90.25 280 TYR B N 1
ATOM 5749 C CA . TYR B 1 280 ? 0.69 -26.656 -17.656 1 90.25 280 TYR B CA 1
ATOM 5750 C C . TYR B 1 280 ? -0.437 -27.672 -17.844 1 90.25 280 TYR B C 1
ATOM 5752 O O . TYR B 1 280 ? -1.326 -27.469 -18.672 1 90.25 280 TYR B O 1
ATOM 5760 N N . LEU B 1 281 ? -0.339 -28.703 -17.078 1 86.44 281 LEU B N 1
ATOM 5761 C CA . LEU B 1 281 ? -1.309 -29.797 -17.109 1 86.44 281 LEU B CA 1
ATOM 5762 C C . LEU B 1 281 ? -1.77 -30.141 -15.695 1 86.44 281 LEU B C 1
ATOM 5764 O O . LEU B 1 281 ? -1.184 -29.672 -14.711 1 86.44 281 LEU B O 1
ATOM 5768 N N . HIS B 1 282 ? -2.885 -30.906 -15.625 1 89.19 282 HIS B N 1
ATOM 5769 C CA . HIS B 1 282 ? -3.348 -31.328 -14.305 1 89.19 282 HIS B CA 1
ATOM 5770 C C . HIS B 1 282 ? -3.537 -32.844 -14.258 1 89.19 282 HIS B C 1
ATOM 5772 O O . HIS B 1 282 ? -3.598 -33.5 -15.305 1 89.19 282 HIS B O 1
ATOM 5778 N N . THR B 1 283 ? -3.473 -33.375 -13.086 1 88.38 283 THR B N 1
ATOM 5779 C CA . THR B 1 283 ? -3.775 -34.781 -12.844 1 88.38 283 THR B CA 1
ATOM 5780 C C . THR B 1 283 ? -5.129 -34.938 -12.156 1 88.38 283 THR B C 1
ATOM 5782 O O . THR B 1 283 ? -5.648 -33.969 -11.578 1 88.38 283 THR B O 1
ATOM 5785 N N . THR B 1 284 ? -5.695 -36.156 -12.242 1 87.31 284 THR B N 1
ATOM 5786 C CA . THR B 1 284 ? -6.984 -36.438 -11.617 1 87.31 284 THR B CA 1
ATOM 5787 C C . THR B 1 284 ? -6.797 -37.188 -10.312 1 87.31 284 THR B C 1
ATOM 5789 O O . THR B 1 284 ? -7.766 -37.469 -9.609 1 87.31 284 THR B O 1
ATOM 5792 N N . THR B 1 285 ? -5.602 -37.562 -10.016 1 90.38 285 THR B N 1
ATOM 5793 C CA . THR B 1 285 ? -5.238 -38.188 -8.742 1 90.38 285 THR B CA 1
ATOM 5794 C C . THR B 1 285 ? -4.117 -37.406 -8.07 1 90.38 285 THR B C 1
ATOM 5796 O O . THR B 1 285 ? -3.406 -36.625 -8.719 1 90.38 285 THR B O 1
ATOM 5799 N N . ASN B 1 286 ? -4.012 -37.562 -6.738 1 95.38 286 ASN B N 1
ATOM 5800 C CA . ASN B 1 286 ? -3.033 -36.75 -6.035 1 95.38 286 ASN B CA 1
ATOM 5801 C C . ASN B 1 286 ? -2.148 -37.594 -5.117 1 95.38 286 ASN B C 1
ATOM 5803 O O . ASN B 1 286 ? -1.626 -37.094 -4.121 1 95.38 286 ASN B O 1
ATOM 5807 N N . SER B 1 287 ? -2.047 -38.875 -5.344 1 96.75 287 SER B N 1
ATOM 5808 C CA . SER B 1 287 ? -1.169 -39.719 -4.547 1 96.75 287 SER B CA 1
ATOM 5809 C C . SER B 1 287 ? 0.297 -39.469 -4.883 1 96.75 287 SER B C 1
ATOM 5811 O O . SER B 1 287 ? 0.61 -38.906 -5.93 1 96.75 287 SER B O 1
ATOM 5813 N N . PHE B 1 288 ? 1.19 -39.906 -3.971 1 97.94 288 PHE B N 1
ATOM 5814 C CA . PHE B 1 288 ? 2.613 -39.75 -4.258 1 97.94 288 PHE B CA 1
ATOM 5815 C C . PHE B 1 288 ? 3.023 -40.625 -5.438 1 97.94 288 PHE B C 1
ATOM 5817 O O . PHE B 1 288 ? 3.965 -40.312 -6.16 1 97.94 288 PHE B O 1
ATOM 5824 N N . ASN B 1 289 ? 2.332 -41.719 -5.676 1 96.5 289 ASN B N 1
ATOM 5825 C CA . ASN B 1 289 ? 2.572 -42.531 -6.867 1 96.5 289 ASN B CA 1
ATOM 5826 C C . ASN B 1 289 ? 2.346 -41.75 -8.148 1 96.5 289 ASN B C 1
ATOM 5828 O O . ASN B 1 289 ? 3.113 -41.844 -9.102 1 96.5 289 ASN B O 1
ATOM 5832 N N . THR B 1 290 ? 1.3 -41 -8.125 1 95.25 290 THR B N 1
ATOM 5833 C CA . THR B 1 290 ? 1.021 -40.125 -9.258 1 95.25 290 THR B CA 1
ATOM 5834 C C . THR B 1 290 ? 2.15 -39.125 -9.453 1 95.25 290 THR B C 1
ATOM 5836 O O . THR B 1 290 ? 2.602 -38.875 -10.578 1 95.25 290 THR B O 1
ATOM 5839 N N . VAL B 1 291 ? 2.596 -38.531 -8.375 1 97.19 291 VAL B N 1
ATOM 5840 C CA . VAL B 1 291 ? 3.674 -37.562 -8.398 1 97.19 291 VAL B CA 1
ATOM 5841 C C . VAL B 1 291 ? 4.938 -38.188 -8.984 1 97.19 291 VAL B C 1
ATOM 5843 O O . VAL B 1 291 ? 5.586 -37.625 -9.852 1 97.19 291 VAL B O 1
ATOM 5846 N N . ARG B 1 292 ? 5.27 -39.344 -8.5 1 96.38 292 ARG B N 1
ATOM 5847 C CA . ARG B 1 292 ? 6.441 -40.094 -8.977 1 96.38 292 ARG B CA 1
ATOM 5848 C C . ARG B 1 292 ? 6.352 -40.344 -10.477 1 96.38 292 ARG B C 1
ATOM 5850 O O . ARG B 1 292 ? 7.324 -40.125 -11.211 1 96.38 292 ARG B O 1
ATOM 5857 N N . GLN B 1 293 ? 5.215 -40.781 -10.922 1 93.94 293 GLN B N 1
ATOM 5858 C CA . GLN B 1 293 ? 4.996 -41.031 -12.336 1 93.94 293 GLN B CA 1
ATOM 5859 C C . GLN B 1 293 ? 5.184 -39.75 -13.164 1 93.94 293 GLN B C 1
ATOM 5861 O O . GLN B 1 293 ? 5.812 -39.781 -14.227 1 93.94 293 GLN B O 1
ATOM 5866 N N . CYS B 1 294 ? 4.66 -38.688 -12.656 1 93.06 294 CYS B N 1
ATOM 5867 C CA . CYS B 1 294 ? 4.711 -37.438 -13.367 1 93.06 294 CYS B CA 1
ATOM 5868 C C . CYS B 1 294 ? 6.133 -36.875 -13.422 1 93.06 294 CYS B C 1
ATOM 5870 O O . CYS B 1 294 ? 6.637 -36.562 -14.5 1 93.06 294 CYS B O 1
ATOM 5872 N N . LEU B 1 295 ? 6.832 -36.875 -12.297 1 94.69 295 LEU B N 1
ATOM 5873 C CA . LEU B 1 295 ? 8.141 -36.25 -12.211 1 94.69 295 LEU B CA 1
ATOM 5874 C C . LEU B 1 295 ? 9.195 -37.094 -12.93 1 94.69 295 LEU B C 1
ATOM 5876 O O . LEU B 1 295 ? 10.219 -36.562 -13.367 1 94.69 295 LEU B O 1
ATOM 5880 N N . THR B 1 296 ? 8.922 -38.406 -13.117 1 93.88 296 THR B N 1
ATOM 5881 C CA . THR B 1 296 ? 9.859 -39.25 -13.812 1 93.88 296 THR B CA 1
ATOM 5882 C C . THR B 1 296 ? 9.461 -39.438 -15.273 1 93.88 296 THR B C 1
ATOM 5884 O O . THR B 1 296 ? 10.125 -40.156 -16.031 1 93.88 296 THR B O 1
ATOM 5887 N N . LEU B 1 297 ? 8.383 -38.875 -15.586 1 91.06 297 LEU B N 1
ATOM 5888 C CA . LEU B 1 297 ? 7.836 -39.031 -16.922 1 91.06 297 LEU B CA 1
ATOM 5889 C C . LEU B 1 297 ? 7.629 -40.531 -17.234 1 91.06 297 LEU B C 1
ATOM 5891 O O . LEU B 1 297 ? 8.102 -41.031 -18.25 1 91.06 297 LEU B O 1
ATOM 5895 N N . GLY B 1 298 ? 6.957 -41.156 -16.266 1 89.25 298 GLY B N 1
ATOM 5896 C CA . GLY B 1 298 ? 6.645 -42.562 -16.422 1 89.25 298 GLY B CA 1
ATOM 5897 C C . GLY B 1 298 ? 7.859 -43.469 -16.297 1 89.25 298 GLY B C 1
ATOM 5898 O O . GLY B 1 298 ? 7.922 -44.5 -16.938 1 89.25 298 GLY B O 1
ATOM 5899 N N . GLY B 1 299 ? 8.867 -42.969 -15.656 1 89.62 299 GLY B N 1
ATOM 5900 C CA . GLY B 1 299 ? 10.062 -43.75 -15.453 1 89.62 299 GLY B CA 1
ATOM 5901 C C . GLY B 1 299 ? 11.148 -43.469 -16.469 1 89.62 299 GLY B C 1
ATOM 5902 O O . GLY B 1 299 ? 12.266 -43.969 -16.344 1 89.62 299 GLY B O 1
ATOM 5903 N N . ARG B 1 300 ? 10.953 -42.656 -17.375 1 90.5 300 ARG B N 1
ATOM 5904 C CA . ARG B 1 300 ? 11.93 -42.344 -18.422 1 90.5 300 ARG B CA 1
ATOM 5905 C C . ARG B 1 300 ? 13.086 -41.531 -17.859 1 90.5 300 ARG B C 1
ATOM 5907 O O . ARG B 1 300 ? 14.219 -41.625 -18.312 1 90.5 300 ARG B O 1
ATOM 5914 N N . ARG B 1 301 ? 12.82 -40.688 -16.953 1 90.62 301 ARG B N 1
ATOM 5915 C CA . ARG B 1 301 ? 13.836 -39.875 -16.266 1 90.62 301 ARG B CA 1
ATOM 5916 C C . ARG B 1 301 ? 14.234 -40.531 -14.945 1 90.62 301 ARG B C 1
ATOM 5918 O O . ARG B 1 301 ? 13.445 -40.562 -14 1 90.62 301 ARG B O 1
ATOM 5925 N N . GLN B 1 302 ? 15.461 -41 -14.875 1 88.44 302 GLN B N 1
ATOM 5926 C CA . GLN B 1 302 ? 15.906 -41.719 -13.68 1 88.44 302 GLN B CA 1
ATOM 5927 C C . GLN B 1 302 ? 17.297 -41.25 -13.258 1 88.44 302 GLN B C 1
ATOM 5929 O O . GLN B 1 302 ? 18.031 -42 -12.602 1 88.44 302 GLN B O 1
ATOM 5934 N N . ASP B 1 303 ? 17.656 -40.125 -13.703 1 91 303 ASP B N 1
ATOM 5935 C CA . ASP B 1 303 ? 18.984 -39.625 -13.328 1 91 303 ASP B CA 1
ATOM 5936 C C . ASP B 1 303 ? 19.062 -39.344 -11.828 1 91 303 ASP B C 1
ATOM 5938 O O . ASP B 1 303 ? 18.047 -39.312 -11.141 1 91 303 ASP B O 1
ATOM 5942 N N . GLU B 1 304 ? 20.219 -39.219 -11.375 1 94.12 304 GLU B N 1
ATOM 5943 C CA . GLU B 1 304 ? 20.5 -39.062 -9.945 1 94.12 304 GLU B CA 1
ATOM 5944 C C . GLU B 1 304 ? 19.766 -37.875 -9.352 1 94.12 304 GLU B C 1
ATOM 5946 O O . GLU B 1 304 ? 19.234 -37.938 -8.242 1 94.12 304 GLU B O 1
ATOM 5951 N N . THR B 1 305 ? 19.797 -36.781 -9.992 1 93.69 305 THR B N 1
ATOM 5952 C CA . THR B 1 305 ? 19.156 -35.531 -9.523 1 93.69 305 THR B CA 1
ATOM 5953 C C . THR B 1 305 ? 17.656 -35.75 -9.328 1 93.69 305 THR B C 1
ATOM 5955 O O . THR B 1 305 ? 17.078 -35.344 -8.32 1 93.69 305 THR B O 1
ATOM 5958 N N . THR B 1 306 ? 17.016 -36.406 -10.242 1 93.69 306 THR B N 1
ATOM 5959 C CA . THR B 1 306 ? 15.586 -36.656 -10.18 1 93.69 306 THR B CA 1
ATOM 5960 C C . THR B 1 306 ? 15.258 -37.562 -8.992 1 93.69 306 THR B C 1
ATOM 5962 O O . THR B 1 306 ? 14.297 -37.344 -8.266 1 93.69 306 THR B O 1
ATOM 5965 N N . ILE B 1 307 ? 16.062 -38.594 -8.82 1 95.19 307 ILE B N 1
ATOM 5966 C CA . ILE B 1 307 ? 15.82 -39.562 -7.746 1 95.19 307 ILE B CA 1
ATOM 5967 C C . ILE B 1 307 ? 16 -38.875 -6.395 1 95.19 307 ILE B C 1
ATOM 5969 O O . ILE B 1 307 ? 15.188 -39.062 -5.484 1 95.19 307 ILE B O 1
ATOM 5973 N N . LYS B 1 308 ? 17.031 -38.125 -6.297 1 95.69 308 LYS B N 1
ATOM 5974 C CA . LYS B 1 308 ? 17.25 -37.375 -5.066 1 95.69 308 LYS B CA 1
ATOM 5975 C C . LYS B 1 308 ? 16.094 -36.406 -4.797 1 95.69 308 LYS B C 1
ATOM 5977 O O . LYS B 1 308 ? 15.672 -36.25 -3.648 1 95.69 308 LYS B O 1
ATOM 5982 N N . GLY B 1 309 ? 15.656 -35.75 -5.824 1 96.25 309 GLY B N 1
ATOM 5983 C CA . GLY B 1 309 ? 14.5 -34.875 -5.707 1 96.25 309 GLY B CA 1
ATOM 5984 C C . GLY B 1 309 ? 13.258 -35.594 -5.211 1 96.25 309 GLY B C 1
ATOM 5985 O O . GLY B 1 309 ? 12.547 -35.062 -4.34 1 96.25 309 GLY B O 1
ATOM 5986 N N . LEU B 1 310 ? 13 -36.75 -5.711 1 96.94 310 LEU B N 1
ATOM 5987 C CA . LEU B 1 310 ? 11.836 -37.531 -5.309 1 96.94 310 LEU B CA 1
ATOM 5988 C C . LEU B 1 310 ? 11.938 -37.938 -3.846 1 96.94 310 LEU B C 1
ATOM 5990 O O . LEU B 1 310 ? 10.938 -37.938 -3.121 1 96.94 310 LEU B O 1
ATOM 5994 N N . GLU B 1 311 ? 13.117 -38.312 -3.455 1 96.81 311 GLU B N 1
ATOM 5995 C CA . GLU B 1 311 ? 13.336 -38.719 -2.062 1 96.81 311 GLU B CA 1
ATOM 5996 C C . GLU B 1 311 ? 13.078 -37.531 -1.123 1 96.81 311 GLU B C 1
ATOM 5998 O O . GLU B 1 311 ? 12.453 -37.688 -0.077 1 96.81 311 GLU B O 1
ATOM 6003 N N . THR B 1 312 ? 13.609 -36.406 -1.505 1 96.44 312 THR B N 1
ATOM 6004 C CA . THR B 1 312 ? 13.398 -35.188 -0.714 1 96.44 312 THR B CA 1
ATOM 6005 C C . THR B 1 312 ? 11.914 -34.844 -0.65 1 96.44 312 THR B C 1
ATOM 6007 O O . THR B 1 312 ? 11.383 -34.562 0.426 1 96.44 312 THR B O 1
ATOM 6010 N N . LEU B 1 313 ? 11.273 -34.844 -1.812 1 98.06 313 LEU B N 1
ATOM 6011 C CA . LEU B 1 313 ? 9.852 -34.531 -1.894 1 98.06 313 LEU B CA 1
ATOM 6012 C C . LEU B 1 313 ? 9.031 -35.5 -1.034 1 98.06 313 LEU B C 1
ATOM 6014 O O . LEU B 1 313 ? 8.047 -35.094 -0.413 1 98.06 313 LEU B O 1
ATOM 6018 N N . ARG B 1 314 ? 9.406 -36.719 -1.021 1 97.88 314 ARG B N 1
ATOM 6019 C CA . ARG B 1 314 ? 8.672 -37.719 -0.248 1 97.88 314 ARG B CA 1
ATOM 6020 C C . ARG B 1 314 ? 8.664 -37.375 1.235 1 97.88 314 ARG B C 1
ATOM 6022 O O . ARG B 1 314 ? 7.684 -37.625 1.934 1 97.88 314 ARG B O 1
ATOM 6029 N N . THR B 1 315 ? 9.711 -36.781 1.708 1 97 315 THR B N 1
ATOM 6030 C CA . THR B 1 315 ? 9.828 -36.438 3.125 1 97 315 THR B CA 1
ATOM 6031 C C . THR B 1 315 ? 8.906 -35.281 3.488 1 97 315 THR B C 1
ATOM 6033 O O . THR B 1 315 ? 8.539 -35.125 4.652 1 97 315 THR B O 1
ATOM 6036 N N . ILE B 1 316 ? 8.539 -34.531 2.523 1 97.69 316 ILE B N 1
ATOM 6037 C CA . ILE B 1 316 ? 7.75 -33.344 2.852 1 97.69 316 ILE B CA 1
ATOM 6038 C C . ILE B 1 316 ? 6.375 -33.438 2.199 1 97.69 316 ILE B C 1
ATOM 6040 O O . ILE B 1 316 ? 5.539 -32.531 2.363 1 97.69 316 ILE B O 1
ATOM 6044 N N . TRP B 1 317 ? 6.074 -34.5 1.502 1 98.44 317 TRP B N 1
ATOM 6045 C CA . TRP B 1 317 ? 4.859 -34.625 0.702 1 98.44 317 TRP B CA 1
ATOM 6046 C C . TRP B 1 317 ? 3.615 -34.438 1.563 1 98.44 317 TRP B C 1
ATOM 6048 O O . TRP B 1 317 ? 2.688 -33.719 1.179 1 98.44 317 TRP B O 1
ATOM 6058 N N . HIS B 1 318 ? 3.584 -35.062 2.713 1 98.12 318 HIS B N 1
ATOM 6059 C CA . HIS B 1 318 ? 2.422 -34.969 3.59 1 98.12 318 HIS B CA 1
ATOM 6060 C C . HIS B 1 318 ? 2.143 -33.531 3.986 1 98.12 318 HIS B C 1
ATOM 6062 O O . HIS B 1 318 ? 0.982 -33.125 4.109 1 98.12 318 HIS B O 1
ATOM 6068 N N . LEU B 1 319 ? 3.139 -32.688 4.121 1 97.81 319 LEU B N 1
ATOM 6069 C CA . LEU B 1 319 ? 2.975 -31.281 4.461 1 97.81 319 LEU B CA 1
ATOM 6070 C C . LEU B 1 319 ? 2.418 -30.5 3.277 1 97.81 319 LEU B C 1
ATOM 6072 O O . LEU B 1 319 ? 1.574 -29.609 3.451 1 97.81 319 LEU B O 1
ATOM 6076 N N . MET B 1 320 ? 2.861 -30.844 2.064 1 97.75 320 MET B N 1
ATOM 6077 C CA . MET B 1 320 ? 2.4 -30.172 0.859 1 97.75 320 MET B CA 1
ATOM 6078 C C . MET B 1 320 ? 0.913 -30.406 0.63 1 97.75 320 MET B C 1
ATOM 6080 O O . MET B 1 320 ? 0.193 -29.516 0.188 1 97.75 320 MET B O 1
ATOM 6084 N N . ILE B 1 321 ? 0.442 -31.609 0.943 1 97.56 321 ILE B N 1
ATOM 6085 C CA . ILE B 1 321 ? -0.973 -31.906 0.75 1 97.56 321 ILE B CA 1
ATOM 6086 C C . ILE B 1 321 ? -1.736 -31.656 2.047 1 97.56 321 ILE B C 1
ATOM 6088 O O . ILE B 1 321 ? -2.877 -32.094 2.201 1 97.56 321 ILE B O 1
ATOM 6092 N N . GLN B 1 322 ? -1.099 -31.016 3.041 1 97.75 322 GLN B N 1
ATOM 6093 C CA . GLN B 1 322 ? -1.723 -30.453 4.23 1 97.75 322 GLN B CA 1
ATOM 6094 C C . GLN B 1 322 ? -2.137 -31.547 5.211 1 97.75 322 GLN B C 1
ATOM 6096 O O . GLN B 1 322 ? -3.232 -31.5 5.773 1 97.75 322 GLN B O 1
ATOM 6101 N N . GLU B 1 323 ? -1.251 -32.531 5.32 1 97.31 323 GLU B N 1
ATOM 6102 C CA . GLU B 1 323 ? -1.329 -33.562 6.355 1 97.31 323 GLU B CA 1
ATOM 6103 C C . GLU B 1 323 ? -0.166 -33.438 7.336 1 97.31 323 GLU B C 1
ATOM 6105 O O . GLU B 1 323 ? 0.978 -33.25 6.93 1 97.31 323 GLU B O 1
ATOM 6110 N N . LYS B 1 324 ? -0.431 -33.594 8.562 1 95.06 324 LYS B N 1
ATOM 6111 C CA . LYS B 1 324 ? 0.601 -33.469 9.586 1 95.06 324 LYS B CA 1
ATOM 6112 C C . LYS B 1 324 ? 1.522 -34.688 9.602 1 95.06 324 LYS B C 1
ATOM 6114 O O . LYS B 1 324 ? 2.738 -34.531 9.75 1 95.06 324 LYS B O 1
ATOM 6119 N N . ASP B 1 325 ? 0.896 -35.781 9.438 1 95.81 325 ASP B N 1
ATOM 6120 C CA . ASP B 1 325 ? 1.654 -37.031 9.508 1 95.81 325 ASP B CA 1
ATOM 6121 C C . ASP B 1 325 ? 1.941 -37.562 8.109 1 95.81 325 ASP B C 1
ATOM 6123 O O . ASP B 1 325 ? 1.23 -37.25 7.152 1 95.81 325 ASP B O 1
ATOM 6127 N N . GLU B 1 326 ? 2.945 -38.406 8.016 1 96.44 326 GLU B N 1
ATOM 6128 C CA . GLU B 1 326 ? 3.279 -39.062 6.746 1 96.44 326 GLU B CA 1
ATOM 6129 C C . GLU B 1 326 ? 2.141 -39.938 6.262 1 96.44 326 GLU B C 1
ATOM 6131 O O . GLU B 1 326 ? 1.431 -40.531 7.066 1 96.44 326 GLU B O 1
ATOM 6136 N N . VAL B 1 327 ? 2.035 -40.031 4.984 1 97.69 327 VAL B N 1
ATOM 6137 C CA . VAL B 1 327 ? 0.979 -40.812 4.379 1 97.69 327 VAL B CA 1
ATOM 6138 C C . VAL B 1 327 ? 1.595 -41.875 3.455 1 97.69 327 VAL B C 1
ATOM 6140 O O . VAL B 1 327 ? 2.738 -41.719 3.018 1 97.69 327 VAL B O 1
ATOM 6143 N N . ALA B 1 328 ? 0.802 -42.875 3.15 1 97.38 328 ALA B N 1
ATOM 6144 C CA . ALA B 1 328 ? 1.247 -43.906 2.217 1 97.38 328 ALA B CA 1
ATOM 6145 C C . ALA B 1 328 ? 1.357 -43.344 0.8 1 97.38 328 ALA B C 1
ATOM 6147 O O . ALA B 1 328 ? 0.739 -42.312 0.474 1 97.38 328 ALA B O 1
ATOM 6148 N N . ASP B 1 329 ? 2.145 -44.031 -0.033 1 97.31 329 ASP B N 1
ATOM 6149 C CA . ASP B 1 329 ? 2.402 -43.562 -1.388 1 97.31 329 ASP B CA 1
ATOM 6150 C C . ASP B 1 329 ? 1.132 -43.594 -2.234 1 97.31 329 ASP B C 1
ATOM 6152 O O . ASP B 1 329 ? 1.025 -42.875 -3.232 1 97.31 329 ASP B O 1
ATOM 6156 N N . ASP B 1 330 ? 0.18 -44.406 -1.925 1 96.31 330 ASP B N 1
ATOM 6157 C CA . ASP B 1 330 ? -1.045 -44.531 -2.707 1 96.31 330 ASP B CA 1
ATOM 6158 C C . ASP B 1 330 ? -2.188 -43.75 -2.072 1 96.31 330 ASP B C 1
ATOM 6160 O O . ASP B 1 330 ? -3.314 -43.781 -2.57 1 96.31 330 ASP B O 1
ATOM 6164 N N . TYR B 1 331 ? -1.889 -43.094 -0.973 1 97.56 331 TYR B N 1
ATOM 6165 C CA . TYR B 1 331 ? -2.912 -42.281 -0.313 1 97.56 331 TYR B CA 1
ATOM 6166 C C . TYR B 1 331 ? -3.334 -41.125 -1.189 1 97.56 331 TYR B C 1
ATOM 6168 O O . TYR B 1 331 ? -2.488 -40.406 -1.723 1 97.56 331 TYR B O 1
ATOM 6176 N N . GLU B 1 332 ? -4.617 -40.938 -1.386 1 95.31 332 GLU B N 1
ATOM 6177 C CA . GLU B 1 332 ? -5.195 -39.781 -2.072 1 95.31 332 GLU B CA 1
ATOM 6178 C C . GLU B 1 332 ? -5.957 -38.875 -1.099 1 95.31 332 GLU B C 1
ATOM 6180 O O . GLU B 1 332 ? -6.934 -39.312 -0.483 1 95.31 332 GLU B O 1
ATOM 6185 N N . LYS B 1 333 ? -5.523 -37.719 -0.965 1 95.19 333 LYS B N 1
ATOM 6186 C CA . LYS B 1 333 ? -6.215 -36.781 -0.097 1 95.19 333 LYS B CA 1
ATOM 6187 C C . LYS B 1 333 ? -7.52 -36.281 -0.73 1 95.19 333 LYS B C 1
ATOM 6189 O O . LYS B 1 333 ? -7.535 -35.844 -1.881 1 95.19 333 LYS B O 1
ATOM 6194 N N . PRO B 1 334 ? -8.641 -36.375 -0.001 1 93.12 334 PRO B N 1
ATOM 6195 C CA . PRO B 1 334 ? -9.891 -35.812 -0.532 1 93.12 334 PRO B CA 1
ATOM 6196 C C . PRO B 1 334 ? -9.859 -34.312 -0.674 1 93.12 334 PRO B C 1
ATOM 6198 O O . PRO B 1 334 ? -9.266 -33.625 0.159 1 93.12 334 PRO B O 1
ATOM 6201 N N . VAL B 1 335 ? -10.469 -33.812 -1.666 1 91.19 335 VAL B N 1
ATOM 6202 C CA . VAL B 1 335 ? -10.562 -32.375 -1.891 1 91.19 335 VAL B CA 1
ATOM 6203 C C . VAL B 1 335 ? -11.656 -31.797 -1.013 1 91.19 335 VAL B C 1
ATOM 6205 O O . VAL B 1 335 ? -12.633 -32.469 -0.687 1 91.19 335 VAL B O 1
ATOM 6208 N N . ASN B 1 336 ? -11.5 -30.578 -0.587 1 87.62 336 ASN B N 1
ATOM 6209 C CA . ASN B 1 336 ? -12.484 -29.922 0.264 1 87.62 336 ASN B CA 1
ATOM 6210 C C . ASN B 1 336 ? -13.758 -29.594 -0.504 1 87.62 336 ASN B C 1
ATOM 6212 O O . ASN B 1 336 ? -14.859 -29.656 0.049 1 87.62 336 ASN B O 1
ATOM 6216 N N . ASP B 1 337 ? -13.586 -29.172 -1.679 1 78.38 337 ASP B N 1
ATOM 6217 C CA . ASP B 1 337 ? -14.711 -28.797 -2.533 1 78.38 337 ASP B CA 1
ATOM 6218 C C . ASP B 1 337 ? -14.883 -29.781 -3.686 1 78.38 337 ASP B C 1
ATOM 6220 O O . ASP B 1 337 ? -13.977 -29.969 -4.496 1 78.38 337 ASP B O 1
ATOM 6224 N N . ALA B 1 338 ? -16 -30.266 -3.777 1 67.56 338 ALA B N 1
ATOM 6225 C CA . ALA B 1 338 ? -16.312 -31.281 -4.777 1 67.56 338 ALA B CA 1
ATOM 6226 C C . ALA B 1 338 ? -16.109 -30.734 -6.191 1 67.56 338 ALA B C 1
ATOM 6228 O O . ALA B 1 338 ? -15.797 -31.5 -7.109 1 67.56 338 ALA B O 1
ATOM 6229 N N . ALA B 1 339 ? -16.266 -29.453 -6.336 1 62.12 339 ALA B N 1
ATOM 6230 C CA . ALA B 1 339 ? -16.109 -28.844 -7.652 1 62.12 339 ALA B CA 1
ATOM 6231 C C . ALA B 1 339 ? -14.672 -28.953 -8.148 1 62.12 339 ALA B C 1
ATOM 6233 O O . ALA B 1 339 ? -14.414 -28.844 -9.344 1 62.12 339 ALA B O 1
ATOM 6234 N N . GLN B 1 340 ? -13.797 -29.281 -7.266 1 65.62 340 GLN B N 1
ATOM 6235 C CA . GLN B 1 340 ? -12.375 -29.344 -7.59 1 65.62 340 GLN B CA 1
ATOM 6236 C C . GLN B 1 340 ? -11.906 -30.781 -7.77 1 65.62 340 GLN B C 1
ATOM 6238 O O . GLN B 1 340 ? -10.703 -31.047 -7.754 1 65.62 340 GLN B O 1
ATOM 6243 N N . GLN B 1 341 ? -12.789 -31.609 -7.988 1 64.19 341 GLN B N 1
ATOM 6244 C CA . GLN B 1 341 ? -12.469 -33.031 -8.008 1 64.19 341 GLN B CA 1
ATOM 6245 C C . GLN B 1 341 ? -11.719 -33.406 -9.281 1 64.19 341 GLN B C 1
ATOM 6247 O O . GLN B 1 341 ? -10.992 -34.406 -9.305 1 64.19 341 GLN B O 1
ATOM 6252 N N . ALA B 1 342 ? -11.828 -32.5 -10.156 1 70 342 ALA B N 1
ATOM 6253 C CA . ALA B 1 342 ? -11.266 -32.906 -11.445 1 70 342 ALA B CA 1
ATOM 6254 C C . ALA B 1 342 ? -9.797 -32.469 -11.547 1 70 342 ALA B C 1
ATOM 6256 O O . ALA B 1 342 ? -9.039 -33.062 -12.32 1 70 342 ALA B O 1
ATOM 6257 N N . MET B 1 343 ? -9.359 -31.594 -10.875 1 81.94 343 MET B N 1
ATOM 6258 C CA . MET B 1 343 ? -7.988 -31.109 -10.945 1 81.94 343 MET B CA 1
ATOM 6259 C C . MET B 1 343 ? -7.316 -31.188 -9.578 1 81.94 343 MET B C 1
ATOM 6261 O O . MET B 1 343 ? -7.523 -30.312 -8.727 1 81.94 343 MET B O 1
ATOM 6265 N N . LYS B 1 344 ? -6.484 -32.188 -9.469 1 90.94 344 LYS B N 1
ATOM 6266 C CA . LYS B 1 344 ? -5.996 -32.469 -8.125 1 90.94 344 LYS B CA 1
ATOM 6267 C C . LYS B 1 344 ? -4.543 -32.031 -7.953 1 90.94 344 LYS B C 1
ATOM 6269 O O . LYS B 1 344 ? -4.125 -31.656 -6.855 1 90.94 344 LYS B O 1
ATOM 6274 N N . LEU B 1 345 ? -3.725 -32.219 -9 1 94.25 345 LEU B N 1
ATOM 6275 C CA . LEU B 1 345 ? -2.367 -31.703 -9.07 1 94.25 345 LEU B CA 1
ATOM 6276 C C . LEU B 1 345 ? -2.111 -31.047 -10.422 1 94.25 345 LEU B C 1
ATOM 6278 O O . LEU B 1 345 ? -2.814 -31.312 -11.398 1 94.25 345 LEU B O 1
ATOM 6282 N N . PHE B 1 346 ? -1.139 -30.203 -10.375 1 93.94 346 PHE B N 1
ATOM 6283 C CA . PHE B 1 346 ? -0.731 -29.562 -11.625 1 93.94 346 PHE B CA 1
ATOM 6284 C C . PHE B 1 346 ? 0.761 -29.766 -11.867 1 93.94 346 PHE B C 1
ATOM 6286 O O . PHE B 1 346 ? 1.524 -29.984 -10.93 1 93.94 346 PHE B O 1
ATOM 6293 N N . LEU B 1 347 ? 1.137 -29.75 -13.125 1 93.5 347 LEU B N 1
ATOM 6294 C CA . LEU B 1 347 ? 2.531 -29.844 -13.539 1 93.5 347 LEU B CA 1
ATOM 6295 C C . LEU B 1 347 ? 2.848 -28.844 -14.641 1 93.5 347 LEU B C 1
ATOM 6297 O O . LEU B 1 347 ? 1.968 -28.484 -15.43 1 93.5 347 LEU B O 1
ATOM 6301 N N . SER B 1 348 ? 3.938 -28.375 -14.602 1 93.69 348 SER B N 1
ATOM 6302 C CA . SER B 1 348 ? 4.43 -27.641 -15.758 1 93.69 348 SER B CA 1
ATOM 6303 C C . SER B 1 348 ? 5.539 -28.406 -16.469 1 93.69 348 SER B C 1
ATOM 6305 O O . SER B 1 348 ? 6.379 -29.031 -15.828 1 93.69 348 SER B O 1
ATOM 6307 N N . LEU B 1 349 ? 5.457 -28.406 -17.719 1 89.56 349 LEU B N 1
ATOM 6308 C CA . LEU B 1 349 ? 6.484 -28.953 -18.594 1 89.56 349 LEU B CA 1
ATOM 6309 C C . LEU B 1 349 ? 7.238 -27.828 -19.312 1 89.56 349 LEU B C 1
ATOM 6311 O O . LEU B 1 349 ? 6.641 -27.062 -20.078 1 89.56 349 LEU B O 1
ATOM 6315 N N . GLU B 1 350 ? 8.383 -27.75 -18.969 1 88.75 350 GLU B N 1
ATOM 6316 C CA . GLU B 1 350 ? 9.219 -26.75 -19.641 1 88.75 350 GLU B CA 1
ATOM 6317 C C . GLU B 1 350 ? 9.953 -27.359 -20.828 1 88.75 350 GLU B C 1
ATOM 6319 O O . GLU B 1 350 ? 10.719 -28.312 -20.672 1 88.75 350 GLU B O 1
ATOM 6324 N N . ILE B 1 351 ? 9.688 -26.75 -21.906 1 78.88 351 ILE B N 1
ATOM 6325 C CA . ILE B 1 351 ? 10.297 -27.25 -23.125 1 78.88 351 ILE B CA 1
ATOM 6326 C C . ILE B 1 351 ? 11.5 -26.375 -23.5 1 78.88 351 ILE B C 1
ATOM 6328 O O . ILE B 1 351 ? 11.367 -25.156 -23.688 1 78.88 351 ILE B O 1
ATOM 6332 N N . THR B 1 352 ? 12.625 -26.906 -23.391 1 72.88 352 THR B N 1
ATOM 6333 C CA . THR B 1 352 ? 13.859 -26.219 -23.766 1 72.88 352 THR B CA 1
ATOM 6334 C C . THR B 1 352 ? 14.453 -26.828 -25.031 1 72.88 352 THR B C 1
ATOM 6336 O O . THR B 1 352 ? 14.617 -28.062 -25.109 1 72.88 352 THR B O 1
ATOM 6339 N N . PRO B 1 353 ? 14.828 -26 -25.891 1 65.81 353 PRO B N 1
ATOM 6340 C CA . PRO B 1 353 ? 15.438 -26.547 -27.094 1 65.81 353 PRO B CA 1
ATOM 6341 C C . PRO B 1 353 ? 16.703 -27.344 -26.812 1 65.81 353 PRO B C 1
ATOM 6343 O O . PRO B 1 353 ? 17.531 -26.938 -26 1 65.81 353 PRO B O 1
ATOM 6346 N N . GLY B 1 354 ? 16.891 -28.406 -27.422 1 64.19 354 GLY B N 1
ATOM 6347 C CA . GLY B 1 354 ? 18.094 -29.219 -27.328 1 64.19 354 GLY B CA 1
ATOM 6348 C C . GLY B 1 354 ? 18.016 -30.266 -26.219 1 64.19 354 GLY B C 1
ATOM 6349 O O . GLY B 1 354 ? 18.875 -31.141 -26.141 1 64.19 354 GLY B O 1
ATOM 6350 N N . ARG B 1 355 ? 17.062 -30.109 -25.438 1 73.88 355 ARG B N 1
ATOM 6351 C CA . ARG B 1 355 ? 16.922 -31.109 -24.391 1 73.88 355 ARG B CA 1
ATOM 6352 C C . ARG B 1 355 ? 15.891 -32.156 -24.766 1 73.88 355 ARG B C 1
ATOM 6354 O O . ARG B 1 355 ? 14.844 -31.844 -25.344 1 73.88 355 ARG B O 1
ATOM 6361 N N . ASP B 1 356 ? 16.25 -33.406 -24.531 1 75.19 356 ASP B N 1
ATOM 6362 C CA . ASP B 1 356 ? 15.406 -34.531 -24.953 1 75.19 356 ASP B CA 1
ATOM 6363 C C . ASP B 1 356 ? 14.117 -34.594 -24.141 1 75.19 356 ASP B C 1
ATOM 6365 O O . ASP B 1 356 ? 13.039 -34.844 -24.688 1 75.19 356 ASP B O 1
ATOM 6369 N N . LEU B 1 357 ? 14.289 -34.406 -22.812 1 82.81 357 LEU B N 1
ATOM 6370 C CA . LEU B 1 357 ? 13.117 -34.5 -21.953 1 82.81 357 LEU B CA 1
ATOM 6371 C C . LEU B 1 357 ? 12.789 -33.125 -21.328 1 82.81 357 LEU B C 1
ATOM 6373 O O . LEU B 1 357 ? 13.703 -32.375 -20.969 1 82.81 357 LEU B O 1
ATOM 6377 N N . PRO B 1 358 ? 11.508 -32.844 -21.281 1 87.31 358 PRO B N 1
ATOM 6378 C CA . PRO B 1 358 ? 11.141 -31.609 -20.609 1 87.31 358 PRO B CA 1
ATOM 6379 C C . PRO B 1 358 ? 11.398 -31.625 -19.109 1 87.31 358 PRO B C 1
ATOM 6381 O O . PRO B 1 358 ? 11.43 -32.719 -18.5 1 87.31 358 PRO B O 1
ATOM 6384 N N . GLU B 1 359 ? 11.602 -30.5 -18.578 1 88.06 359 GLU B N 1
ATOM 6385 C CA . GLU B 1 359 ? 11.656 -30.375 -17.125 1 88.06 359 GLU B CA 1
ATOM 6386 C C . GLU B 1 359 ? 10.258 -30.297 -16.531 1 88.06 359 GLU B C 1
ATOM 6388 O O . GLU B 1 359 ? 9.391 -29.609 -17.047 1 88.06 359 GLU B O 1
ATOM 6393 N N . VAL B 1 360 ? 10.078 -31.078 -15.484 1 91.88 360 VAL B N 1
ATOM 6394 C CA . VAL B 1 360 ? 8.75 -31.156 -14.891 1 91.88 360 VAL B CA 1
ATOM 6395 C C . VAL B 1 360 ? 8.766 -30.531 -13.5 1 91.88 360 VAL B C 1
ATOM 6397 O O . VAL B 1 360 ? 9.617 -30.859 -12.672 1 91.88 360 VAL B O 1
ATOM 6400 N N . LYS B 1 361 ? 7.91 -29.625 -13.32 1 95.38 361 LYS B N 1
ATOM 6401 C CA . LYS B 1 361 ? 7.711 -29.031 -12.008 1 95.38 361 LYS B CA 1
ATOM 6402 C C . LYS B 1 361 ? 6.32 -29.328 -11.461 1 95.38 361 LYS B C 1
ATOM 6404 O O . LYS B 1 361 ? 5.336 -29.312 -12.211 1 95.38 361 LYS B O 1
ATOM 6409 N N . LEU B 1 362 ? 6.27 -29.641 -10.188 1 97.62 362 LEU B N 1
ATOM 6410 C CA . LEU B 1 362 ? 5.023 -30 -9.531 1 97.62 362 LEU B CA 1
ATOM 6411 C C . LEU B 1 362 ? 4.367 -28.781 -8.898 1 97.62 362 LEU B C 1
ATOM 6413 O O . LEU B 1 362 ? 5.047 -27.938 -8.305 1 97.62 362 LEU B O 1
ATOM 6417 N N . TYR B 1 363 ? 3.053 -28.656 -9.039 1 97.56 363 TYR B N 1
ATOM 6418 C CA . TYR B 1 363 ? 2.244 -27.641 -8.352 1 97.56 363 TYR B CA 1
ATOM 6419 C C . TYR B 1 363 ? 1.104 -28.297 -7.578 1 97.56 363 TYR B C 1
ATOM 6421 O O . TYR B 1 363 ? 0.26 -28.984 -8.164 1 97.56 363 TYR B O 1
ATOM 6429 N N . VAL B 1 364 ? 1.068 -28.094 -6.336 1 97.62 364 VAL B N 1
ATOM 6430 C CA . VAL B 1 364 ? -0.002 -28.578 -5.477 1 97.62 364 VAL B CA 1
ATOM 6431 C C . VAL B 1 364 ? -0.978 -27.453 -5.164 1 97.62 364 VAL B C 1
ATOM 6433 O O . VAL B 1 364 ? -0.581 -26.406 -4.637 1 97.62 364 VAL B O 1
ATOM 6436 N N . PRO B 1 365 ? -2.236 -27.578 -5.562 1 96.25 365 PRO B N 1
ATOM 6437 C CA . PRO B 1 365 ? -3.229 -26.578 -5.148 1 96.25 365 PRO B CA 1
ATOM 6438 C C . PRO B 1 365 ? -3.58 -26.688 -3.668 1 96.25 365 PRO B C 1
ATOM 6440 O O . PRO B 1 365 ? -4.637 -27.219 -3.314 1 96.25 365 PRO B O 1
ATOM 6443 N N . VAL B 1 366 ? -2.883 -26.094 -2.848 1 97.06 366 VAL B N 1
ATOM 6444 C CA . VAL B 1 366 ? -2.973 -26.172 -1.394 1 97.06 366 VAL B CA 1
ATOM 6445 C C . VAL B 1 366 ? -4.363 -25.75 -0.935 1 97.06 366 VAL B C 1
ATOM 6447 O O . VAL B 1 366 ? -4.906 -26.297 0.027 1 97.06 366 VAL B O 1
ATOM 6450 N N . PHE B 1 367 ? -4.965 -24.781 -1.604 1 95.12 367 PHE B N 1
ATOM 6451 C CA . PHE B 1 367 ? -6.25 -24.219 -1.209 1 95.12 367 PHE B CA 1
ATOM 6452 C C . PHE B 1 367 ? -7.344 -25.281 -1.259 1 95.12 367 PHE B C 1
ATOM 6454 O O . PHE B 1 367 ? -8.391 -25.125 -0.616 1 95.12 367 PHE B O 1
ATOM 6461 N N . THR B 1 368 ? -7.117 -26.375 -1.986 1 93.75 368 THR B N 1
ATOM 6462 C CA . THR B 1 368 ? -8.117 -27.438 -2.115 1 93.75 368 THR B CA 1
ATOM 6463 C C . THR B 1 368 ? -8.016 -28.422 -0.954 1 93.75 368 THR B C 1
ATOM 6465 O O . THR B 1 368 ? -8.945 -29.172 -0.695 1 93.75 368 THR B O 1
ATOM 6468 N N . TYR B 1 369 ? -6.93 -28.391 -0.277 1 96.31 369 TYR B N 1
ATOM 6469 C CA . TYR B 1 369 ? -6.672 -29.438 0.71 1 96.31 369 TYR B CA 1
ATOM 6470 C C . TYR B 1 369 ? -6.586 -28.844 2.113 1 96.31 369 TYR B C 1
ATOM 6472 O O . TYR B 1 369 ? -6.695 -29.578 3.105 1 96.31 369 TYR B O 1
ATOM 6480 N N . MET B 1 370 ? -6.375 -27.578 2.209 1 95.94 370 MET B N 1
ATOM 6481 C CA . MET B 1 370 ? -6.055 -26.969 3.49 1 95.94 370 MET B CA 1
ATOM 6482 C C . MET B 1 370 ? -7.312 -26.75 4.328 1 95.94 370 MET B C 1
ATOM 6484 O O . MET B 1 370 ? -8.414 -26.641 3.783 1 95.94 370 MET B O 1
ATOM 6488 N N . LYS B 1 371 ? -7.102 -26.656 5.594 1 93.94 371 LYS B N 1
ATOM 6489 C CA . LYS B 1 371 ? -8.188 -26.328 6.52 1 93.94 371 LYS B CA 1
ATOM 6490 C C . LYS B 1 371 ? -8.219 -24.828 6.812 1 93.94 371 LYS B C 1
ATOM 6492 O O . LYS B 1 371 ? -9.297 -24.234 6.895 1 93.94 371 LYS B O 1
ATOM 6497 N N . SER B 1 372 ? -7.066 -24.312 7.047 1 94.81 372 SER B N 1
ATOM 6498 C CA . SER B 1 372 ? -6.941 -22.891 7.34 1 94.81 372 SER B CA 1
ATOM 6499 C C . SER B 1 372 ? -5.555 -22.375 6.98 1 94.81 372 SER B C 1
ATOM 6501 O O . SER B 1 372 ? -4.605 -23.156 6.863 1 94.81 372 SER B O 1
ATOM 6503 N N . ASP B 1 373 ? -5.465 -21.094 6.84 1 96.5 373 ASP B N 1
ATOM 6504 C CA . ASP B 1 373 ? -4.156 -20.484 6.605 1 96.5 373 ASP B CA 1
ATOM 6505 C C . ASP B 1 373 ? -3.225 -20.719 7.793 1 96.5 373 ASP B C 1
ATOM 6507 O O . ASP B 1 373 ? -2.023 -20.938 7.613 1 96.5 373 ASP B O 1
ATOM 6511 N N . ALA B 1 374 ? -3.748 -20.688 8.961 1 95.12 374 ALA B N 1
ATOM 6512 C CA . ALA B 1 374 ? -2.945 -20.891 10.164 1 95.12 374 ALA B CA 1
ATOM 6513 C C . ALA B 1 374 ? -2.271 -22.25 10.148 1 95.12 374 ALA B C 1
ATOM 6515 O O . ALA B 1 374 ? -1.071 -22.375 10.406 1 95.12 374 ALA B O 1
ATOM 6516 N N . GLU B 1 375 ? -3.027 -23.266 9.883 1 95.62 375 GLU B N 1
ATOM 6517 C CA . GLU B 1 375 ? -2.471 -24.609 9.828 1 95.62 375 GLU B CA 1
ATOM 6518 C C . GLU B 1 375 ? -1.462 -24.75 8.695 1 95.62 375 GLU B C 1
ATOM 6520 O O . GLU B 1 375 ? -0.459 -25.453 8.828 1 95.62 375 GLU B O 1
ATOM 6525 N N . THR B 1 376 ? -1.764 -24.141 7.582 1 96.69 376 THR B N 1
ATOM 6526 C CA . THR B 1 376 ? -0.853 -24.188 6.445 1 96.69 376 THR B CA 1
ATOM 6527 C C . THR B 1 376 ? 0.477 -23.531 6.785 1 96.69 376 THR B C 1
ATOM 6529 O O . THR B 1 376 ? 1.539 -24.016 6.387 1 96.69 376 THR B O 1
ATOM 6532 N N . VAL B 1 377 ? 0.442 -22.391 7.504 1 95.44 377 VAL B N 1
ATOM 6533 C CA . VAL B 1 377 ? 1.67 -21.719 7.934 1 95.44 377 VAL B CA 1
ATOM 6534 C C . VAL B 1 377 ? 2.504 -22.672 8.781 1 95.44 377 VAL B C 1
ATOM 6536 O O . VAL B 1 377 ? 3.719 -22.781 8.594 1 95.44 377 VAL B O 1
ATOM 6539 N N . GLU B 1 378 ? 1.901 -23.406 9.656 1 93.62 378 GLU B N 1
ATOM 6540 C CA . GLU B 1 378 ? 2.607 -24.375 10.484 1 93.62 378 GLU B CA 1
ATOM 6541 C C . GLU B 1 378 ? 3.236 -25.469 9.625 1 93.62 378 GLU B C 1
ATOM 6543 O O . GLU B 1 378 ? 4.41 -25.812 9.805 1 93.62 378 GLU B O 1
ATOM 6548 N N . ASN B 1 379 ? 2.445 -26.047 8.719 1 95.5 379 ASN B N 1
ATOM 6549 C CA . ASN B 1 379 ? 2.943 -27.078 7.82 1 95.5 379 ASN B CA 1
ATOM 6550 C C . ASN B 1 379 ? 4.129 -26.578 6.996 1 95.5 379 ASN B C 1
ATOM 6552 O O . ASN B 1 379 ? 5.141 -27.281 6.875 1 95.5 379 ASN B O 1
ATOM 6556 N N . PHE B 1 380 ? 3.992 -25.406 6.461 1 95.94 380 PHE B N 1
ATOM 6557 C CA . PHE B 1 380 ? 5.02 -24.875 5.57 1 95.94 380 PHE B CA 1
ATOM 6558 C C . PHE B 1 380 ? 6.277 -24.516 6.348 1 95.94 380 PHE B C 1
ATOM 6560 O O . PHE B 1 380 ? 7.391 -24.641 5.836 1 95.94 380 PHE B O 1
ATOM 6567 N N . GLU B 1 381 ? 6.129 -24.031 7.547 1 93.69 381 GLU B N 1
ATOM 6568 C CA . GLU B 1 381 ? 7.312 -23.766 8.359 1 93.69 381 GLU B CA 1
ATOM 6569 C C . GLU B 1 381 ? 8.109 -25.047 8.594 1 93.69 381 GLU B C 1
ATOM 6571 O O . GLU B 1 381 ? 9.344 -25.047 8.516 1 93.69 381 GLU B O 1
ATOM 6576 N N . ILE B 1 382 ? 7.43 -26.141 8.891 1 94.19 382 ILE B N 1
ATOM 6577 C CA . ILE B 1 382 ? 8.094 -27.438 9.055 1 94.19 382 ILE B CA 1
ATOM 6578 C C . ILE B 1 382 ? 8.734 -27.859 7.738 1 94.19 382 ILE B C 1
ATOM 6580 O O . ILE B 1 382 ? 9.875 -28.328 7.715 1 94.19 382 ILE B O 1
ATOM 6584 N N . MET B 1 383 ? 8.023 -27.703 6.652 1 95.19 383 MET B N 1
ATOM 6585 C CA . MET B 1 383 ? 8.531 -28.047 5.328 1 95.19 383 MET B CA 1
ATOM 6586 C C . MET B 1 383 ? 9.805 -27.281 5.016 1 95.19 383 MET B C 1
ATOM 6588 O O . MET B 1 383 ? 10.797 -27.844 4.559 1 95.19 383 MET B O 1
ATOM 6592 N N . LEU B 1 384 ? 9.734 -25.984 5.262 1 92.75 384 LEU B N 1
ATOM 6593 C CA . LEU B 1 384 ? 10.883 -25.141 4.984 1 92.75 384 LEU B CA 1
ATOM 6594 C C . LEU B 1 384 ? 12.078 -25.531 5.844 1 92.75 384 LEU B C 1
ATOM 6596 O O . LEU B 1 384 ? 13.219 -25.5 5.383 1 92.75 384 LEU B O 1
ATOM 6600 N N . GLU B 1 385 ? 11.812 -25.875 7.008 1 91.38 385 GLU B N 1
ATOM 6601 C CA . GLU B 1 385 ? 12.883 -26.359 7.883 1 91.38 385 GLU B CA 1
ATOM 6602 C C . GLU B 1 385 ? 13.508 -27.641 7.336 1 91.38 385 GLU B C 1
ATOM 6604 O O . GLU B 1 385 ? 14.734 -27.766 7.305 1 91.38 385 GLU B O 1
ATOM 6609 N N . LYS B 1 386 ? 12.68 -28.531 6.941 1 91.81 386 LYS B N 1
ATOM 6610 C CA . LYS B 1 386 ? 13.156 -29.812 6.395 1 91.81 386 LYS B CA 1
ATOM 6611 C C . LYS B 1 386 ? 13.969 -29.578 5.121 1 91.81 386 LYS B C 1
ATOM 6613 O O . LYS B 1 386 ? 14.883 -30.359 4.82 1 91.81 386 LYS B O 1
ATOM 6618 N N . CYS B 1 387 ? 13.688 -28.562 4.395 1 91.88 387 CYS B N 1
ATOM 6619 C CA . CYS B 1 387 ? 14.391 -28.25 3.154 1 91.88 387 CYS B CA 1
ATOM 6620 C C . CYS B 1 387 ? 15.555 -27.297 3.408 1 91.88 387 CYS B C 1
ATOM 6622 O O . CYS B 1 387 ? 16.141 -26.766 2.467 1 91.88 387 CYS B O 1
ATOM 6624 N N . ASN B 1 388 ? 15.82 -26.938 4.641 1 87.25 388 ASN B N 1
ATOM 6625 C CA . ASN B 1 388 ? 16.922 -26.094 5.066 1 87.25 388 ASN B CA 1
ATOM 6626 C C . ASN B 1 388 ? 16.812 -24.688 4.496 1 87.25 388 ASN B C 1
ATOM 6628 O O . ASN B 1 388 ? 17.797 -24.125 4.012 1 87.25 388 ASN B O 1
ATOM 6632 N N . GLN B 1 389 ? 15.617 -24.266 4.488 1 86.44 389 GLN B N 1
ATOM 6633 C CA . GLN B 1 389 ? 15.375 -22.891 4.066 1 86.44 389 GLN B CA 1
ATOM 6634 C C . GLN B 1 389 ? 15.445 -21.938 5.254 1 86.44 389 GLN B C 1
ATOM 6636 O O . GLN B 1 389 ? 14.891 -22.219 6.32 1 86.44 389 GLN B O 1
ATOM 6641 N N . GLU B 1 390 ? 16.109 -20.812 5.125 1 77.94 390 GLU B N 1
ATOM 6642 C CA . GLU B 1 390 ? 16.312 -19.844 6.191 1 77.94 390 GLU B CA 1
ATOM 6643 C C . GLU B 1 390 ? 14.969 -19.312 6.707 1 77.94 390 GLU B C 1
ATOM 6645 O O . GLU B 1 390 ? 14.844 -18.969 7.879 1 77.94 390 GLU B O 1
ATOM 6650 N N . TRP B 1 391 ? 13.969 -19.266 5.988 1 79.31 391 TRP B N 1
ATOM 6651 C CA . TRP B 1 391 ? 12.68 -18.688 6.344 1 79.31 391 TRP B CA 1
ATOM 6652 C C . TRP B 1 391 ? 11.945 -19.562 7.352 1 79.31 391 TRP B C 1
ATOM 6654 O O . TRP B 1 391 ? 10.953 -19.141 7.945 1 79.31 391 TRP B O 1
ATOM 6664 N N . ALA B 1 392 ? 12.328 -20.781 7.656 1 66.5 392 ALA B N 1
ATOM 6665 C CA . ALA B 1 392 ? 11.711 -21.688 8.609 1 66.5 392 ALA B CA 1
ATOM 6666 C C . ALA B 1 392 ? 11.906 -21.203 10.047 1 66.5 392 ALA B C 1
ATOM 6668 O O . ALA B 1 392 ? 11 -21.297 10.867 1 66.5 392 ALA B O 1
ATOM 6669 N N . SER B 1 393 ? 13.086 -20.859 10.469 1 63.59 393 SER B N 1
ATOM 6670 C CA . SER B 1 393 ? 13.539 -20.797 11.852 1 63.59 393 SER B CA 1
ATOM 6671 C C . SER B 1 393 ? 13.164 -19.469 12.508 1 63.59 393 SER B C 1
ATOM 6673 O O . SER B 1 393 ? 13.156 -19.359 13.734 1 63.59 393 SER B O 1
ATOM 6675 N N . SER B 1 394 ? 12.688 -18.625 11.828 1 65.81 394 SER B N 1
ATOM 6676 C CA . SER B 1 394 ? 12.773 -17.312 12.477 1 65.81 394 SER B CA 1
ATOM 6677 C C . SER B 1 394 ? 11.398 -16.672 12.617 1 65.81 394 SER B C 1
ATOM 6679 O O . SER B 1 394 ? 11.289 -15.531 13.055 1 65.81 394 SER B O 1
ATOM 6681 N N . GLY B 1 395 ? 10.312 -17.641 12.398 1 82.44 395 GLY B N 1
ATOM 6682 C CA . GLY B 1 395 ? 9.023 -16.969 12.422 1 82.44 395 GLY B CA 1
ATOM 6683 C C . GLY B 1 395 ? 8.836 -15.984 11.281 1 82.44 395 GLY B C 1
ATOM 6684 O O . GLY B 1 395 ? 7.82 -15.297 11.203 1 82.44 395 GLY B O 1
ATOM 6685 N N . LYS B 1 396 ? 9.797 -15.984 10.469 1 88.88 396 LYS B N 1
ATOM 6686 C CA . LYS B 1 396 ? 9.812 -15.016 9.383 1 88.88 396 LYS B CA 1
ATOM 6687 C C . LYS B 1 396 ? 8.648 -15.234 8.422 1 88.88 396 LYS B C 1
ATOM 6689 O O . LYS B 1 396 ? 8.062 -14.273 7.91 1 88.88 396 LYS B O 1
ATOM 6694 N N . TYR B 1 397 ? 8.367 -16.5 8.195 1 93.25 397 TYR B N 1
ATOM 6695 C CA . TYR B 1 397 ? 7.27 -16.812 7.285 1 93.25 397 TYR B CA 1
ATOM 6696 C C . TYR B 1 397 ? 5.949 -16.281 7.824 1 93.25 397 TYR B C 1
ATOM 6698 O O . TYR B 1 397 ? 5.199 -15.617 7.102 1 93.25 397 TYR B O 1
ATOM 6706 N N . ARG B 1 398 ? 5.695 -16.531 9.07 1 92.44 398 ARG B N 1
ATOM 6707 C CA . ARG B 1 398 ? 4.484 -16.062 9.727 1 92.44 398 ARG B CA 1
ATOM 6708 C C . ARG B 1 398 ? 4.434 -14.539 9.75 1 92.44 398 ARG B C 1
ATOM 6710 O O . ARG B 1 398 ? 3.391 -13.938 9.484 1 92.44 398 ARG B O 1
ATOM 6717 N N . ASP B 1 399 ? 5.547 -13.914 10.102 1 92.75 399 ASP B N 1
ATOM 6718 C CA . ASP B 1 399 ? 5.621 -12.453 10.172 1 92.75 399 ASP B CA 1
ATOM 6719 C C . ASP B 1 399 ? 5.316 -11.828 8.812 1 92.75 399 ASP B C 1
ATOM 6721 O O . ASP B 1 399 ? 4.598 -10.828 8.734 1 92.75 399 ASP B O 1
ATOM 6725 N N . MET B 1 400 ? 5.918 -12.414 7.816 1 94.38 400 MET B N 1
ATOM 6726 C CA . MET B 1 400 ? 5.676 -11.906 6.469 1 94.38 400 MET B CA 1
ATOM 6727 C C . MET B 1 400 ? 4.203 -12.031 6.098 1 94.38 400 MET B C 1
ATOM 6729 O O . MET B 1 400 ? 3.613 -11.086 5.562 1 94.38 400 MET B O 1
ATOM 6733 N N . PHE B 1 401 ? 3.617 -13.195 6.402 1 95.69 401 PHE B N 1
ATOM 6734 C CA . PHE B 1 401 ? 2.205 -13.422 6.121 1 95.69 401 PHE B CA 1
ATOM 6735 C C . PHE B 1 401 ? 1.342 -12.383 6.828 1 95.69 401 PHE B C 1
ATOM 6737 O O . PHE B 1 401 ? 0.489 -11.742 6.203 1 95.69 401 PHE B O 1
ATOM 6744 N N . GLU B 1 402 ? 1.581 -12.188 8.062 1 94.31 402 GLU B N 1
ATOM 6745 C CA . GLU B 1 402 ? 0.778 -11.266 8.859 1 94.31 402 GLU B CA 1
ATOM 6746 C C . GLU B 1 402 ? 0.962 -9.82 8.391 1 94.31 402 GLU B C 1
ATOM 6748 O O . GLU B 1 402 ? 0.007 -9.047 8.367 1 94.31 402 GLU B O 1
ATOM 6753 N N . THR B 1 403 ? 2.166 -9.43 8.078 1 95.06 403 THR B N 1
ATOM 6754 C CA . THR B 1 403 ? 2.428 -8.086 7.57 1 95.06 403 THR B CA 1
ATOM 6755 C C . THR B 1 403 ? 1.697 -7.859 6.25 1 95.06 403 THR B C 1
ATOM 6757 O O . THR B 1 403 ? 1.139 -6.781 6.023 1 95.06 403 THR B O 1
ATOM 6760 N N . ALA B 1 404 ? 1.661 -8.883 5.449 1 96.81 404 ALA B N 1
ATOM 6761 C CA . ALA B 1 404 ? 1.101 -8.742 4.109 1 96.81 404 ALA B CA 1
ATOM 6762 C C . ALA B 1 404 ? -0.423 -8.82 4.137 1 96.81 404 ALA B C 1
ATOM 6764 O O . ALA B 1 404 ? -1.103 -8.086 3.412 1 96.81 404 ALA B O 1
ATOM 6765 N N . PHE B 1 405 ? -0.939 -9.773 5.043 1 95.75 405 PHE B N 1
ATOM 6766 C CA . PHE B 1 405 ? -2.344 -10.117 4.855 1 95.75 405 PHE B CA 1
ATOM 6767 C C . PHE B 1 405 ? -3.123 -9.938 6.152 1 95.75 405 PHE B C 1
ATOM 6769 O O . PHE B 1 405 ? -4.352 -10.055 6.164 1 95.75 405 PHE B O 1
ATOM 6776 N N . GLY B 1 406 ? -2.451 -9.625 7.242 1 92.75 406 GLY B N 1
ATOM 6777 C CA . GLY B 1 406 ? -3.129 -9.469 8.516 1 92.75 406 GLY B CA 1
ATOM 6778 C C . GLY B 1 406 ? -3.178 -10.75 9.336 1 92.75 406 GLY B C 1
ATOM 6779 O O . GLY B 1 406 ? -2.375 -11.656 9.117 1 92.75 406 GLY B O 1
ATOM 6780 N N . ASP B 1 407 ? -4.082 -10.797 10.172 1 91.19 407 ASP B N 1
ATOM 6781 C CA . ASP B 1 407 ? -4.18 -11.859 11.164 1 91.19 407 ASP B CA 1
ATOM 6782 C C . ASP B 1 407 ? -4.418 -13.211 10.492 1 91.19 407 ASP B C 1
ATOM 6784 O O . ASP B 1 407 ? -5.316 -13.344 9.656 1 91.19 407 ASP B O 1
ATOM 6788 N N . LEU B 1 408 ? -3.639 -14.125 10.906 1 90.62 408 LEU B N 1
ATOM 6789 C CA . LEU B 1 408 ? -3.697 -15.484 10.375 1 90.62 408 LEU B CA 1
ATOM 6790 C C . LEU B 1 408 ? -5.043 -16.125 10.68 1 90.62 408 LEU B C 1
ATOM 6792 O O . LEU B 1 408 ? -5.52 -16.969 9.922 1 90.62 408 LEU B O 1
ATOM 6796 N N . ASN B 1 409 ? -5.652 -15.742 11.711 1 89.31 409 ASN B N 1
ATOM 6797 C CA . ASN B 1 409 ? -6.883 -16.375 12.164 1 89.31 409 ASN B CA 1
ATOM 6798 C C . ASN B 1 409 ? -8.117 -15.625 11.68 1 89.31 409 ASN B C 1
ATOM 6800 O O . ASN B 1 409 ? -9.242 -15.953 12.07 1 89.31 409 ASN B O 1
ATOM 6804 N N . ARG B 1 410 ? -7.879 -14.68 10.898 1 88.19 410 ARG B N 1
ATOM 6805 C CA . ARG B 1 410 ? -9 -13.938 10.344 1 88.19 410 ARG B CA 1
ATOM 6806 C C . ARG B 1 410 ? -9.859 -14.828 9.453 1 88.19 410 ARG B C 1
ATOM 6808 O O . ARG B 1 410 ? -9.336 -15.625 8.664 1 88.19 410 ARG B O 1
ATOM 6815 N N . LYS B 1 411 ? -11.156 -14.734 9.609 1 84.25 411 LYS B N 1
ATOM 6816 C CA . LYS B 1 411 ? -12.062 -15.461 8.734 1 84.25 411 LYS B CA 1
ATOM 6817 C C . LYS B 1 411 ? -12.141 -14.812 7.355 1 84.25 411 LYS B C 1
ATOM 6819 O O . LYS B 1 411 ? -12.422 -13.609 7.246 1 84.25 411 LYS B O 1
ATOM 6824 N N . ARG B 1 412 ? -11.82 -15.586 6.379 1 88.31 412 ARG B N 1
ATOM 6825 C CA . ARG B 1 412 ? -11.828 -15.102 5 1 88.31 412 ARG B CA 1
ATOM 6826 C C . ARG B 1 412 ? -12.734 -15.969 4.125 1 88.31 412 ARG B C 1
ATOM 6828 O O . ARG B 1 412 ? -12.945 -17.141 4.418 1 88.31 412 ARG B O 1
ATOM 6835 N N . GLU B 1 413 ? -13.312 -15.305 3.113 1 85.69 413 GLU B N 1
ATOM 6836 C CA . GLU B 1 413 ? -14.117 -16.062 2.16 1 85.69 413 GLU B CA 1
ATOM 6837 C C . GLU B 1 413 ? -13.289 -17.125 1.458 1 85.69 413 GLU B C 1
ATOM 6839 O O . GLU B 1 413 ? -13.781 -18.234 1.188 1 85.69 413 GLU B O 1
ATOM 6844 N N . ALA B 1 414 ? -12.109 -16.812 1.164 1 91.38 414 ALA B N 1
ATOM 6845 C CA . ALA B 1 414 ? -11.164 -17.734 0.536 1 91.38 414 ALA B CA 1
ATOM 6846 C C . ALA B 1 414 ? -9.797 -17.656 1.21 1 91.38 414 ALA B C 1
ATOM 6848 O O . ALA B 1 414 ? -9.375 -16.578 1.658 1 91.38 414 ALA B O 1
ATOM 6849 N N . PRO B 1 415 ? -9.148 -18.781 1.275 1 94.38 415 PRO B N 1
ATOM 6850 C CA . PRO B 1 415 ? -7.812 -18.734 1.881 1 94.38 415 PRO B CA 1
ATOM 6851 C C . PRO B 1 415 ? -6.816 -17.906 1.064 1 94.38 415 PRO B C 1
ATOM 6853 O O . PRO B 1 415 ? -7 -17.734 -0.144 1 94.38 415 PRO B O 1
ATOM 6856 N N . ILE B 1 416 ? -5.797 -17.469 1.739 1 97.12 416 ILE B N 1
ATOM 6857 C CA . ILE B 1 416 ? -4.742 -16.688 1.106 1 97.12 416 ILE B CA 1
ATOM 6858 C C . ILE B 1 416 ? -3.789 -17.609 0.354 1 97.12 416 ILE B C 1
ATOM 6860 O O . ILE B 1 416 ? -3.365 -17.297 -0.762 1 97.12 416 ILE B O 1
ATOM 6864 N N . HIS B 1 417 ? -3.449 -18.75 1.006 1 97.69 417 HIS B N 1
ATOM 6865 C CA . HIS B 1 417 ? -2.566 -19.703 0.344 1 97.69 417 HIS B CA 1
ATOM 6866 C C . HIS B 1 417 ? -3.24 -20.312 -0.875 1 97.69 417 HIS B C 1
ATOM 6868 O O . HIS B 1 417 ? -4.398 -20.734 -0.804 1 97.69 417 HIS B O 1
ATOM 6874 N N . SER B 1 418 ? -2.533 -20.375 -1.952 1 96.62 418 SER B N 1
ATOM 6875 C CA . SER B 1 418 ? -3.111 -20.891 -3.188 1 96.62 418 SER B CA 1
ATOM 6876 C C . SER B 1 418 ? -2.379 -22.141 -3.66 1 96.62 418 SER B C 1
ATOM 6878 O O . SER B 1 418 ? -2.857 -23.25 -3.463 1 96.62 418 SER B O 1
ATOM 6880 N N . TYR B 1 419 ? -1.074 -22.031 -4.105 1 97.5 419 TYR B N 1
ATOM 6881 C CA . TYR B 1 419 ? -0.328 -23.172 -4.605 1 97.5 419 TYR B CA 1
ATOM 6882 C C . TYR B 1 419 ? 1.022 -23.297 -3.91 1 97.5 419 TYR B C 1
ATOM 6884 O O . TYR B 1 419 ? 1.503 -22.328 -3.305 1 97.5 419 TYR B O 1
ATOM 6892 N N . ALA B 1 420 ? 1.537 -24.453 -3.939 1 98.06 420 ALA B N 1
ATOM 6893 C CA . ALA B 1 420 ? 2.936 -24.734 -3.617 1 98.06 420 ALA B CA 1
ATOM 6894 C C . ALA B 1 420 ? 3.598 -25.562 -4.711 1 98.06 420 ALA B C 1
ATOM 6896 O O . ALA B 1 420 ? 3.025 -26.547 -5.191 1 98.06 420 ALA B O 1
ATOM 6897 N N . SER B 1 421 ? 4.738 -25.141 -5.094 1 98 421 SER B N 1
ATOM 6898 C CA . SER B 1 421 ? 5.418 -25.875 -6.152 1 98 421 SER B CA 1
ATOM 6899 C C . SER B 1 421 ? 6.73 -26.484 -5.652 1 98 421 SER B C 1
ATOM 6901 O O . SER B 1 421 ? 7.281 -26.031 -4.648 1 98 421 SER B O 1
ATOM 6903 N N . PHE B 1 422 ? 7.203 -27.484 -6.328 1 97.19 422 PHE B N 1
ATOM 6904 C CA . PHE B 1 422 ? 8.445 -28.188 -5.988 1 97.19 422 PHE B CA 1
ATOM 6905 C C . PHE B 1 422 ? 9.188 -28.609 -7.25 1 97.19 422 PHE B C 1
ATOM 6907 O O . PHE B 1 422 ? 8.578 -29.109 -8.195 1 97.19 422 PHE B O 1
ATOM 6914 N N . TYR B 1 423 ? 10.391 -28.344 -7.195 1 94.94 423 TYR B N 1
ATOM 6915 C CA . TYR B 1 423 ? 11.352 -28.75 -8.211 1 94.94 423 TYR B CA 1
ATOM 6916 C C . TYR B 1 423 ? 12.727 -28.984 -7.602 1 94.94 423 TYR B C 1
ATOM 6918 O O . TYR B 1 423 ? 13.055 -28.422 -6.555 1 94.94 423 TYR B O 1
ATOM 6926 N N . TYR B 1 424 ? 13.43 -29.953 -8.117 1 94.12 424 TYR B N 1
ATOM 6927 C CA . TYR B 1 424 ? 14.773 -30.25 -7.637 1 94.12 424 TYR B CA 1
ATOM 6928 C C . TYR B 1 424 ? 15.773 -30.234 -8.789 1 94.12 424 TYR B C 1
ATOM 6930 O O . TYR B 1 424 ? 15.602 -30.953 -9.781 1 94.12 424 TYR B O 1
ATOM 6938 N N . ASN B 1 425 ? 16.719 -29.391 -8.672 1 88.94 425 ASN B N 1
ATOM 6939 C CA . ASN B 1 425 ? 17.766 -29.328 -9.68 1 88.94 425 ASN B CA 1
ATOM 6940 C C . ASN B 1 425 ? 19.156 -29.453 -9.047 1 88.94 425 ASN B C 1
ATOM 6942 O O . ASN B 1 425 ? 19.281 -29.859 -7.891 1 88.94 425 ASN B O 1
ATOM 6946 N N . GLU B 1 426 ? 20.203 -29.125 -9.836 1 86.31 426 GLU B N 1
ATOM 6947 C CA . GLU B 1 426 ? 21.578 -29.312 -9.383 1 86.31 426 GLU B CA 1
ATOM 6948 C C . GLU B 1 426 ? 21.875 -28.438 -8.164 1 86.31 426 GLU B C 1
ATOM 6950 O O . GLU B 1 426 ? 22.719 -28.797 -7.332 1 86.31 426 GLU B O 1
ATOM 6955 N N . SER B 1 427 ? 21.156 -27.391 -8.008 1 87.31 427 SER B N 1
ATOM 6956 C CA . SER B 1 427 ? 21.391 -26.469 -6.906 1 87.31 427 SER B CA 1
ATOM 6957 C C . SER B 1 427 ? 20.594 -26.875 -5.672 1 87.31 427 SER B C 1
ATOM 6959 O O . SER B 1 427 ? 20.797 -26.312 -4.59 1 87.31 427 SER B O 1
ATOM 6961 N N . GLY B 1 428 ? 19.719 -27.844 -5.891 1 90.75 428 GLY B N 1
ATOM 6962 C CA . GLY B 1 428 ? 18.953 -28.328 -4.762 1 90.75 428 GLY B CA 1
ATOM 6963 C C . GLY B 1 428 ? 17.469 -28.062 -4.898 1 90.75 428 GLY B C 1
ATOM 6964 O O . GLY B 1 428 ? 16.922 -28.109 -6.004 1 90.75 428 GLY B O 1
ATOM 6965 N N . VAL B 1 429 ? 16.891 -27.844 -3.748 1 93.88 429 VAL B N 1
ATOM 6966 C CA . VAL B 1 429 ? 15.438 -27.688 -3.688 1 93.88 429 VAL B CA 1
ATOM 6967 C C . VAL B 1 429 ? 15.047 -26.328 -4.262 1 93.88 429 VAL B C 1
ATOM 6969 O O . VAL B 1 429 ? 15.672 -25.312 -3.947 1 93.88 429 VAL B O 1
ATOM 6972 N N . TYR B 1 430 ? 14.102 -26.344 -5.094 1 94.56 430 TYR B N 1
ATOM 6973 C CA . TYR B 1 430 ? 13.477 -25.172 -5.703 1 94.56 430 TYR B CA 1
ATOM 6974 C C . TYR B 1 430 ? 11.969 -25.172 -5.453 1 94.56 430 TYR B C 1
ATOM 6976 O O . TYR B 1 430 ? 11.234 -25.953 -6.07 1 94.56 430 TYR B O 1
ATOM 6984 N N . GLN B 1 431 ? 11.539 -24.281 -4.523 1 95.5 431 GLN B N 1
ATOM 6985 C CA . GLN B 1 431 ? 10.141 -24.25 -4.117 1 95.5 431 GLN B CA 1
ATOM 6986 C C . GLN B 1 431 ? 9.555 -22.859 -4.285 1 95.5 431 GLN B C 1
ATOM 6988 O O . GLN B 1 431 ? 10.25 -21.859 -4.098 1 95.5 431 GLN B O 1
ATOM 6993 N N . THR B 1 432 ? 8.328 -22.812 -4.711 1 97.25 432 THR B N 1
ATOM 6994 C CA . THR B 1 432 ? 7.605 -21.547 -4.77 1 97.25 432 THR B CA 1
ATOM 6995 C C . THR B 1 432 ? 6.27 -21.656 -4.035 1 97.25 432 THR B C 1
ATOM 6997 O O . THR B 1 432 ? 5.539 -22.641 -4.207 1 97.25 432 THR B O 1
ATOM 7000 N N . LEU B 1 433 ? 6.012 -20.75 -3.203 1 97.5 433 LEU B N 1
ATOM 7001 C CA . LEU B 1 433 ? 4.738 -20.641 -2.508 1 97.5 433 LEU B CA 1
ATOM 7002 C C . LEU B 1 433 ? 3.912 -19.484 -3.074 1 97.5 433 LEU B C 1
ATOM 7004 O O . LEU B 1 433 ? 4.453 -18.422 -3.369 1 97.5 433 LEU B O 1
ATOM 7008 N N . TYR B 1 434 ? 2.654 -19.719 -3.27 1 98.25 434 TYR B N 1
ATOM 7009 C CA . TYR B 1 434 ? 1.786 -18.75 -3.928 1 98.25 434 TYR B CA 1
ATOM 7010 C C . TYR B 1 434 ? 0.705 -18.25 -2.977 1 98.25 434 TYR B C 1
ATOM 7012 O O . TYR B 1 434 ? 0.204 -19 -2.145 1 98.25 434 TYR B O 1
ATOM 7020 N N . PHE B 1 435 ? 0.348 -16.969 -3.127 1 98.38 435 PHE B N 1
ATOM 7021 C CA . PHE B 1 435 ? -0.614 -16.297 -2.264 1 98.38 435 PHE B CA 1
ATOM 7022 C C . PHE B 1 435 ? -1.58 -15.453 -3.084 1 98.38 435 PHE B C 1
ATOM 7024 O O . PHE B 1 435 ? -1.156 -14.656 -3.918 1 98.38 435 PHE B O 1
ATOM 7031 N N . CYS B 1 436 ? -2.828 -15.633 -2.83 1 96.5 436 CYS B N 1
ATOM 7032 C CA . CYS B 1 436 ? -3.818 -14.773 -3.473 1 96.5 436 CYS B CA 1
ATOM 7033 C C . CYS B 1 436 ? -4.137 -13.562 -2.602 1 96.5 436 CYS B C 1
ATOM 7035 O O . CYS B 1 436 ? -4.195 -13.672 -1.376 1 96.5 436 CYS B O 1
ATOM 7037 N N . LEU B 1 437 ? -4.301 -12.461 -3.232 1 94.88 437 LEU B N 1
ATOM 7038 C CA . LEU B 1 437 ? -4.832 -11.312 -2.498 1 94.88 437 LEU B CA 1
ATOM 7039 C C . LEU B 1 437 ? -6.301 -11.523 -2.15 1 94.88 437 LEU B C 1
ATOM 7041 O O . LEU B 1 437 ? -7.035 -12.172 -2.902 1 94.88 437 LEU B O 1
ATOM 7045 N N . PRO B 1 438 ? -6.727 -11.016 -1.008 1 89.25 438 PRO B N 1
ATOM 7046 C CA . PRO B 1 438 ? -8.156 -11.094 -0.713 1 89.25 438 PRO B CA 1
ATOM 7047 C C . PRO B 1 438 ? -9.008 -10.281 -1.688 1 89.25 438 PRO B C 1
ATOM 7049 O O . PRO B 1 438 ? -8.594 -9.203 -2.123 1 89.25 438 PRO B O 1
ATOM 7052 N N . ARG B 1 439 ? -10.117 -10.828 -2.012 1 84.62 439 ARG B N 1
ATOM 7053 C CA . ARG B 1 439 ? -11.047 -10.07 -2.836 1 84.62 439 ARG B CA 1
ATOM 7054 C C . ARG B 1 439 ? -11.844 -9.078 -1.992 1 84.62 439 ARG B C 1
ATOM 7056 O O . ARG B 1 439 ? -12.414 -9.453 -0.966 1 84.62 439 ARG B O 1
ATOM 7063 N N . GLU B 1 440 ? -11.75 -7.816 -2.344 1 83.44 440 GLU B N 1
ATOM 7064 C CA . GLU B 1 440 ? -12.484 -6.754 -1.667 1 83.44 440 GLU B CA 1
ATOM 7065 C C . GLU B 1 440 ? -13.336 -5.961 -2.654 1 83.44 440 GLU B C 1
ATOM 7067 O O . GLU B 1 440 ? -12.961 -5.809 -3.82 1 83.44 440 GLU B O 1
ATOM 7072 N N . LEU B 1 441 ? -14.539 -5.633 -2.219 1 77.69 441 LEU B N 1
ATOM 7073 C CA . LEU B 1 441 ? -15.398 -4.758 -3.006 1 77.69 441 LEU B CA 1
ATOM 7074 C C . LEU B 1 441 ? -15.234 -3.303 -2.572 1 77.69 441 LEU B C 1
ATOM 7076 O O . LEU B 1 441 ? -15.016 -3.023 -1.393 1 77.69 441 LEU B O 1
ATOM 7080 N N . ASP B 1 442 ? -15.195 -2.498 -3.537 1 80.38 442 ASP B N 1
ATOM 7081 C CA . ASP B 1 442 ? -15.227 -1.081 -3.191 1 80.38 442 ASP B CA 1
ATOM 7082 C C . ASP B 1 442 ? -16.594 -0.669 -2.674 1 80.38 442 ASP B C 1
ATOM 7084 O O . ASP B 1 442 ? -17.562 -0.615 -3.438 1 80.38 442 ASP B O 1
ATOM 7088 N N . VAL B 1 443 ? -16.891 -0.715 -1.347 1 67.19 443 VAL B N 1
ATOM 7089 C CA . VAL B 1 443 ? -18.219 -0.466 -0.767 1 67.19 443 VAL B CA 1
ATOM 7090 C C . VAL B 1 443 ? -18.344 1.01 -0.398 1 67.19 443 VAL B C 1
ATOM 7092 O O . VAL B 1 443 ? -17.375 1.629 0.063 1 67.19 443 VAL B O 1
ATOM 7095 N N . ASP B 1 444 ? -19.391 1.661 -0.753 1 56.19 444 ASP B N 1
ATOM 7096 C CA . ASP B 1 444 ? -19.812 2.973 -0.272 1 56.19 444 ASP B CA 1
ATOM 7097 C C . ASP B 1 444 ? -20.156 2.928 1.218 1 56.19 444 ASP B C 1
ATOM 7099 O O . ASP B 1 444 ? -20.531 1.88 1.744 1 56.19 444 ASP B O 1
ATOM 7103 N N . GLY B 1 445 ? -19.625 3.73 2.227 1 43.44 445 GLY B N 1
ATOM 7104 C CA . GLY B 1 445 ? -19.891 3.842 3.654 1 43.44 445 GLY B CA 1
ATOM 7105 C C . GLY B 1 445 ? -21.328 3.523 4.027 1 43.44 445 GLY B C 1
ATOM 7106 O O . GLY B 1 445 ? -21.688 3.535 5.207 1 43.44 445 GLY B O 1
ATOM 7107 N N . GLU B 1 446 ? -22.375 3.678 3.393 1 40 446 GLU B N 1
ATOM 7108 C CA . GLU B 1 446 ? -23.734 3.559 3.906 1 40 446 GLU B CA 1
ATOM 7109 C C . GLU B 1 446 ? -23.953 2.211 4.586 1 40 446 GLU B C 1
ATOM 7111 O O . GLU B 1 446 ? -24.734 2.105 5.535 1 40 446 GLU B O 1
ATOM 7116 N N . ASN B 1 447 ? -23.547 1.229 4.152 1 37.47 447 ASN B N 1
ATOM 7117 C CA . ASN B 1 447 ? -24.094 -0.048 4.602 1 37.47 447 ASN B CA 1
ATOM 7118 C C . ASN B 1 447 ? -23.422 -0.533 5.879 1 37.47 447 ASN B C 1
ATOM 7120 O O . ASN B 1 447 ? -23.672 -1.643 6.344 1 37.47 447 ASN B O 1
ATOM 7124 N N . MET B 1 448 ? -22.516 0.139 6.461 1 34.19 448 MET B N 1
ATOM 7125 C CA . MET B 1 448 ? -22.031 -0.368 7.742 1 34.19 448 MET B CA 1
ATOM 7126 C C . MET B 1 448 ? -22.875 0.173 8.891 1 34.19 448 MET B C 1
ATOM 7128 O O . MET B 1 448 ? -22.734 -0.263 10.031 1 34.19 448 MET B O 1
ATOM 7132 N N . VAL B 1 449 ? -23.641 1.413 9.016 1 32.28 449 VAL B N 1
ATOM 7133 C CA . VAL B 1 449 ? -24.312 1.984 10.18 1 32.28 449 VAL B CA 1
ATOM 7134 C C . VAL B 1 449 ? -25.625 1.249 10.438 1 32.28 449 VAL B C 1
ATOM 7136 O O . VAL B 1 449 ? -26.25 1.435 11.484 1 32.28 449 VAL B O 1
ATOM 7139 N N . GLU B 1 450 ? -26.375 0.819 9.609 1 29.77 450 GLU B N 1
ATOM 7140 C CA . GLU B 1 450 ? -27.766 0.61 9.992 1 29.77 450 GLU B CA 1
ATOM 7141 C C . GLU B 1 450 ? -27.891 -0.472 11.055 1 29.77 450 GLU B C 1
ATOM 7143 O O . GLU B 1 450 ? -28.969 -0.681 11.609 1 29.77 450 GLU B O 1
ATOM 7148 N N . ARG B 1 451 ? -27.234 -1.5 11.266 1 29.56 451 ARG B N 1
ATOM 7149 C CA . ARG B 1 451 ? -27.969 -2.463 12.078 1 29.56 451 ARG B CA 1
ATOM 7150 C C . ARG B 1 451 ? -27.859 -2.123 13.562 1 29.56 451 ARG B C 1
ATOM 7152 O O . ARG B 1 451 ? -26.891 -2.488 14.219 1 29.56 451 ARG B O 1
ATOM 7159 N N . GLN B 1 452 ? -28.188 -0.867 13.977 1 22.3 452 GLN B N 1
ATOM 7160 C CA . GLN B 1 452 ? -28.547 -0.748 15.383 1 22.3 452 GLN B CA 1
ATOM 7161 C C . GLN B 1 452 ? -29.672 -1.711 15.75 1 22.3 452 GLN B C 1
ATOM 7163 O O . GLN B 1 452 ? -30.672 -1.799 15.047 1 22.3 452 GLN B O 1
ATOM 7168 N N . PRO B 1 453 ? -29.469 -2.648 16.672 1 23.05 453 PRO B N 1
ATOM 7169 C CA . PRO B 1 453 ? -30.594 -3.361 17.266 1 23.05 453 PRO B CA 1
ATOM 7170 C C . PRO B 1 453 ? -31.688 -2.418 17.781 1 23.05 453 PRO B C 1
ATOM 7172 O O . PRO B 1 453 ? -31.391 -1.276 18.156 1 23.05 453 PRO B O 1
ATOM 7175 N N . ASP B 1 454 ? -32.906 -2.494 17.266 1 21.45 454 ASP B N 1
ATOM 7176 C CA . ASP B 1 454 ? -34.125 -2.072 17.922 1 21.45 454 ASP B CA 1
ATOM 7177 C C . ASP B 1 454 ? -34.094 -2.4 19.406 1 21.45 454 ASP B C 1
ATOM 7179 O O . ASP B 1 454 ? -33.969 -3.564 19.797 1 21.45 454 ASP B O 1
ATOM 7183 N N . CYS B 1 455 ? -33.688 -1.584 20.312 1 18.36 455 CYS B N 1
ATOM 7184 C CA . CYS B 1 455 ? -34.375 -1.593 21.594 1 18.36 455 CYS B CA 1
ATOM 7185 C C . CYS B 1 455 ? -35.719 -0.862 21.5 1 18.36 455 CYS B C 1
ATOM 7187 O O . CYS B 1 455 ? -35.812 0.158 20.812 1 18.36 455 CYS B O 1
#

pLDDT: mean 78.11, std 24.27, range [18.36, 98.5]

Sequence (910 aa):
MEQKDPSIAAIGQISPISAYPHRPIGRRITSLTTHTPPAVLLLLVHEVDSIRRPYMQYAAMAGQTRPDTSLDLGFWMRHSISPILAFLRAAGAYSAADQGEHIRILCDHILPNIGPRPTASHPIKSSLTNSGSPIEISLNLRSGKPSVRYCAEILGSAWPDDADIYAVETVQKCLTSLCAELGLSRRWSDELLEAFIPTAEEAKRSQENVQQWMTSLLPPGLETKPVSRLPFAAFALDLDGPRARPKLFLLEGVVSPSIDMLSIDLVKEEDLHGARVKMYLHTTTNSFNTVRQCLTLGGRRQDETTIKGLETLRTIWHLMIQEKDEVADDYEKPVNDAAQQAMKLFLSLEITPGRDLPEVKLYVPVFTYMKSDAETVENFEIMLEKCNQEWASSGKYRDMFETAFGDLNRKREAPIHSYASFYYNESGVYQTLYFCLPRELDVDGENMVERQPDCMEQKDPSIAAIGQISPISAYPHRPIGRRITSLTTHTPPAVLLLLVHEVDSIRRPYMQYAAMAGQTRPDTSLDLGFWMRHSISPILAFLRAAGAYSAADQGEHIRILCDHILPNIGPRPTASHPIKSSLTNSGSPIEISLNLRSGKPSVRYCAEILGSAWPDDADIYAVETVQKCLTSLCAELGLSRRWSDELLEAFIPTAEEAKRSQENVQQWMTSLLPPGLETKPVSRLPFAAFALDLDGPRARPKLFLLEGVVSPSIDMLSIDLVKEEDLHGARVKMYLHTTTNSFNTVRQCLTLGGRRQDETTIKGLETLRTIWHLMIQEKDEVADDYEKPVNDAAQQAMKLFLSLEITPGRDLPEVKLYVPVFTYMKSDAETVENFEIMLEKCNQEWASSGKYRDMFETAFGDLNRKREAPIHSYASFYYNESGVYQTLYFCLPRELDVDGENMVERQPDC

Solvent-accessible surface area (backbone atoms only — not comparable to full-atom values): 49566 Å² total; per-residue (Å²): 134,80,78,72,78,69,72,76,64,61,77,74,63,66,74,69,94,61,75,69,77,79,65,62,66,62,66,64,52,49,63,43,18,76,29,52,65,66,47,38,49,41,56,56,35,57,70,56,73,82,80,77,74,87,68,77,71,70,72,70,68,73,70,77,68,79,66,69,54,35,44,23,37,17,49,50,39,46,66,43,48,38,36,53,46,33,48,44,59,67,40,65,61,46,52,43,42,23,50,14,41,52,51,45,49,41,61,70,42,44,48,72,37,39,30,62,58,28,24,87,91,47,67,68,68,32,83,83,30,91,40,23,21,42,42,34,38,32,45,34,42,43,79,73,66,36,37,44,31,39,34,34,36,38,52,13,80,70,44,67,83,42,85,56,35,46,14,57,68,41,48,50,50,32,50,52,49,45,26,64,75,69,61,35,43,54,68,66,60,50,52,51,46,66,61,48,57,70,50,72,67,54,46,51,51,51,45,50,50,50,43,50,51,56,44,68,75,42,63,91,87,60,82,68,78,77,73,47,67,49,74,36,39,30,43,32,34,44,45,55,59,69,43,74,47,41,28,47,34,38,33,53,80,51,78,34,96,76,34,45,34,39,34,36,47,53,35,35,72,89,43,52,89,69,42,47,38,34,41,28,34,67,34,70,55,59,17,51,53,51,49,52,34,57,67,15,60,72,63,72,54,72,50,68,58,53,52,52,34,50,56,56,47,61,75,38,41,28,37,60,62,57,33,93,57,86,69,60,51,78,46,61,77,74,61,74,47,76,88,46,57,64,58,44,26,34,35,35,38,34,49,45,69,83,35,72,66,63,49,58,34,44,33,36,51,32,58,42,43,49,91,44,54,51,58,47,51,54,34,47,34,52,42,29,45,77,67,70,37,77,55,29,81,67,52,45,53,60,39,39,47,18,26,36,73,32,65,62,80,52,64,62,99,44,63,41,50,36,38,38,33,47,36,51,52,98,80,36,63,37,33,35,42,31,32,34,39,79,62,69,62,60,74,68,52,72,80,76,68,67,85,66,79,85,126,134,81,77,71,77,72,70,78,63,61,76,73,61,67,72,68,91,64,73,67,78,77,64,63,66,64,68,62,51,50,62,43,18,78,30,51,65,66,47,38,48,41,57,57,32,54,73,59,63,83,83,77,72,86,66,76,73,71,73,71,68,73,70,77,69,78,64,68,55,35,43,22,35,17,50,50,39,47,67,43,48,37,35,52,48,32,48,44,59,67,39,66,60,47,53,44,42,24,51,15,40,53,50,46,49,40,61,70,40,44,48,71,36,40,30,64,58,27,24,86,92,47,68,68,66,30,83,83,31,92,40,22,23,42,42,34,40,33,44,35,43,42,79,72,68,37,37,44,32,39,33,35,39,39,51,13,79,69,43,67,84,42,85,57,36,45,14,56,66,42,46,51,51,34,50,51,49,45,27,64,74,70,60,36,42,54,67,66,59,50,53,51,46,67,60,50,58,70,49,72,68,54,46,51,49,50,47,50,50,51,43,50,51,56,43,68,76,39,63,90,87,57,82,67,78,77,72,43,66,49,75,37,39,30,44,32,34,42,45,56,59,70,42,75,46,40,27,46,32,39,32,52,80,52,79,34,96,76,34,46,32,40,36,36,49,52,36,35,71,90,43,52,90,68,42,46,37,35,41,27,36,66,32,68,55,59,17,51,54,52,49,52,35,57,68,14,60,72,62,72,52,72,51,69,58,54,51,52,33,50,56,56,45,59,75,38,41,28,36,62,62,58,33,93,56,86,68,60,53,79,45,59,78,73,60,74,45,76,89,46,57,67,58,46,27,35,35,35,37,34,51,45,67,83,36,71,67,61,49,60,36,44,33,34,52,33,57,43,42,49,90,44,55,52,59,48,52,54,35,48,34,53,43,30,43,75,69,70,38,78,55,28,79,66,54,45,53,58,40,39,46,17,25,35,72,32,66,59,82,51,63,60,98,43,64,41,52,37,38,38,32,46,37,51,51,97,81,36,62,38,34,35,42,31,32,34,40,79,61,68,62,61,72,67,52,70,78,74,68,66,84,62,79,84,125

InterPro domains:
  IPR017795 Aromatic prenyltransferase, NscD-like [PF11991] (75-249)
  IPR017795 Aromatic prenyltransferase, NscD-like [PF11991] (256-395)
  IPR017795 Aromatic prenyltransferase, NscD-like [PTHR40627] (259-435)
  IPR017795 Aromatic prenyltransferase, NscD-like [cd13929] (75-435)

Organism: Metarhizium acridum (strain CQMa 102) (NCBI:txid655827)

Nearest PDB structures (foldseek):
  9iia-assembly2_B-2  TM=7.533E-01  e=5.860E-22  Fusarium tricinctum
  8daz-assembly3_C  TM=7.782E-01  e=2.543E-21  Fusarium fujikuroi
  7y3v-assembly3_C  TM=7.491E-01  e=1.076E-18  Aspergillus fumigatus
  3o2k-assembly1_A-2  TM=7.685E-01  e=1.141E-18  Aspergillus fumigatus
  7y3v-assembly1_A  TM=7.386E-01  e=1.935E-18  Aspergillus fumigatus